Protein AF-A0A2H3NKW2-F1 (afdb_monomer)

Radius of gyration: 39.48 Å; Cα contacts (8 Å, |Δi|>4): 435; chains: 1; bounding box: 111×113×98 Å

Nearest PDB structures (foldseek):
  1f98-assembly1_A  TM=9.293E-01  e=1.559E-09  Halorhodospira halophila
  8dzx-assembly1_A  TM=9.157E-01  e=1.195E-09  Halorhodospira halophila
  8dzu-assembly1_A  TM=9.121E-01  e=1.260E-09  Halorhodospira halophila
  7spv-assembly1_A  TM=9.148E-01  e=1.734E-09  Halorhodospira halophila
  1vb6-assembly1_B  TM=7.601E-01  e=1.835E-03  Escherichia coli K-12

Sequence (773 aa):
MAEPSASSASNPSYEDLAEAWNTICQLLGADGPDEAIARIQTLTDQMEALDNREDLPDELITLSEFEQVLTRLHQKIADLRARNNTLEARLDALTQGSEDDTSAHALLDALDAPTYQDALDHIQTLQGKAEARDASQEAIQSTGHDDIASLIDAAKALQRENDRLRSQVQSTAPDTEVLQSASAIRMVLGISNIEEAEEFVERLDALSTSVRRALDHLGMDVPSALSVERADNVASYLDVLASQIERLAEAPLPDDEVFEAADTLNAIEATLGISSAEDAREMEAMVRSLTEDLEALAHEREVLREEGLTAEKAVSMIHSMEDQLDDLYVNQDVNASDNGTLPPGLKNTLGVESIKEAQRVVERTKEMDTQIATLYEEQEQLNELGIDSIDEAIRMIRDMNEQLVELYEDVEARSAAQALPSANQDTFQQLESLYARQEKLQSELGISDPEAIIQMVEDMNAQLETLYEDRDASLASNPDAVVEPDAFNNPDLSNAERLEKLIESMARQLDVLYGEKEALSKEGFDSADEAADRIAHLRDEIRALRAQKASDAEDPTDADVDPDLVREWRALKNDLGVTSPDDVRALIESARMPNTEPAEAETSHAEENGAETADPAEIADITSSSDSDTDAASTRIQPGPQWNAGPALADADLRASLPTMDAEDRDALDLAVIQLDTEGHVLTLNDAAYALPMFDRLRSKEDAKHAAFFFDLAPSTATDAFYGRFHAGLDQEQLDARFPHLFTASGHPPFVALVHLFYDDTTETAWVLLRTA

Organism: NCBI:txid1469170

Solvent-accessible surface area (backbone atoms only — not comparable to full-atom values): 45788 Å² total; per-residue (Å²): 134,88,81,86,81,85,81,78,84,73,70,77,44,75,65,51,53,50,47,51,47,49,50,49,8,60,71,66,72,26,99,38,65,69,51,26,50,53,50,50,52,51,50,51,54,51,54,57,42,64,75,48,86,83,72,84,74,94,79,68,84,50,73,67,58,54,52,50,52,53,52,54,49,51,53,51,53,54,51,50,48,55,49,49,56,51,49,50,56,47,54,54,50,55,75,74,45,92,81,60,66,70,62,54,51,56,51,26,61,76,60,75,22,96,42,72,66,52,38,50,53,49,51,52,52,52,47,53,52,56,50,52,53,47,55,56,50,50,53,54,63,71,50,77,70,97,43,73,69,59,55,53,55,50,51,53,51,51,49,54,49,50,53,49,50,52,51,49,61,66,68,68,54,85,69,64,66,71,60,42,65,52,44,62,56,16,64,79,70,73,40,87,52,69,68,50,47,53,49,47,52,52,47,52,51,51,46,51,54,48,53,48,51,52,37,53,73,70,69,46,82,73,56,80,88,65,45,77,92,71,40,94,43,72,46,49,44,34,51,48,50,22,57,48,48,47,49,62,72,69,49,91,64,56,84,81,51,46,57,60,55,50,53,51,50,52,51,44,25,73,74,70,69,35,82,45,46,64,50,29,50,51,53,25,50,51,54,48,50,55,52,54,53,51,54,50,52,54,52,52,52,49,54,36,51,76,71,71,45,48,72,69,55,50,51,52,52,48,52,56,50,49,54,57,49,50,58,45,56,69,58,40,77,80,64,80,74,88,74,88,69,72,62,77,68,51,41,74,74,70,69,40,94,43,65,72,51,47,49,51,50,54,54,49,49,53,50,49,51,53,53,48,53,51,51,48,54,52,47,49,54,33,43,76,64,72,38,89,39,71,69,53,50,54,49,49,55,51,48,54,50,51,52,50,50,54,52,51,52,53,49,47,56,50,48,66,71,61,58,74,76,66,98,77,71,58,72,64,59,58,50,51,52,50,50,53,51,51,52,49,52,32,61,75,68,67,50,89,44,77,69,58,54,53,50,51,52,51,50,53,49,51,51,50,51,49,51,50,51,50,48,53,50,55,60,72,69,55,92,83,84,70,92,58,89,59,71,82,67,51,88,83,63,54,75,67,60,56,50,50,55,51,52,53,52,52,49,53,56,48,52,52,55,50,50,54,50,51,53,41,43,73,75,69,31,95,42,73,66,55,48,52,52,49,53,54,50,52,53,51,50,53,50,52,53,51,52,50,56,53,58,68,68,72,60,82,84,81,67,95,68,61,70,62,58,61,47,50,53,54,48,52,43,59,74,67,69,51,88,46,79,64,52,55,51,53,56,58,58,70,70,70,73,83,89,84,82,84,90,85,82,89,88,90,83,85,90,82,90,76,89,80,83,90,85,84,90,87,85,81,91,84,88,83,89,80,90,80,86,88,80,83,82,75,78,80,73,78,76,69,89,80,50,64,82,46,82,78,87,60,55,74,67,54,60,72,38,55,88,76,48,52,72,68,65,47,37,69,37,100,42,19,38,36,35,23,41,88,87,38,26,24,69,48,69,22,57,47,36,58,69,35,78,54,40,70,85,50,93,45,79,70,69,46,44,70,37,41,37,40,68,72,54,34,52,63,39,66,36,63,89,45,44,44,47,51,51,58,12,57,80,64,79,60,31,65,37,22,43,77,46,69,46,60,37,95,95,49,82,67,46,53,25,42,37,35,39,34,54,39,85,90,77,62,30,33,36,43,36,39,42,76,114

Structure (mmCIF, N/CA/C/O backbone):
data_AF-A0A2H3NKW2-F1
#
_entry.id   AF-A0A2H3NKW2-F1
#
loop_
_atom_site.group_PDB
_atom_site.id
_atom_site.type_symbol
_atom_site.label_atom_id
_atom_site.label_alt_id
_atom_site.label_comp_id
_atom_site.label_asym_id
_atom_site.label_entity_id
_atom_site.label_seq_id
_atom_site.pdbx_PDB_ins_code
_atom_site.Cartn_x
_atom_site.Cartn_y
_atom_site.Cartn_z
_atom_site.occupancy
_atom_site.B_iso_or_equiv
_atom_site.auth_seq_id
_atom_site.auth_comp_id
_atom_site.auth_asym_id
_atom_site.auth_atom_id
_atom_site.pdbx_PDB_model_num
ATOM 1 N N . MET A 1 1 ? -3.679 41.558 1.762 1.00 34.75 1 MET A N 1
ATOM 2 C CA . MET A 1 1 ? -3.609 40.996 0.399 1.00 34.75 1 MET A CA 1
ATOM 3 C C . MET A 1 1 ? -4.466 39.754 0.438 1.00 34.75 1 MET A C 1
ATOM 5 O O . MET A 1 1 ? -4.389 39.054 1.436 1.00 34.75 1 MET A O 1
ATOM 9 N N . ALA A 1 2 ? -5.401 39.648 -0.500 1.00 35.78 2 ALA A N 1
ATOM 10 C CA . ALA A 1 2 ? -6.511 38.705 -0.450 1.00 35.78 2 ALA A CA 1
ATOM 11 C C . ALA A 1 2 ? -6.029 37.264 -0.675 1.00 35.78 2 ALA A C 1
ATOM 13 O O . ALA A 1 2 ? -5.181 37.038 -1.535 1.00 35.78 2 ALA A O 1
ATOM 14 N N . GLU A 1 3 ? -6.561 36.346 0.127 1.00 30.23 3 GLU A N 1
ATOM 15 C CA . GLU A 1 3 ? -6.375 34.895 0.036 1.00 30.23 3 GLU A CA 1
ATOM 16 C C . GLU A 1 3 ? -7.297 34.316 -1.055 1.00 30.23 3 GLU A C 1
ATOM 18 O O . GLU A 1 3 ? -8.427 34.800 -1.185 1.00 30.23 3 GLU A O 1
ATOM 23 N N . PRO A 1 4 ? -6.866 33.303 -1.831 1.00 45.16 4 PRO A N 1
ATOM 24 C CA . PRO A 1 4 ? -7.755 32.555 -2.710 1.00 45.16 4 PRO A CA 1
ATOM 25 C C . PRO A 1 4 ? -8.466 31.442 -1.922 1.00 45.16 4 PRO A C 1
ATOM 27 O O . PRO A 1 4 ? -7.855 30.727 -1.131 1.00 45.16 4 PRO A O 1
ATOM 30 N N . SER A 1 5 ? -9.777 31.328 -2.121 1.00 35.03 5 SER A N 1
ATOM 31 C CA . SER A 1 5 ? -10.638 30.296 -1.538 1.00 35.03 5 SER A CA 1
ATOM 32 C C . SER A 1 5 ? -10.528 28.991 -2.331 1.00 35.03 5 SER A C 1
ATOM 34 O O . SER A 1 5 ? -10.613 29.017 -3.557 1.00 35.03 5 SER A O 1
ATOM 36 N N . ALA A 1 6 ? -10.357 27.868 -1.631 1.00 33.94 6 ALA A N 1
ATOM 37 C CA . ALA A 1 6 ? -10.383 26.527 -2.209 1.00 33.94 6 ALA A CA 1
ATOM 38 C C . ALA A 1 6 ? -11.819 26.128 -2.600 1.00 33.94 6 ALA A C 1
ATOM 40 O O . ALA A 1 6 ? -12.770 26.396 -1.863 1.00 33.94 6 ALA A O 1
ATOM 41 N N . SER A 1 7 ? -11.950 25.528 -3.782 1.00 35.25 7 SER A N 1
ATOM 42 C CA . SER A 1 7 ? -13.200 25.100 -4.408 1.00 35.25 7 SER A CA 1
ATOM 43 C C . SER A 1 7 ? -13.513 23.660 -3.997 1.00 35.25 7 SER A C 1
ATOM 45 O O . SER A 1 7 ? -12.784 22.748 -4.368 1.00 35.25 7 SER A O 1
ATOM 47 N N . SER A 1 8 ? -14.583 23.459 -3.228 1.00 35.81 8 SER A N 1
ATOM 48 C CA . SER A 1 8 ? -15.145 22.140 -2.924 1.00 35.81 8 SER A CA 1
ATOM 49 C C . SER A 1 8 ? -15.776 21.537 -4.182 1.00 35.81 8 SER A C 1
ATOM 51 O O . SER A 1 8 ? -16.700 22.130 -4.745 1.00 35.81 8 SER A O 1
ATOM 53 N N . ALA A 1 9 ? -15.329 20.353 -4.602 1.00 40.75 9 ALA A N 1
ATOM 54 C CA . ALA A 1 9 ? -16.115 19.503 -5.491 1.00 40.75 9 ALA A CA 1
ATOM 55 C C . ALA A 1 9 ? -17.378 19.084 -4.720 1.00 40.75 9 ALA A C 1
ATOM 57 O O . ALA A 1 9 ? -17.309 18.382 -3.715 1.00 40.75 9 ALA A O 1
ATOM 58 N N . SER A 1 10 ? -18.530 19.632 -5.107 1.00 36.78 10 SER A N 1
ATOM 59 C CA . SER A 1 10 ? -19.801 19.314 -4.459 1.00 36.78 10 SER A CA 1
ATOM 60 C C . SER A 1 10 ? -20.265 17.944 -4.934 1.00 36.78 10 SER A C 1
ATOM 62 O O . SER A 1 10 ? -20.540 17.776 -6.121 1.00 36.78 10 SER A O 1
ATOM 64 N N . ASN A 1 11 ? -20.395 16.994 -4.007 1.00 50.00 11 ASN A N 1
ATOM 65 C CA . ASN A 1 11 ? -21.194 15.794 -4.237 1.00 50.00 11 ASN A CA 1
ATOM 66 C C . ASN A 1 11 ? -22.587 16.201 -4.744 1.00 50.00 11 ASN A C 1
ATOM 68 O O . ASN A 1 11 ? -23.101 17.236 -4.293 1.00 50.00 11 ASN A O 1
ATOM 72 N N . PRO A 1 12 ? -23.192 15.417 -5.662 1.00 45.03 12 PRO A N 1
ATOM 73 C CA . PRO A 1 12 ? -24.528 15.698 -6.167 1.00 45.03 12 PRO A CA 1
ATOM 74 C C . PRO A 1 12 ? -25.435 15.863 -4.958 1.00 45.03 12 PRO A C 1
ATOM 76 O O . PRO A 1 12 ? -25.541 14.977 -4.104 1.00 45.03 12 PRO A O 1
ATOM 79 N N . SER A 1 13 ? -26.006 17.055 -4.827 1.00 68.25 13 SER A N 1
ATOM 80 C CA . SER A 1 13 ? -26.806 17.391 -3.670 1.00 68.25 13 SER A CA 1
ATOM 81 C C . SER A 1 13 ? -27.968 16.403 -3.571 1.00 68.25 13 SER A C 1
ATOM 83 O O . SER A 1 13 ? -28.364 15.756 -4.543 1.00 68.25 13 SER A O 1
ATOM 85 N N . TYR A 1 14 ? -28.575 16.296 -2.395 1.00 57.19 14 TYR A N 1
ATOM 86 C CA . TYR A 1 14 ? -29.791 15.500 -2.242 1.00 57.19 14 TYR A CA 1
ATOM 87 C C . TYR A 1 14 ? -30.891 15.910 -3.250 1.00 57.19 14 TYR A C 1
ATOM 89 O O . TYR A 1 14 ? -31.727 15.083 -3.606 1.00 57.19 14 TYR A O 1
ATOM 97 N N . GLU A 1 15 ? -30.869 17.152 -3.758 1.00 64.50 15 GLU A N 1
ATOM 98 C CA . GLU A 1 15 ? -31.734 17.585 -4.862 1.00 64.50 15 GLU A CA 1
ATOM 99 C C . GLU A 1 15 ? -31.349 16.946 -6.202 1.00 64.50 15 GLU A C 1
ATOM 101 O O . GLU A 1 15 ? -32.251 16.533 -6.920 1.00 64.50 15 GLU A O 1
ATOM 106 N N . ASP A 1 16 ? -30.062 16.759 -6.501 1.00 70.12 16 ASP A N 1
ATOM 107 C CA . ASP A 1 16 ? -29.585 16.122 -7.738 1.00 70.12 16 ASP A CA 1
ATOM 108 C C . ASP A 1 16 ? -29.901 14.617 -7.753 1.00 70.12 16 ASP A C 1
ATOM 110 O O . ASP A 1 16 ? -30.312 14.065 -8.775 1.00 70.12 16 ASP A O 1
ATOM 114 N N . LEU A 1 17 ? -29.802 13.944 -6.599 1.00 68.75 17 LEU A N 1
ATOM 115 C CA . LEU A 1 17 ? -30.235 12.548 -6.447 1.00 68.75 17 LEU A CA 1
ATOM 116 C C . LEU A 1 17 ? -31.761 12.411 -6.475 1.00 68.75 17 LEU A C 1
ATOM 118 O O . LEU A 1 17 ? -32.285 11.463 -7.061 1.00 68.75 17 LEU A O 1
ATOM 122 N N . ALA A 1 18 ? -32.495 13.359 -5.888 1.00 78.25 18 ALA A N 1
ATOM 123 C CA . ALA A 1 18 ? -33.950 13.397 -5.995 1.00 78.25 18 ALA A CA 1
ATOM 124 C C . ALA A 1 18 ? -34.408 13.705 -7.431 1.00 78.25 18 ALA A C 1
ATOM 126 O O . ALA A 1 18 ? -35.424 13.171 -7.879 1.00 78.25 18 ALA A O 1
ATOM 127 N N . GLU A 1 19 ? -33.663 14.521 -8.176 1.00 81.56 19 GLU A N 1
ATOM 128 C CA . GLU A 1 19 ? -33.907 14.815 -9.586 1.00 81.56 19 GLU A CA 1
ATOM 129 C C . GLU A 1 19 ? -33.579 13.600 -10.460 1.00 81.56 19 GLU A C 1
ATOM 131 O O . GLU A 1 19 ? -34.389 13.229 -11.312 1.00 81.56 19 GLU A O 1
ATOM 136 N N . ALA A 1 20 ? -32.487 12.884 -10.179 1.00 74.56 20 ALA A N 1
ATOM 137 C CA . ALA A 1 20 ? -32.177 11.604 -10.810 1.00 74.56 20 ALA A CA 1
ATOM 138 C C . ALA A 1 20 ? -33.269 10.555 -10.536 1.00 74.56 20 ALA A C 1
ATOM 140 O O . ALA A 1 20 ? -33.739 9.894 -11.469 1.00 74.56 20 ALA A O 1
ATOM 141 N N . TRP A 1 21 ? -33.758 10.449 -9.292 1.00 85.75 21 TRP A N 1
ATOM 142 C CA . TRP A 1 21 ? -34.824 9.500 -8.966 1.00 85.75 21 TRP A CA 1
ATOM 143 C C . TRP A 1 21 ? -36.154 9.873 -9.610 1.00 85.75 21 TRP A C 1
ATOM 145 O O . TRP A 1 21 ? -36.832 9.007 -10.165 1.00 85.75 21 TRP A O 1
ATOM 155 N N . ASN A 1 22 ? -36.510 11.158 -9.605 1.00 85.00 22 ASN A N 1
ATOM 156 C CA . ASN A 1 22 ? -37.684 11.652 -10.319 1.00 85.00 22 ASN A CA 1
ATOM 157 C C . ASN A 1 22 ? -37.569 11.392 -11.819 1.00 85.00 22 ASN A C 1
ATOM 159 O O . ASN A 1 22 ? -38.555 11.003 -12.439 1.00 85.00 22 ASN A O 1
ATOM 163 N N . THR A 1 23 ? -36.373 11.531 -12.393 1.00 84.00 23 THR A N 1
ATOM 164 C CA . THR A 1 23 ? -36.124 11.231 -13.805 1.00 84.00 23 THR A CA 1
ATOM 165 C C . THR A 1 23 ? -36.398 9.762 -14.098 1.00 84.00 23 THR A C 1
ATOM 167 O O . THR A 1 23 ? -37.083 9.466 -15.074 1.00 84.00 23 THR A O 1
ATOM 170 N N . ILE A 1 24 ? -35.948 8.838 -13.242 1.00 77.44 24 ILE A N 1
ATOM 171 C CA . ILE A 1 24 ? -36.192 7.399 -13.421 1.00 77.44 24 ILE A CA 1
ATOM 172 C C . ILE A 1 24 ? -37.666 7.034 -13.167 1.00 77.44 24 ILE A C 1
ATOM 174 O O . ILE A 1 24 ? -38.241 6.278 -13.951 1.00 77.44 24 ILE A O 1
ATOM 178 N N . CYS A 1 25 ? -38.322 7.622 -12.161 1.00 86.44 25 CYS A N 1
ATOM 179 C CA . CYS A 1 25 ? -39.761 7.440 -11.931 1.00 86.44 25 CYS A CA 1
ATOM 180 C C . CYS A 1 25 ? -40.574 7.914 -13.143 1.00 86.44 25 CYS A C 1
ATOM 182 O O . CYS A 1 25 ? -41.446 7.203 -13.641 1.00 86.44 25 CYS A O 1
ATOM 184 N N . GLN A 1 26 ? -40.220 9.071 -13.705 1.00 87.50 26 GLN A N 1
ATOM 185 C CA . GLN A 1 26 ? -40.856 9.618 -14.899 1.00 87.50 26 GLN A CA 1
ATOM 186 C C . GLN A 1 26 ? -40.566 8.764 -16.148 1.00 87.50 26 GLN A C 1
ATOM 188 O O . GLN A 1 26 ? -41.453 8.584 -16.989 1.00 87.50 26 GLN A O 1
ATOM 193 N N . LEU A 1 27 ? -39.362 8.184 -16.246 1.00 77.44 27 LEU A N 1
ATOM 194 C CA . LEU A 1 27 ? -38.954 7.256 -17.309 1.00 77.44 27 LEU A CA 1
ATOM 195 C C . LEU A 1 27 ? -39.756 5.958 -17.289 1.00 77.44 27 LEU A C 1
ATOM 197 O O . LEU A 1 27 ? -40.114 5.454 -18.354 1.00 77.44 27 LEU A O 1
ATOM 201 N N . LEU A 1 28 ? -40.075 5.462 -16.097 1.00 80.44 28 LEU A N 1
ATOM 202 C CA . LEU A 1 28 ? -40.842 4.237 -15.892 1.00 80.44 28 LEU A CA 1
ATOM 203 C C . LEU A 1 28 ? -42.349 4.489 -15.781 1.00 80.44 28 LEU A C 1
ATOM 205 O O . LEU A 1 28 ? -43.110 3.531 -15.693 1.00 80.44 28 LEU A O 1
ATOM 209 N N . GLY A 1 29 ? -42.790 5.755 -15.805 1.00 88.50 29 GLY A N 1
ATOM 210 C CA . GLY A 1 29 ? -44.188 6.152 -15.604 1.00 88.50 29 GLY A CA 1
ATOM 211 C C . GLY A 1 29 ? -44.724 5.791 -14.217 1.00 88.50 29 GLY A C 1
ATOM 212 O O . GLY A 1 29 ? -45.910 5.491 -14.094 1.00 88.50 29 GLY A O 1
ATOM 213 N N . ALA A 1 30 ? -43.837 5.710 -13.231 1.00 90.00 30 ALA A N 1
ATOM 214 C CA . ALA A 1 30 ? -44.131 5.378 -11.850 1.00 90.00 30 ALA A CA 1
ATOM 215 C C . ALA A 1 30 ? -44.369 6.664 -11.048 1.00 90.00 30 ALA A C 1
ATOM 217 O O . ALA A 1 30 ? -43.656 7.653 -11.234 1.00 90.00 30 ALA A O 1
ATOM 218 N N . ASP A 1 31 ? -45.341 6.645 -10.138 1.00 88.31 31 ASP A N 1
ATOM 219 C CA . ASP A 1 31 ? -45.688 7.801 -9.302 1.00 88.31 31 ASP A CA 1
ATOM 220 C C . ASP A 1 31 ? -44.695 8.003 -8.136 1.00 88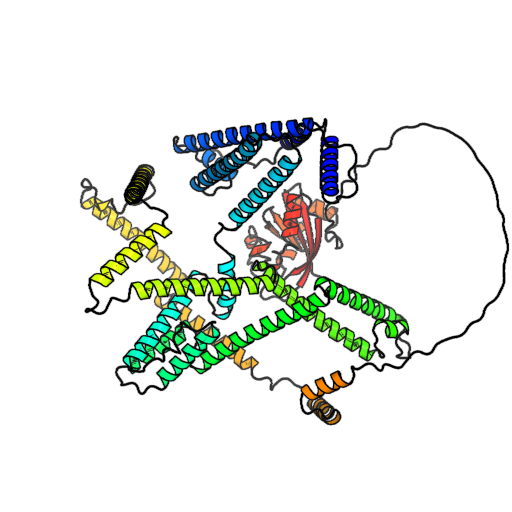.31 31 ASP A C 1
ATOM 222 O O . ASP A 1 31 ? -44.786 8.981 -7.390 1.00 88.31 31 ASP A O 1
ATOM 226 N N . GLY A 1 32 ? -43.720 7.099 -7.983 1.00 88.88 32 GLY A N 1
ATOM 227 C CA . GLY A 1 32 ? -42.656 7.184 -6.989 1.00 88.88 32 GLY A CA 1
ATOM 228 C C . GLY A 1 32 ? -41.603 6.073 -7.115 1.00 88.88 32 GLY A C 1
ATOM 229 O O . GLY A 1 32 ? -41.770 5.140 -7.907 1.00 88.88 32 GLY A O 1
ATOM 230 N N . PRO A 1 33 ? -40.518 6.157 -6.325 1.00 81.88 33 PRO A N 1
ATOM 231 C CA . PRO A 1 33 ? -39.359 5.270 -6.441 1.00 81.88 33 PRO A CA 1
ATOM 232 C C . PRO A 1 33 ? -39.693 3.803 -6.152 1.00 81.88 33 PRO A C 1
ATOM 234 O O . PRO A 1 33 ? -39.173 2.921 -6.826 1.00 81.88 33 PRO A O 1
ATOM 237 N N . ASP A 1 34 ? -40.623 3.524 -5.237 1.00 81.94 34 ASP A N 1
ATOM 238 C CA . ASP A 1 34 ? -41.028 2.146 -4.924 1.00 81.94 34 ASP A CA 1
ATOM 239 C C . ASP A 1 34 ? -41.762 1.475 -6.097 1.00 81.94 34 ASP A C 1
ATOM 241 O O . ASP A 1 34 ? -41.542 0.301 -6.394 1.00 81.94 34 ASP A O 1
ATOM 245 N N . GLU A 1 35 ? -42.602 2.225 -6.817 1.00 85.00 35 GLU A N 1
ATOM 246 C CA . GLU A 1 35 ? -43.283 1.722 -8.014 1.00 85.00 35 GLU A CA 1
ATOM 247 C C . GLU A 1 35 ? -42.311 1.597 -9.198 1.00 85.00 35 GLU A C 1
ATOM 249 O O . GLU A 1 35 ? -42.413 0.657 -9.988 1.00 85.00 35 GLU A O 1
ATOM 254 N N . ALA A 1 36 ? -41.326 2.496 -9.293 1.00 86.75 36 ALA A N 1
ATOM 255 C CA . ALA A 1 36 ? -40.247 2.398 -10.269 1.00 86.75 36 ALA A CA 1
ATOM 256 C C . ALA A 1 36 ? -39.424 1.117 -10.053 1.00 86.75 36 ALA A C 1
ATOM 258 O O . ALA A 1 36 ? -39.196 0.369 -11.002 1.00 86.75 36 ALA A O 1
ATOM 259 N N . ILE A 1 37 ? -39.054 0.814 -8.805 1.00 82.06 37 ILE A N 1
ATOM 260 C CA . ILE A 1 37 ? -38.320 -0.404 -8.439 1.00 82.06 37 ILE A CA 1
ATOM 261 C C . ILE A 1 37 ? -39.160 -1.655 -8.719 1.00 82.06 37 ILE A C 1
ATOM 263 O O . ILE A 1 37 ? -38.653 -2.595 -9.327 1.00 82.06 37 ILE A O 1
ATOM 267 N N . ALA A 1 38 ? -40.448 -1.655 -8.363 1.00 81.81 38 ALA A N 1
ATOM 268 C CA . ALA A 1 38 ? -41.338 -2.782 -8.642 1.00 81.81 38 ALA A CA 1
ATOM 269 C C . ALA A 1 38 ? -41.475 -3.058 -10.152 1.00 81.81 38 ALA A C 1
ATOM 271 O O . ALA A 1 38 ? -41.468 -4.215 -10.579 1.00 81.81 38 ALA A O 1
ATOM 272 N N . ARG A 1 39 ? -41.544 -2.010 -10.985 1.00 83.56 39 ARG A N 1
ATOM 273 C CA . ARG A 1 39 ? -41.574 -2.154 -12.450 1.00 83.56 39 ARG A CA 1
ATOM 274 C C . ARG A 1 39 ? -40.246 -2.640 -13.022 1.00 83.56 39 ARG A C 1
ATOM 276 O O . ARG A 1 39 ? -40.272 -3.455 -13.938 1.00 83.56 39 ARG A O 1
ATOM 283 N N . ILE A 1 40 ? -39.111 -2.193 -12.479 1.00 81.88 40 ILE A N 1
ATOM 284 C CA . ILE A 1 40 ? -37.786 -2.706 -12.866 1.00 81.88 40 ILE A CA 1
ATOM 285 C C . ILE A 1 40 ? -37.682 -4.195 -12.530 1.00 81.88 40 ILE A C 1
ATOM 287 O O . ILE A 1 40 ? -37.313 -4.974 -13.396 1.00 81.88 40 ILE A O 1
ATOM 291 N N . GLN A 1 41 ? -38.066 -4.605 -11.318 1.00 75.75 41 GLN A N 1
ATOM 292 C CA . GLN A 1 41 ? -38.047 -6.014 -10.909 1.00 75.75 41 GLN A CA 1
ATOM 293 C C . GLN A 1 41 ? -38.955 -6.871 -11.792 1.00 75.75 41 GLN A C 1
ATOM 295 O O . GLN A 1 41 ? -38.533 -7.918 -12.262 1.00 75.75 41 GLN A O 1
ATOM 300 N N . THR A 1 42 ? -40.151 -6.378 -12.121 1.00 80.62 42 THR A N 1
ATOM 301 C CA . THR A 1 42 ? -41.064 -7.084 -13.033 1.00 80.62 42 THR A CA 1
ATOM 302 C C . THR A 1 42 ? -40.469 -7.227 -14.438 1.00 80.62 42 THR A C 1
ATOM 304 O O . THR A 1 42 ? -40.601 -8.280 -15.052 1.00 80.62 42 THR A O 1
ATOM 307 N N . LEU A 1 43 ? -39.791 -6.195 -14.955 1.00 77.12 43 LEU A N 1
ATOM 308 C CA . LEU A 1 43 ? -39.087 -6.257 -16.241 1.00 77.12 43 LEU A CA 1
ATOM 309 C C . LEU A 1 43 ? -37.918 -7.250 -16.209 1.00 77.12 43 LEU A C 1
ATOM 311 O O . LEU A 1 43 ? -37.741 -7.995 -17.170 1.00 77.12 43 LEU A O 1
ATOM 315 N N . THR A 1 44 ? -37.154 -7.288 -15.116 1.00 73.88 44 THR A N 1
ATOM 316 C CA . THR A 1 44 ? -36.054 -8.243 -14.924 1.00 73.88 44 THR A CA 1
ATOM 317 C C . THR A 1 44 ? -36.577 -9.677 -14.863 1.00 73.88 44 THR A C 1
ATOM 319 O O . THR A 1 44 ? -36.099 -10.520 -15.617 1.00 73.88 44 THR A O 1
ATOM 322 N N . ASP A 1 45 ? -37.620 -9.931 -14.071 1.00 71.00 45 ASP A N 1
ATOM 323 C CA . ASP A 1 45 ? -38.256 -11.248 -13.958 1.00 71.00 45 ASP A CA 1
ATOM 324 C C . ASP A 1 45 ? -38.854 -11.696 -15.304 1.00 71.00 45 ASP A C 1
ATOM 326 O O . ASP A 1 45 ? -38.796 -12.869 -15.666 1.00 71.00 45 ASP A O 1
ATOM 330 N N . GLN A 1 46 ? -39.405 -10.764 -16.090 1.00 66.31 46 GLN A N 1
ATOM 331 C CA . GLN A 1 46 ? -39.909 -11.046 -17.437 1.00 66.31 46 GLN A CA 1
ATOM 332 C C . GLN A 1 46 ? -38.787 -11.328 -18.442 1.00 66.31 46 GLN A C 1
ATOM 334 O O . GLN A 1 46 ? -38.964 -12.179 -19.314 1.00 66.31 46 GLN A O 1
ATOM 339 N N . MET A 1 47 ? -37.639 -10.655 -18.335 1.00 68.25 47 MET A N 1
ATOM 340 C CA . MET A 1 47 ? -36.460 -10.962 -19.151 1.00 68.25 47 MET A CA 1
ATOM 341 C C . MET A 1 47 ? -35.876 -12.336 -18.798 1.00 68.25 47 MET A C 1
ATOM 343 O O . MET A 1 47 ? -35.569 -13.109 -19.700 1.00 68.25 47 MET A O 1
ATOM 347 N N . GLU A 1 48 ? -35.814 -12.681 -17.513 1.00 68.31 48 GLU A N 1
ATOM 348 C CA . GLU A 1 48 ? -35.340 -13.985 -17.035 1.00 68.31 48 GLU A CA 1
ATOM 349 C C . GLU A 1 48 ? -36.321 -15.124 -17.387 1.00 68.31 48 GLU A C 1
ATOM 351 O O . GLU A 1 48 ? -35.918 -16.238 -17.736 1.00 68.31 48 GLU A O 1
ATOM 356 N N . ALA A 1 49 ? -37.627 -14.840 -17.394 1.00 65.25 49 ALA A N 1
ATOM 357 C CA . ALA A 1 49 ? -38.655 -15.763 -17.876 1.00 65.25 49 ALA A CA 1
ATOM 358 C C . ALA A 1 49 ? -38.643 -15.934 -19.407 1.00 65.25 49 ALA A C 1
ATOM 360 O O . ALA A 1 49 ? -38.989 -17.004 -19.907 1.00 65.25 49 ALA A O 1
ATOM 361 N N . LEU A 1 50 ? -38.225 -14.919 -20.174 1.00 64.00 50 LEU A N 1
ATOM 362 C CA . LEU A 1 50 ? -38.073 -15.025 -21.631 1.00 64.00 50 LEU A CA 1
ATOM 363 C C . LEU A 1 50 ? -36.916 -15.950 -22.040 1.00 64.00 50 LEU A C 1
ATOM 365 O O . LEU A 1 50 ? -37.003 -16.580 -23.100 1.00 64.00 50 LEU A O 1
ATOM 369 N N . ASP A 1 51 ? -35.894 -16.091 -21.195 1.00 65.25 51 ASP A N 1
ATOM 370 C CA . ASP A 1 51 ? -34.825 -17.080 -21.378 1.00 65.25 51 ASP A CA 1
ATOM 371 C C . ASP A 1 51 ? -35.281 -18.512 -21.025 1.00 65.25 51 ASP A C 1
ATOM 373 O O . ASP A 1 51 ? -34.823 -19.484 -21.633 1.00 65.25 51 ASP A O 1
ATOM 377 N N . ASN A 1 52 ? -36.274 -18.662 -20.140 1.00 59.81 52 ASN A N 1
ATOM 378 C CA . ASN A 1 52 ? -36.838 -19.948 -19.714 1.00 59.81 52 ASN A CA 1
ATOM 379 C C . ASN A 1 52 ? -38.185 -20.247 -20.403 1.00 59.81 52 ASN A C 1
ATOM 381 O O . ASN A 1 52 ? -39.274 -20.100 -19.854 1.00 59.81 52 ASN A O 1
ATOM 385 N N . ARG A 1 53 ? -38.095 -20.701 -21.655 1.00 53.25 53 ARG A N 1
ATOM 386 C CA . ARG A 1 53 ? -39.160 -20.720 -22.678 1.00 53.25 53 ARG A CA 1
ATOM 387 C C . ARG A 1 53 ? -40.379 -21.655 -22.479 1.00 53.25 53 ARG A C 1
ATOM 389 O O . ARG A 1 53 ? -41.005 -21.996 -23.483 1.00 53.25 53 ARG A O 1
ATOM 396 N N . GLU A 1 54 ? -40.749 -22.079 -21.270 1.00 51.91 54 GLU A N 1
ATOM 397 C CA . GLU A 1 54 ? -41.889 -23.009 -21.086 1.00 51.91 54 GLU A CA 1
ATOM 398 C C . GLU A 1 54 ? -43.132 -22.460 -20.372 1.00 51.91 54 GLU A C 1
ATOM 400 O O . GLU A 1 54 ? -44.196 -23.030 -20.588 1.00 51.91 54 GLU A O 1
ATOM 405 N N . ASP A 1 55 ? -43.087 -21.317 -19.678 1.00 51.16 55 ASP A N 1
ATOM 406 C CA . ASP A 1 55 ? -44.282 -20.754 -19.022 1.00 51.16 55 ASP A CA 1
ATOM 407 C C . ASP A 1 55 ? -44.309 -19.215 -19.092 1.00 51.16 55 ASP A C 1
ATOM 409 O O . ASP A 1 55 ? -43.869 -18.517 -18.181 1.00 51.16 55 ASP A O 1
ATOM 413 N N . LEU A 1 56 ? -44.846 -18.660 -20.185 1.00 56.06 56 LEU A N 1
ATOM 414 C CA . LEU A 1 56 ? -45.082 -17.216 -20.314 1.00 56.06 56 LEU A CA 1
ATOM 415 C C . LEU A 1 56 ? -46.482 -16.850 -19.780 1.00 56.06 56 LEU A C 1
ATOM 417 O O . LEU A 1 56 ? -47.473 -17.386 -20.286 1.00 56.06 56 LEU A O 1
ATOM 421 N N . PRO A 1 57 ? -46.603 -15.940 -18.794 1.00 49.34 57 PRO A N 1
ATOM 422 C CA . PRO A 1 57 ? -47.896 -15.440 -18.337 1.00 49.34 57 PRO A CA 1
ATOM 423 C C . PRO A 1 57 ? -48.561 -14.527 -19.386 1.00 49.34 57 PRO A C 1
ATOM 425 O O . PRO A 1 57 ? -47.902 -13.747 -20.068 1.00 49.34 57 PRO A O 1
ATOM 428 N N . ASP A 1 58 ? -49.894 -14.605 -19.475 1.00 48.50 58 ASP A N 1
ATOM 429 C CA . ASP A 1 58 ? -50.773 -13.959 -20.475 1.00 48.50 58 ASP A CA 1
ATOM 430 C C . ASP A 1 58 ? -50.822 -12.409 -20.435 1.00 48.50 58 ASP A C 1
ATOM 432 O O . ASP A 1 58 ? -51.603 -11.793 -21.163 1.00 48.50 58 ASP A O 1
ATOM 436 N N . GLU A 1 59 ? -50.007 -11.747 -19.612 1.00 51.22 59 GLU A N 1
ATOM 437 C CA . GLU A 1 59 ? -50.003 -10.285 -19.459 1.00 51.22 59 GLU A CA 1
ATOM 438 C C . GLU A 1 59 ? -48.736 -9.685 -20.090 1.00 51.22 59 GLU A C 1
ATOM 440 O O . GLU A 1 59 ? -47.816 -9.222 -19.419 1.00 51.22 59 GLU A O 1
ATOM 445 N N . LEU A 1 60 ? -48.667 -9.756 -21.423 1.00 54.97 60 LEU A N 1
ATOM 446 C CA . LEU A 1 60 ? -47.607 -9.128 -22.215 1.00 54.97 60 LEU A CA 1
ATOM 447 C C . LEU A 1 60 ? -47.794 -7.605 -22.252 1.00 54.97 60 LEU A C 1
ATOM 449 O O . LEU A 1 60 ? -48.896 -7.114 -22.513 1.00 54.97 60 LEU A O 1
ATOM 453 N N . ILE A 1 61 ? -46.687 -6.879 -22.061 1.00 57.84 61 ILE A N 1
ATOM 454 C CA . ILE A 1 61 ? -46.574 -5.429 -22.266 1.00 57.84 61 ILE A CA 1
ATOM 455 C C . ILE A 1 61 ? -47.187 -5.075 -23.623 1.00 57.84 61 ILE A C 1
ATOM 457 O O . ILE A 1 61 ? -46.881 -5.682 -24.655 1.00 57.84 61 ILE A O 1
ATOM 461 N N . THR A 1 62 ? -48.096 -4.108 -23.626 1.00 76.62 62 THR A N 1
ATOM 462 C CA . THR A 1 62 ? -48.829 -3.752 -24.839 1.00 76.62 62 THR A CA 1
ATOM 463 C C . THR A 1 62 ? -47.897 -3.057 -25.835 1.00 76.62 62 THR A C 1
ATOM 465 O O . THR A 1 62 ? -47.017 -2.290 -25.453 1.00 76.62 62 THR A O 1
ATOM 468 N N . LEU A 1 63 ? -48.115 -3.260 -27.141 1.00 59.34 63 LEU A N 1
ATOM 469 C CA . LEU A 1 63 ? -47.345 -2.601 -28.215 1.00 59.34 63 LEU A CA 1
ATOM 470 C C . LEU A 1 63 ? -47.278 -1.064 -28.035 1.00 59.34 63 LEU A C 1
ATOM 472 O O . LEU A 1 63 ? -46.285 -0.430 -28.367 1.00 59.34 63 LEU A O 1
ATOM 476 N N . SER A 1 64 ? -48.319 -0.488 -27.427 1.00 57.88 64 SER A N 1
ATOM 477 C CA . SER A 1 64 ? -48.424 0.921 -27.028 1.00 57.88 64 SER A CA 1
ATOM 478 C C . SER A 1 64 ? -47.360 1.356 -26.009 1.00 57.88 64 SER A C 1
ATOM 480 O O . SER A 1 64 ? -46.821 2.457 -26.106 1.00 57.88 64 SER A O 1
ATOM 482 N N . GLU A 1 65 ? -47.064 0.524 -25.010 1.00 71.56 65 GLU A N 1
ATOM 483 C CA . GLU A 1 65 ? -46.047 0.818 -23.991 1.00 71.56 65 GLU A CA 1
ATOM 484 C C . GLU A 1 65 ? -44.642 0.722 -24.590 1.00 71.56 65 GLU A C 1
ATOM 486 O O . GLU A 1 65 ? -43.796 1.577 -24.327 1.00 71.56 65 GLU A O 1
ATOM 491 N N . PHE A 1 66 ? -44.422 -0.236 -25.493 1.00 70.88 66 PHE A N 1
ATOM 492 C CA . PHE A 1 66 ? -43.177 -0.339 -26.252 1.00 70.88 66 PHE A CA 1
ATOM 493 C C . PHE A 1 66 ? -42.951 0.872 -27.178 1.00 70.88 66 PHE A C 1
ATOM 495 O O . PHE A 1 66 ? -41.865 1.454 -27.191 1.00 70.88 66 PHE A O 1
ATOM 502 N N . GLU A 1 67 ? -43.986 1.329 -27.893 1.00 71.69 67 GLU A N 1
ATOM 503 C CA . GLU A 1 67 ? -43.923 2.547 -28.717 1.00 71.69 67 GLU A CA 1
ATOM 504 C C . GLU A 1 67 ? -43.639 3.811 -27.883 1.00 71.69 67 GLU A C 1
ATOM 506 O O . GLU A 1 67 ? -42.906 4.703 -28.328 1.00 71.69 67 GLU A O 1
ATOM 511 N N . GLN A 1 68 ? -44.156 3.892 -26.651 1.00 72.94 68 GLN A N 1
ATOM 512 C CA . GLN A 1 68 ? -43.830 4.987 -25.731 1.00 72.94 68 GLN A CA 1
ATOM 513 C C . GLN A 1 68 ? -42.370 4.952 -25.275 1.00 72.94 68 GLN A C 1
ATOM 515 O O . GLN A 1 68 ? -41.728 6.006 -25.241 1.00 72.94 68 GLN A O 1
ATOM 520 N N . VAL A 1 69 ? -41.825 3.770 -24.973 1.00 69.56 69 VAL A N 1
ATOM 521 C CA . VAL A 1 69 ? -40.408 3.612 -24.610 1.00 69.56 69 VAL A CA 1
ATOM 522 C C . VAL A 1 69 ? -39.505 4.028 -25.773 1.00 69.56 69 VAL A C 1
ATOM 524 O O . VAL A 1 69 ? -38.574 4.808 -25.568 1.00 69.56 69 VAL A O 1
ATOM 527 N N . LEU A 1 70 ? -39.819 3.612 -27.004 1.00 70.38 70 LEU A N 1
ATOM 528 C CA . LEU A 1 70 ? -39.066 4.019 -28.196 1.00 70.38 70 LEU A CA 1
ATOM 529 C C . LEU A 1 70 ? -39.134 5.530 -28.451 1.00 70.38 70 LEU A C 1
ATOM 531 O O . LEU A 1 70 ? -38.114 6.157 -28.736 1.00 70.38 70 LEU A O 1
ATOM 535 N N . THR A 1 71 ? -40.309 6.143 -28.291 1.00 75.88 71 THR A N 1
ATOM 536 C CA . THR A 1 71 ? -40.475 7.598 -28.453 1.00 75.88 71 THR A CA 1
ATOM 537 C C . THR A 1 71 ? -39.668 8.373 -27.409 1.00 75.88 71 THR A C 1
ATOM 539 O O . THR A 1 71 ? -39.020 9.370 -27.728 1.00 75.88 71 THR A O 1
ATOM 542 N N . ARG A 1 72 ? -39.661 7.901 -26.158 1.00 73.06 72 ARG A N 1
ATOM 543 C CA . ARG A 1 72 ? -38.896 8.517 -25.068 1.00 73.06 72 ARG A CA 1
ATOM 544 C C . ARG A 1 72 ? -37.385 8.341 -25.263 1.00 73.06 72 ARG A C 1
ATOM 546 O O . ARG A 1 72 ? -36.624 9.255 -24.954 1.00 73.06 72 ARG A O 1
ATOM 553 N N . LEU A 1 73 ? -36.954 7.217 -25.834 1.00 71.69 73 LEU A N 1
ATOM 554 C CA . LEU A 1 73 ? -35.556 6.974 -26.190 1.00 71.69 73 LEU A CA 1
ATOM 555 C C . LEU A 1 73 ? -35.084 7.897 -27.327 1.00 71.69 73 LEU A C 1
ATOM 557 O O . LEU A 1 73 ? -33.998 8.463 -27.219 1.00 71.69 73 LEU A O 1
ATOM 561 N N . HIS A 1 74 ? -35.915 8.144 -28.349 1.00 72.50 74 HIS A N 1
ATOM 562 C CA . HIS A 1 74 ? -35.610 9.133 -29.395 1.00 72.50 74 HIS A CA 1
ATOM 563 C C . HIS A 1 74 ? -35.433 10.545 -28.836 1.00 72.50 74 HIS A C 1
ATOM 565 O O . HIS A 1 74 ? -34.497 11.245 -29.216 1.00 72.50 74 HIS A O 1
ATOM 571 N N . GLN A 1 75 ? -36.308 10.957 -27.915 1.00 80.31 75 GLN A N 1
ATOM 572 C CA . GLN A 1 75 ? -36.187 12.268 -27.283 1.00 80.31 75 GLN A CA 1
ATOM 573 C C . GLN A 1 75 ? -34.853 12.394 -26.535 1.00 80.31 75 GLN A C 1
ATOM 575 O O . GLN A 1 75 ? -34.163 13.397 -26.679 1.00 80.31 75 GLN A O 1
ATOM 580 N N . LYS A 1 76 ? -34.433 11.341 -25.820 1.00 72.62 76 LYS A N 1
ATOM 581 C CA . LYS A 1 76 ? -33.162 11.333 -25.085 1.00 72.62 76 LYS A CA 1
ATOM 582 C C . LYS A 1 76 ? -31.940 11.409 -26.006 1.00 72.62 76 LYS A C 1
ATOM 584 O O . LYS A 1 76 ? -30.987 12.107 -25.676 1.00 72.62 76 LYS A O 1
ATOM 589 N N . ILE A 1 77 ? -31.953 10.728 -27.155 1.00 74.56 77 ILE A N 1
ATOM 590 C CA . ILE A 1 77 ? -30.852 10.825 -28.130 1.00 74.56 77 ILE A CA 1
ATOM 591 C C . ILE A 1 77 ? -30.783 12.238 -28.730 1.00 74.56 77 ILE A C 1
ATOM 593 O O . ILE A 1 77 ? -29.695 12.804 -28.848 1.00 74.56 77 ILE A O 1
ATOM 597 N N . ALA A 1 78 ? -31.931 12.846 -29.044 1.00 77.88 78 ALA A N 1
ATOM 598 C CA . ALA A 1 78 ? -31.985 14.227 -29.518 1.00 77.88 78 ALA A CA 1
ATOM 599 C C . ALA A 1 78 ? -31.453 15.225 -28.470 1.00 77.88 78 ALA A C 1
ATOM 601 O O . ALA A 1 78 ? -30.687 16.128 -28.814 1.00 77.88 78 ALA A O 1
ATOM 602 N N . ASP A 1 79 ? -31.795 15.028 -27.194 1.00 77.38 79 ASP A N 1
ATOM 603 C CA . ASP A 1 79 ? -31.314 15.863 -26.090 1.00 77.38 79 ASP A CA 1
ATOM 604 C C . ASP A 1 79 ? -29.795 15.700 -25.871 1.00 77.38 79 ASP A C 1
ATOM 606 O O . ASP A 1 79 ? -29.092 16.691 -25.653 1.00 77.38 79 ASP A O 1
ATOM 610 N N . LEU A 1 80 ? -29.257 14.478 -26.002 1.00 74.31 80 LEU A N 1
ATOM 611 C CA . LEU A 1 80 ? -27.811 14.222 -25.934 1.00 74.31 80 LEU A CA 1
ATOM 612 C C . LEU A 1 80 ? -27.048 14.921 -27.065 1.00 74.31 80 LEU A C 1
ATOM 614 O O . LEU A 1 80 ? -26.010 15.526 -26.810 1.00 74.31 80 LEU A O 1
ATOM 618 N N . ARG A 1 81 ? -27.580 14.931 -28.292 1.00 74.00 81 ARG A N 1
ATOM 619 C CA . ARG A 1 81 ? -26.979 15.697 -29.398 1.00 74.00 81 ARG A CA 1
ATOM 620 C C . ARG A 1 81 ? -26.994 17.193 -29.150 1.00 74.00 81 ARG A C 1
ATOM 622 O O . ARG A 1 81 ? -25.992 17.860 -29.376 1.00 74.00 81 ARG A O 1
ATOM 629 N N . ALA A 1 82 ? -28.114 17.729 -28.671 1.00 81.12 82 ALA A N 1
ATOM 630 C CA . ALA A 1 82 ? -28.200 19.146 -28.343 1.00 81.12 82 ALA A CA 1
ATOM 631 C C . ALA A 1 82 ? -27.162 19.533 -27.275 1.00 81.12 82 ALA A C 1
ATOM 633 O O . ALA A 1 82 ? -26.538 20.592 -27.377 1.00 81.12 82 ALA A O 1
ATOM 634 N N . ARG A 1 83 ? -26.932 18.655 -26.288 1.00 82.12 83 ARG A N 1
ATOM 635 C CA . ARG A 1 83 ? -25.894 18.839 -25.270 1.00 82.12 83 ARG A CA 1
ATOM 636 C C . ARG A 1 83 ? -24.484 18.760 -25.859 1.00 82.12 83 ARG A C 1
ATOM 638 O O . ARG A 1 83 ? -23.698 19.658 -25.577 1.00 82.12 83 ARG A O 1
ATOM 645 N N . ASN A 1 84 ? -24.188 17.770 -26.701 1.00 78.38 84 ASN A N 1
ATOM 646 C CA . ASN A 1 84 ? -22.871 17.629 -27.334 1.00 78.38 84 ASN A CA 1
ATOM 647 C C . ASN A 1 84 ? -22.546 18.824 -28.240 1.00 78.38 84 ASN A C 1
ATOM 649 O O . ASN A 1 84 ? -21.500 19.435 -28.061 1.00 78.38 84 ASN A O 1
ATOM 653 N N . ASN A 1 85 ? -23.486 19.270 -29.077 1.00 80.06 85 ASN A N 1
ATOM 654 C CA . ASN A 1 85 ? -23.309 20.471 -29.906 1.00 80.06 85 ASN A CA 1
ATOM 655 C C . ASN A 1 85 ? -23.098 21.740 -29.056 1.00 80.06 85 ASN A C 1
ATOM 657 O O . ASN A 1 85 ? -22.445 22.689 -29.479 1.00 80.06 85 ASN A O 1
ATOM 661 N N . THR A 1 86 ? -23.673 21.785 -27.848 1.00 80.56 86 THR A N 1
ATOM 662 C CA . THR A 1 86 ? -23.466 22.899 -26.908 1.00 80.56 86 THR A CA 1
ATOM 663 C C . THR A 1 86 ? -22.085 22.838 -26.249 1.00 80.56 86 THR A C 1
ATOM 665 O O . THR A 1 86 ? -21.505 23.887 -25.974 1.00 80.56 86 THR A O 1
ATOM 668 N N . LEU A 1 87 ? -21.562 21.637 -25.983 1.00 80.12 87 LEU A N 1
ATOM 669 C CA . LEU A 1 87 ? -20.205 21.436 -25.467 1.00 80.12 87 LEU A CA 1
ATOM 670 C C . LEU A 1 87 ? -19.158 21.780 -26.529 1.00 80.12 87 LEU A C 1
ATOM 672 O O . LEU A 1 87 ? -18.234 22.526 -26.227 1.00 80.12 87 LEU A O 1
ATOM 676 N N . GLU A 1 88 ? -19.363 21.343 -27.769 1.00 82.62 88 GLU A N 1
ATOM 677 C CA . GLU A 1 88 ? -18.518 21.687 -28.917 1.00 82.62 88 GLU A CA 1
ATOM 678 C C . GLU A 1 88 ? -18.494 23.207 -29.147 1.00 82.62 88 GLU A C 1
ATOM 680 O O . GLU A 1 88 ? -17.434 23.823 -29.122 1.00 82.62 88 GLU A O 1
ATOM 685 N N . ALA A 1 89 ? -19.660 23.865 -29.193 1.00 81.31 89 ALA A N 1
ATOM 686 C CA . ALA A 1 89 ? -19.726 25.324 -29.314 1.00 81.31 89 ALA A CA 1
ATOM 687 C C . ALA A 1 89 ? -19.078 26.074 -28.129 1.00 81.31 89 ALA A C 1
ATOM 689 O O . ALA A 1 89 ? -18.637 27.215 -28.283 1.00 81.31 89 ALA A O 1
ATOM 690 N N . ARG A 1 90 ? -19.035 25.469 -26.931 1.00 80.19 90 ARG A N 1
ATOM 691 C CA . ARG A 1 90 ? -18.321 26.020 -25.766 1.00 80.19 90 ARG A CA 1
ATOM 692 C C . ARG A 1 90 ? -16.810 25.847 -25.889 1.00 80.19 90 ARG A C 1
ATOM 694 O O . ARG A 1 90 ? -16.090 26.781 -25.549 1.00 80.19 90 ARG A O 1
ATOM 701 N N . LEU A 1 91 ? -16.348 24.701 -26.380 1.00 78.94 91 LEU A N 1
ATOM 702 C CA . LEU A 1 91 ? -14.938 24.442 -26.667 1.00 78.94 91 LEU A CA 1
ATOM 703 C C . LEU A 1 91 ? -14.422 25.358 -27.786 1.00 78.94 91 LEU A C 1
ATOM 705 O O . LEU A 1 91 ? -13.332 25.906 -27.647 1.00 78.94 91 LEU A O 1
ATOM 709 N N . ASP A 1 92 ? -15.213 25.608 -28.831 1.00 80.88 92 ASP A N 1
ATOM 710 C CA . ASP A 1 92 ? -14.887 26.566 -29.899 1.00 80.88 92 ASP A CA 1
ATOM 711 C C . ASP A 1 92 ? -14.863 28.019 -29.400 1.00 80.88 92 ASP A C 1
ATOM 713 O O . ASP A 1 92 ? -14.047 28.839 -29.823 1.00 80.88 92 ASP A O 1
ATOM 717 N N . ALA A 1 93 ? -15.762 28.375 -28.480 1.00 80.81 93 ALA A N 1
ATOM 718 C CA . ALA A 1 93 ? -15.762 29.707 -27.881 1.00 80.81 93 ALA A CA 1
ATOM 719 C C . ALA A 1 93 ? -14.547 29.932 -26.962 1.00 80.81 93 ALA A C 1
ATOM 721 O O . ALA A 1 93 ? -14.042 31.054 -26.898 1.00 80.81 93 ALA A O 1
ATOM 722 N N . LEU A 1 94 ? -14.075 28.884 -26.274 1.00 77.88 94 LEU A N 1
ATOM 723 C CA . LEU A 1 94 ? -12.883 28.932 -25.419 1.00 77.88 94 LEU A CA 1
ATOM 724 C C . LEU A 1 94 ? -11.589 29.065 -26.224 1.00 77.88 94 LEU A C 1
ATOM 726 O O . LEU A 1 94 ? -10.694 29.793 -25.808 1.00 77.88 94 LEU A O 1
ATOM 730 N N . THR A 1 95 ? -11.498 28.437 -27.396 1.00 76.38 95 THR A N 1
ATOM 731 C CA . THR A 1 95 ? -10.328 28.589 -28.278 1.00 76.38 95 THR A CA 1
ATOM 732 C C . THR A 1 95 ? -10.274 29.956 -28.953 1.00 76.38 95 THR A C 1
ATOM 734 O O . THR A 1 95 ? -9.191 30.478 -29.207 1.00 76.38 95 THR A O 1
ATOM 737 N N . GLN A 1 96 ? -11.427 30.580 -29.209 1.00 79.81 96 GLN A N 1
ATOM 738 C CA . GLN A 1 96 ? -11.507 31.896 -29.855 1.00 79.81 96 GLN A CA 1
ATOM 739 C C . GLN A 1 96 ? -11.390 33.091 -28.889 1.00 79.81 96 GLN A C 1
ATOM 741 O O . GLN A 1 96 ? -11.241 34.228 -29.350 1.00 79.81 96 GLN A O 1
ATOM 746 N N . GLY A 1 97 ? -11.460 32.880 -27.571 1.00 70.69 97 GLY A N 1
ATOM 747 C CA . GLY A 1 97 ? -11.453 33.947 -26.567 1.00 70.69 97 GLY A CA 1
ATOM 748 C C . GLY A 1 97 ? -10.470 33.685 -25.430 1.00 70.69 97 GLY A C 1
ATOM 749 O O . GLY A 1 97 ? -10.801 32.984 -24.481 1.00 70.69 97 GLY A O 1
ATOM 750 N N . SER A 1 98 ? -9.287 34.304 -25.485 1.00 63.41 98 SER A N 1
ATOM 751 C CA . SER A 1 98 ? -8.324 34.269 -24.380 1.00 63.41 98 SER A CA 1
ATOM 752 C C . SER A 1 98 ? -8.849 35.038 -23.162 1.00 63.41 98 SER A C 1
ATOM 754 O O . SER A 1 98 ? -9.158 36.224 -23.302 1.00 63.41 98 SER A O 1
ATOM 756 N N . GLU A 1 99 ? -8.911 34.377 -22.001 1.00 50.59 99 GLU A N 1
ATOM 757 C CA . GLU A 1 99 ? -8.426 34.853 -20.681 1.00 50.59 99 GLU A CA 1
ATOM 758 C C . GLU A 1 99 ? -8.974 34.029 -19.490 1.00 50.59 99 GLU A C 1
ATOM 760 O O . GLU A 1 99 ? -8.474 34.198 -18.382 1.00 50.59 99 GLU A O 1
ATOM 765 N N . ASP A 1 100 ? -9.937 33.114 -19.675 1.00 64.38 100 ASP A N 1
ATOM 766 C CA . ASP A 1 100 ? -10.490 32.300 -18.571 1.00 64.38 100 ASP A CA 1
ATOM 767 C C . ASP A 1 100 ? -9.992 30.837 -18.600 1.00 64.38 100 ASP A C 1
ATOM 769 O O . ASP A 1 100 ? -10.744 29.895 -18.870 1.00 64.38 100 ASP A O 1
ATOM 773 N N . ASP A 1 101 ? -8.712 30.639 -18.261 1.00 70.19 101 ASP A N 1
ATOM 774 C CA . ASP A 1 101 ? -8.063 29.317 -18.121 1.00 70.19 101 ASP A CA 1
ATOM 775 C C . ASP A 1 101 ? -8.800 28.391 -17.131 1.00 70.19 101 ASP A C 1
ATOM 777 O O . ASP A 1 101 ? -8.798 27.168 -17.264 1.00 70.19 101 ASP A O 1
ATOM 781 N N . THR A 1 102 ? -9.508 28.965 -16.156 1.00 74.81 102 THR A N 1
ATOM 782 C CA . THR A 1 102 ? -10.327 28.224 -15.183 1.00 74.81 102 THR A CA 1
ATOM 783 C C . THR A 1 102 ? -11.524 27.522 -15.820 1.00 74.81 102 THR A C 1
ATOM 785 O O . THR A 1 102 ? -11.896 26.435 -15.382 1.00 74.81 102 THR A O 1
ATOM 788 N N . SER A 1 103 ? -12.116 28.103 -16.868 1.00 74.81 103 SER A N 1
ATOM 789 C CA . SER A 1 103 ? -13.241 27.482 -17.579 1.00 74.81 103 SER A CA 1
ATOM 790 C C . SER A 1 103 ? -12.777 26.371 -18.518 1.00 74.81 103 SER A C 1
ATOM 792 O O . SER A 1 103 ? -13.504 25.396 -18.700 1.00 74.81 103 SER A O 1
ATOM 794 N N . ALA A 1 104 ? -11.570 26.494 -19.078 1.00 77.88 104 ALA A N 1
ATOM 795 C CA . ALA A 1 104 ? -10.958 25.447 -19.886 1.00 77.88 104 ALA A CA 1
ATOM 796 C C . ALA A 1 104 ? -10.598 24.227 -19.024 1.00 77.88 104 ALA A C 1
ATOM 798 O O . ALA A 1 104 ? -11.006 23.117 -19.353 1.00 77.88 104 ALA A O 1
ATOM 799 N N . HIS A 1 105 ? -9.947 24.428 -17.873 1.00 79.31 105 HIS A N 1
ATOM 800 C CA . HIS A 1 105 ? -9.607 23.326 -16.968 1.00 79.31 105 HIS A CA 1
ATOM 801 C C . HIS A 1 105 ? -10.837 22.609 -16.400 1.00 79.31 105 HIS A C 1
ATOM 803 O O . HIS A 1 105 ? -10.857 21.386 -16.395 1.00 79.31 105 HIS A O 1
ATOM 809 N N . ALA A 1 106 ? -11.893 23.331 -16.009 1.00 78.50 106 ALA A N 1
ATOM 810 C CA . ALA A 1 106 ? -13.126 22.700 -15.528 1.00 78.50 106 ALA A CA 1
ATOM 811 C C . ALA A 1 106 ? -13.847 21.873 -16.611 1.00 78.50 106 ALA A C 1
ATOM 813 O O . ALA A 1 106 ? -14.561 20.927 -16.291 1.00 78.50 106 ALA A O 1
ATOM 814 N N . LEU A 1 107 ? -13.692 22.232 -17.891 1.00 78.19 107 LEU A N 1
ATOM 815 C CA . LEU A 1 107 ? -14.251 21.465 -19.008 1.00 78.19 107 LEU A CA 1
ATOM 816 C C . LEU A 1 107 ? -13.415 20.233 -19.351 1.00 78.19 107 LEU A C 1
ATOM 818 O O . LEU A 1 107 ? -14.001 19.206 -19.675 1.00 78.19 107 LEU A O 1
ATOM 822 N N . LEU A 1 108 ? -12.087 20.330 -19.264 1.00 83.44 108 LEU A N 1
ATOM 823 C CA . LEU A 1 108 ? -11.183 19.190 -19.436 1.00 83.44 108 LEU A CA 1
ATOM 824 C C . LEU A 1 108 ? -11.371 18.155 -18.325 1.00 83.44 108 LEU A C 1
ATOM 826 O O . LEU A 1 108 ? -11.505 16.973 -18.615 1.00 83.44 108 LEU A O 1
ATOM 830 N N . ASP A 1 109 ? -11.502 18.619 -17.083 1.00 83.88 109 ASP A N 1
ATOM 831 C CA . ASP A 1 109 ? -11.770 17.781 -15.910 1.00 83.88 109 ASP A CA 1
ATOM 832 C C . ASP A 1 109 ? -13.152 17.107 -16.003 1.00 83.88 109 ASP A C 1
ATOM 834 O O . ASP A 1 109 ? -13.296 15.906 -15.803 1.00 83.88 109 ASP A O 1
ATOM 838 N N . ALA A 1 110 ? -14.183 17.844 -16.438 1.00 80.00 110 ALA A N 1
ATOM 839 C CA . ALA A 1 110 ? -15.520 17.279 -16.644 1.00 80.00 110 ALA A CA 1
ATOM 840 C C . ALA A 1 110 ? -15.612 16.274 -17.809 1.00 80.00 110 ALA A C 1
ATOM 842 O O . ALA A 1 110 ? -16.584 15.517 -17.879 1.00 80.00 110 ALA A O 1
ATOM 843 N N . LEU A 1 111 ? -14.662 16.309 -18.746 1.00 81.38 111 LEU A N 1
ATOM 844 C CA . LEU A 1 111 ? -14.568 15.381 -19.875 1.00 81.38 111 LEU A CA 1
ATOM 845 C C . LEU A 1 111 ? -13.517 14.286 -19.649 1.00 81.38 111 LEU A C 1
ATOM 847 O O . LEU A 1 111 ? -13.353 13.453 -20.536 1.00 81.38 111 LEU A O 1
ATOM 851 N N . ASP A 1 112 ? -12.848 14.290 -18.489 1.00 85.94 112 ASP A N 1
ATOM 852 C CA . ASP A 1 112 ? -11.734 13.399 -18.142 1.00 85.94 112 ASP A CA 1
ATOM 853 C C . ASP A 1 112 ? -10.673 13.324 -19.255 1.00 85.94 112 ASP A C 1
ATOM 855 O O . ASP A 1 112 ? -10.212 12.262 -19.672 1.00 85.94 112 ASP A O 1
ATOM 859 N N . ALA A 1 113 ? -10.348 14.488 -19.818 1.00 86.44 113 ALA A N 1
ATOM 860 C CA . ALA A 1 113 ? -9.460 14.614 -20.961 1.00 86.44 113 ALA A CA 1
ATOM 861 C C . ALA A 1 113 ? -8.208 15.411 -20.561 1.00 86.44 113 ALA A C 1
ATOM 863 O O . ALA A 1 113 ? -8.329 16.577 -20.173 1.00 86.44 113 ALA A O 1
ATOM 864 N N . PRO A 1 114 ? -6.996 14.833 -20.670 1.00 74.94 114 PRO A N 1
ATOM 865 C CA . PRO A 1 114 ? -5.773 15.499 -20.227 1.00 74.94 114 PRO A CA 1
ATOM 866 C C . PRO A 1 114 ? -5.387 16.671 -21.138 1.00 74.94 114 PRO A C 1
ATOM 868 O O . PRO A 1 114 ? -4.678 17.584 -20.709 1.00 74.94 114 PRO A O 1
ATOM 871 N N . THR A 1 115 ? -5.874 16.685 -22.381 1.00 88.00 115 THR A N 1
ATOM 872 C CA . THR A 1 115 ? -5.685 17.796 -23.312 1.00 88.00 115 THR A CA 1
ATOM 873 C C . THR A 1 115 ? -6.985 18.195 -24.010 1.00 88.00 115 THR A C 1
ATOM 875 O O . THR A 1 115 ? -7.949 17.437 -24.097 1.00 88.00 115 THR A O 1
ATOM 878 N N . TYR A 1 116 ? -7.007 19.415 -24.548 1.00 78.12 116 TYR A N 1
ATOM 879 C CA . TYR A 1 116 ? -8.116 19.914 -25.367 1.00 78.12 116 TYR A CA 1
ATOM 880 C C . TYR A 1 116 ? -8.347 19.074 -26.627 1.00 78.12 116 TYR A C 1
ATOM 882 O O . TYR A 1 116 ? -9.494 18.888 -27.032 1.00 78.12 116 TYR A O 1
ATOM 890 N N . GLN A 1 117 ? -7.276 18.537 -27.215 1.00 78.19 117 GLN A N 1
ATOM 891 C CA . GLN A 1 117 ? -7.390 17.658 -28.371 1.00 78.19 117 GLN A CA 1
ATOM 892 C C . GLN A 1 117 ? -8.056 16.334 -27.983 1.00 78.19 117 GLN A C 1
ATOM 894 O O . GLN A 1 117 ? -8.990 15.915 -28.658 1.00 78.19 117 GLN A O 1
ATOM 899 N N . ASP A 1 118 ? -7.682 15.758 -26.837 1.00 77.69 118 ASP A N 1
ATOM 900 C CA . ASP A 1 118 ? -8.323 14.541 -26.322 1.00 77.69 118 ASP A CA 1
ATOM 901 C C . ASP A 1 118 ? -9.807 14.780 -26.002 1.00 77.69 118 ASP A C 1
ATOM 903 O O . ASP A 1 118 ? -10.652 13.923 -26.256 1.00 77.69 118 ASP A O 1
ATOM 907 N N . ALA A 1 119 ? -10.157 15.974 -25.506 1.00 82.00 119 ALA A N 1
ATOM 908 C CA . ALA A 1 119 ? -11.543 16.358 -25.247 1.00 82.00 119 ALA A CA 1
ATOM 909 C C . ALA A 1 119 ? -12.368 16.469 -26.543 1.00 82.00 119 ALA A C 1
ATOM 911 O O . ALA A 1 119 ? -13.521 16.028 -26.584 1.00 82.00 119 ALA A O 1
ATOM 912 N N . LEU A 1 120 ? -11.787 17.035 -27.607 1.00 80.19 120 LEU A N 1
ATOM 913 C CA . LEU A 1 120 ? -12.414 17.100 -28.929 1.00 80.19 120 LEU A CA 1
ATOM 914 C C . LEU A 1 120 ? -12.577 15.711 -29.547 1.00 80.19 120 LEU A C 1
ATOM 916 O O . LEU A 1 120 ? -13.674 15.378 -30.000 1.00 80.19 120 LEU A O 1
ATOM 920 N N . ASP A 1 121 ? -11.535 14.884 -29.507 1.00 81.50 121 ASP A N 1
ATOM 921 C CA . ASP A 1 121 ? -11.563 13.521 -30.038 1.00 81.50 121 ASP A CA 1
ATOM 922 C C . ASP A 1 121 ? -12.593 12.663 -29.277 1.00 81.50 121 ASP A C 1
ATOM 924 O O . ASP A 1 121 ? -13.357 11.896 -29.880 1.00 81.50 121 ASP A O 1
ATOM 928 N N . HIS A 1 122 ? -12.714 12.855 -27.958 1.00 80.81 122 HIS A N 1
ATOM 929 C CA . HIS A 1 122 ? -13.738 12.209 -27.137 1.00 80.81 122 HIS A CA 1
ATOM 930 C C . HIS A 1 122 ? -15.160 12.637 -27.539 1.00 80.81 122 HIS A C 1
ATOM 932 O O . HIS A 1 122 ? -16.042 11.790 -27.723 1.00 80.81 122 HIS A O 1
ATOM 938 N N . ILE A 1 123 ? -15.400 13.937 -27.739 1.00 78.88 123 ILE A N 1
ATOM 939 C CA . ILE A 1 123 ? -16.709 14.459 -28.165 1.00 78.88 123 ILE A CA 1
ATOM 940 C C . ILE A 1 123 ? -17.072 13.977 -29.573 1.00 78.88 123 ILE A C 1
ATOM 942 O O . ILE A 1 123 ? -18.202 13.522 -29.781 1.00 78.88 123 ILE A O 1
ATOM 946 N N . GLN A 1 124 ? -16.130 13.998 -30.518 1.00 81.25 124 GLN A N 1
ATOM 947 C CA . GLN A 1 124 ? -16.338 13.490 -31.877 1.00 81.25 124 GLN A CA 1
ATOM 948 C C . GLN A 1 124 ? -16.648 11.989 -31.870 1.00 81.25 124 GLN A C 1
ATOM 950 O O . GLN A 1 124 ? -17.560 11.533 -32.565 1.00 81.25 124 GLN A O 1
ATOM 955 N N . THR A 1 125 ? -15.978 11.224 -31.005 1.00 81.19 125 THR A N 1
ATOM 956 C CA . THR A 1 125 ? -16.264 9.797 -30.806 1.00 81.19 125 THR A CA 1
ATOM 957 C C . THR A 1 125 ? -17.677 9.574 -30.258 1.00 81.19 125 THR A C 1
ATOM 959 O O . THR A 1 125 ? -18.405 8.695 -30.732 1.00 81.19 125 THR A O 1
ATOM 962 N N . LEU A 1 126 ? -18.114 10.371 -29.277 1.00 77.44 126 LEU A N 1
ATOM 963 C CA . LEU A 1 126 ? -19.477 10.301 -28.739 1.00 77.44 126 LEU A CA 1
ATOM 964 C C . LEU A 1 126 ? -20.534 10.689 -29.781 1.00 77.44 126 LEU A C 1
ATOM 966 O O . LEU A 1 126 ? -21.602 10.072 -29.835 1.00 77.44 126 LEU A O 1
ATOM 970 N N . GLN A 1 127 ? -20.243 11.674 -30.628 1.00 80.69 127 GLN A N 1
ATOM 971 C CA . GLN A 1 127 ? -21.132 12.096 -31.705 1.00 80.69 127 GLN A CA 1
ATOM 972 C C . GLN A 1 127 ? -21.249 11.030 -32.799 1.00 80.69 127 GLN A C 1
ATOM 974 O O . GLN A 1 127 ? -22.368 10.665 -33.162 1.00 80.69 127 GLN A O 1
ATOM 979 N N . GLY A 1 128 ? -20.132 10.436 -33.229 1.00 82.12 128 GLY A N 1
ATOM 980 C CA . GLY A 1 128 ? -20.131 9.314 -34.169 1.00 82.12 128 GLY A CA 1
ATOM 981 C C . GLY A 1 128 ? -20.933 8.115 -33.650 1.00 82.12 128 GLY A C 1
ATOM 982 O O . GLY A 1 128 ? -21.726 7.525 -34.384 1.00 82.12 128 GLY A O 1
ATOM 983 N N . LYS A 1 129 ? -20.832 7.804 -32.349 1.00 77.81 129 LYS A N 1
ATOM 984 C CA . LYS A 1 129 ? -21.654 6.762 -31.701 1.00 77.81 129 LYS A CA 1
ATOM 985 C C . LYS A 1 129 ? -23.149 7.104 -31.713 1.00 77.81 129 LYS A C 1
ATOM 987 O O . LYS A 1 129 ? -23.978 6.226 -31.961 1.00 77.81 129 LYS A O 1
ATOM 992 N N . ALA A 1 130 ? -23.511 8.363 -31.462 1.00 74.44 130 ALA A N 1
ATOM 993 C CA . ALA A 1 130 ? -24.901 8.817 -31.510 1.00 74.44 130 ALA A CA 1
ATOM 994 C C . ALA A 1 130 ? -25.477 8.805 -32.939 1.00 74.44 130 ALA A C 1
ATOM 996 O O . ALA A 1 130 ? -26.663 8.538 -33.127 1.00 74.44 130 ALA A O 1
ATOM 997 N N . GLU A 1 131 ? -24.666 9.089 -33.956 1.00 81.12 131 GLU A N 1
ATOM 998 C CA . GLU A 1 131 ? -25.057 9.018 -35.370 1.00 81.12 131 GLU A CA 1
ATOM 999 C C . GLU A 1 131 ? -25.210 7.574 -35.855 1.00 81.12 131 GLU A C 1
ATOM 1001 O O . GLU A 1 131 ? -26.225 7.245 -36.469 1.00 81.12 131 GLU A O 1
ATOM 1006 N N . ALA A 1 132 ? -24.280 6.683 -35.499 1.00 73.75 132 ALA A N 1
ATOM 1007 C CA . ALA A 1 132 ? -24.375 5.259 -35.822 1.00 73.75 132 ALA A CA 1
ATOM 1008 C C . ALA A 1 132 ? -25.628 4.609 -35.211 1.00 73.75 132 ALA A C 1
ATOM 1010 O O . ALA A 1 132 ? -26.323 3.831 -35.870 1.00 73.75 132 ALA A O 1
ATOM 1011 N N . ARG A 1 133 ? -25.965 4.969 -33.964 1.00 76.50 133 ARG A N 1
ATOM 1012 C CA . ARG A 1 133 ? -27.165 4.462 -33.286 1.00 76.50 133 ARG A CA 1
ATOM 1013 C C . ARG A 1 133 ? -28.450 4.880 -34.002 1.00 76.50 133 ARG A C 1
ATOM 1015 O O . ARG A 1 133 ? -29.341 4.053 -34.177 1.00 76.50 133 ARG A O 1
ATOM 1022 N N . ASP A 1 134 ? -28.522 6.124 -34.460 1.00 76.69 134 ASP A N 1
ATOM 1023 C CA . ASP A 1 134 ? -29.679 6.616 -35.206 1.00 76.69 134 ASP A CA 1
ATOM 1024 C C . ASP A 1 134 ? -29.762 6.048 -36.615 1.00 76.69 134 ASP A C 1
ATOM 1026 O O . ASP A 1 134 ? -30.856 5.713 -37.051 1.00 76.69 134 ASP A O 1
ATOM 1030 N N . ALA A 1 135 ? -28.636 5.876 -37.309 1.00 74.75 135 ALA A N 1
ATOM 1031 C CA . ALA A 1 135 ? -28.622 5.237 -38.622 1.00 74.75 135 ALA A CA 1
ATOM 1032 C C . ALA A 1 135 ? -29.144 3.793 -38.540 1.00 74.75 135 ALA A C 1
ATOM 1034 O O . ALA A 1 135 ? -29.960 3.371 -39.363 1.00 74.75 135 ALA A O 1
ATOM 1035 N N . SER A 1 136 ? -28.741 3.055 -37.500 1.00 69.62 136 SER A N 1
ATOM 1036 C CA . SER A 1 136 ? -29.250 1.707 -37.232 1.00 69.62 136 SER A CA 1
ATOM 1037 C C . SER A 1 136 ? -30.747 1.725 -36.878 1.00 69.62 136 SER A C 1
ATOM 1039 O O . SER A 1 136 ? -31.526 0.896 -37.350 1.00 69.62 136 SER A O 1
ATOM 1041 N N . GLN A 1 137 ? -31.209 2.731 -36.133 1.00 70.75 137 GLN A N 1
ATOM 1042 C CA . GLN A 1 137 ? -32.617 2.872 -35.750 1.00 70.75 137 GLN A CA 1
ATOM 1043 C C . GLN A 1 137 ? -33.527 3.355 -36.899 1.00 70.75 137 GLN A C 1
ATOM 1045 O O . GLN A 1 137 ? -34.667 2.901 -37.020 1.00 70.75 137 GLN A O 1
ATOM 1050 N N . GLU A 1 138 ? -33.038 4.215 -37.790 1.00 77.69 138 GLU A N 1
ATOM 1051 C CA . GLU A 1 138 ? -33.726 4.637 -39.016 1.00 77.69 138 GLU A CA 1
ATOM 1052 C C . GLU A 1 138 ? -33.786 3.487 -40.037 1.00 77.69 138 GLU A C 1
ATOM 1054 O O . GLU A 1 138 ? -34.799 3.307 -40.725 1.00 77.69 138 GLU A O 1
ATOM 1059 N N . ALA A 1 139 ? -32.768 2.619 -40.072 1.00 71.56 139 ALA A N 1
ATOM 1060 C CA . ALA A 1 139 ? -32.827 1.359 -40.813 1.00 71.56 139 ALA A CA 1
ATOM 1061 C C . ALA A 1 139 ? -33.950 0.437 -40.290 1.00 71.56 139 ALA A C 1
ATOM 1063 O O . ALA A 1 139 ? -34.650 -0.195 -41.084 1.00 71.56 139 ALA A O 1
ATOM 1064 N N . ILE A 1 140 ? -34.211 0.426 -38.978 1.00 69.31 140 ILE A N 1
ATOM 1065 C CA . ILE A 1 140 ? -35.321 -0.336 -38.372 1.00 69.31 140 ILE A CA 1
ATOM 1066 C C . ILE A 1 140 ? -36.689 0.297 -38.668 1.00 69.31 140 ILE A C 1
ATOM 1068 O O . ILE A 1 140 ? -37.662 -0.412 -38.894 1.00 69.31 140 ILE A O 1
ATOM 1072 N N . GLN A 1 141 ? -36.797 1.626 -38.715 1.00 72.75 141 GLN A N 1
ATOM 1073 C CA . GLN A 1 141 ? -38.072 2.289 -39.036 1.00 72.75 141 GLN A CA 1
ATOM 1074 C C . GLN A 1 141 ? -38.419 2.236 -40.528 1.00 72.75 141 GLN A C 1
ATOM 1076 O O . GLN A 1 141 ? -39.592 2.157 -40.898 1.00 72.75 141 GLN A O 1
ATOM 1081 N N . SER A 1 142 ? -37.409 2.295 -41.399 1.00 70.19 142 SER A N 1
ATOM 1082 C CA . SER A 1 142 ? -37.589 2.217 -42.855 1.00 70.19 142 SER A CA 1
ATOM 1083 C C . SER A 1 142 ? -37.895 0.798 -43.332 1.00 70.19 142 SER A C 1
ATOM 1085 O O . SER A 1 142 ? -38.579 0.610 -44.345 1.00 70.19 142 SER A O 1
ATOM 1087 N N . THR A 1 143 ? -37.465 -0.208 -42.573 1.00 68.00 143 THR A N 1
ATOM 1088 C CA . THR A 1 143 ? -37.928 -1.580 -42.720 1.00 68.00 143 THR A CA 1
ATOM 1089 C C . THR A 1 143 ? -39.318 -1.689 -42.090 1.00 68.00 143 THR A C 1
ATOM 1091 O O . THR A 1 143 ? -39.492 -2.114 -40.961 1.00 68.00 143 THR A O 1
ATOM 1094 N N . GLY A 1 144 ? -40.352 -1.238 -42.810 1.00 59.50 144 GLY A N 1
ATOM 1095 C CA . GLY A 1 144 ? -41.740 -1.313 -42.339 1.00 59.50 144 GLY A CA 1
ATOM 1096 C C . GLY A 1 144 ? -42.087 -2.736 -41.885 1.00 59.50 144 GLY A C 1
ATOM 1097 O O . GLY A 1 144 ? -42.152 -3.655 -42.706 1.00 59.50 144 GLY A O 1
ATOM 1098 N N . HIS A 1 145 ? -42.234 -2.937 -40.577 1.00 58.12 145 HIS A N 1
ATOM 1099 C CA . HIS A 1 145 ? -42.401 -4.253 -39.967 1.00 58.12 145 HIS A CA 1
ATOM 1100 C C . HIS A 1 145 ? -43.785 -4.368 -39.334 1.00 58.12 145 HIS A C 1
ATOM 1102 O O . HIS A 1 145 ? -44.004 -3.974 -38.195 1.00 58.12 145 HIS A O 1
ATOM 1108 N N . ASP A 1 146 ? -44.707 -4.967 -40.090 1.00 57.19 146 ASP A N 1
ATOM 1109 C CA . ASP A 1 146 ? -46.015 -5.423 -39.602 1.00 57.19 146 ASP A CA 1
ATOM 1110 C C . ASP A 1 146 ? -45.909 -6.721 -38.758 1.00 57.19 146 ASP A C 1
ATOM 1112 O O . ASP A 1 146 ? -46.930 -7.280 -38.357 1.00 57.19 146 ASP A O 1
ATOM 1116 N N . ASP A 1 147 ? -44.695 -7.237 -38.504 1.00 60.97 147 ASP A N 1
ATOM 1117 C CA . ASP A 1 147 ? -44.461 -8.533 -37.853 1.00 60.97 147 ASP A CA 1
ATOM 1118 C C . ASP A 1 147 ? -43.421 -8.451 -36.718 1.00 60.97 147 ASP A C 1
ATOM 1120 O O . ASP A 1 147 ? -42.267 -8.057 -36.914 1.00 60.97 147 ASP A O 1
ATOM 1124 N N . ILE A 1 148 ? -43.842 -8.882 -35.525 1.00 59.56 148 ILE A N 1
ATOM 1125 C CA . ILE A 1 148 ? -43.072 -8.900 -34.270 1.00 59.56 148 ILE A CA 1
ATOM 1126 C C . ILE A 1 148 ? -41.828 -9.795 -34.391 1.00 59.56 148 ILE A C 1
ATOM 1128 O O . ILE A 1 148 ? -40.800 -9.501 -33.783 1.00 59.56 148 ILE A O 1
ATOM 1132 N N . ALA A 1 149 ? -41.874 -10.849 -35.212 1.00 61.03 149 ALA A N 1
ATOM 1133 C CA . ALA A 1 149 ? -40.717 -11.719 -35.431 1.00 61.03 149 ALA A CA 1
ATOM 1134 C C . ALA A 1 149 ? -39.540 -10.971 -36.087 1.00 61.03 149 ALA A C 1
ATOM 1136 O O . ALA A 1 149 ? -38.391 -11.158 -35.694 1.00 61.03 149 ALA A O 1
ATOM 1137 N N . SER A 1 150 ? -39.836 -10.058 -37.018 1.00 59.12 150 SER A N 1
ATOM 1138 C CA . SER A 1 150 ? -38.823 -9.244 -37.701 1.00 59.12 150 SER A CA 1
ATOM 1139 C C . SER A 1 150 ? -38.183 -8.217 -36.760 1.00 59.12 150 SER A C 1
ATOM 1141 O O . SER A 1 150 ? -36.986 -7.953 -36.846 1.00 59.12 150 SER A O 1
ATOM 1143 N N . LEU A 1 151 ? -38.956 -7.684 -35.805 1.00 59.62 151 LEU A N 1
ATOM 1144 C CA . LEU A 1 151 ? -38.448 -6.776 -34.769 1.00 59.62 151 LEU A CA 1
ATOM 1145 C C . LEU A 1 151 ? -37.486 -7.478 -33.800 1.00 59.62 151 LEU A C 1
ATOM 1147 O O . LEU A 1 151 ? -36.482 -6.889 -33.405 1.00 59.62 151 LEU A O 1
ATOM 1151 N N . ILE A 1 152 ? -37.748 -8.741 -33.452 1.00 69.50 152 ILE A N 1
ATOM 1152 C CA . ILE A 1 152 ? -36.856 -9.539 -32.596 1.00 69.50 152 ILE A CA 1
ATOM 1153 C C . ILE A 1 152 ? -35.534 -9.839 -33.315 1.00 69.50 152 ILE A C 1
ATOM 1155 O O . ILE A 1 152 ? -34.466 -9.759 -32.706 1.00 69.50 152 ILE A O 1
ATOM 1159 N N . ASP A 1 153 ? -35.578 -10.148 -34.611 1.00 68.88 153 ASP A N 1
ATOM 1160 C CA . ASP A 1 153 ? -34.364 -10.400 -35.393 1.00 68.88 153 ASP A CA 1
ATOM 1161 C C . ASP A 1 153 ? -33.542 -9.119 -35.614 1.00 68.88 153 ASP A C 1
ATOM 1163 O O . ASP A 1 153 ? -32.310 -9.162 -35.530 1.00 68.88 153 ASP A O 1
ATOM 1167 N N . ALA A 1 154 ? -34.204 -7.970 -35.795 1.00 62.34 154 ALA A N 1
ATOM 1168 C CA . ALA A 1 154 ? -33.557 -6.659 -35.848 1.00 62.34 154 ALA A CA 1
ATOM 1169 C C . ALA A 1 154 ? -32.908 -6.273 -34.505 1.00 62.34 154 ALA A C 1
ATOM 1171 O O . ALA A 1 154 ? -31.762 -5.824 -34.482 1.00 62.34 154 ALA A O 1
ATOM 1172 N N . ALA A 1 155 ? -33.581 -6.524 -33.377 1.00 62.69 155 ALA A N 1
ATOM 1173 C CA . ALA A 1 155 ? -33.019 -6.296 -32.044 1.00 62.69 155 ALA A CA 1
ATOM 1174 C C . ALA A 1 155 ? -31.775 -7.166 -31.786 1.00 62.69 155 ALA A C 1
ATOM 1176 O O . ALA A 1 155 ? -30.773 -6.685 -31.261 1.00 62.69 155 ALA A O 1
ATOM 1177 N N . LYS A 1 156 ? -31.790 -8.428 -32.233 1.00 71.06 156 LYS A N 1
ATOM 1178 C CA . LYS A 1 156 ? -30.618 -9.315 -32.155 1.00 71.06 156 LYS A CA 1
ATOM 1179 C C . LYS A 1 156 ? -29.477 -8.869 -33.066 1.00 71.06 156 LYS A C 1
ATOM 1181 O O . LYS A 1 156 ? -28.318 -9.060 -32.714 1.00 71.06 156 LYS A O 1
ATOM 1186 N N . ALA A 1 157 ? -29.771 -8.307 -34.239 1.00 68.44 157 ALA A N 1
ATOM 1187 C CA . ALA A 1 157 ? -28.744 -7.735 -35.109 1.00 68.44 157 ALA A CA 1
ATOM 1188 C C . ALA A 1 157 ? -28.069 -6.521 -34.449 1.00 68.44 157 ALA A C 1
ATOM 1190 O O . ALA A 1 157 ? -26.843 -6.455 -34.423 1.00 68.44 157 ALA A O 1
ATOM 1191 N N . LEU A 1 158 ? -28.860 -5.648 -33.820 1.00 62.72 158 LEU A N 1
ATOM 1192 C CA . LEU A 1 158 ? -28.378 -4.511 -33.034 1.00 62.72 158 LEU A CA 1
ATOM 1193 C C . LEU A 1 158 ? -27.516 -4.924 -31.837 1.00 62.72 158 LEU A C 1
ATOM 1195 O O . LEU A 1 158 ? -26.524 -4.264 -31.537 1.00 62.72 158 LEU A O 1
ATOM 1199 N N . GLN A 1 159 ? -27.884 -6.006 -31.149 1.00 68.81 159 GLN A N 1
ATOM 1200 C CA . GLN A 1 159 ? -27.096 -6.533 -30.037 1.00 68.81 159 GLN A CA 1
ATOM 1201 C C . GLN A 1 159 ? -25.737 -7.049 -30.522 1.00 68.81 159 GLN A C 1
ATOM 1203 O O . GLN A 1 159 ? -24.716 -6.648 -29.980 1.00 68.81 159 GLN A O 1
ATOM 1208 N N . ARG A 1 160 ? -25.706 -7.813 -31.623 1.00 70.31 160 ARG A N 1
ATOM 1209 C CA . ARG A 1 160 ? -24.446 -8.272 -32.236 1.00 70.31 160 ARG A CA 1
ATOM 1210 C C . ARG A 1 160 ? -23.570 -7.121 -32.728 1.00 70.31 160 ARG A C 1
ATOM 1212 O O . ARG A 1 160 ? -22.351 -7.224 -32.671 1.00 70.31 160 ARG A O 1
ATOM 1219 N N . GLU A 1 161 ? -24.167 -6.044 -33.231 1.00 64.75 161 GLU A N 1
ATOM 1220 C CA . GLU A 1 161 ? -23.426 -4.848 -33.642 1.00 64.75 161 GLU A CA 1
ATOM 1221 C C . GLU A 1 161 ? -22.877 -4.080 -32.431 1.00 64.75 161 GLU A C 1
ATOM 1223 O O . GLU A 1 161 ? -21.736 -3.631 -32.470 1.00 64.75 161 GLU A O 1
ATOM 1228 N N . ASN A 1 162 ? -23.623 -4.009 -31.322 1.00 56.59 162 ASN A N 1
ATOM 1229 C CA . ASN A 1 162 ? -23.114 -3.481 -30.052 1.00 56.59 162 ASN A CA 1
ATOM 1230 C C . ASN A 1 162 ? -21.957 -4.318 -29.500 1.00 56.59 162 ASN A C 1
ATOM 1232 O O . ASN A 1 162 ? -20.953 -3.755 -29.075 1.00 56.59 162 ASN A O 1
ATOM 1236 N N . ASP A 1 163 ? -22.081 -5.643 -29.540 1.00 64.56 163 ASP A N 1
ATOM 1237 C CA . ASP A 1 163 ? -21.035 -6.558 -29.088 1.00 64.56 163 ASP A CA 1
ATOM 1238 C C . ASP A 1 163 ? -19.793 -6.432 -29.979 1.00 64.56 163 ASP A C 1
ATOM 1240 O O . ASP A 1 163 ? -18.682 -6.328 -29.476 1.00 64.56 163 ASP A O 1
ATOM 1244 N N . ARG A 1 164 ? -19.974 -6.302 -31.299 1.00 69.69 164 ARG A N 1
ATOM 1245 C CA . ARG A 1 164 ? -18.887 -6.023 -32.247 1.00 69.69 164 ARG A CA 1
ATOM 1246 C C . ARG A 1 164 ? -18.211 -4.675 -31.982 1.00 69.69 164 ARG A C 1
ATOM 1248 O O . ARG A 1 164 ? -16.989 -4.598 -32.058 1.00 69.69 164 ARG A O 1
ATOM 1255 N N . LEU A 1 165 ? -18.974 -3.618 -31.694 1.00 57.16 165 LEU A N 1
ATOM 1256 C CA . LEU A 1 165 ? -18.420 -2.302 -31.358 1.00 57.16 165 LEU A CA 1
ATOM 1257 C C . LEU A 1 165 ? -17.696 -2.327 -30.005 1.00 57.16 165 LEU A C 1
ATOM 1259 O O . LEU A 1 165 ? -16.661 -1.684 -29.870 1.00 57.16 165 LEU A O 1
ATOM 1263 N N . ARG A 1 166 ? -18.185 -3.101 -29.027 1.00 55.69 166 ARG A N 1
ATOM 1264 C CA . ARG A 1 166 ? -17.472 -3.368 -27.769 1.00 55.69 166 ARG A CA 1
ATOM 1265 C C . ARG A 1 166 ? -16.157 -4.101 -28.017 1.00 55.69 166 ARG A C 1
ATOM 1267 O O . ARG A 1 166 ? -15.136 -3.653 -27.514 1.00 55.69 166 ARG A O 1
ATOM 1274 N N . SER A 1 167 ? -16.158 -5.134 -28.858 1.00 55.69 167 SER A N 1
ATOM 1275 C CA . SER A 1 167 ? -14.934 -5.839 -29.252 1.00 55.69 167 SER A CA 1
ATOM 1276 C C . SER A 1 167 ? -13.958 -4.946 -30.023 1.00 55.69 167 SER A C 1
ATOM 1278 O O . SER A 1 167 ? -12.759 -5.066 -29.821 1.00 55.69 167 SER A O 1
ATOM 1280 N N . GLN A 1 168 ? -14.438 -4.016 -30.859 1.00 47.81 168 GLN A N 1
ATOM 1281 C CA . GLN A 1 168 ? -13.571 -3.039 -31.532 1.00 47.81 168 GLN A CA 1
ATOM 1282 C C . GLN A 1 168 ? -12.974 -2.005 -30.571 1.00 47.81 168 GLN A C 1
ATOM 1284 O O . GLN A 1 168 ? -11.837 -1.604 -30.766 1.00 47.81 168 GLN A O 1
ATOM 1289 N N . VAL A 1 169 ? -13.704 -1.592 -29.528 1.00 44.16 169 VAL A N 1
ATOM 1290 C CA . VAL A 1 169 ? -13.166 -0.716 -28.467 1.00 44.16 169 VAL A CA 1
ATOM 1291 C C . VAL A 1 169 ? -12.105 -1.443 -27.635 1.00 44.16 169 VAL A C 1
ATOM 1293 O O . VAL A 1 169 ? -11.152 -0.814 -27.190 1.00 44.16 169 VAL A O 1
ATOM 1296 N N . GLN A 1 170 ? -12.237 -2.761 -27.474 1.00 43.62 170 GLN A N 1
ATOM 1297 C CA . GLN A 1 170 ? -11.230 -3.607 -26.831 1.00 43.62 170 GLN A CA 1
ATOM 1298 C C . GLN A 1 170 ? -10.003 -3.862 -27.724 1.00 43.62 170 GLN A C 1
ATOM 1300 O O . GLN A 1 170 ? -8.914 -4.016 -27.198 1.00 43.62 170 GLN A O 1
ATOM 1305 N N . SER A 1 171 ? -10.151 -3.832 -29.055 1.00 38.25 171 SER A N 1
ATOM 1306 C CA . SER A 1 171 ? -9.066 -4.110 -30.010 1.00 38.25 171 SER A CA 1
ATOM 1307 C C . SER A 1 171 ? -8.322 -2.871 -30.537 1.00 38.25 171 SER A C 1
ATOM 1309 O O . SER A 1 171 ? -7.564 -2.994 -31.497 1.00 38.25 171 SER A O 1
ATOM 1311 N N . THR A 1 172 ? -8.598 -1.662 -30.030 1.00 32.62 172 THR A N 1
ATOM 1312 C CA . THR A 1 172 ? -7.903 -0.421 -30.453 1.00 32.62 172 THR A CA 1
ATOM 1313 C C . THR A 1 172 ? -7.180 0.309 -29.317 1.00 32.62 172 THR A C 1
ATOM 1315 O O . THR A 1 172 ? -6.670 1.405 -29.537 1.00 32.62 172 THR A O 1
ATOM 1318 N N . ALA A 1 173 ? -7.111 -0.272 -28.117 1.00 40.75 173 ALA A N 1
ATOM 1319 C CA . ALA A 1 173 ? -6.065 0.081 -27.157 1.00 40.75 173 ALA A CA 1
ATOM 1320 C C . ALA A 1 173 ? -4.745 -0.577 -27.617 1.00 40.75 173 ALA A C 1
ATOM 1322 O O . ALA A 1 173 ? -4.809 -1.658 -28.201 1.00 40.75 173 ALA A O 1
ATOM 1323 N N . PRO A 1 174 ? -3.565 0.044 -27.435 1.00 35.62 174 PRO A N 1
ATOM 1324 C CA . PRO A 1 174 ? -2.305 -0.613 -27.779 1.00 35.62 174 PRO A CA 1
ATOM 1325 C C . PRO A 1 174 ? -2.179 -1.908 -26.963 1.00 35.62 174 PRO A C 1
ATOM 1327 O O . PRO A 1 174 ? -2.293 -1.853 -25.740 1.00 35.62 174 PRO A O 1
ATOM 1330 N N . ASP A 1 175 ? -1.983 -3.048 -27.637 1.00 44.31 175 ASP A N 1
ATOM 1331 C CA . ASP A 1 175 ? -1.961 -4.387 -27.029 1.00 44.31 175 ASP A CA 1
ATOM 1332 C C . ASP A 1 175 ? -0.900 -4.490 -25.925 1.00 44.31 175 ASP A C 1
ATOM 1334 O O . ASP A 1 175 ? 0.282 -4.737 -26.170 1.00 44.31 175 ASP A O 1
ATOM 1338 N N . THR A 1 176 ? -1.343 -4.340 -24.678 1.00 41.19 176 THR A N 1
ATOM 1339 C CA . THR A 1 176 ? -0.572 -4.596 -23.454 1.00 41.19 176 THR A CA 1
ATOM 1340 C C . THR A 1 176 ? -0.180 -6.070 -23.302 1.00 41.19 176 THR A C 1
ATOM 1342 O O . THR A 1 176 ? 0.789 -6.379 -22.613 1.00 41.19 176 THR A O 1
ATOM 1345 N N . GLU A 1 177 ? -0.858 -6.963 -24.022 1.00 44.06 177 GLU A N 1
ATOM 1346 C CA . GLU A 1 177 ? -0.701 -8.422 -23.979 1.00 44.06 177 GLU A CA 1
ATOM 1347 C C . GLU A 1 177 ? 0.570 -8.907 -24.716 1.00 44.06 177 GLU A C 1
ATOM 1349 O O . GLU A 1 177 ? 1.278 -9.800 -24.240 1.00 44.06 177 GLU A O 1
ATOM 1354 N N . VAL A 1 178 ? 0.969 -8.232 -25.806 1.00 42.16 178 VAL A N 1
ATOM 1355 C CA . VAL A 1 178 ? 2.265 -8.458 -26.490 1.00 42.16 178 VAL A CA 1
ATOM 1356 C C . VAL A 1 178 ? 3.441 -7.978 -25.620 1.00 42.16 178 VAL A C 1
ATOM 1358 O O . VAL A 1 178 ? 4.540 -8.537 -25.662 1.00 42.16 178 VAL A O 1
ATOM 1361 N N . LEU A 1 179 ? 3.210 -6.981 -24.760 1.00 39.28 179 LEU A N 1
ATOM 1362 C CA . LEU A 1 179 ? 4.233 -6.380 -23.895 1.00 39.28 179 LEU A CA 1
ATOM 1363 C C . LEU A 1 179 ? 4.530 -7.221 -22.639 1.00 39.28 179 LEU A C 1
ATOM 1365 O O . LEU A 1 179 ? 5.590 -7.049 -22.029 1.00 39.28 179 LEU A O 1
ATOM 1369 N N . GLN A 1 180 ? 3.639 -8.149 -22.270 1.00 44.44 180 GLN A N 1
ATOM 1370 C CA . GLN A 1 180 ? 3.711 -8.939 -21.033 1.00 44.44 180 GLN A CA 1
ATOM 1371 C C . GLN A 1 180 ? 4.288 -10.347 -21.237 1.00 44.44 180 GLN A C 1
ATOM 1373 O O . GLN A 1 180 ? 5.096 -10.789 -20.421 1.00 44.44 180 GLN A O 1
ATOM 1378 N N . SER A 1 181 ? 4.042 -10.995 -22.377 1.00 43.56 181 SER A N 1
ATOM 1379 C CA . SER A 1 181 ? 4.823 -12.179 -22.790 1.00 43.56 181 SER A CA 1
ATOM 1380 C C . SER A 1 181 ? 6.306 -11.837 -22.997 1.00 43.56 181 SER A C 1
ATOM 1382 O O . SER A 1 181 ? 7.203 -12.616 -22.663 1.00 43.56 181 SER A O 1
ATOM 1384 N N . ALA A 1 182 ? 6.582 -10.605 -23.438 1.00 41.69 182 ALA A N 1
ATOM 1385 C CA . ALA A 1 182 ? 7.926 -10.041 -23.447 1.00 41.69 182 ALA A CA 1
ATOM 1386 C C . ALA A 1 182 ? 8.510 -9.846 -22.028 1.00 41.69 182 ALA A C 1
ATOM 1388 O O . ALA A 1 182 ? 9.728 -9.836 -21.899 1.00 41.69 182 ALA A O 1
ATOM 1389 N N . SER A 1 183 ? 7.690 -9.751 -20.966 1.00 41.25 183 SER A N 1
ATOM 1390 C CA . SER A 1 183 ? 8.099 -9.549 -19.557 1.00 41.25 183 SER A CA 1
ATOM 1391 C C . SER A 1 183 ? 8.671 -10.813 -18.883 1.00 41.25 183 SER A C 1
ATOM 1393 O O . SER A 1 183 ? 9.671 -10.750 -18.166 1.00 41.25 183 SER A O 1
ATOM 1395 N N . ALA A 1 184 ? 8.105 -11.993 -19.155 1.00 44.59 184 ALA A N 1
ATOM 1396 C CA . ALA A 1 184 ? 8.620 -13.257 -18.611 1.00 44.59 184 ALA A CA 1
ATOM 1397 C C . ALA A 1 184 ? 9.962 -13.656 -19.259 1.00 44.59 184 ALA A C 1
ATOM 1399 O O . ALA A 1 184 ? 10.911 -14.051 -18.578 1.00 44.59 184 ALA A O 1
ATOM 1400 N N . ILE A 1 185 ? 10.077 -13.456 -20.576 1.00 45.84 185 ILE A N 1
ATOM 1401 C CA . ILE A 1 185 ? 11.331 -13.624 -21.325 1.00 45.84 185 ILE A CA 1
ATOM 1402 C C . ILE A 1 185 ? 12.356 -12.547 -20.908 1.00 45.84 185 ILE A C 1
ATOM 1404 O O . ILE A 1 185 ? 13.540 -12.847 -20.749 1.00 45.84 185 ILE A O 1
ATOM 1408 N N . ARG A 1 186 ? 11.902 -11.318 -20.618 1.00 52.81 186 ARG A N 1
ATOM 1409 C CA . ARG A 1 186 ? 12.696 -10.235 -20.008 1.00 52.81 186 ARG A CA 1
ATOM 1410 C C . ARG A 1 186 ? 13.342 -10.621 -18.687 1.00 52.81 186 ARG A C 1
ATOM 1412 O O . ARG A 1 186 ? 14.514 -10.323 -18.490 1.00 52.81 186 ARG A O 1
ATOM 1419 N N . MET A 1 187 ? 12.600 -11.267 -17.787 1.00 45.81 187 MET A N 1
ATOM 1420 C CA . MET A 1 187 ? 13.086 -11.585 -16.442 1.00 45.81 187 MET A CA 1
ATOM 1421 C C . MET A 1 187 ? 14.222 -12.617 -16.470 1.00 45.81 187 MET A C 1
ATOM 1423 O O . MET A 1 187 ? 15.189 -12.484 -15.722 1.00 45.81 187 MET A O 1
ATOM 1427 N N . VAL A 1 188 ? 14.150 -13.595 -17.379 1.00 49.59 188 VAL A N 1
ATOM 1428 C CA . VAL A 1 188 ? 15.213 -14.594 -17.596 1.00 49.59 188 VAL A CA 1
ATOM 1429 C C . VAL A 1 188 ? 16.423 -13.987 -18.319 1.00 49.59 188 VAL A C 1
ATOM 1431 O O . VAL A 1 188 ? 17.559 -14.343 -18.016 1.00 49.59 188 VAL A O 1
ATOM 1434 N N . LEU A 1 189 ? 16.200 -13.035 -19.234 1.00 56.09 189 LEU A N 1
ATOM 1435 C CA . LEU A 1 189 ? 17.259 -12.373 -20.009 1.00 56.09 189 LEU A CA 1
ATOM 1436 C C . LEU A 1 189 ? 17.818 -11.091 -19.357 1.00 56.09 189 LEU A C 1
ATOM 1438 O O . LEU A 1 189 ? 18.760 -10.500 -19.880 1.00 56.09 189 LEU A O 1
ATOM 1442 N N . GLY A 1 190 ? 17.273 -10.658 -18.215 1.00 62.19 190 GLY A N 1
ATOM 1443 C CA . GLY A 1 190 ? 17.688 -9.441 -17.507 1.00 62.19 190 GLY A CA 1
ATOM 1444 C C . GLY A 1 190 ? 17.333 -8.127 -18.216 1.00 62.19 190 GLY A C 1
ATOM 1445 O O . GLY A 1 190 ? 18.002 -7.120 -17.998 1.00 62.19 190 GLY A O 1
ATOM 1446 N N . ILE A 1 191 ? 16.312 -8.139 -19.067 1.00 70.50 191 ILE A N 1
ATOM 1447 C CA . ILE A 1 191 ? 15.828 -6.998 -19.852 1.00 70.50 191 ILE A CA 1
ATOM 1448 C C . ILE A 1 191 ? 14.651 -6.372 -19.073 1.00 70.50 191 ILE A C 1
ATOM 1450 O O . ILE A 1 191 ? 13.842 -7.097 -18.503 1.00 70.50 191 ILE A O 1
ATOM 1454 N N . SER A 1 192 ? 14.537 -5.045 -19.002 1.00 60.12 192 SER A N 1
ATOM 1455 C CA . SER A 1 192 ? 13.648 -4.333 -18.055 1.00 60.12 192 SER A CA 1
ATOM 1456 C C . SER A 1 192 ? 12.442 -3.667 -18.733 1.00 60.12 192 SER A C 1
ATOM 1458 O O . SER A 1 192 ? 11.353 -3.609 -18.162 1.00 60.12 192 SER A O 1
ATOM 1460 N N . ASN A 1 193 ? 12.614 -3.168 -19.963 1.00 68.88 193 ASN A N 1
ATOM 1461 C CA . ASN A 1 193 ? 11.590 -2.441 -20.736 1.00 68.88 193 ASN A CA 1
ATOM 1462 C C . ASN A 1 193 ? 11.561 -2.859 -22.232 1.00 68.88 193 ASN A C 1
ATOM 1464 O O . ASN A 1 193 ? 12.349 -3.700 -22.672 1.00 68.88 193 ASN A O 1
ATOM 1468 N N . ILE A 1 194 ? 10.535 -2.408 -22.969 1.00 53.25 194 ILE A N 1
ATOM 1469 C CA . ILE A 1 194 ? 10.225 -2.853 -24.352 1.00 53.25 194 ILE A CA 1
ATOM 1470 C C . ILE A 1 194 ? 11.314 -2.412 -25.309 1.00 53.25 194 ILE A C 1
ATOM 1472 O O . ILE A 1 194 ? 11.766 -3.212 -26.118 1.00 53.25 194 ILE A O 1
ATOM 1476 N N . GLU A 1 195 ? 11.807 -1.199 -25.106 1.00 63.72 195 GLU A N 1
ATOM 1477 C CA . GLU A 1 195 ? 12.930 -0.633 -25.841 1.00 63.72 195 GLU A CA 1
ATOM 1478 C C . GLU A 1 195 ? 14.197 -1.486 -25.652 1.00 63.72 195 GLU A C 1
ATOM 1480 O O . GLU A 1 195 ? 14.873 -1.783 -26.627 1.00 63.72 195 GLU A O 1
ATOM 1485 N N . GLU A 1 196 ? 14.479 -1.991 -24.444 1.00 64.44 196 GLU A N 1
ATOM 1486 C CA . GLU A 1 196 ? 15.594 -2.922 -24.196 1.00 64.44 196 GLU A CA 1
ATOM 1487 C C . GLU A 1 196 ? 15.372 -4.309 -24.832 1.00 64.44 196 GLU A C 1
ATOM 1489 O O . GLU A 1 196 ? 16.342 -4.988 -25.163 1.00 64.44 196 GLU A O 1
ATOM 1494 N N . ALA A 1 197 ? 14.122 -4.756 -25.005 1.00 59.59 197 ALA A N 1
ATOM 1495 C CA . ALA A 1 197 ? 13.805 -6.037 -25.644 1.00 59.59 197 ALA A CA 1
ATOM 1496 C C . ALA A 1 197 ? 13.942 -5.956 -27.171 1.00 59.59 197 ALA A C 1
ATOM 1498 O O . ALA A 1 197 ? 14.529 -6.847 -27.785 1.00 59.59 197 ALA A O 1
ATOM 1499 N N . GLU A 1 198 ? 13.458 -4.870 -27.773 1.00 65.94 198 GLU A N 1
ATOM 1500 C CA . GLU A 1 198 ? 13.693 -4.551 -29.182 1.00 65.94 198 GLU A CA 1
ATOM 1501 C C . GLU A 1 198 ? 15.187 -4.348 -29.437 1.00 65.94 198 GLU A C 1
ATOM 1503 O O . GLU A 1 198 ? 15.740 -4.953 -30.352 1.00 65.94 198 GLU A O 1
ATOM 1508 N N . GLU A 1 199 ? 15.879 -3.616 -28.559 1.00 70.00 199 GLU A N 1
ATOM 1509 C CA . GLU A 1 199 ? 17.329 -3.455 -28.628 1.00 70.00 199 GLU A CA 1
ATOM 1510 C C . GLU A 1 199 ? 18.055 -4.803 -28.483 1.00 70.00 199 GLU A C 1
ATOM 1512 O O . GLU A 1 199 ? 19.056 -5.042 -29.155 1.00 70.00 199 GLU A O 1
ATOM 1517 N N . PHE A 1 200 ? 17.563 -5.723 -27.651 1.00 71.81 200 PHE A N 1
ATOM 1518 C CA . PHE A 1 200 ? 18.132 -7.063 -27.512 1.00 71.81 200 PHE A CA 1
ATOM 1519 C C . PHE A 1 200 ? 17.948 -7.914 -28.773 1.00 71.81 200 PHE A C 1
ATOM 1521 O O . PHE A 1 200 ? 18.900 -8.571 -29.199 1.00 71.81 200 PHE A O 1
ATOM 1528 N N . VAL A 1 201 ? 16.768 -7.879 -29.401 1.00 72.38 201 VAL A N 1
ATOM 1529 C CA . VAL A 1 201 ? 16.498 -8.576 -30.669 1.00 72.38 201 VAL A CA 1
ATOM 1530 C C . VAL A 1 201 ? 17.318 -7.967 -31.809 1.00 72.38 201 VAL A C 1
ATOM 1532 O O . VAL A 1 201 ? 17.961 -8.706 -32.555 1.00 72.38 201 VAL A O 1
ATOM 1535 N N . GLU A 1 202 ? 17.387 -6.637 -31.905 1.00 72.25 202 GLU A N 1
ATOM 1536 C CA . GLU A 1 202 ? 18.242 -5.940 -32.872 1.00 72.25 202 GLU A CA 1
ATOM 1537 C C . GLU A 1 202 ? 19.725 -6.262 -32.649 1.00 72.25 202 GLU A C 1
ATOM 1539 O O . GLU A 1 202 ? 20.464 -6.496 -33.609 1.00 72.25 202 GLU A O 1
ATOM 1544 N N . ARG A 1 203 ? 20.178 -6.345 -31.390 1.00 75.31 203 ARG A N 1
ATOM 1545 C CA . ARG A 1 203 ? 21.542 -6.774 -31.056 1.00 75.31 203 ARG A CA 1
ATOM 1546 C C . ARG A 1 203 ? 21.776 -8.232 -31.438 1.00 75.31 203 ARG A C 1
ATOM 1548 O O . ARG A 1 203 ? 22.829 -8.519 -31.997 1.00 75.31 203 ARG A O 1
ATOM 1555 N N . LEU A 1 204 ? 20.827 -9.137 -31.198 1.00 73.94 204 LEU A N 1
ATOM 1556 C CA . LEU A 1 204 ? 20.898 -10.550 -31.598 1.00 73.94 204 LEU A CA 1
ATOM 1557 C C . LEU A 1 204 ? 20.972 -10.729 -33.119 1.00 73.94 204 LEU A C 1
ATOM 1559 O O . LEU A 1 204 ? 21.741 -11.567 -33.600 1.00 73.94 204 LEU A O 1
ATOM 1563 N N . ASP A 1 205 ? 20.220 -9.932 -33.878 1.00 74.88 205 ASP A N 1
ATOM 1564 C CA . ASP A 1 205 ? 20.255 -9.947 -35.342 1.00 74.88 205 ASP A CA 1
ATOM 1565 C C . ASP A 1 205 ? 21.557 -9.336 -35.885 1.00 74.88 205 ASP A C 1
ATOM 1567 O O . ASP A 1 205 ? 22.223 -9.911 -36.757 1.00 74.88 205 ASP A O 1
ATOM 1571 N N . ALA A 1 206 ? 22.010 -8.223 -35.299 1.00 75.69 206 ALA A N 1
ATOM 1572 C CA . ALA A 1 206 ? 23.305 -7.625 -35.610 1.00 75.69 206 ALA A CA 1
ATOM 1573 C C . ALA A 1 206 ? 24.461 -8.593 -35.309 1.00 75.69 206 ALA A C 1
ATOM 1575 O O . ALA A 1 206 ? 25.410 -8.685 -36.095 1.00 75.69 206 ALA A O 1
ATOM 1576 N N . LEU A 1 207 ? 24.359 -9.349 -34.213 1.00 77.69 207 LEU A N 1
ATOM 1577 C CA . LEU A 1 207 ? 25.312 -10.369 -33.787 1.00 77.69 207 LEU A CA 1
ATOM 1578 C C . LEU A 1 207 ? 25.352 -11.540 -34.768 1.00 77.69 207 LEU A C 1
ATOM 1580 O O . LEU A 1 207 ? 26.421 -11.871 -35.275 1.00 77.69 207 LEU A O 1
ATOM 1584 N N . SER A 1 208 ? 24.194 -12.107 -35.109 1.00 76.31 208 SER A N 1
ATOM 1585 C CA . SER A 1 208 ? 24.051 -13.169 -36.113 1.00 76.31 208 SER A CA 1
ATOM 1586 C C . SER A 1 208 ? 24.605 -12.742 -37.473 1.00 76.31 208 SER A C 1
ATOM 1588 O O . SER A 1 208 ? 25.386 -13.462 -38.101 1.00 76.31 208 SER A O 1
ATOM 1590 N N . THR A 1 209 ? 24.296 -11.518 -37.904 1.00 80.94 209 THR A N 1
ATOM 1591 C CA . THR A 1 209 ? 24.817 -10.949 -39.151 1.00 80.94 209 THR A CA 1
ATOM 1592 C C . THR A 1 209 ? 26.333 -10.737 -39.089 1.00 80.94 209 THR A C 1
ATOM 1594 O O . THR A 1 209 ? 27.030 -10.950 -40.085 1.00 80.94 209 THR A O 1
ATOM 1597 N N . SER A 1 210 ? 26.868 -10.335 -37.934 1.00 79.50 210 SER A N 1
ATOM 1598 C CA . SER A 1 210 ? 28.309 -10.173 -37.720 1.00 79.50 210 SER A CA 1
ATOM 1599 C C . SER A 1 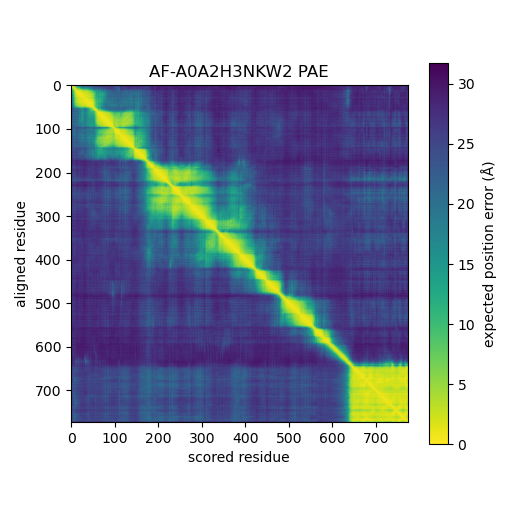210 ? 29.044 -11.515 -37.763 1.00 79.50 210 SER A C 1
ATOM 1601 O O . SER A 1 210 ? 30.033 -11.648 -38.483 1.00 79.50 210 SER A O 1
ATOM 1603 N N . VAL A 1 211 ? 28.509 -12.540 -37.090 1.00 78.25 211 VAL A N 1
ATOM 1604 C CA . VAL A 1 211 ? 29.046 -13.909 -37.100 1.00 78.25 211 VAL A CA 1
ATOM 1605 C C . VAL A 1 211 ? 29.007 -14.496 -38.511 1.00 78.25 211 VAL A C 1
ATOM 1607 O O . VAL A 1 211 ? 30.005 -15.051 -38.967 1.00 78.25 211 VAL A O 1
ATOM 1610 N N . ARG A 1 212 ? 27.913 -14.307 -39.263 1.00 80.25 212 ARG A N 1
ATOM 1611 C CA . ARG A 1 212 ? 27.846 -14.720 -40.677 1.00 80.25 212 ARG A CA 1
ATOM 1612 C C . ARG A 1 212 ? 28.885 -14.015 -41.539 1.00 80.25 212 ARG A C 1
ATOM 1614 O O . ARG A 1 212 ? 29.566 -14.683 -42.306 1.00 80.25 212 ARG A O 1
ATOM 1621 N N . ARG A 1 213 ? 29.058 -12.696 -41.389 1.00 81.31 213 ARG A N 1
ATOM 1622 C CA . ARG A 1 213 ? 30.097 -11.949 -42.120 1.00 81.31 213 ARG A CA 1
ATOM 1623 C C . ARG A 1 213 ? 31.502 -12.454 -41.796 1.00 81.31 213 ARG A C 1
ATOM 1625 O O . ARG A 1 213 ? 32.310 -12.585 -42.711 1.00 81.31 213 ARG A O 1
ATOM 1632 N N . ALA A 1 214 ? 31.783 -12.766 -40.532 1.00 79.25 214 ALA A N 1
ATOM 1633 C CA . ALA A 1 214 ? 33.063 -13.339 -40.126 1.00 79.25 214 ALA A CA 1
ATOM 1634 C C . ALA A 1 214 ? 33.281 -14.730 -40.751 1.00 79.25 214 ALA A C 1
ATOM 1636 O O . ALA A 1 214 ? 34.335 -14.993 -41.326 1.00 79.25 214 ALA A O 1
ATOM 1637 N N . LEU A 1 215 ? 32.267 -15.602 -40.722 1.00 81.69 215 LEU A N 1
ATOM 1638 C CA . LEU A 1 215 ? 32.327 -16.931 -41.342 1.00 81.69 215 LEU A CA 1
ATOM 1639 C C . LEU A 1 215 ? 32.487 -16.863 -42.875 1.00 81.69 215 LEU A C 1
ATOM 1641 O O . LEU A 1 215 ? 33.286 -17.617 -43.438 1.00 81.69 215 LEU A O 1
ATOM 1645 N N . ASP A 1 216 ? 31.807 -15.923 -43.537 1.00 84.00 216 ASP A N 1
ATOM 1646 C CA . ASP A 1 216 ? 31.934 -15.671 -44.978 1.00 84.00 216 ASP A CA 1
ATOM 1647 C C . ASP A 1 216 ? 33.335 -15.160 -45.346 1.00 84.00 216 ASP A C 1
ATOM 1649 O O . ASP A 1 216 ? 33.914 -15.593 -46.348 1.00 84.00 216 ASP A O 1
ATOM 1653 N N . HIS A 1 217 ? 33.922 -14.278 -44.527 1.00 81.06 217 HIS A N 1
ATOM 1654 C CA . HIS A 1 217 ? 35.298 -13.807 -44.715 1.00 81.06 217 HIS A CA 1
ATOM 1655 C C . HIS A 1 217 ? 36.323 -14.940 -44.608 1.00 81.06 217 HIS A C 1
ATOM 1657 O O . HIS A 1 217 ? 37.285 -14.968 -45.378 1.00 81.06 217 HIS A O 1
ATOM 1663 N N . LEU A 1 218 ? 36.052 -15.927 -43.754 1.00 79.94 218 LEU A N 1
ATOM 1664 C CA . LEU A 1 218 ? 36.871 -17.130 -43.602 1.00 79.94 218 LEU A CA 1
ATOM 1665 C C . LEU A 1 218 ? 36.695 -18.144 -44.737 1.00 79.94 218 LEU A C 1
ATOM 1667 O O . LEU A 1 218 ? 37.365 -19.180 -44.755 1.00 79.94 218 LEU A O 1
ATOM 1671 N N . GLY A 1 219 ? 35.798 -17.872 -45.691 1.00 86.62 219 GLY A N 1
ATOM 1672 C CA . GLY A 1 219 ? 35.462 -18.796 -46.770 1.00 86.62 219 GLY A CA 1
ATOM 1673 C C . GLY A 1 219 ? 34.841 -20.096 -46.260 1.00 86.62 219 GLY A C 1
ATOM 1674 O O . GLY A 1 219 ? 34.941 -21.128 -46.930 1.00 86.62 219 GLY A O 1
ATOM 1675 N N . MET A 1 220 ? 34.246 -20.070 -45.064 1.00 84.06 220 MET A N 1
ATOM 1676 C CA . MET A 1 220 ? 33.493 -21.193 -44.534 1.00 84.06 220 MET A CA 1
ATOM 1677 C C . MET A 1 220 ? 32.065 -21.096 -45.053 1.00 84.06 220 MET A C 1
ATOM 1679 O O . MET A 1 220 ? 31.300 -20.250 -44.607 1.00 84.06 220 MET A O 1
ATOM 1683 N N . ASP A 1 221 ? 31.703 -21.983 -45.984 1.00 78.44 221 ASP A N 1
ATOM 1684 C CA . ASP A 1 221 ? 30.319 -22.113 -46.445 1.00 78.44 221 ASP A CA 1
ATOM 1685 C C . ASP A 1 221 ? 29.425 -22.427 -45.237 1.00 78.44 221 ASP A C 1
ATOM 1687 O O . ASP A 1 221 ? 29.424 -23.552 -44.720 1.00 78.44 221 ASP A O 1
ATOM 1691 N N . VAL A 1 222 ? 28.665 -21.430 -44.777 1.00 74.00 222 VAL A N 1
ATOM 1692 C CA . VAL A 1 222 ? 27.617 -21.629 -43.779 1.00 74.00 222 VAL A CA 1
ATOM 1693 C C . VAL A 1 222 ? 26.550 -22.499 -44.449 1.00 74.00 222 VAL A C 1
ATOM 1695 O O . VAL A 1 222 ? 25.951 -22.080 -45.442 1.00 74.00 222 VAL A O 1
ATOM 1698 N N . PRO A 1 223 ? 26.321 -23.742 -43.983 1.00 66.19 223 PRO A N 1
ATOM 1699 C CA . PRO A 1 223 ? 25.316 -24.606 -44.577 1.00 66.19 223 PRO A CA 1
ATOM 1700 C C . PRO A 1 223 ? 23.972 -23.885 -44.559 1.00 66.19 223 PRO A C 1
ATOM 1702 O O . PRO A 1 223 ? 23.532 -23.455 -43.499 1.00 66.19 223 PRO A O 1
ATOM 1705 N N . SER A 1 224 ? 23.278 -23.823 -45.695 1.00 61.59 224 SER A N 1
ATOM 1706 C CA . SER A 1 224 ? 21.938 -23.216 -45.792 1.00 61.59 224 SER A CA 1
ATOM 1707 C C . SER A 1 224 ? 20.904 -23.885 -44.871 1.00 61.59 224 SER A C 1
ATOM 1709 O O . SER A 1 224 ? 19.809 -23.380 -44.697 1.00 61.59 224 SER A O 1
ATOM 1711 N N . ALA A 1 225 ? 21.239 -25.043 -44.291 1.00 49.31 225 ALA A N 1
ATOM 1712 C CA . ALA A 1 225 ? 20.447 -25.730 -43.274 1.00 49.31 225 ALA A CA 1
ATOM 1713 C C . ALA A 1 225 ? 20.611 -25.155 -41.850 1.00 49.31 225 ALA A C 1
ATOM 1715 O O . ALA A 1 225 ? 19.868 -25.562 -40.969 1.00 49.31 225 ALA A O 1
ATOM 1716 N N . LEU A 1 226 ? 21.575 -24.253 -41.631 1.00 51.31 226 LEU A N 1
ATOM 1717 C CA . LEU A 1 226 ? 21.820 -23.516 -40.384 1.00 51.31 226 LEU A CA 1
ATOM 1718 C C . LEU A 1 226 ? 21.442 -22.030 -40.532 1.00 51.31 226 LEU A C 1
ATOM 1720 O O . LEU A 1 226 ? 21.931 -21.190 -39.775 1.00 51.31 226 LEU A O 1
ATOM 1724 N N . SER A 1 227 ? 20.629 -21.676 -41.537 1.00 55.50 227 SER A N 1
ATOM 1725 C CA . SER A 1 227 ? 20.056 -20.335 -41.581 1.00 55.50 227 SER A CA 1
ATOM 1726 C C . SER A 1 227 ? 19.024 -20.204 -40.460 1.00 55.50 227 SER A C 1
ATOM 1728 O O . SER A 1 227 ? 18.259 -21.120 -40.167 1.00 55.50 227 SER A O 1
ATOM 1730 N N . VAL A 1 228 ? 19.031 -19.034 -39.826 1.00 54.06 228 VAL A N 1
ATOM 1731 C CA . VAL A 1 228 ? 18.062 -18.604 -38.801 1.00 54.06 228 VAL A CA 1
ATOM 1732 C C . VAL A 1 228 ? 16.612 -18.753 -39.286 1.00 54.06 228 VAL A C 1
ATOM 1734 O O . VAL A 1 228 ? 15.715 -18.939 -38.479 1.00 54.06 228 VAL A O 1
ATOM 1737 N N . GLU A 1 229 ? 16.409 -18.781 -40.605 1.00 45.66 229 GLU A N 1
ATOM 1738 C CA . GLU A 1 229 ? 15.135 -18.913 -41.325 1.00 45.66 229 GLU A CA 1
ATOM 1739 C C . GLU A 1 229 ? 14.371 -20.227 -41.046 1.00 45.66 229 GLU A C 1
ATOM 1741 O O . GLU A 1 229 ? 13.301 -20.434 -41.610 1.00 45.66 229 GLU A O 1
ATOM 1746 N N . ARG A 1 230 ? 14.914 -21.149 -40.235 1.00 45.56 230 ARG A N 1
ATOM 1747 C CA . ARG A 1 230 ? 14.311 -22.467 -39.958 1.00 45.56 230 ARG A CA 1
ATOM 1748 C C . ARG A 1 230 ? 14.237 -22.858 -38.482 1.00 45.56 230 ARG A C 1
ATOM 1750 O O . ARG A 1 230 ? 13.921 -24.007 -38.178 1.00 45.56 230 ARG A O 1
ATOM 1757 N N . ALA A 1 231 ? 14.604 -21.957 -37.578 1.00 52.03 231 ALA A N 1
ATOM 1758 C CA . ALA A 1 231 ? 14.510 -22.199 -36.147 1.00 52.03 231 ALA A CA 1
ATOM 1759 C C . ALA A 1 231 ? 13.077 -21.895 -35.686 1.00 52.03 231 ALA A C 1
ATOM 1761 O O . ALA A 1 231 ? 12.746 -20.743 -35.440 1.00 52.03 231 ALA A O 1
ATOM 1762 N N . ASP A 1 232 ? 12.236 -22.925 -35.556 1.00 56.56 232 ASP A N 1
ATOM 1763 C CA . ASP A 1 232 ? 10.820 -22.782 -35.161 1.00 56.56 232 ASP A CA 1
ATOM 1764 C C . ASP A 1 232 ? 10.634 -22.276 -33.705 1.00 56.56 232 ASP A C 1
ATOM 1766 O O . ASP A 1 232 ? 9.510 -22.047 -33.261 1.00 56.56 232 ASP A O 1
ATOM 1770 N N . ASN A 1 233 ? 11.724 -22.139 -32.933 1.00 70.94 233 ASN A N 1
ATOM 1771 C CA . ASN A 1 233 ? 11.738 -21.605 -31.570 1.00 70.94 233 ASN A CA 1
ATOM 1772 C C . ASN A 1 233 ? 13.131 -21.086 -31.143 1.00 70.94 233 ASN A C 1
ATOM 1774 O O . ASN A 1 233 ? 14.158 -21.410 -31.747 1.00 70.94 233 ASN A O 1
ATOM 1778 N N . VAL A 1 234 ? 13.167 -20.318 -30.045 1.00 68.31 234 VAL A N 1
ATOM 1779 C CA . VAL A 1 234 ? 14.384 -19.720 -29.451 1.00 68.31 234 VAL A CA 1
ATOM 1780 C C . VAL A 1 234 ? 15.457 -20.768 -29.124 1.00 68.31 234 VAL A C 1
ATOM 1782 O O . VAL A 1 234 ? 16.642 -20.519 -29.336 1.00 68.31 234 VAL A O 1
ATOM 1785 N N . ALA A 1 235 ? 15.067 -21.968 -28.683 1.00 68.94 235 ALA A N 1
ATOM 1786 C CA . ALA A 1 235 ? 16.011 -23.057 -28.415 1.00 68.94 235 ALA A CA 1
ATOM 1787 C C . ALA A 1 235 ? 16.762 -23.494 -29.688 1.00 68.94 235 ALA A C 1
ATOM 1789 O O . ALA A 1 235 ? 17.976 -23.679 -29.668 1.00 68.94 235 ALA A O 1
ATOM 1790 N N . SER A 1 236 ? 16.067 -23.577 -30.823 1.00 75.69 236 SER A N 1
ATOM 1791 C CA . SER A 1 236 ? 16.684 -23.905 -32.114 1.00 75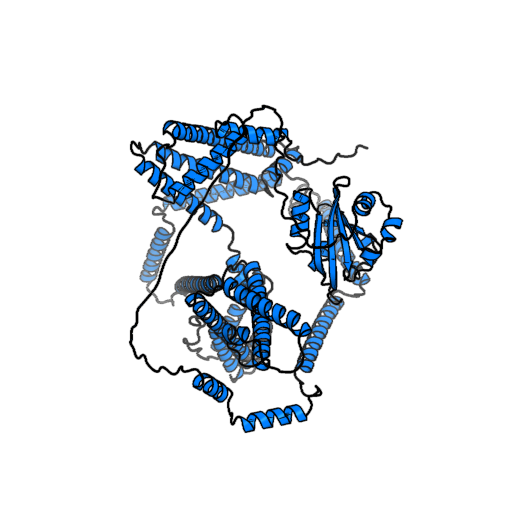.69 236 SER A CA 1
ATOM 1792 C C . SER A 1 236 ? 17.632 -22.798 -32.595 1.00 75.69 236 SER A C 1
ATOM 1794 O O . SER A 1 236 ? 18.630 -23.079 -33.255 1.00 75.69 236 SER A O 1
ATOM 1796 N N . TYR A 1 237 ? 17.357 -21.539 -32.243 1.00 72.81 237 TYR A N 1
ATOM 1797 C CA . TYR A 1 237 ? 18.237 -20.410 -32.550 1.00 72.81 237 TYR A CA 1
ATOM 1798 C C . TYR A 1 237 ? 19.528 -20.442 -31.718 1.00 72.81 237 TYR A C 1
ATOM 1800 O O . TYR A 1 237 ? 20.619 -20.239 -32.258 1.00 72.81 237 TYR A O 1
ATOM 1808 N N . LEU A 1 238 ? 19.418 -20.748 -30.421 1.00 76.94 238 LEU A N 1
ATOM 1809 C CA . LEU A 1 238 ? 20.568 -20.903 -29.526 1.00 76.94 238 LEU A CA 1
ATOM 1810 C C . LEU A 1 238 ? 21.470 -22.074 -29.941 1.00 76.94 238 LEU A C 1
ATOM 1812 O O . LEU A 1 238 ? 22.689 -21.913 -29.930 1.00 76.94 238 LEU A O 1
ATOM 1816 N N . ASP A 1 239 ? 20.906 -23.191 -30.412 1.00 79.56 239 ASP A N 1
ATOM 1817 C CA . ASP A 1 239 ? 21.681 -24.327 -30.943 1.00 79.56 239 ASP A CA 1
ATOM 1818 C C . ASP A 1 239 ? 22.471 -23.948 -32.215 1.00 79.56 239 ASP A C 1
ATOM 1820 O O . ASP A 1 239 ? 23.659 -24.267 -32.377 1.00 79.56 239 ASP A O 1
ATOM 1824 N N . VAL A 1 240 ? 21.845 -23.176 -33.115 1.00 79.88 240 VAL A N 1
ATOM 1825 C CA . VAL A 1 240 ? 22.509 -22.655 -34.322 1.00 79.88 240 VAL A CA 1
ATOM 1826 C C . VAL A 1 240 ? 23.637 -21.685 -33.955 1.00 79.88 240 VAL A C 1
ATOM 1828 O O . VAL A 1 240 ? 24.725 -21.782 -34.532 1.00 79.88 240 VAL A O 1
ATOM 1831 N N . LEU A 1 241 ? 23.423 -20.788 -32.988 1.00 78.06 241 LEU A N 1
ATOM 1832 C CA . LEU A 1 241 ? 24.455 -19.875 -32.485 1.00 78.06 241 LEU A CA 1
ATOM 1833 C C . LEU A 1 241 ? 25.606 -20.626 -31.806 1.00 78.06 241 LEU A C 1
ATOM 1835 O O . LEU A 1 241 ? 26.766 -20.367 -32.126 1.00 78.06 241 LEU A O 1
ATOM 1839 N N . ALA A 1 242 ? 25.308 -21.593 -30.934 1.00 80.06 242 ALA A N 1
ATOM 1840 C CA . ALA A 1 242 ? 26.304 -22.428 -30.264 1.00 80.06 242 ALA A CA 1
ATOM 1841 C C . ALA A 1 242 ? 27.197 -23.146 -31.286 1.00 80.06 242 ALA A C 1
ATOM 1843 O O . ALA A 1 242 ? 28.427 -23.115 -31.196 1.00 80.06 242 ALA A O 1
ATOM 1844 N N . SER A 1 243 ? 26.574 -23.716 -32.320 1.00 82.75 243 SER A N 1
ATOM 1845 C CA . SER A 1 243 ? 27.260 -24.379 -33.430 1.00 82.75 243 SER A CA 1
ATOM 1846 C C . SER A 1 243 ? 28.138 -23.426 -34.252 1.00 82.75 243 SER A C 1
ATOM 1848 O O . SER A 1 243 ? 29.169 -23.839 -34.790 1.00 82.75 243 SER A O 1
ATOM 1850 N N . GLN A 1 244 ? 27.752 -22.154 -34.387 1.00 82.25 244 GLN A N 1
ATOM 1851 C CA . GLN A 1 244 ? 28.546 -21.143 -35.093 1.00 82.25 244 GLN A CA 1
ATOM 1852 C C . GLN A 1 244 ? 29.723 -20.639 -34.249 1.00 82.25 244 GLN A C 1
ATOM 1854 O O . GLN A 1 244 ? 30.823 -20.504 -34.784 1.00 82.25 244 GLN A O 1
ATOM 1859 N N . ILE A 1 245 ? 29.524 -20.436 -32.943 1.00 81.31 245 ILE A N 1
ATOM 1860 C CA . ILE A 1 245 ? 30.574 -20.050 -31.988 1.00 81.31 245 ILE A CA 1
ATOM 1861 C C . ILE A 1 245 ? 31.658 -21.128 -31.920 1.00 81.31 245 ILE A C 1
ATOM 1863 O O . ILE A 1 245 ? 32.844 -20.818 -32.017 1.00 81.31 245 ILE A O 1
ATOM 1867 N N . GLU A 1 246 ? 31.266 -22.401 -31.826 1.00 85.81 246 GLU A N 1
ATOM 1868 C CA . GLU A 1 246 ? 32.203 -23.531 -31.789 1.00 85.81 246 GLU A CA 1
ATOM 1869 C C . GLU A 1 246 ? 33.046 -23.604 -33.074 1.00 85.81 246 GLU A C 1
ATOM 1871 O O . GLU A 1 246 ? 34.265 -23.763 -33.020 1.00 85.81 246 GLU A O 1
ATOM 1876 N N . ARG A 1 247 ? 32.428 -23.377 -34.242 1.00 83.62 247 ARG A N 1
ATOM 1877 C CA . ARG A 1 247 ? 33.150 -23.317 -35.525 1.00 83.62 247 ARG A CA 1
ATOM 1878 C C . ARG A 1 247 ? 34.096 -22.128 -35.625 1.00 83.62 247 ARG A C 1
ATOM 1880 O O . ARG A 1 247 ? 35.181 -22.278 -36.182 1.00 83.62 247 ARG A O 1
ATOM 1887 N N . LEU A 1 248 ? 33.692 -20.965 -35.119 1.00 83.19 248 LEU A N 1
ATOM 1888 C CA . LEU A 1 248 ? 34.536 -19.773 -35.101 1.00 83.19 248 LEU A CA 1
ATOM 1889 C C . LEU A 1 248 ? 35.757 -19.985 -34.189 1.00 83.19 248 LEU A C 1
ATOM 1891 O O . LEU A 1 248 ? 36.866 -19.606 -34.553 1.00 83.19 248 LEU A O 1
ATOM 1895 N N . ALA A 1 249 ? 35.564 -20.649 -33.045 1.00 83.94 249 ALA A N 1
ATOM 1896 C CA . ALA A 1 249 ? 36.624 -20.964 -32.090 1.00 83.94 249 ALA A CA 1
ATOM 1897 C C . ALA A 1 249 ? 37.616 -22.026 -32.607 1.00 83.94 249 ALA A C 1
ATOM 1899 O O . ALA A 1 249 ? 38.803 -21.975 -32.280 1.00 83.94 249 ALA A O 1
ATOM 1900 N N . GLU A 1 250 ? 37.159 -22.985 -33.421 1.00 84.94 250 GLU A N 1
ATOM 1901 C CA . GLU A 1 250 ? 38.010 -24.036 -34.001 1.00 84.94 250 GLU A CA 1
ATOM 1902 C C . GLU A 1 250 ? 38.709 -23.630 -35.313 1.00 84.94 250 GLU A C 1
ATOM 1904 O O . GLU A 1 250 ? 39.636 -24.318 -35.762 1.00 84.94 250 GLU A O 1
ATOM 1909 N N . ALA A 1 251 ? 38.296 -22.529 -35.945 1.00 84.62 251 ALA A N 1
ATOM 1910 C CA . ALA A 1 251 ? 38.846 -22.100 -37.224 1.00 84.62 251 ALA A CA 1
ATOM 1911 C C . ALA A 1 251 ? 40.317 -21.643 -37.090 1.00 84.62 251 ALA A C 1
ATOM 1913 O O . ALA A 1 251 ? 40.636 -20.785 -36.264 1.00 84.62 251 ALA A O 1
ATOM 1914 N N . PRO A 1 252 ? 41.250 -22.166 -37.915 1.00 81.94 252 PRO A N 1
ATOM 1915 C CA . PRO A 1 252 ? 42.632 -21.699 -37.936 1.00 81.94 252 PRO A CA 1
ATOM 1916 C C . PRO A 1 252 ? 42.710 -20.327 -38.620 1.00 81.94 252 PRO A C 1
ATOM 1918 O O . PRO A 1 252 ? 42.926 -20.228 -39.828 1.00 81.94 252 PRO A O 1
ATOM 1921 N N . LEU A 1 253 ? 42.516 -19.281 -37.822 1.00 83.94 253 LEU A N 1
ATOM 1922 C CA . LEU A 1 253 ? 42.483 -17.885 -38.246 1.00 83.94 253 LEU A CA 1
ATOM 1923 C C . LEU A 1 253 ? 43.898 -17.335 -38.531 1.00 83.94 253 LEU A C 1
ATOM 1925 O O . LEU A 1 253 ? 44.809 -17.554 -37.725 1.00 83.94 253 LEU A O 1
ATOM 1929 N N . PRO A 1 254 ? 44.126 -16.627 -39.655 1.00 81.94 254 PRO A N 1
ATOM 1930 C CA . PRO A 1 254 ? 45.340 -15.835 -39.856 1.00 81.94 254 PRO A CA 1
ATOM 1931 C C . PRO A 1 254 ? 45.389 -14.660 -38.863 1.00 81.94 254 PRO A C 1
ATOM 1933 O O . PRO A 1 254 ? 44.348 -14.114 -38.511 1.00 81.94 254 PRO A O 1
ATOM 1936 N N . ASP A 1 255 ? 46.593 -14.249 -38.437 1.00 82.25 255 ASP A N 1
ATOM 1937 C CA . ASP A 1 255 ? 46.819 -13.267 -37.350 1.00 82.25 255 ASP A CA 1
ATOM 1938 C C . ASP A 1 255 ? 46.014 -11.953 -37.490 1.00 82.25 255 ASP A C 1
ATOM 1940 O O . ASP A 1 255 ? 45.687 -11.323 -36.485 1.00 82.25 255 ASP A O 1
ATOM 1944 N N . ASP A 1 256 ? 45.676 -11.552 -38.718 1.00 78.50 256 ASP A N 1
ATOM 1945 C CA . ASP A 1 256 ? 44.938 -10.319 -39.012 1.00 78.50 256 ASP A CA 1
ATOM 1946 C C . ASP A 1 256 ? 43.412 -10.459 -38.784 1.00 78.50 256 ASP A C 1
ATOM 1948 O O . ASP A 1 256 ? 42.747 -9.472 -38.487 1.00 78.50 256 ASP A O 1
ATOM 1952 N N . GLU A 1 257 ? 42.862 -11.677 -38.860 1.00 78.94 257 GLU A N 1
ATOM 1953 C CA . GLU A 1 257 ? 41.425 -11.985 -38.693 1.00 78.94 257 GLU A CA 1
ATOM 1954 C C . GLU A 1 257 ? 41.085 -12.447 -37.263 1.00 78.94 257 GLU A C 1
ATOM 1956 O O . GLU A 1 257 ? 39.924 -12.439 -36.855 1.00 78.94 257 GLU A O 1
ATOM 1961 N N . VAL A 1 258 ? 42.104 -12.787 -36.461 1.00 80.06 258 VAL A N 1
ATOM 1962 C CA . VAL A 1 258 ? 41.953 -13.142 -35.037 1.00 80.06 258 VAL A CA 1
ATOM 1963 C C . VAL A 1 258 ? 41.324 -11.997 -34.238 1.00 80.06 258 VAL A C 1
ATOM 1965 O O . VAL A 1 258 ? 40.555 -12.250 -33.315 1.00 80.06 258 VAL A O 1
ATOM 1968 N N . PHE A 1 259 ? 41.622 -10.743 -34.594 1.00 79.12 259 PHE A N 1
ATOM 1969 C CA . PHE A 1 259 ? 41.062 -9.576 -33.910 1.00 79.12 259 PHE A CA 1
ATOM 1970 C C . PHE A 1 259 ? 39.571 -9.383 -34.202 1.00 79.12 259 PHE A C 1
ATOM 1972 O O . PHE A 1 259 ? 38.814 -9.140 -33.270 1.00 79.12 259 PHE A O 1
ATOM 1979 N N . GLU A 1 260 ? 39.128 -9.563 -35.450 1.00 79.56 260 GLU A N 1
ATOM 1980 C CA . GLU A 1 260 ? 37.703 -9.448 -35.793 1.00 79.56 260 GLU A CA 1
ATOM 1981 C C . GLU A 1 260 ? 36.884 -10.582 -35.162 1.00 79.56 260 GLU A C 1
ATOM 1983 O O . GLU A 1 260 ? 35.828 -10.331 -34.584 1.00 79.56 260 GLU A O 1
ATOM 1988 N N . ALA A 1 261 ? 37.398 -11.817 -35.181 1.00 79.19 261 ALA A N 1
ATOM 1989 C CA . ALA A 1 261 ? 36.755 -12.943 -34.506 1.00 79.19 261 ALA A CA 1
ATOM 1990 C C . ALA A 1 261 ? 36.667 -12.724 -32.982 1.00 79.19 261 ALA A C 1
ATOM 1992 O O . ALA A 1 261 ? 35.621 -12.977 -32.381 1.00 79.19 261 ALA A O 1
ATOM 1993 N N . ALA A 1 262 ? 37.725 -12.195 -32.359 1.00 82.25 262 ALA A N 1
ATOM 1994 C CA . ALA A 1 262 ? 37.722 -11.858 -30.937 1.00 82.25 262 ALA A CA 1
ATOM 1995 C C . ALA A 1 262 ? 36.718 -10.743 -30.604 1.00 82.25 262 ALA A C 1
ATOM 1997 O O . ALA A 1 262 ? 35.998 -10.860 -29.618 1.00 82.25 262 ALA A O 1
ATOM 1998 N N . ASP A 1 263 ? 36.611 -9.703 -31.435 1.00 83.94 263 ASP A N 1
ATOM 1999 C CA . ASP A 1 263 ? 35.625 -8.632 -31.248 1.00 83.94 263 ASP A CA 1
ATOM 2000 C C . ASP A 1 263 ? 34.189 -9.158 -31.377 1.00 83.94 263 ASP A C 1
ATOM 2002 O O . ASP A 1 263 ? 33.322 -8.771 -30.592 1.00 83.94 263 ASP A O 1
ATOM 2006 N N . THR A 1 264 ? 33.935 -10.095 -32.301 1.00 81.62 264 THR A N 1
ATOM 2007 C CA . THR A 1 264 ? 32.619 -10.747 -32.388 1.00 81.62 264 THR A CA 1
ATOM 2008 C C . THR A 1 264 ? 32.311 -11.606 -31.165 1.00 81.62 264 THR A C 1
ATOM 2010 O O . THR A 1 264 ? 31.217 -11.486 -30.627 1.00 81.62 264 THR A O 1
ATOM 2013 N N . LEU A 1 265 ? 33.261 -12.405 -30.665 1.00 82.75 265 LEU A N 1
ATOM 2014 C CA . LEU A 1 265 ? 33.065 -13.217 -29.457 1.00 82.75 265 LEU A CA 1
ATOM 2015 C C . LEU A 1 265 ? 32.841 -12.348 -28.211 1.00 82.75 265 LEU A C 1
ATOM 2017 O O . LEU A 1 265 ? 31.933 -12.626 -27.436 1.00 82.75 265 LEU A O 1
ATOM 2021 N N . ASN A 1 266 ? 33.585 -11.247 -28.071 1.00 82.81 266 ASN A N 1
ATOM 2022 C CA . ASN A 1 266 ? 33.382 -10.283 -26.988 1.00 82.81 266 ASN A CA 1
ATOM 2023 C C . ASN A 1 266 ? 32.001 -9.610 -27.070 1.00 82.81 266 ASN A C 1
ATOM 2025 O O . ASN A 1 266 ? 31.389 -9.331 -26.042 1.00 82.81 266 ASN A O 1
ATOM 2029 N N . ALA A 1 267 ? 31.487 -9.350 -28.279 1.00 78.81 267 ALA A N 1
ATOM 2030 C CA . ALA A 1 267 ? 30.137 -8.820 -28.466 1.00 78.81 267 ALA A CA 1
ATOM 2031 C C . ALA A 1 267 ? 29.049 -9.849 -28.103 1.00 78.81 267 ALA A C 1
ATOM 2033 O O . ALA A 1 267 ? 28.020 -9.465 -27.542 1.00 78.81 267 ALA A O 1
ATOM 2034 N N . ILE A 1 268 ? 29.281 -11.143 -28.377 1.00 79.31 268 ILE A N 1
ATOM 2035 C CA . ILE A 1 268 ? 28.389 -12.243 -27.966 1.00 79.31 268 ILE A CA 1
ATOM 2036 C C . ILE A 1 268 ? 28.354 -12.330 -26.437 1.00 79.31 268 ILE A C 1
ATOM 2038 O O . ILE A 1 268 ? 27.272 -12.309 -25.850 1.00 79.31 268 ILE A O 1
ATOM 2042 N N . GLU A 1 269 ? 29.523 -12.336 -25.795 1.00 86.00 269 GLU A N 1
ATOM 2043 C CA . GLU A 1 269 ? 29.659 -12.380 -24.337 1.00 86.00 269 GLU A CA 1
ATOM 2044 C C . GLU A 1 269 ? 28.996 -11.165 -23.671 1.00 86.00 269 GLU A C 1
ATOM 2046 O O . GLU A 1 269 ? 28.242 -11.315 -22.713 1.00 86.00 269 GLU A O 1
ATOM 2051 N N . ALA A 1 270 ? 29.205 -9.960 -24.209 1.00 80.31 270 ALA A N 1
ATOM 2052 C CA . ALA A 1 270 ? 28.622 -8.736 -23.664 1.00 80.31 270 ALA A CA 1
ATOM 2053 C C . ALA A 1 270 ? 27.091 -8.666 -23.801 1.00 80.31 270 ALA A C 1
ATOM 2055 O O . ALA A 1 270 ? 26.441 -8.033 -22.971 1.00 80.31 270 ALA A O 1
ATOM 2056 N N . THR A 1 271 ? 26.524 -9.277 -24.845 1.00 78.12 271 THR A N 1
ATOM 2057 C CA . THR A 1 271 ? 25.084 -9.188 -25.142 1.00 78.12 271 THR A CA 1
ATOM 2058 C C . THR A 1 271 ? 24.290 -10.310 -24.485 1.00 78.12 271 THR A C 1
ATOM 2060 O O . THR A 1 271 ? 23.224 -10.059 -23.936 1.00 78.12 271 THR A O 1
ATOM 2063 N N . LEU A 1 272 ? 24.796 -11.544 -24.546 1.00 79.00 272 LEU A N 1
ATOM 2064 C CA . LEU A 1 272 ? 24.068 -12.737 -24.105 1.00 79.00 272 LEU A CA 1
ATOM 2065 C C . LEU A 1 272 ? 24.602 -13.313 -22.790 1.00 79.00 272 LEU A C 1
ATOM 2067 O O . LEU A 1 272 ? 24.008 -14.240 -22.250 1.00 79.00 272 LEU A O 1
ATOM 2071 N N . GLY A 1 273 ? 25.738 -12.820 -22.285 1.00 85.56 273 GLY A N 1
ATOM 2072 C CA . GLY A 1 273 ? 26.441 -13.449 -21.162 1.00 85.56 273 GLY A CA 1
ATOM 2073 C C . GLY A 1 273 ? 27.020 -14.827 -21.504 1.00 85.56 273 GLY A C 1
ATOM 2074 O O . GLY A 1 273 ? 27.467 -15.537 -20.611 1.00 85.56 273 GLY A O 1
ATOM 2075 N N . ILE A 1 274 ? 27.004 -15.206 -22.785 1.00 85.25 274 ILE A N 1
ATOM 2076 C CA . ILE A 1 274 ? 27.478 -16.489 -23.299 1.00 85.25 274 ILE A CA 1
ATOM 2077 C C . ILE A 1 274 ? 28.939 -16.305 -23.703 1.00 85.25 274 ILE A C 1
ATOM 2079 O O . ILE A 1 274 ? 29.240 -15.718 -24.742 1.00 85.25 274 ILE A O 1
ATOM 2083 N N . SER A 1 275 ? 29.849 -16.800 -22.871 1.00 83.38 275 SER A N 1
ATOM 2084 C CA . SER A 1 275 ? 31.295 -16.742 -23.114 1.00 83.38 275 SER A CA 1
ATOM 2085 C C . SER A 1 275 ? 31.805 -17.953 -23.902 1.00 83.38 275 SER A C 1
ATOM 2087 O O . SER A 1 275 ? 32.912 -17.940 -24.449 1.00 83.38 275 SER A O 1
ATOM 2089 N N . SER A 1 276 ? 30.998 -19.015 -23.980 1.00 85.56 276 SER A N 1
ATOM 2090 C CA . SER A 1 276 ? 31.386 -20.280 -24.590 1.00 85.56 276 SER A CA 1
ATOM 2091 C C . SER A 1 276 ? 30.224 -20.980 -25.305 1.00 85.56 276 SER A C 1
ATOM 2093 O O . SER A 1 276 ? 29.049 -20.723 -25.050 1.00 85.56 276 SER A O 1
ATOM 2095 N N . ALA A 1 277 ? 30.548 -21.917 -26.202 1.00 78.75 277 ALA A N 1
ATOM 2096 C CA . ALA A 1 277 ? 29.544 -22.796 -26.806 1.00 78.75 277 ALA A CA 1
ATOM 2097 C C . ALA A 1 277 ? 28.877 -23.731 -25.773 1.00 78.75 277 ALA A C 1
ATOM 2099 O O . ALA A 1 277 ? 27.801 -24.261 -26.036 1.00 78.75 277 ALA A O 1
ATOM 2100 N N . GLU A 1 278 ? 29.507 -23.949 -24.614 1.00 81.50 278 GLU A N 1
ATOM 2101 C CA . GLU A 1 278 ? 28.930 -24.707 -23.500 1.00 81.50 278 GLU A CA 1
ATOM 2102 C C . GLU A 1 278 ? 27.826 -23.891 -22.813 1.00 81.50 278 GLU A C 1
ATOM 2104 O O . GLU A 1 278 ? 26.721 -24.405 -22.664 1.00 81.50 278 GLU A O 1
ATOM 2109 N N . ASP A 1 279 ? 28.063 -22.600 -22.556 1.00 79.25 279 ASP A N 1
ATOM 2110 C CA . ASP A 1 279 ? 27.080 -21.674 -21.969 1.00 79.25 279 ASP A CA 1
ATOM 2111 C C . ASP A 1 279 ? 25.824 -21.563 -22.858 1.00 79.25 279 ASP A C 1
ATOM 2113 O O . ASP A 1 279 ? 24.693 -21.538 -22.375 1.00 79.25 279 ASP A O 1
ATOM 2117 N N . ALA A 1 280 ? 26.006 -21.551 -24.185 1.00 78.12 280 ALA A N 1
ATOM 2118 C CA . ALA A 1 280 ? 24.895 -21.513 -25.138 1.00 78.12 280 ALA A CA 1
ATOM 2119 C C . ALA A 1 280 ? 24.040 -22.793 -25.095 1.00 78.12 280 ALA A C 1
ATOM 2121 O O . ALA A 1 280 ? 22.812 -22.717 -25.149 1.00 78.12 280 ALA A O 1
ATOM 2122 N N . ARG A 1 281 ? 24.678 -23.965 -24.959 1.00 79.88 281 ARG A N 1
ATOM 2123 C CA . ARG A 1 281 ? 23.988 -25.260 -24.809 1.00 79.88 281 ARG A CA 1
ATOM 2124 C C . ARG A 1 281 ? 23.299 -25.388 -23.452 1.00 79.88 281 ARG A C 1
ATOM 2126 O O . ARG A 1 281 ? 22.251 -26.021 -23.363 1.00 79.88 281 ARG A O 1
ATOM 2133 N N . GLU A 1 282 ? 23.870 -24.805 -22.401 1.00 80.69 282 GLU A N 1
ATOM 2134 C CA . GLU A 1 282 ? 23.247 -24.750 -21.077 1.00 80.69 282 GLU A CA 1
ATOM 2135 C C . GLU A 1 282 ? 21.973 -23.896 -21.105 1.00 80.69 282 GLU A C 1
ATOM 2137 O O . GLU A 1 282 ? 20.921 -24.340 -20.641 1.00 80.69 282 GLU A O 1
ATOM 2142 N N . MET A 1 283 ? 22.029 -22.722 -21.740 1.00 76.19 283 MET A N 1
ATOM 2143 C CA . MET A 1 283 ? 20.858 -21.863 -21.929 1.00 76.19 283 MET A CA 1
ATOM 2144 C C . MET A 1 283 ? 19.778 -22.550 -22.778 1.00 76.19 283 MET A C 1
ATOM 2146 O O . MET A 1 283 ? 18.600 -22.525 -22.428 1.00 76.19 283 MET A O 1
ATOM 2150 N N . GLU A 1 284 ? 20.166 -23.231 -23.858 1.00 84.25 284 GLU A N 1
ATOM 2151 C CA . GLU A 1 284 ? 19.250 -24.039 -24.668 1.00 84.25 284 GLU A CA 1
ATOM 2152 C C . GLU A 1 284 ? 18.586 -25.160 -23.847 1.00 84.25 284 GLU A C 1
ATOM 2154 O O . GLU A 1 284 ? 17.373 -25.364 -23.940 1.00 84.25 284 GLU A O 1
ATOM 2159 N N . ALA A 1 285 ? 19.360 -25.882 -23.031 1.00 80.31 285 ALA A N 1
ATOM 2160 C CA . ALA A 1 285 ? 18.848 -26.946 -22.172 1.00 80.31 285 ALA A CA 1
ATOM 2161 C C . ALA A 1 285 ? 17.855 -26.412 -21.130 1.00 80.31 285 ALA A C 1
ATOM 2163 O O . ALA A 1 285 ? 16.826 -27.046 -20.895 1.00 80.31 285 ALA A O 1
ATOM 2164 N N . MET A 1 286 ? 18.120 -25.232 -20.562 1.00 76.25 286 MET A N 1
ATOM 2165 C CA . MET A 1 286 ? 17.209 -24.558 -19.637 1.00 76.25 286 MET A CA 1
ATOM 2166 C C . MET A 1 286 ? 15.889 -24.177 -20.319 1.00 76.25 286 MET A C 1
ATOM 2168 O O . MET A 1 286 ? 14.819 -24.507 -19.809 1.00 76.25 286 MET A O 1
ATOM 2172 N N . VAL A 1 287 ? 15.949 -23.548 -21.498 1.00 76.25 287 VAL A N 1
ATOM 2173 C CA . VAL A 1 287 ? 14.751 -23.157 -22.266 1.00 76.25 287 VAL A CA 1
ATOM 2174 C C . VAL A 1 287 ? 13.932 -24.386 -22.677 1.00 76.25 287 VAL A C 1
ATOM 2176 O O . VAL A 1 287 ? 12.702 -24.374 -22.590 1.00 76.25 287 VAL A O 1
ATOM 2179 N N . ARG A 1 288 ? 14.596 -25.475 -23.082 1.00 81.56 288 ARG A N 1
ATOM 2180 C CA . ARG A 1 288 ? 13.932 -26.742 -23.416 1.00 81.56 288 ARG A CA 1
ATOM 2181 C C . ARG A 1 288 ? 13.252 -27.369 -22.196 1.00 81.56 288 ARG A C 1
ATOM 2183 O O . ARG A 1 288 ? 12.097 -27.759 -22.314 1.00 81.56 288 ARG A O 1
ATOM 2190 N N . SER A 1 289 ? 13.922 -27.405 -21.041 1.00 80.44 289 SER A N 1
ATOM 2191 C CA . SER A 1 289 ? 13.344 -27.913 -19.786 1.00 80.44 289 SER A CA 1
ATOM 2192 C C . SER A 1 289 ? 12.092 -27.137 -19.388 1.00 80.44 289 SER A C 1
ATOM 2194 O O . SER A 1 289 ? 11.062 -27.745 -19.135 1.00 80.44 289 SER A O 1
ATOM 2196 N N . LEU A 1 290 ? 12.147 -25.801 -19.413 1.00 68.25 290 LEU A N 1
ATOM 2197 C CA . LEU A 1 290 ? 10.990 -24.958 -19.091 1.00 68.25 290 LEU A CA 1
ATOM 2198 C C . LEU A 1 290 ? 9.809 -25.214 -20.034 1.00 68.25 290 LEU A C 1
ATOM 2200 O O . LEU A 1 290 ? 8.661 -25.232 -19.601 1.00 68.25 290 LEU A O 1
ATOM 2204 N N . THR A 1 291 ? 10.086 -25.441 -21.319 1.00 75.81 291 THR A N 1
ATOM 2205 C CA . THR A 1 291 ? 9.041 -25.757 -22.303 1.00 75.81 291 THR A CA 1
ATOM 2206 C C . THR A 1 291 ? 8.398 -27.117 -22.011 1.00 75.81 291 THR A C 1
ATOM 2208 O O . THR A 1 291 ? 7.175 -27.230 -22.020 1.00 75.81 291 THR A O 1
ATOM 2211 N N . GLU A 1 292 ? 9.206 -28.139 -21.708 1.00 81.06 292 GLU A N 1
ATOM 2212 C CA . GLU A 1 292 ? 8.719 -29.478 -21.350 1.00 81.06 292 GLU A CA 1
ATOM 2213 C C . GLU A 1 292 ? 7.909 -29.468 -20.038 1.00 81.06 292 GLU A C 1
ATOM 2215 O O . GLU A 1 292 ? 6.861 -30.113 -19.964 1.00 81.06 292 GLU A O 1
ATOM 2220 N N . ASP A 1 293 ? 8.342 -28.701 -19.033 1.00 69.94 293 ASP A N 1
ATOM 2221 C CA . ASP A 1 293 ? 7.644 -28.563 -17.749 1.00 69.94 293 ASP A CA 1
ATOM 2222 C C . ASP A 1 293 ? 6.274 -27.877 -17.915 1.00 69.94 293 ASP A C 1
ATOM 2224 O O . ASP A 1 293 ? 5.273 -28.331 -17.353 1.00 69.94 293 ASP A O 1
ATOM 2228 N N . LEU A 1 294 ? 6.191 -26.835 -18.751 1.00 66.94 294 LEU A N 1
ATOM 2229 C CA . LEU A 1 294 ? 4.926 -26.162 -19.069 1.00 66.94 294 LEU A CA 1
ATOM 2230 C C . LEU A 1 294 ? 3.953 -27.076 -19.827 1.00 66.94 294 LEU A C 1
ATOM 2232 O O . LEU A 1 294 ? 2.760 -27.102 -19.515 1.00 66.94 294 LEU A O 1
ATOM 2236 N N . GLU A 1 295 ? 4.440 -27.863 -20.791 1.00 76.62 295 GLU A N 1
ATOM 2237 C CA . GLU A 1 295 ? 3.615 -28.849 -21.501 1.00 76.62 295 GLU A CA 1
ATOM 2238 C C . GLU A 1 295 ? 3.107 -29.958 -20.564 1.00 76.62 295 GLU A C 1
ATOM 2240 O O . GLU A 1 295 ? 1.949 -30.379 -20.665 1.00 76.62 295 GLU A O 1
ATOM 2245 N N . ALA A 1 296 ? 3.941 -30.414 -19.623 1.00 79.00 296 ALA A N 1
ATOM 2246 C CA . ALA A 1 296 ? 3.558 -31.411 -18.627 1.00 79.00 296 ALA A CA 1
ATOM 2247 C C . ALA A 1 296 ? 2.467 -30.888 -17.676 1.00 79.00 296 ALA A C 1
ATOM 2249 O O . ALA A 1 296 ? 1.474 -31.586 -17.450 1.00 79.00 296 ALA A O 1
ATOM 2250 N N . LEU A 1 297 ? 2.603 -29.654 -17.180 1.00 70.19 297 LEU A N 1
ATOM 2251 C CA . LEU A 1 297 ? 1.595 -29.005 -16.334 1.00 70.19 297 LEU A CA 1
ATOM 2252 C C . LEU A 1 297 ? 0.272 -28.783 -17.078 1.00 70.19 297 LEU A C 1
ATOM 2254 O O . LEU A 1 297 ? -0.803 -29.022 -16.521 1.00 70.19 297 LEU A O 1
ATOM 2258 N N . ALA A 1 298 ? 0.331 -28.385 -18.352 1.00 68.81 298 ALA A N 1
ATOM 2259 C CA . ALA A 1 298 ? -0.858 -28.256 -19.189 1.00 68.81 298 ALA A CA 1
ATOM 2260 C C . ALA A 1 298 ? -1.581 -29.606 -19.354 1.00 68.81 298 ALA A C 1
ATOM 2262 O O . ALA A 1 298 ? -2.806 -29.682 -19.227 1.00 68.81 298 ALA A O 1
ATOM 2263 N N . HIS A 1 299 ? -0.833 -30.696 -19.562 1.00 77.94 299 HIS A N 1
ATOM 2264 C CA . HIS A 1 299 ? -1.406 -32.038 -19.651 1.00 77.94 299 HIS A CA 1
ATOM 2265 C C . HIS A 1 299 ? -2.031 -32.504 -18.326 1.00 77.94 299 HIS A C 1
ATOM 2267 O O . HIS A 1 299 ? -3.115 -33.088 -18.329 1.00 77.94 299 HIS A O 1
ATOM 2273 N N . GLU A 1 300 ? -1.390 -32.227 -17.188 1.00 74.94 300 GLU A N 1
ATOM 2274 C CA . GLU A 1 300 ? -1.916 -32.587 -15.866 1.00 74.94 300 GLU A CA 1
ATOM 2275 C C . GLU A 1 300 ? -3.221 -31.844 -15.540 1.00 74.94 300 GLU A C 1
ATOM 2277 O O . GLU A 1 300 ? -4.179 -32.456 -15.056 1.00 74.94 300 GLU A O 1
ATOM 2282 N N . ARG A 1 301 ? -3.320 -30.552 -15.888 1.00 72.56 301 ARG A N 1
ATOM 2283 C CA . ARG A 1 301 ? -4.572 -29.789 -15.746 1.00 72.56 301 ARG A CA 1
ATOM 2284 C C . ARG A 1 301 ? -5.690 -30.339 -16.626 1.00 72.56 301 ARG A C 1
ATOM 2286 O O . ARG A 1 301 ? -6.831 -30.398 -16.167 1.00 72.56 301 ARG A O 1
ATOM 2293 N N . GLU A 1 302 ? -5.381 -30.783 -17.842 1.00 76.12 302 GLU A N 1
ATOM 2294 C CA . GLU A 1 302 ? -6.376 -31.398 -18.727 1.00 76.12 302 GLU A CA 1
ATOM 2295 C C . GLU A 1 302 ? -6.919 -32.713 -18.144 1.00 76.12 302 GLU A C 1
ATOM 2297 O O . GLU A 1 302 ? -8.131 -32.926 -18.142 1.00 76.12 302 GLU A O 1
ATOM 2302 N N . VAL A 1 303 ? -6.062 -33.548 -17.541 1.00 83.56 303 VAL A N 1
ATOM 2303 C CA . VAL A 1 303 ? -6.492 -34.776 -16.843 1.00 83.56 303 VAL A CA 1
ATOM 2304 C C . VAL A 1 303 ? -7.397 -34.457 -15.646 1.00 83.56 303 VAL A C 1
ATOM 2306 O O . VAL A 1 303 ? -8.432 -35.099 -15.459 1.00 83.56 303 VAL A O 1
ATOM 2309 N N . LEU A 1 304 ? -7.057 -33.442 -14.843 1.00 73.44 304 LEU A N 1
ATOM 2310 C CA . LEU A 1 304 ? -7.896 -33.005 -13.716 1.00 73.44 304 LEU A CA 1
ATOM 2311 C C . LEU A 1 304 ? -9.256 -32.456 -14.184 1.00 73.44 304 LEU A C 1
ATOM 2313 O O . LEU A 1 304 ? -10.286 -32.700 -13.544 1.00 73.44 304 LEU A O 1
ATOM 2317 N N . ARG A 1 305 ? -9.276 -31.771 -15.334 1.00 74.50 305 ARG A N 1
ATOM 2318 C CA . ARG A 1 305 ? -10.490 -31.249 -15.970 1.00 74.50 305 ARG A CA 1
ATOM 2319 C C . ARG A 1 305 ? -11.388 -32.369 -16.502 1.00 74.50 305 ARG A C 1
ATOM 2321 O O . ARG A 1 305 ? -12.600 -32.306 -16.286 1.00 74.50 305 ARG A O 1
ATOM 2328 N N . GLU A 1 306 ? -10.822 -33.398 -17.138 1.00 85.94 306 GLU A N 1
ATOM 2329 C CA . GLU A 1 306 ? -11.564 -34.579 -17.614 1.00 85.94 306 GLU A CA 1
ATOM 2330 C C . GLU A 1 306 ? -12.250 -35.341 -16.466 1.00 85.94 306 GLU A C 1
ATOM 2332 O O . GLU A 1 306 ? -13.379 -35.812 -16.620 1.00 85.94 306 GLU A O 1
ATOM 2337 N N . GLU A 1 307 ? -11.626 -35.386 -15.287 1.00 89.75 307 GLU A N 1
ATOM 2338 C CA . GLU A 1 307 ? -12.187 -36.001 -14.074 1.00 89.75 307 GLU A CA 1
ATOM 2339 C C . GLU A 1 307 ? -13.208 -35.098 -13.342 1.00 89.75 307 GLU A C 1
ATOM 2341 O O . GLU A 1 307 ? -13.779 -35.475 -12.312 1.00 89.75 307 GLU A O 1
ATOM 2346 N N . GLY A 1 308 ? -13.483 -33.893 -13.856 1.00 86.88 308 GLY A N 1
ATOM 2347 C CA . GLY A 1 308 ? -14.429 -32.950 -13.251 1.00 86.88 308 GLY A CA 1
ATOM 2348 C C . GLY A 1 308 ? -13.996 -32.457 -11.863 1.00 86.88 308 GLY A C 1
ATOM 2349 O O . GLY A 1 308 ? -14.848 -32.112 -11.025 1.00 86.88 308 GLY A O 1
ATOM 2350 N N . LEU 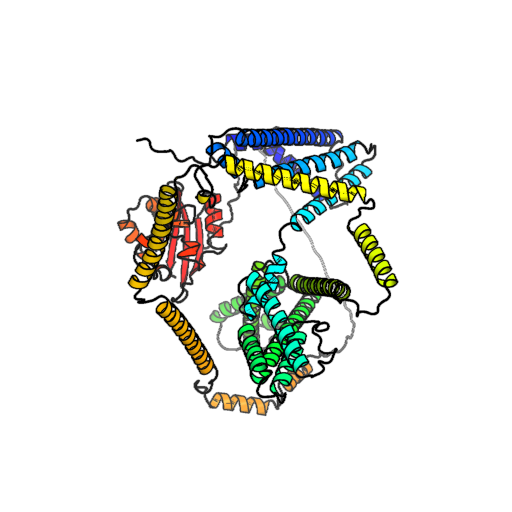A 1 309 ? -12.685 -32.463 -11.601 1.00 81.75 309 LEU A N 1
ATOM 2351 C CA . LEU A 1 309 ? -12.057 -31.827 -10.451 1.00 81.75 309 LEU A CA 1
ATOM 2352 C C . LEU A 1 309 ? -11.552 -30.449 -10.875 1.00 81.75 309 LEU A C 1
ATOM 2354 O O . LEU A 1 309 ? -10.465 -30.296 -11.422 1.00 81.75 309 LEU A O 1
ATOM 2358 N N . THR A 1 310 ? -12.357 -29.424 -10.606 1.00 80.44 310 THR A N 1
ATOM 2359 C CA . THR A 1 310 ? -11.874 -28.042 -10.649 1.00 80.44 310 THR A CA 1
ATOM 2360 C C . THR A 1 310 ? -10.933 -27.793 -9.466 1.00 80.44 310 THR A C 1
ATOM 2362 O O . THR A 1 310 ? -11.062 -28.450 -8.428 1.00 80.44 310 THR A O 1
ATOM 2365 N N . ALA A 1 311 ? -10.006 -26.838 -9.597 1.00 72.56 311 ALA A N 1
ATOM 2366 C CA . ALA A 1 311 ? -9.074 -26.470 -8.524 1.00 72.56 311 ALA A CA 1
ATOM 2367 C C . ALA A 1 311 ? -9.818 -26.152 -7.210 1.00 72.56 311 ALA A C 1
ATOM 2369 O O . ALA A 1 311 ? -9.508 -26.713 -6.165 1.00 72.56 311 ALA A O 1
ATOM 2370 N N . GLU A 1 312 ? -10.908 -25.386 -7.291 1.00 70.88 312 GLU A N 1
ATOM 2371 C CA . GLU A 1 312 ? -11.785 -25.055 -6.157 1.00 70.88 312 GLU A CA 1
ATOM 2372 C C . GLU A 1 312 ? -12.376 -26.296 -5.468 1.00 70.88 312 GLU A C 1
ATOM 2374 O O . GLU A 1 312 ? -12.479 -26.363 -4.242 1.00 70.88 312 GLU A O 1
ATOM 2379 N N . LYS A 1 313 ? -12.754 -27.315 -6.247 1.00 79.06 313 LYS A N 1
ATOM 2380 C CA . LYS A 1 313 ? -13.324 -28.561 -5.727 1.00 79.06 313 LYS A CA 1
ATOM 2381 C C . LYS A 1 313 ? -12.259 -29.442 -5.078 1.00 79.06 313 LYS A C 1
ATOM 2383 O O . LYS A 1 313 ? -12.554 -30.094 -4.077 1.00 79.06 313 LYS A O 1
ATOM 2388 N N . ALA A 1 314 ? -11.038 -29.447 -5.616 1.00 75.31 314 ALA A N 1
ATOM 2389 C CA . ALA A 1 314 ? -9.896 -30.116 -5.000 1.00 75.31 314 ALA A CA 1
ATOM 2390 C C . ALA A 1 314 ? -9.532 -29.456 -3.659 1.00 75.31 314 ALA A C 1
ATOM 2392 O O . ALA A 1 314 ? -9.441 -30.150 -2.649 1.00 75.31 314 ALA A O 1
ATOM 2393 N N . VAL A 1 315 ? -9.456 -28.122 -3.621 1.00 73.88 315 VAL A N 1
ATOM 2394 C CA . VAL A 1 315 ? -9.211 -27.338 -2.398 1.00 73.88 315 VAL A CA 1
ATOM 2395 C C . VAL A 1 315 ? -10.304 -27.573 -1.356 1.00 73.88 315 VAL A C 1
ATOM 2397 O O . VAL A 1 315 ? -10.000 -27.834 -0.195 1.00 73.88 315 VAL A O 1
ATOM 2400 N N . SER A 1 316 ? -11.579 -27.555 -1.758 1.00 75.19 316 SER A N 1
ATOM 2401 C CA . SER A 1 316 ? -12.704 -27.832 -0.856 1.00 75.19 316 SER A CA 1
ATOM 2402 C C . SER A 1 316 ? -12.659 -29.252 -0.280 1.00 75.19 316 SER A C 1
ATOM 2404 O O . SER A 1 316 ? -12.955 -29.453 0.899 1.00 75.19 316 SER A O 1
ATOM 2406 N N . MET A 1 317 ? -12.263 -30.241 -1.087 1.00 74.81 317 MET A N 1
ATOM 2407 C CA . MET A 1 317 ? -12.093 -31.616 -0.624 1.00 74.81 317 MET A CA 1
ATOM 2408 C C . MET A 1 317 ? -10.936 -31.734 0.374 1.00 74.81 317 MET A C 1
ATOM 2410 O O . MET A 1 317 ? -11.080 -32.449 1.365 1.00 74.81 317 MET A O 1
ATOM 2414 N N . ILE A 1 318 ? -9.833 -31.014 0.153 1.00 77.81 318 ILE A N 1
ATOM 2415 C CA . ILE A 1 318 ? -8.689 -30.996 1.068 1.00 77.81 318 ILE A CA 1
ATOM 2416 C C . ILE A 1 318 ? -9.057 -30.338 2.402 1.00 77.81 318 ILE A C 1
ATOM 2418 O O . ILE A 1 318 ? -8.893 -30.984 3.434 1.00 77.81 318 ILE A O 1
ATOM 2422 N N . HIS A 1 319 ? -9.671 -29.152 2.392 1.00 74.56 319 HIS A N 1
ATOM 2423 C CA . HIS A 1 319 ? -10.137 -28.485 3.616 1.00 74.56 319 HIS A CA 1
ATOM 2424 C C . HIS A 1 319 ? -11.141 -29.355 4.383 1.00 74.56 319 HIS A C 1
ATOM 2426 O O . HIS A 1 319 ? -11.046 -29.507 5.596 1.00 74.56 319 HIS A O 1
ATOM 2432 N N . SER A 1 320 ? -12.060 -30.027 3.677 1.00 80.06 320 SER A N 1
ATOM 2433 C CA . SER A 1 320 ? -12.980 -30.971 4.319 1.00 80.06 320 SER A CA 1
ATOM 2434 C C . SER A 1 320 ? -12.265 -32.178 4.934 1.00 80.06 320 SER A C 1
ATOM 2436 O O . SER A 1 320 ? -12.782 -32.745 5.898 1.00 80.06 320 SER A O 1
ATOM 2438 N N . MET A 1 321 ? -11.152 -32.637 4.359 1.00 77.31 321 MET A N 1
ATOM 2439 C CA . MET A 1 321 ? -10.346 -33.712 4.937 1.00 77.31 321 MET A CA 1
ATOM 2440 C C . MET A 1 321 ? -9.538 -33.209 6.138 1.00 77.31 321 MET A C 1
ATOM 2442 O O . MET A 1 321 ? -9.434 -33.940 7.121 1.00 77.31 321 MET A O 1
ATOM 2446 N N . GLU A 1 322 ? -9.017 -31.983 6.085 1.00 80.44 322 GLU A N 1
ATOM 2447 C CA . GLU A 1 322 ? -8.296 -31.335 7.183 1.00 80.44 322 GLU A CA 1
ATOM 2448 C C . GLU A 1 322 ? -9.211 -31.093 8.389 1.00 80.44 322 GLU A C 1
ATOM 2450 O O . GLU A 1 322 ? -8.893 -31.572 9.475 1.00 80.44 322 GLU A O 1
ATOM 2455 N N . ASP A 1 323 ? -10.401 -30.517 8.193 1.00 78.69 323 ASP A N 1
ATOM 2456 C CA . ASP A 1 323 ? -11.407 -30.319 9.248 1.00 78.69 323 ASP A CA 1
ATOM 2457 C C . ASP A 1 323 ? -11.780 -31.642 9.933 1.00 78.69 323 ASP A C 1
ATOM 2459 O O . ASP A 1 323 ? -11.866 -31.737 11.159 1.00 78.69 323 ASP A O 1
ATOM 2463 N N . GLN A 1 324 ? -11.967 -32.707 9.142 1.00 78.38 324 GLN A N 1
ATOM 2464 C CA . GLN A 1 324 ? -12.259 -34.040 9.674 1.00 78.38 324 GLN A CA 1
ATOM 2465 C C . GLN A 1 324 ? -11.093 -34.608 10.488 1.00 78.38 324 GLN A C 1
ATOM 2467 O O . GLN A 1 324 ? -11.324 -35.355 11.440 1.00 78.38 324 GLN A O 1
ATOM 2472 N N . LEU A 1 325 ? -9.852 -34.300 10.115 1.00 76.88 325 LEU A N 1
ATOM 2473 C CA . LEU A 1 325 ? -8.658 -34.736 10.832 1.00 76.88 325 LEU A CA 1
ATOM 2474 C C . LEU A 1 325 ? -8.452 -33.920 12.114 1.00 76.88 325 LEU A C 1
ATOM 2476 O O . LEU A 1 325 ? -8.183 -34.514 13.160 1.00 76.88 325 LEU A O 1
ATOM 2480 N N . ASP A 1 326 ? -8.653 -32.608 12.074 1.00 79.31 326 ASP A N 1
ATOM 2481 C CA . ASP A 1 326 ? -8.542 -31.722 13.233 1.00 79.31 326 ASP A CA 1
ATOM 2482 C C . ASP A 1 326 ? -9.610 -32.024 14.287 1.00 79.31 326 ASP A C 1
ATOM 2484 O O . ASP A 1 326 ? -9.280 -32.202 15.465 1.00 79.31 326 ASP A O 1
ATOM 2488 N N . ASP A 1 327 ? -10.866 -32.228 13.873 1.00 77.31 327 ASP A N 1
ATOM 2489 C CA . ASP A 1 327 ? -11.935 -32.691 14.762 1.00 77.31 327 ASP A CA 1
ATOM 2490 C C . ASP A 1 327 ? -11.553 -34.000 15.459 1.00 77.31 327 ASP A C 1
ATOM 2492 O O . ASP A 1 327 ? -11.891 -34.230 16.625 1.00 77.31 327 ASP A O 1
ATOM 2496 N N . LEU A 1 328 ? -10.825 -34.881 14.774 1.00 72.19 328 LEU A N 1
ATOM 2497 C CA . LEU A 1 328 ? -10.367 -36.124 15.372 1.00 72.19 328 LEU A CA 1
ATOM 2498 C C . LEU A 1 328 ? -9.237 -35.904 16.361 1.00 72.19 328 LEU A C 1
ATOM 2500 O O . LEU A 1 328 ? -9.327 -36.460 17.453 1.00 72.19 328 LEU A O 1
ATOM 2504 N N . TYR A 1 329 ? -8.224 -35.101 16.037 1.00 74.75 329 TYR A N 1
ATOM 2505 C CA . TYR A 1 329 ? -7.100 -34.838 16.938 1.00 74.75 329 TYR A CA 1
ATOM 2506 C C . TYR A 1 329 ? -7.534 -34.092 18.205 1.00 74.75 329 TYR A C 1
ATOM 2508 O O . TYR A 1 329 ? -7.173 -34.510 19.310 1.00 74.75 329 TYR A O 1
ATOM 2516 N N . VAL A 1 330 ? -8.392 -33.076 18.076 1.00 76.31 330 VAL A N 1
ATOM 2517 C CA . VAL A 1 330 ? -8.939 -32.315 19.212 1.00 76.31 330 VAL A CA 1
ATOM 2518 C C . VAL A 1 330 ? -9.789 -33.211 20.123 1.00 76.31 330 VAL A C 1
ATOM 2520 O O . VAL A 1 330 ? -9.728 -33.099 21.350 1.00 76.31 330 VAL A O 1
ATOM 2523 N N . ASN A 1 331 ? -10.534 -34.165 19.554 1.00 67.25 331 ASN A N 1
ATOM 2524 C CA . ASN A 1 331 ? -11.333 -35.113 20.336 1.00 67.25 331 ASN A CA 1
ATOM 2525 C C . ASN A 1 331 ? -10.533 -36.330 20.854 1.00 67.25 331 ASN A C 1
ATOM 2527 O O . ASN A 1 331 ? -10.987 -37.006 21.789 1.00 67.25 331 ASN A O 1
ATOM 2531 N N . GLN A 1 332 ? -9.349 -36.628 20.302 1.00 60.53 332 GLN A N 1
ATOM 2532 C CA . GLN A 1 332 ? -8.517 -37.765 20.723 1.00 60.53 332 GLN A CA 1
ATOM 2533 C C . GLN A 1 332 ? -7.721 -37.484 22.001 1.00 60.53 332 GLN A C 1
ATOM 2535 O O . GLN A 1 332 ? -7.528 -38.408 22.799 1.00 60.53 332 GLN A O 1
ATOM 2540 N N . ASP A 1 333 ? -7.344 -36.226 22.252 1.00 56.69 333 ASP A N 1
ATOM 2541 C CA . ASP A 1 333 ? -6.622 -35.822 23.470 1.00 56.69 333 ASP A CA 1
ATOM 2542 C C . ASP A 1 333 ? -7.438 -36.057 24.757 1.00 56.69 333 ASP A C 1
ATOM 2544 O O . ASP A 1 333 ? -6.889 -36.196 25.851 1.00 56.69 333 ASP A O 1
ATOM 2548 N N . VAL A 1 334 ? -8.761 -36.213 24.638 1.00 54.72 334 VAL A N 1
ATOM 2549 C CA . VAL A 1 334 ? -9.652 -36.480 25.777 1.00 54.72 334 VAL A CA 1
ATOM 2550 C C . VAL A 1 334 ? -9.756 -37.980 26.110 1.00 54.72 334 VAL A C 1
ATOM 2552 O O . VAL A 1 334 ? -10.160 -38.331 27.218 1.00 54.72 334 VAL A O 1
ATOM 2555 N N . ASN A 1 335 ? -9.363 -38.890 25.206 1.00 54.62 335 ASN A N 1
ATOM 2556 C CA . ASN A 1 335 ? -9.578 -40.340 25.372 1.00 54.62 335 ASN A CA 1
ATOM 2557 C C . ASN A 1 335 ? -8.357 -41.228 25.063 1.00 54.62 335 ASN A C 1
ATOM 2559 O O . ASN A 1 335 ? -8.503 -42.450 24.964 1.00 54.62 335 ASN A O 1
ATOM 2563 N N . ALA A 1 336 ? -7.151 -40.664 24.952 1.00 52.56 336 ALA A N 1
ATOM 2564 C CA . ALA A 1 336 ? -5.910 -41.410 24.736 1.00 52.56 336 ALA A CA 1
ATOM 2565 C C . ALA A 1 336 ? -5.469 -42.212 25.983 1.00 52.56 336 ALA A C 1
ATOM 2567 O O . ALA A 1 336 ? -4.444 -41.951 26.608 1.00 52.56 336 ALA A O 1
ATOM 2568 N N . SER A 1 337 ? -6.238 -43.241 26.339 1.00 49.50 337 SER A N 1
ATOM 2569 C CA . SER A 1 337 ? -5.779 -44.344 27.176 1.00 49.50 337 SER A CA 1
ATOM 2570 C C . SER A 1 337 ? -5.957 -45.660 26.408 1.00 49.50 337 SER A C 1
ATOM 2572 O O . SER A 1 337 ? -6.991 -46.319 26.446 1.00 49.50 337 SER A O 1
ATOM 2574 N N . ASP A 1 338 ? -4.877 -46.017 25.706 1.00 53.94 338 ASP A N 1
ATOM 2575 C CA . ASP A 1 338 ? -4.239 -47.337 25.827 1.00 53.94 338 ASP A CA 1
ATOM 2576 C C . ASP A 1 338 ? -4.539 -48.466 24.817 1.00 53.94 338 ASP A C 1
ATOM 2578 O O . ASP A 1 338 ? -4.249 -49.609 25.141 1.00 53.94 338 ASP A O 1
ATOM 2582 N N . ASN A 1 339 ? -5.033 -48.231 23.586 1.00 61.06 339 ASN A N 1
ATOM 2583 C CA . ASN A 1 339 ? -5.145 -49.358 22.622 1.00 61.06 339 ASN A CA 1
ATOM 2584 C C . ASN A 1 339 ? -4.756 -49.149 21.147 1.00 61.06 339 ASN A C 1
ATOM 2586 O O . ASN A 1 339 ? -4.766 -50.127 20.406 1.00 61.06 339 ASN A O 1
ATOM 2590 N N . GLY A 1 340 ? -4.368 -47.957 20.681 1.00 65.50 340 GLY A N 1
ATOM 2591 C CA . GLY A 1 340 ? -3.797 -47.778 19.327 1.00 65.50 340 GLY A CA 1
ATOM 2592 C C . GLY A 1 340 ? -4.688 -48.178 18.131 1.00 65.50 340 GLY A C 1
ATOM 2593 O O . GLY A 1 340 ? -4.259 -48.068 16.985 1.00 65.50 340 GLY A O 1
ATOM 2594 N N . THR A 1 341 ? -5.918 -48.633 18.364 1.00 66.81 341 THR A N 1
ATOM 2595 C CA . THR A 1 341 ? -6.914 -48.939 17.334 1.00 66.81 341 THR A CA 1
ATOM 2596 C C . THR A 1 341 ? -7.693 -47.684 16.969 1.00 66.81 341 THR A C 1
ATOM 2598 O O . THR A 1 341 ? -8.305 -47.064 17.839 1.00 66.81 341 THR A O 1
ATOM 2601 N N . LEU A 1 342 ? -7.686 -47.340 15.677 1.00 70.06 342 LEU A N 1
ATOM 2602 C CA . LEU A 1 342 ? -8.520 -46.280 15.112 1.00 70.06 342 LEU A CA 1
ATOM 2603 C C . LEU A 1 342 ? -10.009 -46.545 15.390 1.00 70.06 342 LEU A C 1
ATOM 2605 O O . LEU A 1 342 ? -10.441 -47.704 15.358 1.00 70.06 342 LEU A O 1
ATOM 2609 N N . PRO A 1 343 ? -10.815 -45.493 15.613 1.00 75.25 343 PRO A N 1
ATOM 2610 C CA . PRO A 1 343 ? -12.263 -45.619 15.639 1.00 75.25 343 PRO A CA 1
ATOM 2611 C C . PRO A 1 343 ? -12.755 -46.284 14.340 1.00 75.25 343 PRO A C 1
ATOM 2613 O O . PRO A 1 343 ? -12.311 -45.900 13.256 1.00 75.25 343 PRO A O 1
ATOM 2616 N N . PRO A 1 344 ? -13.688 -47.251 14.401 1.00 74.75 344 PRO A N 1
ATOM 2617 C CA . PRO A 1 344 ? -14.136 -48.006 13.226 1.00 74.75 344 PRO A CA 1
ATOM 2618 C C . PRO A 1 344 ? -14.775 -47.136 12.131 1.00 74.75 344 PRO A C 1
ATOM 2620 O O . PRO A 1 344 ? -14.834 -47.566 10.984 1.00 74.75 344 PRO A O 1
ATOM 2623 N N . GLY A 1 345 ? -15.218 -45.917 12.462 1.00 74.50 345 GLY A N 1
ATOM 2624 C CA . GLY A 1 345 ? -15.707 -44.945 11.481 1.00 74.50 345 GLY A CA 1
ATOM 2625 C C . GLY A 1 345 ? -14.627 -44.497 10.492 1.00 74.50 345 GLY A C 1
ATOM 2626 O O . GLY A 1 345 ? -14.884 -44.494 9.296 1.00 74.50 345 GLY A O 1
ATOM 2627 N N . LEU A 1 346 ? -13.404 -44.230 10.970 1.00 67.00 346 LEU A N 1
ATOM 2628 C CA . LEU A 1 346 ? -12.298 -43.725 10.143 1.00 67.00 346 LEU A CA 1
ATOM 2629 C C . LEU A 1 346 ? -11.789 -44.722 9.118 1.00 67.00 346 LEU A C 1
ATOM 2631 O O . LEU A 1 346 ? -11.419 -44.339 8.012 1.00 67.00 346 LEU A O 1
ATOM 2635 N N . LYS A 1 347 ? -11.762 -46.004 9.489 1.00 78.44 347 LYS A N 1
ATOM 2636 C CA . LYS A 1 347 ? -11.290 -47.052 8.585 1.00 78.44 347 LYS A CA 1
ATOM 2637 C C . LYS A 1 347 ? -12.148 -47.112 7.316 1.00 78.44 347 LYS A C 1
ATOM 2639 O O . LYS A 1 347 ? -11.629 -47.389 6.242 1.00 78.44 347 LYS A O 1
ATOM 2644 N N . ASN A 1 348 ? -13.446 -46.832 7.440 1.00 76.25 348 ASN A N 1
ATOM 2645 C CA . ASN A 1 348 ? -14.373 -46.872 6.315 1.00 76.25 348 ASN A CA 1
ATOM 2646 C C . ASN A 1 348 ? -14.348 -45.593 5.469 1.00 76.25 348 ASN A C 1
ATOM 2648 O O . ASN A 1 348 ? -14.566 -45.690 4.267 1.00 76.25 348 ASN A O 1
ATOM 2652 N N . THR A 1 349 ? -14.101 -44.420 6.062 1.00 76.31 349 THR A N 1
ATOM 2653 C CA . THR A 1 349 ? -14.069 -43.148 5.319 1.00 76.31 349 THR A CA 1
ATOM 2654 C C . THR A 1 349 ? -12.730 -42.873 4.649 1.00 76.31 349 THR A C 1
ATOM 2656 O O . THR A 1 349 ? -12.716 -42.472 3.493 1.00 76.31 349 THR A O 1
ATOM 2659 N N . LEU A 1 350 ? -11.611 -43.105 5.338 1.00 75.56 350 LEU A N 1
ATOM 2660 C CA . LEU A 1 350 ? -10.277 -42.754 4.831 1.00 75.56 350 LEU A CA 1
ATOM 2661 C C . LEU A 1 350 ? -9.510 -43.953 4.253 1.00 75.56 350 LEU A C 1
ATOM 2663 O O . LEU A 1 350 ? -8.421 -43.783 3.716 1.00 75.56 350 LEU A O 1
ATOM 2667 N N . GLY A 1 351 ? -10.039 -45.175 4.382 1.00 83.94 351 GLY A N 1
ATOM 2668 C CA . GLY A 1 351 ? -9.403 -46.393 3.864 1.00 83.94 351 GLY A CA 1
ATOM 2669 C C . GLY A 1 351 ? -8.078 -46.773 4.540 1.00 83.94 351 GLY A C 1
ATOM 2670 O O . GLY A 1 351 ? -7.453 -47.748 4.136 1.00 83.94 351 GLY A O 1
ATOM 2671 N N . VAL A 1 352 ? -7.655 -46.040 5.572 1.00 86.19 352 VAL A N 1
ATOM 2672 C CA . VAL A 1 352 ? -6.399 -46.263 6.297 1.00 86.19 352 VAL A CA 1
ATOM 2673 C C . VAL A 1 352 ? -6.583 -47.258 7.439 1.00 86.19 352 VAL A C 1
ATOM 2675 O O . VAL A 1 352 ? -7.516 -47.166 8.243 1.00 86.19 352 VAL A O 1
ATOM 2678 N N . GLU A 1 353 ? -5.682 -48.235 7.531 1.00 81.62 353 GLU A N 1
ATOM 2679 C CA . GLU A 1 353 ? -5.781 -49.320 8.511 1.00 81.62 353 GLU A CA 1
ATOM 2680 C C . GLU A 1 353 ? -5.092 -48.995 9.841 1.00 81.62 353 GLU A C 1
ATOM 2682 O O . GLU A 1 353 ? -5.335 -49.669 10.848 1.00 81.62 353 GLU A O 1
ATOM 2687 N N . SER A 1 354 ? -4.228 -47.974 9.868 1.00 83.25 354 SER A N 1
ATOM 2688 C CA . SER A 1 354 ? -3.418 -47.632 11.040 1.00 83.25 354 SER A CA 1
ATOM 2689 C C . SER A 1 354 ? -3.229 -46.128 11.238 1.00 83.25 354 SER A C 1
ATOM 2691 O O . SER A 1 354 ? -3.247 -45.351 10.287 1.00 83.25 354 SER A O 1
ATOM 2693 N N . ILE A 1 355 ? -2.990 -45.712 12.489 1.00 78.81 355 ILE A N 1
ATOM 2694 C CA . ILE A 1 355 ? -2.758 -44.299 12.848 1.00 78.81 355 ILE A CA 1
ATOM 2695 C C . ILE A 1 355 ? -1.531 -43.746 12.110 1.00 78.81 355 ILE A C 1
ATOM 2697 O O . ILE A 1 355 ? -1.535 -42.602 11.678 1.00 78.81 355 ILE A O 1
ATOM 2701 N N . LYS A 1 356 ? -0.501 -44.576 11.900 1.00 77.56 356 LYS A N 1
ATOM 2702 C CA . LYS A 1 356 ? 0.686 -44.195 11.119 1.00 77.56 356 LYS A CA 1
ATOM 2703 C C . LYS A 1 356 ? 0.362 -43.927 9.652 1.00 77.56 356 LYS A C 1
ATOM 2705 O O . LYS A 1 356 ? 1.013 -43.105 9.026 1.00 77.56 356 LYS A O 1
ATOM 2710 N N . GLU A 1 357 ? -0.602 -44.647 9.095 1.00 80.25 357 GLU A N 1
ATOM 2711 C CA . GLU A 1 357 ? -1.040 -44.447 7.717 1.00 80.25 357 GLU A CA 1
ATOM 2712 C C . GLU A 1 357 ? -1.889 -43.179 7.599 1.00 80.25 357 GLU A C 1
ATOM 2714 O O . GLU A 1 357 ? -1.651 -42.387 6.697 1.00 80.25 357 GLU A O 1
ATOM 2719 N N . ALA A 1 358 ? -2.762 -42.917 8.579 1.00 77.12 358 ALA A N 1
ATOM 2720 C CA . ALA A 1 358 ? -3.473 -41.643 8.691 1.00 77.12 358 ALA A CA 1
ATOM 2721 C C . ALA A 1 358 ? -2.505 -40.450 8.809 1.00 77.12 358 ALA A C 1
ATOM 2723 O O . ALA A 1 358 ? -2.680 -39.458 8.115 1.00 77.12 358 ALA A O 1
ATOM 2724 N N . GLN A 1 359 ? -1.436 -40.568 9.607 1.00 76.94 359 GLN A N 1
ATOM 2725 C CA . GLN A 1 359 ? -0.397 -39.534 9.715 1.00 76.94 359 GLN A CA 1
ATOM 2726 C C . GLN A 1 359 ? 0.324 -39.273 8.388 1.00 76.94 359 GLN A C 1
ATOM 2728 O O . GLN A 1 359 ? 0.572 -38.121 8.059 1.00 76.94 359 GLN A O 1
ATOM 2733 N N . ARG A 1 360 ? 0.615 -40.313 7.595 1.00 80.50 360 ARG A N 1
ATOM 2734 C CA . ARG A 1 360 ? 1.194 -40.124 6.253 1.00 80.50 360 ARG A CA 1
ATOM 2735 C C . ARG A 1 360 ? 0.225 -39.457 5.285 1.00 80.50 360 ARG A C 1
ATOM 2737 O O . ARG A 1 360 ? 0.673 -38.713 4.424 1.00 80.50 360 ARG A O 1
ATOM 2744 N N . VAL A 1 361 ? -1.074 -39.743 5.399 1.00 79.25 361 VAL A N 1
ATOM 2745 C CA . VAL A 1 361 ? -2.095 -39.056 4.598 1.00 79.25 361 VAL A CA 1
ATOM 2746 C C . VAL A 1 361 ? -2.128 -37.579 4.976 1.00 79.25 361 VAL A C 1
ATOM 2748 O O . VAL A 1 361 ? -2.024 -36.761 4.080 1.00 79.25 361 VAL A O 1
ATOM 2751 N N . VAL A 1 362 ? -2.144 -37.242 6.271 1.00 78.50 362 VAL A N 1
ATOM 2752 C CA . VAL A 1 362 ? -2.076 -35.847 6.753 1.00 78.50 362 VAL A CA 1
ATOM 2753 C C . VAL A 1 362 ? -0.828 -35.134 6.228 1.00 78.50 362 VAL A C 1
ATOM 2755 O O . VAL A 1 362 ? -0.916 -34.017 5.734 1.00 78.50 362 VAL A O 1
ATOM 2758 N N . GLU A 1 363 ? 0.340 -35.770 6.325 1.00 78.19 363 GLU A N 1
ATOM 2759 C CA . GLU A 1 363 ? 1.608 -35.179 5.884 1.00 78.19 363 GLU A CA 1
ATOM 2760 C C . GLU A 1 363 ? 1.628 -34.949 4.366 1.00 78.19 363 GLU A C 1
ATOM 2762 O O . GLU A 1 363 ? 2.038 -33.885 3.913 1.00 78.19 363 GLU A O 1
ATOM 2767 N N . ARG A 1 364 ? 1.075 -35.888 3.586 1.00 81.38 364 ARG A N 1
ATOM 2768 C CA . ARG A 1 364 ? 0.909 -35.732 2.136 1.00 81.38 364 ARG A CA 1
ATOM 2769 C C . ARG A 1 364 ? -0.126 -34.667 1.771 1.00 81.38 364 ARG A C 1
ATOM 2771 O O . ARG A 1 364 ? 0.084 -33.947 0.804 1.00 81.38 364 ARG A O 1
ATOM 2778 N N . THR A 1 365 ? -1.223 -34.556 2.518 1.00 80.00 365 THR A N 1
ATOM 2779 C CA . THR A 1 365 ? -2.225 -33.503 2.311 1.00 80.00 365 THR A CA 1
ATOM 2780 C C . THR A 1 365 ? -1.609 -32.127 2.555 1.00 80.00 365 THR A C 1
ATOM 2782 O O . THR A 1 365 ? -1.773 -31.257 1.715 1.00 80.00 365 THR A O 1
ATOM 2785 N N . LYS A 1 366 ? -0.798 -31.962 3.610 1.00 75.75 366 LYS A N 1
ATOM 2786 C CA . LYS A 1 366 ? -0.060 -30.712 3.865 1.00 75.75 366 LYS A CA 1
ATOM 2787 C C . LYS A 1 366 ? 0.935 -30.366 2.761 1.00 75.75 366 LYS A C 1
ATOM 2789 O O . LYS A 1 366 ? 1.078 -29.202 2.400 1.00 75.75 366 LYS A O 1
ATOM 2794 N N . GLU A 1 367 ? 1.628 -31.364 2.218 1.00 79.12 367 GLU A N 1
ATOM 2795 C CA . GLU A 1 367 ? 2.514 -31.166 1.067 1.00 79.12 367 GLU A CA 1
ATOM 2796 C C . GLU A 1 367 ? 1.721 -30.710 -0.169 1.00 79.12 367 GLU A C 1
ATOM 2798 O O . GLU A 1 367 ? 2.112 -29.743 -0.818 1.00 79.12 367 GLU A O 1
ATOM 2803 N N . MET A 1 368 ? 0.566 -31.334 -0.438 1.00 74.38 368 MET A N 1
ATOM 2804 C CA . MET A 1 368 ? -0.338 -30.921 -1.516 1.00 74.38 368 MET A CA 1
ATOM 2805 C C . MET A 1 368 ? -0.921 -29.520 -1.289 1.00 74.38 368 MET A C 1
ATOM 2807 O O . MET A 1 368 ? -0.999 -28.762 -2.245 1.00 74.38 368 MET A O 1
ATOM 2811 N N . ASP A 1 369 ? -1.259 -29.130 -0.057 1.00 75.81 369 ASP A N 1
ATOM 2812 C CA . ASP A 1 369 ? -1.693 -27.758 0.255 1.00 75.81 369 ASP A CA 1
ATOM 2813 C C . ASP A 1 369 ? -0.589 -26.739 -0.001 1.00 75.81 369 ASP A C 1
ATOM 2815 O O . ASP A 1 369 ? -0.846 -25.666 -0.538 1.00 75.81 369 ASP A O 1
ATOM 2819 N N . THR A 1 370 ? 0.659 -27.084 0.323 1.00 75.56 370 THR A N 1
ATOM 2820 C CA . THR A 1 370 ? 1.805 -26.206 0.052 1.00 75.56 370 THR A CA 1
ATOM 2821 C C . THR A 1 370 ? 2.031 -26.052 -1.458 1.00 75.56 370 THR A C 1
ATOM 2823 O O . THR A 1 370 ? 2.304 -24.950 -1.934 1.00 75.56 370 THR A O 1
ATOM 2826 N N . GLN A 1 371 ? 1.873 -27.138 -2.224 1.00 75.44 371 GLN A N 1
ATOM 2827 C CA . GLN A 1 371 ? 1.939 -27.126 -3.693 1.00 75.44 371 GLN A CA 1
ATOM 2828 C C . GLN A 1 371 ? 0.781 -26.342 -4.321 1.00 75.44 371 GLN A C 1
ATOM 2830 O O . GLN A 1 371 ? 0.971 -25.606 -5.279 1.00 75.44 371 GLN A O 1
ATOM 2835 N N . ILE A 1 372 ? -0.426 -26.462 -3.775 1.00 75.75 372 ILE A N 1
ATOM 2836 C CA . ILE A 1 372 ? -1.583 -25.712 -4.261 1.00 75.75 372 ILE A CA 1
ATOM 2837 C C . ILE A 1 372 ? -1.436 -24.224 -3.931 1.00 75.75 372 ILE A C 1
ATOM 2839 O O . ILE A 1 372 ? -1.703 -23.397 -4.791 1.00 75.75 372 ILE A O 1
ATOM 2843 N N . ALA A 1 373 ? -0.969 -23.868 -2.731 1.00 72.62 373 ALA A N 1
ATOM 2844 C CA . ALA A 1 373 ? -0.720 -22.477 -2.355 1.00 72.62 373 ALA A CA 1
ATOM 2845 C C . ALA A 1 373 ? 0.327 -21.814 -3.261 1.00 72.62 373 ALA A C 1
ATOM 2847 O O . ALA A 1 373 ? 0.119 -20.688 -3.698 1.00 72.62 373 ALA A O 1
ATOM 2848 N N . THR A 1 374 ? 1.403 -22.532 -3.598 1.00 76.62 374 THR A N 1
ATOM 2849 C CA . THR A 1 374 ? 2.401 -22.051 -4.570 1.00 76.62 374 THR A CA 1
ATOM 2850 C C . THR A 1 374 ? 1.808 -21.904 -5.969 1.00 76.62 374 THR A C 1
ATOM 2852 O O . THR A 1 374 ? 2.012 -20.871 -6.592 1.00 76.62 374 THR A O 1
ATOM 2855 N N . LEU A 1 375 ? 0.982 -22.849 -6.433 1.00 74.88 375 LEU A N 1
ATOM 2856 C CA . LEU A 1 375 ? 0.269 -22.710 -7.710 1.00 74.88 375 LEU A CA 1
ATOM 2857 C C . LEU A 1 375 ? -0.737 -21.548 -7.724 1.00 74.88 375 LEU A C 1
ATOM 2859 O O . LEU A 1 375 ? -0.942 -20.950 -8.775 1.00 74.88 375 LEU A O 1
ATOM 2863 N N . TYR A 1 376 ? -1.375 -21.220 -6.597 1.00 75.19 376 TYR A N 1
ATOM 2864 C CA . TYR A 1 376 ? -2.246 -20.045 -6.495 1.00 75.19 376 TYR A CA 1
ATOM 2865 C C . TYR A 1 376 ? -1.452 -18.743 -6.484 1.00 75.19 376 TYR A C 1
ATOM 2867 O O . TYR A 1 376 ? -1.889 -17.798 -7.122 1.00 75.19 376 TYR A O 1
ATOM 2875 N N . GLU A 1 377 ? -0.298 -18.699 -5.818 1.00 74.44 377 GLU A N 1
ATOM 2876 C CA . GLU A 1 377 ? 0.610 -17.546 -5.857 1.00 74.44 377 GLU A CA 1
ATOM 2877 C C . GLU A 1 377 ? 1.149 -17.327 -7.281 1.00 74.44 377 GLU A C 1
ATOM 2879 O O . GLU A 1 377 ? 1.152 -16.206 -7.779 1.00 74.44 377 GLU A O 1
ATOM 2884 N N . GLU A 1 378 ? 1.508 -18.402 -7.989 1.00 73.69 378 GLU A N 1
ATOM 2885 C CA . GLU A 1 378 ? 1.883 -18.350 -9.408 1.00 73.69 378 GLU A CA 1
ATOM 2886 C C . GLU A 1 378 ? 0.699 -17.959 -10.308 1.00 73.69 378 GLU A C 1
ATOM 2888 O O . GLU A 1 378 ? 0.867 -17.188 -11.250 1.00 73.69 378 GLU A O 1
ATOM 2893 N N . GLN A 1 379 ? -0.517 -18.440 -10.026 1.00 73.94 379 GLN A N 1
ATOM 2894 C CA . GLN A 1 379 ? -1.717 -18.036 -10.764 1.00 73.94 379 GLN A CA 1
ATOM 2895 C C . GLN A 1 379 ? -2.088 -16.572 -10.495 1.00 73.94 379 GLN A C 1
ATOM 2897 O O . GLN A 1 379 ? -2.534 -15.889 -11.409 1.00 73.94 379 GLN A O 1
ATOM 2902 N N . GLU A 1 380 ? -1.915 -16.079 -9.272 1.00 74.00 380 GLU A N 1
ATOM 2903 C CA . GLU A 1 380 ? -2.122 -14.677 -8.908 1.00 74.00 380 GLU A CA 1
ATOM 2904 C C . GLU A 1 380 ? -1.100 -13.792 -9.624 1.00 74.00 380 GLU A C 1
ATOM 2906 O O . GLU A 1 380 ? -1.494 -12.806 -10.235 1.00 74.00 380 GLU A O 1
ATOM 2911 N N . GLN A 1 381 ? 0.165 -14.218 -9.700 1.00 72.69 381 GLN A N 1
ATOM 2912 C CA . GLN A 1 381 ? 1.183 -13.564 -10.529 1.00 72.69 381 GLN A CA 1
ATOM 2913 C C . GLN A 1 381 ? 0.817 -13.571 -12.023 1.00 72.69 381 GLN A C 1
ATOM 2915 O O . GLN A 1 381 ? 1.038 -12.580 -12.712 1.00 72.69 381 GLN A O 1
ATOM 2920 N N . LEU A 1 382 ? 0.233 -14.656 -12.548 1.00 69.75 382 LEU A N 1
ATOM 2921 C CA . LEU A 1 382 ? -0.249 -14.709 -13.937 1.00 69.75 382 LEU A CA 1
ATOM 2922 C C . LEU A 1 382 ? -1.480 -13.814 -14.163 1.00 69.75 382 LEU A C 1
ATOM 2924 O O . LEU A 1 382 ? -1.549 -13.129 -15.181 1.00 69.75 382 LEU A O 1
ATOM 2928 N N . ASN A 1 383 ? -2.404 -13.743 -13.203 1.00 70.88 383 ASN A N 1
ATOM 2929 C CA . ASN A 1 383 ? -3.562 -12.849 -13.252 1.00 70.88 383 ASN A CA 1
ATOM 2930 C C . ASN A 1 383 ? -3.149 -11.370 -13.138 1.00 70.88 383 ASN A C 1
ATOM 2932 O O . ASN A 1 383 ? -3.712 -10.525 -13.829 1.00 70.88 383 ASN A O 1
ATOM 2936 N N . GLU A 1 384 ? -2.144 -11.039 -12.319 1.00 73.19 384 GLU A N 1
ATOM 2937 C CA . GLU A 1 384 ? -1.533 -9.699 -12.266 1.00 73.19 384 GLU A CA 1
ATOM 2938 C C . GLU A 1 384 ? -0.912 -9.303 -13.614 1.00 73.19 384 GLU A C 1
ATOM 2940 O O . GLU A 1 384 ? -0.854 -8.123 -13.966 1.00 73.19 384 GLU A O 1
ATOM 2945 N N . LEU A 1 385 ? -0.491 -10.297 -14.399 1.00 60.94 385 LEU A N 1
ATOM 2946 C CA . LEU A 1 385 ? -0.006 -10.137 -15.766 1.00 60.94 385 LEU A CA 1
ATOM 2947 C C . LEU A 1 385 ? -1.129 -10.168 -16.817 1.00 60.94 385 LEU A C 1
ATOM 2949 O O . LEU A 1 385 ? -0.820 -10.192 -18.002 1.00 60.94 385 LEU A O 1
ATOM 2953 N N . GLY A 1 386 ? -2.405 -10.149 -16.411 1.00 76.38 386 GLY A N 1
ATOM 2954 C CA . GLY A 1 386 ? -3.561 -10.161 -17.317 1.00 76.38 386 GLY A CA 1
ATOM 2955 C C . GLY A 1 386 ? -3.779 -11.492 -18.042 1.00 76.38 386 GLY A C 1
ATOM 2956 O O . GLY A 1 386 ? -4.441 -11.523 -19.074 1.00 76.38 386 GLY A O 1
ATOM 2957 N N . ILE A 1 387 ? -3.185 -12.580 -17.545 1.00 80.06 387 ILE A N 1
ATOM 2958 C CA . ILE A 1 387 ? -3.311 -13.920 -18.117 1.00 80.06 387 ILE A CA 1
ATOM 2959 C C . ILE A 1 387 ? -4.280 -14.710 -17.241 1.00 80.06 387 ILE A C 1
ATOM 2961 O O . ILE A 1 387 ? -3.887 -15.341 -16.259 1.00 80.06 387 ILE A O 1
ATOM 2965 N N . ASP A 1 388 ? -5.551 -14.715 -17.633 1.00 77.31 388 ASP A N 1
ATOM 2966 C CA . ASP A 1 388 ? -6.631 -15.295 -16.832 1.00 77.31 388 ASP A CA 1
ATOM 2967 C C . ASP A 1 388 ? -6.572 -16.840 -16.806 1.00 77.31 388 ASP A C 1
ATOM 2969 O O . ASP A 1 388 ? -7.214 -17.504 -15.979 1.00 77.31 388 ASP A O 1
ATOM 2973 N N . SER A 1 389 ? -5.806 -17.460 -17.720 1.00 79.81 389 SER A N 1
ATOM 2974 C CA . SER A 1 389 ? -5.602 -18.914 -17.768 1.00 79.81 389 SER A CA 1
ATOM 2975 C C . SER A 1 389 ? -4.313 -19.367 -18.478 1.00 79.81 389 SER A C 1
ATOM 2977 O O . SER A 1 389 ? -3.794 -18.715 -19.379 1.00 79.81 389 SER A O 1
ATOM 2979 N N . ILE A 1 390 ? -3.821 -20.567 -18.140 1.00 72.94 390 ILE A N 1
ATOM 2980 C CA . ILE A 1 390 ? -2.673 -21.189 -18.836 1.00 72.94 390 ILE A CA 1
ATOM 2981 C C . ILE A 1 390 ? -2.994 -21.473 -20.316 1.00 72.94 390 ILE A C 1
ATOM 2983 O O . ILE A 1 390 ? -2.124 -21.333 -21.171 1.00 72.94 390 ILE A O 1
ATOM 2987 N N . ASP A 1 391 ? -4.239 -21.831 -20.643 1.00 73.31 391 ASP A N 1
ATOM 2988 C CA . ASP A 1 391 ? -4.660 -22.051 -22.034 1.00 73.31 391 ASP A CA 1
ATOM 2989 C C . ASP A 1 391 ? -4.586 -20.760 -22.864 1.00 73.31 391 ASP A C 1
ATOM 2991 O O . ASP A 1 391 ? -4.237 -20.789 -24.046 1.00 73.31 391 ASP A O 1
ATOM 2995 N N . GLU A 1 392 ? -4.871 -19.620 -22.237 1.00 77.81 392 GLU A N 1
ATOM 2996 C CA . GLU A 1 392 ? -4.710 -18.296 -22.828 1.00 77.81 392 GLU A CA 1
ATOM 2997 C C . GLU A 1 392 ? -3.238 -17.935 -23.029 1.00 77.81 392 GLU A C 1
ATOM 2999 O O . GLU A 1 392 ? -2.881 -17.491 -24.120 1.00 77.81 392 GLU A O 1
ATOM 3004 N N . ALA A 1 393 ? -2.368 -18.252 -22.063 1.00 70.62 393 ALA A N 1
ATOM 3005 C CA . ALA A 1 393 ? -0.918 -18.116 -22.223 1.00 70.62 393 ALA A CA 1
ATOM 3006 C C . ALA A 1 393 ? -0.398 -18.929 -23.424 1.00 70.62 393 ALA A C 1
ATOM 3008 O O . ALA A 1 393 ? 0.339 -18.422 -24.269 1.00 70.62 393 ALA A O 1
ATOM 3009 N N . ILE A 1 394 ? -0.834 -20.187 -23.558 1.00 73.88 394 ILE A N 1
ATOM 3010 C CA . ILE A 1 394 ? -0.458 -21.060 -24.681 1.00 73.88 394 ILE A CA 1
ATOM 3011 C C . ILE A 1 394 ? -1.006 -20.515 -26.008 1.00 73.88 394 ILE A C 1
ATOM 3013 O O . ILE A 1 394 ? -0.319 -20.568 -27.034 1.00 73.88 394 ILE A O 1
ATOM 3017 N N . ARG A 1 395 ? -2.236 -19.983 -26.014 1.00 81.88 395 ARG A N 1
ATOM 3018 C CA . ARG A 1 395 ? -2.829 -19.354 -27.201 1.00 81.88 395 ARG A CA 1
ATOM 3019 C C . ARG A 1 395 ? -2.030 -18.125 -27.631 1.00 81.88 395 ARG A C 1
ATOM 3021 O O . ARG A 1 395 ? -1.759 -17.994 -28.819 1.00 81.88 395 ARG A O 1
ATOM 3028 N N . MET A 1 396 ? -1.622 -17.287 -26.683 1.00 68.25 396 MET A N 1
ATOM 3029 C CA . MET A 1 396 ? -0.830 -16.079 -26.917 1.00 68.25 396 MET A CA 1
ATOM 3030 C C . MET A 1 396 ? 0.555 -16.412 -27.482 1.00 68.25 396 MET A C 1
ATOM 3032 O O . MET A 1 396 ? 0.961 -15.834 -28.485 1.00 68.25 396 MET A O 1
ATOM 3036 N N . ILE A 1 397 ? 1.236 -17.422 -26.927 1.00 70.62 397 ILE A N 1
ATOM 3037 C CA . ILE A 1 397 ? 2.519 -17.913 -27.458 1.00 70.62 397 ILE A CA 1
ATOM 3038 C C . ILE A 1 397 ? 2.361 -18.415 -28.900 1.00 70.62 397 ILE A C 1
ATOM 3040 O O . ILE A 1 397 ? 3.217 -18.156 -29.746 1.00 70.62 397 ILE A O 1
ATOM 3044 N N . ARG A 1 398 ? 1.267 -19.126 -29.206 1.00 77.19 398 ARG A N 1
ATOM 3045 C CA . ARG A 1 398 ? 1.004 -19.611 -30.568 1.00 77.19 398 ARG A CA 1
ATOM 3046 C C . ARG A 1 398 ? 0.705 -18.461 -31.537 1.00 77.19 398 ARG A C 1
ATOM 3048 O O . ARG A 1 398 ? 1.223 -18.502 -32.648 1.00 77.19 398 ARG A O 1
ATOM 3055 N N . ASP A 1 399 ? -0.068 -17.461 -31.118 1.00 77.69 399 ASP A N 1
ATOM 3056 C CA . ASP A 1 399 ? -0.404 -16.288 -31.937 1.00 77.69 399 ASP A CA 1
ATOM 3057 C C . ASP A 1 399 ? 0.832 -15.418 -32.209 1.00 77.69 399 ASP A C 1
ATOM 3059 O O . ASP A 1 399 ? 1.117 -15.095 -33.358 1.00 77.69 399 ASP A O 1
ATOM 3063 N N . MET A 1 400 ? 1.658 -15.157 -31.188 1.00 71.81 400 MET A N 1
ATOM 3064 C CA . MET A 1 400 ? 2.948 -14.477 -31.355 1.00 71.81 400 MET A CA 1
ATOM 3065 C C . MET A 1 400 ? 3.875 -15.223 -32.321 1.00 71.81 400 MET A C 1
ATOM 3067 O O . MET A 1 400 ? 4.578 -14.595 -33.110 1.00 71.81 400 MET A O 1
ATOM 3071 N N . ASN A 1 401 ? 3.882 -16.559 -32.286 1.00 72.12 401 ASN A N 1
ATOM 3072 C CA . ASN A 1 401 ? 4.684 -17.350 -33.217 1.00 72.12 401 ASN A CA 1
ATOM 3073 C C . ASN A 1 401 ? 4.153 -17.245 -34.659 1.00 72.12 401 ASN A C 1
ATOM 3075 O O . ASN A 1 401 ? 4.936 -17.140 -35.597 1.00 72.12 401 ASN A O 1
ATOM 3079 N N . GLU A 1 402 ? 2.831 -17.226 -34.847 1.00 82.31 402 GLU A N 1
ATOM 3080 C CA . GLU A 1 402 ? 2.203 -17.063 -36.165 1.00 82.31 402 GLU A CA 1
ATOM 3081 C C . GLU A 1 402 ? 2.446 -15.656 -36.741 1.00 82.31 402 GLU A C 1
ATOM 3083 O O . GLU A 1 402 ? 2.837 -15.532 -37.902 1.00 82.31 402 GLU A O 1
ATOM 3088 N N . GLN A 1 403 ? 2.350 -14.610 -35.911 1.00 77.19 403 GLN A N 1
ATOM 3089 C CA . GLN A 1 403 ? 2.687 -13.233 -36.292 1.00 77.19 403 GLN A CA 1
ATOM 3090 C C . GLN A 1 403 ? 4.170 -13.075 -36.648 1.00 77.19 403 GLN A C 1
ATOM 3092 O O . GLN A 1 403 ? 4.500 -12.408 -37.627 1.00 77.19 40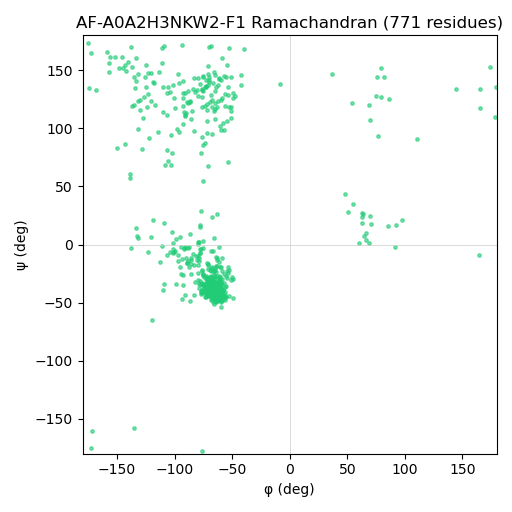3 GLN A O 1
ATOM 3097 N N . LEU A 1 404 ? 5.078 -13.709 -35.895 1.00 72.50 404 LEU A N 1
ATOM 3098 C CA . LEU A 1 404 ? 6.504 -13.712 -36.226 1.00 72.50 404 LEU A CA 1
ATOM 3099 C C . LEU A 1 404 ? 6.750 -14.379 -37.580 1.00 72.50 404 LEU A C 1
ATOM 3101 O O . LEU A 1 404 ? 7.471 -13.817 -38.403 1.00 72.50 404 LEU A O 1
ATOM 3105 N N . VAL A 1 405 ? 6.125 -15.531 -37.842 1.00 85.00 405 VAL A N 1
ATOM 3106 C CA . VAL A 1 405 ? 6.212 -16.210 -39.144 1.00 85.00 405 VAL A CA 1
ATOM 3107 C C . VAL A 1 405 ? 5.726 -15.297 -40.275 1.00 85.00 405 VAL A C 1
ATOM 3109 O O . VAL A 1 405 ? 6.438 -15.151 -41.268 1.00 85.00 405 VAL A O 1
ATOM 3112 N N . GLU A 1 406 ? 4.581 -14.626 -40.120 1.00 81.94 406 GLU A N 1
ATOM 3113 C CA . GLU A 1 406 ? 4.052 -13.698 -41.132 1.00 81.94 406 GLU A CA 1
ATOM 3114 C C . GLU A 1 406 ? 5.000 -12.510 -41.380 1.00 81.94 406 GLU A C 1
ATOM 3116 O O . GLU A 1 406 ? 5.267 -12.139 -42.525 1.00 81.94 406 GLU A O 1
ATOM 3121 N N . LEU A 1 407 ? 5.591 -11.951 -40.320 1.00 73.00 407 LEU A N 1
ATOM 3122 C CA . LEU A 1 407 ? 6.545 -10.843 -40.414 1.00 73.00 407 LEU A CA 1
ATOM 3123 C C . LEU A 1 407 ? 7.845 -11.277 -41.115 1.00 73.00 407 LEU A C 1
ATOM 3125 O O . LEU A 1 407 ? 8.396 -10.523 -41.923 1.00 73.00 407 LEU A O 1
ATOM 3129 N N . TYR A 1 408 ? 8.303 -12.509 -40.879 1.00 67.94 408 TYR A N 1
ATOM 3130 C CA . TYR A 1 408 ? 9.442 -13.090 -41.591 1.00 67.94 408 TYR A CA 1
ATOM 3131 C C . TYR A 1 408 ? 9.146 -13.332 -43.072 1.00 67.94 408 TYR A C 1
ATOM 3133 O O . TYR A 1 408 ? 9.987 -12.992 -43.907 1.00 67.94 408 TYR A O 1
ATOM 3141 N N . GLU A 1 409 ? 7.963 -13.841 -43.421 1.00 77.69 409 GLU A N 1
ATOM 3142 C CA . GLU A 1 409 ? 7.544 -13.984 -44.821 1.00 77.69 409 GLU A CA 1
ATOM 3143 C C . GLU A 1 409 ? 7.470 -12.617 -45.530 1.00 77.69 409 GLU A C 1
ATOM 3145 O O . GLU A 1 409 ? 7.877 -12.482 -46.690 1.00 77.69 409 GLU A O 1
ATOM 3150 N N . ASP A 1 410 ? 7.026 -11.566 -44.834 1.00 70.94 410 ASP A N 1
ATOM 3151 C CA . ASP A 1 410 ? 6.932 -10.214 -45.395 1.00 70.94 410 ASP A CA 1
ATOM 3152 C C . ASP A 1 410 ? 8.321 -9.566 -45.588 1.00 70.94 410 ASP A C 1
ATOM 3154 O O . ASP A 1 410 ? 8.598 -8.918 -46.608 1.00 70.94 410 ASP A O 1
ATOM 3158 N N . VAL A 1 411 ? 9.252 -9.796 -44.656 1.00 65.00 411 VAL A N 1
ATOM 3159 C CA . VAL A 1 411 ? 10.665 -9.399 -44.787 1.00 65.00 411 VAL A CA 1
ATOM 3160 C C . VAL A 1 411 ? 11.366 -10.196 -45.892 1.00 65.00 411 VAL A C 1
ATOM 3162 O O . VAL A 1 411 ? 12.148 -9.625 -46.663 1.00 65.00 411 VAL A O 1
ATOM 3165 N N . GLU A 1 412 ? 11.057 -11.483 -46.048 1.00 68.31 412 GLU A N 1
ATOM 3166 C CA . GLU A 1 412 ? 11.533 -12.309 -47.161 1.00 68.31 412 GLU A CA 1
ATOM 3167 C C . GLU A 1 412 ? 11.036 -11.745 -48.498 1.00 68.31 412 GLU A C 1
ATOM 3169 O O . GLU A 1 412 ? 11.828 -11.504 -49.413 1.00 68.31 412 GLU A O 1
ATOM 3174 N N . ALA A 1 413 ? 9.747 -11.417 -48.602 1.00 71.06 413 ALA A N 1
ATOM 3175 C CA . ALA A 1 413 ? 9.179 -10.813 -49.802 1.00 71.06 413 ALA A CA 1
ATOM 3176 C C . ALA A 1 413 ? 9.841 -9.462 -50.141 1.00 71.06 413 ALA A C 1
ATOM 3178 O O . ALA A 1 413 ? 10.095 -9.162 -51.315 1.00 71.06 413 ALA A O 1
ATOM 3179 N N . ARG A 1 414 ? 10.178 -8.650 -49.129 1.00 71.62 414 ARG A N 1
ATOM 3180 C CA . ARG A 1 414 ? 10.882 -7.365 -49.304 1.00 71.62 414 ARG A CA 1
ATOM 3181 C C . ARG A 1 414 ? 12.346 -7.542 -49.697 1.00 71.62 414 ARG A C 1
ATOM 3183 O O . ARG A 1 414 ? 12.815 -6.833 -50.590 1.00 71.62 414 ARG A O 1
ATOM 3190 N N . SER A 1 415 ? 13.056 -8.484 -49.087 1.00 66.88 415 SER A N 1
ATOM 3191 C CA . SER A 1 415 ? 14.468 -8.756 -49.380 1.00 66.88 415 SER A CA 1
ATOM 3192 C C . SER A 1 415 ? 14.647 -9.409 -50.754 1.00 66.88 415 SER A C 1
ATOM 3194 O O . SER A 1 415 ? 15.508 -8.981 -51.527 1.00 66.88 415 SER A O 1
ATOM 3196 N N . ALA A 1 416 ? 13.758 -10.328 -51.141 1.00 69.00 416 ALA A N 1
ATOM 3197 C CA . ALA A 1 416 ? 13.693 -10.884 -52.490 1.00 69.00 416 ALA A CA 1
ATOM 3198 C C . ALA A 1 416 ? 13.392 -9.805 -53.547 1.00 69.00 416 ALA A C 1
ATOM 3200 O O . ALA A 1 416 ? 13.923 -9.855 -54.658 1.00 69.00 416 ALA A O 1
ATOM 3201 N N . ALA A 1 417 ? 12.592 -8.789 -53.202 1.00 67.00 417 ALA A N 1
ATOM 3202 C CA . ALA A 1 417 ? 12.333 -7.639 -54.068 1.00 67.00 417 ALA A CA 1
ATOM 3203 C C . ALA A 1 417 ? 13.492 -6.616 -54.116 1.00 67.00 417 ALA A C 1
ATOM 3205 O O . ALA A 1 417 ? 13.586 -5.857 -55.085 1.00 67.00 417 ALA A O 1
ATOM 3206 N N . GLN A 1 418 ? 14.361 -6.570 -53.097 1.00 64.69 418 GLN A N 1
ATOM 3207 C CA . GLN A 1 418 ? 15.517 -5.662 -53.006 1.00 64.69 418 GLN A CA 1
ATOM 3208 C C . GLN A 1 418 ? 16.837 -6.267 -53.492 1.00 64.69 418 GLN A C 1
ATOM 3210 O O . GLN A 1 418 ? 17.756 -5.509 -53.817 1.00 64.69 418 GLN A O 1
ATOM 3215 N N . ALA A 1 419 ? 16.946 -7.594 -53.580 1.00 63.72 419 ALA A N 1
ATOM 3216 C CA . ALA A 1 419 ? 18.091 -8.268 -54.171 1.00 63.72 419 ALA A CA 1
ATOM 3217 C C . ALA A 1 419 ? 18.239 -7.833 -55.640 1.00 63.72 419 ALA A C 1
ATOM 3219 O O . ALA A 1 419 ? 17.542 -8.306 -56.540 1.00 63.72 419 ALA A O 1
ATOM 3220 N N . LEU A 1 420 ? 19.138 -6.870 -55.868 1.00 53.47 420 LEU A N 1
ATOM 3221 C CA . LEU A 1 420 ? 19.421 -6.284 -57.172 1.00 53.47 420 LEU A CA 1
ATOM 3222 C C . LEU A 1 420 ? 19.646 -7.395 -58.207 1.00 53.47 420 LEU A C 1
ATOM 3224 O O . LEU A 1 420 ? 20.520 -8.248 -58.011 1.00 53.47 420 LEU A O 1
ATOM 3228 N N . PRO A 1 421 ? 18.917 -7.380 -59.336 1.00 47.38 421 PRO A N 1
ATOM 3229 C CA . PRO A 1 421 ? 19.116 -8.369 -60.371 1.00 47.38 421 PRO A CA 1
ATOM 3230 C C . PRO A 1 421 ? 20.537 -8.203 -60.900 1.00 47.38 421 PRO A C 1
ATOM 3232 O O . PRO A 1 421 ? 20.917 -7.144 -61.408 1.00 47.38 421 PRO A O 1
ATOM 3235 N N . SER A 1 422 ? 21.339 -9.258 -60.748 1.00 53.09 422 SER A N 1
ATOM 3236 C CA . SER A 1 422 ? 22.650 -9.366 -61.386 1.00 53.09 422 SER A CA 1
ATOM 3237 C C . SER A 1 422 ? 22.557 -8.879 -62.840 1.00 53.09 422 SER A C 1
ATOM 3239 O O . SER A 1 422 ? 21.576 -9.160 -63.530 1.00 53.09 422 SER A O 1
ATOM 3241 N N . ALA A 1 423 ? 23.551 -8.101 -63.278 1.00 52.94 423 ALA A N 1
ATOM 3242 C CA . ALA A 1 423 ? 23.511 -7.145 -64.395 1.00 52.94 423 ALA A CA 1
ATOM 3243 C C . ALA A 1 423 ? 23.249 -7.697 -65.825 1.00 52.94 423 ALA A C 1
ATOM 3245 O O . ALA A 1 423 ? 23.664 -7.078 -66.801 1.00 52.94 423 ALA A O 1
ATOM 3246 N N . ASN A 1 424 ? 22.571 -8.836 -65.978 1.00 55.31 424 ASN A N 1
ATOM 3247 C CA . ASN A 1 424 ? 22.222 -9.470 -67.250 1.00 55.31 424 ASN A CA 1
ATOM 3248 C C . ASN A 1 424 ? 20.751 -9.926 -67.363 1.00 55.31 424 ASN A C 1
ATOM 3250 O O . ASN A 1 424 ? 20.424 -10.598 -68.340 1.00 55.31 424 ASN A O 1
ATOM 3254 N N . GLN A 1 425 ? 19.863 -9.614 -66.413 1.00 54.16 425 GLN A N 1
ATOM 3255 C CA . GLN A 1 425 ? 18.439 -9.933 -66.589 1.00 54.16 425 GLN A CA 1
ATOM 3256 C C . GLN A 1 425 ? 17.758 -8.962 -67.563 1.00 54.16 425 GLN A C 1
ATOM 3258 O O . GLN A 1 425 ? 17.954 -7.748 -67.502 1.00 54.16 425 GLN A O 1
ATOM 3263 N N . ASP A 1 426 ? 16.993 -9.540 -68.491 1.00 68.62 426 ASP A N 1
ATOM 3264 C CA . ASP A 1 426 ? 16.315 -8.860 -69.591 1.00 68.62 426 ASP A CA 1
ATOM 3265 C C . ASP A 1 426 ? 15.452 -7.707 -69.065 1.00 68.62 426 ASP A C 1
ATOM 3267 O O . ASP A 1 426 ? 14.593 -7.890 -68.201 1.00 68.62 426 ASP A O 1
ATOM 3271 N N . THR A 1 427 ? 15.622 -6.518 -69.646 1.00 70.62 427 THR A N 1
ATOM 3272 C CA . THR A 1 427 ? 14.836 -5.309 -69.331 1.00 70.62 427 THR A CA 1
ATOM 3273 C C . THR A 1 427 ? 13.324 -5.530 -69.442 1.00 70.62 427 THR A C 1
ATOM 3275 O O . THR A 1 427 ? 12.538 -4.788 -68.859 1.00 70.62 427 THR A O 1
ATOM 3278 N N . PHE A 1 428 ? 12.910 -6.574 -70.162 1.00 72.44 428 PHE A N 1
ATOM 3279 C CA . PHE A 1 428 ? 11.526 -7.005 -70.279 1.00 72.44 428 PHE A CA 1
ATOM 3280 C C . PHE A 1 428 ? 10.977 -7.632 -68.986 1.00 72.44 428 PHE A C 1
ATOM 3282 O O . PHE A 1 428 ? 9.859 -7.312 -68.599 1.00 72.44 428 PHE A O 1
ATOM 3289 N N . GLN A 1 429 ? 11.769 -8.444 -68.273 1.00 71.44 429 GLN A N 1
ATOM 3290 C CA . GLN A 1 429 ? 11.365 -9.026 -66.984 1.00 71.44 429 GLN A CA 1
ATOM 3291 C C . GLN A 1 429 ? 11.307 -7.972 -65.874 1.00 71.44 429 GLN A C 1
ATOM 3293 O O . GLN A 1 429 ? 10.447 -8.054 -65.005 1.00 71.44 429 GLN A O 1
ATOM 3298 N N . GLN A 1 430 ? 12.162 -6.943 -65.935 1.00 72.81 430 GLN A N 1
ATOM 3299 C CA . GLN A 1 430 ? 12.064 -5.785 -65.035 1.00 72.81 430 GLN A CA 1
ATOM 3300 C C . GLN A 1 430 ? 10.801 -4.951 -65.281 1.00 72.81 430 GLN A C 1
ATOM 3302 O O . GLN A 1 430 ? 10.212 -4.429 -64.340 1.00 72.81 430 GLN A O 1
ATOM 3307 N N . LEU A 1 431 ? 10.372 -4.814 -66.537 1.00 78.06 431 LEU A N 1
ATOM 3308 C CA . LEU A 1 431 ? 9.118 -4.132 -66.859 1.00 78.06 431 LEU A CA 1
ATOM 3309 C C . LEU A 1 431 ? 7.907 -4.955 -66.413 1.00 78.06 431 LEU A C 1
ATOM 3311 O O . LEU A 1 431 ? 6.974 -4.396 -65.849 1.00 78.06 431 LEU A O 1
ATOM 3315 N N . GLU A 1 432 ? 7.934 -6.2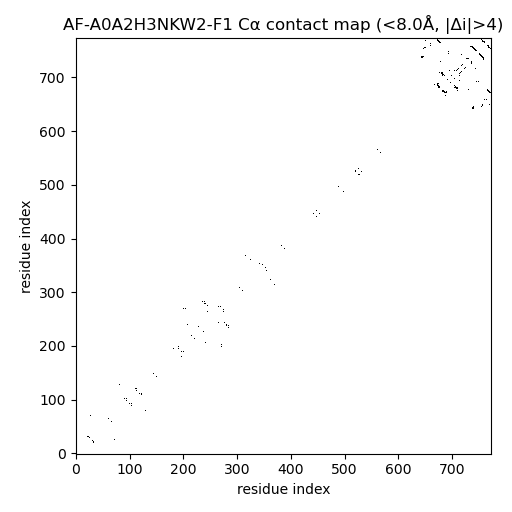72 -66.611 1.00 83.94 432 GLU A N 1
ATOM 3316 C CA . GLU A 1 432 ? 6.861 -7.172 -66.179 1.00 83.94 432 GLU A CA 1
ATOM 3317 C C . GLU A 1 432 ? 6.725 -7.219 -64.648 1.00 83.94 432 GLU A C 1
ATOM 3319 O O . GLU A 1 432 ? 5.610 -7.125 -64.137 1.00 83.94 432 GLU A O 1
ATOM 3324 N N . SER A 1 433 ? 7.838 -7.251 -63.901 1.00 76.81 433 SER A N 1
ATOM 3325 C CA . SER A 1 433 ? 7.800 -7.193 -62.433 1.00 76.81 433 SER A CA 1
ATOM 3326 C C . SER A 1 433 ? 7.345 -5.831 -61.903 1.00 76.81 433 SER A C 1
ATOM 3328 O O . SER A 1 433 ? 6.641 -5.775 -60.895 1.00 76.81 433 SER A O 1
ATOM 3330 N N . LEU A 1 434 ? 7.668 -4.733 -62.597 1.00 81.12 434 LEU A N 1
ATOM 3331 C CA . LEU A 1 434 ? 7.140 -3.411 -62.256 1.00 81.12 434 LEU A CA 1
ATOM 3332 C C . LEU A 1 434 ? 5.632 -3.308 -62.494 1.00 81.12 434 LEU A C 1
ATOM 3334 O O . LEU A 1 434 ? 4.936 -2.750 -61.648 1.00 81.12 434 LEU A O 1
ATOM 3338 N N . TYR A 1 435 ? 5.113 -3.872 -63.587 1.00 77.56 435 TYR A N 1
ATOM 3339 C CA . TYR A 1 435 ? 3.668 -3.889 -63.830 1.00 77.56 435 TYR A CA 1
ATOM 3340 C C . TYR A 1 435 ? 2.922 -4.778 -62.829 1.00 77.56 435 TYR A C 1
ATOM 3342 O O . TYR A 1 435 ? 1.893 -4.353 -62.312 1.00 77.56 435 TYR A O 1
ATOM 3350 N N . ALA A 1 436 ? 3.468 -5.944 -62.471 1.00 78.50 436 ALA A N 1
ATOM 3351 C CA . ALA A 1 436 ? 2.887 -6.800 -61.434 1.00 78.50 436 ALA A CA 1
ATOM 3352 C C . ALA A 1 436 ? 2.895 -6.123 -60.050 1.00 78.50 436 ALA A C 1
ATOM 3354 O O . ALA A 1 436 ? 1.924 -6.214 -59.301 1.00 78.50 436 ALA A O 1
ATOM 3355 N N . ARG A 1 437 ? 3.964 -5.384 -59.719 1.00 78.50 437 ARG A N 1
ATOM 3356 C CA . ARG A 1 437 ? 4.037 -4.595 -58.480 1.00 78.50 437 ARG A CA 1
ATOM 3357 C C . ARG A 1 437 ? 3.036 -3.441 -58.476 1.00 78.50 437 ARG A C 1
ATOM 3359 O O . ARG A 1 437 ? 2.438 -3.167 -57.441 1.00 78.50 437 ARG A O 1
ATOM 3366 N N . GLN A 1 438 ? 2.844 -2.779 -59.615 1.00 78.38 438 GLN A N 1
ATOM 3367 C CA . GLN A 1 438 ? 1.854 -1.713 -59.755 1.00 78.38 438 GLN A CA 1
ATOM 3368 C C . GLN A 1 438 ? 0.425 -2.250 -59.588 1.00 78.38 438 GLN A C 1
ATOM 3370 O O . GLN A 1 438 ? -0.372 -1.628 -58.895 1.00 78.38 438 GLN A O 1
ATOM 3375 N N . GLU A 1 439 ? 0.115 -3.410 -60.167 1.00 79.38 439 GLU A N 1
ATOM 3376 C CA . GLU A 1 439 ? -1.194 -4.062 -60.039 1.00 79.38 439 GLU A CA 1
ATOM 3377 C C . GLU A 1 439 ? -1.458 -4.541 -58.600 1.00 79.38 439 GLU A C 1
ATOM 3379 O O . GLU A 1 439 ? -2.555 -4.341 -58.078 1.00 79.38 439 GLU A O 1
ATOM 3384 N N . LYS A 1 440 ? -0.437 -5.078 -57.912 1.00 79.12 440 LYS A N 1
ATOM 3385 C CA . LYS A 1 440 ? -0.531 -5.457 -56.492 1.00 79.12 440 LYS A CA 1
ATOM 3386 C C . LYS A 1 440 ? -0.796 -4.242 -55.593 1.00 79.12 440 LYS A C 1
ATOM 3388 O O . LYS A 1 440 ? -1.726 -4.279 -54.798 1.00 79.12 440 LYS A O 1
ATOM 3393 N N . LEU A 1 441 ? -0.071 -3.138 -55.795 1.00 72.94 441 LEU A N 1
ATOM 3394 C CA . LEU A 1 441 ? -0.305 -1.886 -55.060 1.00 72.94 441 LEU A CA 1
ATOM 3395 C C . LEU A 1 441 ? -1.696 -1.296 -55.328 1.00 72.94 441 LEU A C 1
ATOM 3397 O O . LEU A 1 441 ? -2.328 -0.780 -54.414 1.00 72.94 441 LEU A O 1
ATOM 3401 N N . GLN A 1 442 ? -2.199 -1.391 -56.561 1.00 77.31 442 GLN A N 1
ATOM 3402 C CA . GLN A 1 442 ? -3.561 -0.957 -56.894 1.00 77.31 442 GLN A CA 1
ATOM 3403 C C . GLN A 1 442 ? -4.631 -1.830 -56.225 1.00 77.31 442 GLN A C 1
ATOM 3405 O O . GLN A 1 442 ? -5.673 -1.315 -55.822 1.00 77.31 442 GLN A O 1
ATOM 3410 N N . SER A 1 443 ? -4.370 -3.132 -56.079 1.00 80.06 443 SER A N 1
ATOM 3411 C CA . SER A 1 443 ? -5.254 -4.060 -55.370 1.00 80.06 443 SER A CA 1
ATOM 3412 C C . SER A 1 443 ? -5.255 -3.821 -53.860 1.00 80.06 443 SER A C 1
ATOM 3414 O O . SER A 1 443 ? -6.320 -3.826 -53.254 1.00 80.06 443 SER A O 1
ATOM 3416 N N . GLU A 1 444 ? -4.084 -3.622 -53.254 1.00 78.88 444 GLU A N 1
ATOM 3417 C CA . GLU A 1 444 ? -3.941 -3.444 -51.801 1.00 78.88 444 GLU A CA 1
ATOM 3418 C C . GLU A 1 444 ? -4.457 -2.087 -51.334 1.00 78.88 444 GLU A C 1
ATOM 3420 O O . GLU A 1 444 ? -5.125 -1.998 -50.310 1.00 78.88 444 GLU A O 1
ATOM 3425 N N . LEU A 1 445 ? -4.225 -1.032 -52.118 1.00 71.25 445 LEU A N 1
ATOM 3426 C CA . LEU A 1 445 ? -4.747 0.294 -51.796 1.00 71.25 445 LEU A CA 1
ATOM 3427 C C . LEU A 1 445 ? -6.232 0.439 -52.159 1.00 71.25 445 LEU A C 1
ATOM 3429 O O . LEU A 1 445 ? -6.850 1.427 -51.785 1.00 71.25 445 LEU A O 1
ATOM 3433 N N . GLY A 1 446 ? -6.819 -0.505 -52.907 1.00 81.31 446 GLY A N 1
ATOM 3434 C CA . GLY A 1 446 ? -8.211 -0.437 -53.368 1.00 81.31 446 GLY A CA 1
ATOM 3435 C C . GLY A 1 446 ? -8.501 0.717 -54.340 1.00 81.31 446 GLY A C 1
ATOM 3436 O O . GLY A 1 446 ? -9.655 0.952 -54.706 1.00 81.31 446 GLY A O 1
ATOM 3437 N N . ILE A 1 447 ? -7.473 1.442 -54.787 1.00 70.56 447 ILE A N 1
ATOM 3438 C CA . ILE A 1 447 ? -7.604 2.633 -55.625 1.00 70.56 447 ILE A CA 1
ATOM 3439 C C . ILE A 1 447 ? -7.389 2.222 -57.083 1.00 70.56 447 ILE A C 1
ATOM 3441 O O . ILE A 1 447 ? -6.267 2.062 -57.562 1.00 70.56 447 ILE A O 1
ATOM 3445 N N . SER A 1 448 ? -8.495 2.042 -57.806 1.00 71.88 448 SER A N 1
ATOM 3446 C CA . SER A 1 448 ? -8.478 1.635 -59.221 1.00 71.88 448 SER A CA 1
ATOM 3447 C C . SER A 1 448 ? -8.149 2.777 -60.194 1.00 71.88 448 SER A C 1
ATOM 3449 O O . SER A 1 448 ? -8.003 2.526 -61.390 1.00 71.88 448 SER A O 1
ATOM 3451 N N . ASP A 1 449 ? -8.063 4.021 -59.712 1.00 77.62 449 ASP A N 1
ATOM 3452 C CA . ASP A 1 449 ? -7.931 5.213 -60.551 1.00 77.62 449 ASP A CA 1
ATOM 3453 C C . ASP A 1 449 ? -6.687 6.041 -60.172 1.00 77.62 449 ASP A C 1
ATOM 3455 O O . ASP A 1 449 ? -6.603 6.534 -59.045 1.00 77.62 449 ASP A O 1
ATOM 3459 N N . PRO A 1 450 ? -5.707 6.225 -61.078 1.00 72.44 450 PRO A N 1
ATOM 3460 C CA . PRO A 1 450 ? -4.548 7.079 -60.820 1.00 72.44 450 PRO A CA 1
ATOM 3461 C C . PRO A 1 450 ? -4.917 8.539 -60.506 1.00 72.44 450 PRO A C 1
ATOM 3463 O O . PRO A 1 450 ? -4.133 9.218 -59.845 1.00 72.44 450 PRO A O 1
ATOM 3466 N N . GLU A 1 451 ? -6.091 9.025 -60.918 1.00 71.38 451 GLU A N 1
ATOM 3467 C CA . GLU A 1 451 ? -6.564 10.374 -60.567 1.00 71.38 451 GLU A CA 1
ATOM 3468 C C . GLU A 1 451 ? -6.971 10.478 -59.087 1.00 71.38 451 GLU A C 1
ATOM 3470 O O . GLU A 1 451 ? -6.760 11.519 -58.468 1.00 71.38 451 GLU A O 1
ATOM 3475 N N . ALA A 1 452 ? -7.420 9.381 -58.469 1.00 74.06 452 ALA A N 1
ATOM 3476 C CA . ALA A 1 452 ? -7.700 9.336 -57.033 1.00 74.06 452 ALA A CA 1
ATOM 3477 C C . ALA A 1 452 ? -6.417 9.360 -56.180 1.00 74.06 452 ALA A C 1
ATOM 3479 O O . ALA A 1 452 ? -6.429 9.894 -55.075 1.00 74.06 452 ALA A O 1
ATOM 3480 N N . ILE A 1 453 ? -5.290 8.861 -56.703 1.00 71.81 453 ILE A N 1
ATOM 3481 C CA . ILE A 1 453 ? -3.982 8.988 -56.035 1.00 71.81 453 ILE A CA 1
ATOM 3482 C C . ILE A 1 453 ? -3.507 10.444 -56.065 1.00 71.81 453 ILE A C 1
ATOM 3484 O O . ILE A 1 453 ? -2.987 10.938 -55.068 1.00 71.81 453 ILE A O 1
ATOM 3488 N N . ILE A 1 454 ? -3.706 11.146 -57.185 1.00 78.25 454 ILE A N 1
ATOM 3489 C CA . ILE A 1 454 ? -3.378 12.576 -57.285 1.00 78.25 454 ILE A CA 1
ATOM 3490 C C . ILE A 1 454 ? -4.235 13.375 -56.299 1.00 78.25 454 ILE A C 1
ATOM 3492 O O . ILE A 1 454 ? -3.684 14.186 -55.564 1.00 78.25 454 ILE A O 1
ATOM 3496 N N . GLN A 1 455 ? -5.535 13.077 -56.210 1.00 79.94 455 GLN A N 1
ATOM 3497 C CA . GLN A 1 455 ? -6.431 13.717 -55.246 1.00 79.94 455 GLN A CA 1
ATOM 3498 C C . GLN A 1 455 ? -6.010 13.446 -53.794 1.00 79.94 455 GLN A C 1
ATOM 3500 O O . GLN A 1 455 ? -5.969 14.368 -52.995 1.00 79.94 455 GLN A O 1
ATOM 3505 N N . MET A 1 456 ? -5.624 12.211 -53.457 1.00 77.06 456 MET A N 1
ATOM 3506 C CA . MET A 1 456 ? -5.157 11.862 -52.109 1.00 77.06 456 MET A CA 1
ATOM 3507 C C . MET A 1 456 ? -3.849 12.579 -51.742 1.00 77.06 456 MET A C 1
ATOM 3509 O O . MET A 1 456 ? -3.677 13.009 -50.605 1.00 77.06 456 MET A O 1
ATOM 3513 N N . VAL A 1 457 ? -2.929 12.739 -52.699 1.00 82.50 457 VAL A N 1
ATOM 3514 C CA . VAL A 1 457 ? -1.683 13.492 -52.486 1.00 82.50 457 VAL A CA 1
ATOM 3515 C C . VAL A 1 457 ? -1.957 14.993 -52.380 1.00 82.50 457 VAL A C 1
ATOM 3517 O O . VAL A 1 457 ? -1.323 15.661 -51.569 1.00 82.50 457 VAL A O 1
ATOM 3520 N N . GLU A 1 458 ? -2.899 15.530 -53.155 1.00 86.50 458 GLU A N 1
ATOM 3521 C CA . GLU A 1 458 ? -3.341 16.923 -53.028 1.00 86.50 458 GLU A CA 1
ATOM 3522 C C . GLU A 1 458 ? -4.032 17.175 -51.679 1.00 86.50 458 GLU A C 1
ATOM 3524 O O . GLU A 1 458 ? -3.725 18.176 -51.034 1.00 86.50 458 GLU A O 1
ATOM 3529 N N . ASP A 1 459 ? -4.858 16.241 -51.199 1.00 84.31 459 ASP A N 1
ATOM 3530 C CA . ASP A 1 459 ? -5.521 16.317 -49.893 1.00 84.31 459 ASP A CA 1
ATOM 3531 C C . ASP A 1 459 ? -4.510 16.185 -48.738 1.00 84.31 459 ASP A C 1
ATOM 3533 O O . ASP A 1 459 ? -4.555 16.973 -47.796 1.00 84.31 459 ASP A O 1
ATOM 3537 N N . MET A 1 460 ? -3.532 15.271 -48.823 1.00 82.50 460 MET A N 1
ATOM 3538 C CA . MET A 1 460 ? -2.426 15.194 -47.852 1.00 82.50 460 MET A CA 1
ATOM 3539 C C . MET A 1 460 ? -1.567 16.460 -47.856 1.00 82.50 460 MET A C 1
ATOM 3541 O O . MET A 1 460 ? -1.115 16.909 -46.805 1.00 82.50 460 MET A O 1
ATOM 3545 N N . ASN A 1 461 ? -1.322 17.051 -49.027 1.00 86.25 461 ASN A N 1
ATOM 3546 C CA . ASN A 1 461 ? -0.552 18.284 -49.120 1.00 86.25 461 ASN A CA 1
ATOM 3547 C C . ASN A 1 461 ? -1.340 19.475 -48.548 1.00 86.25 461 ASN A C 1
ATOM 3549 O O . ASN A 1 461 ? -0.749 20.311 -47.874 1.00 86.25 461 ASN A O 1
ATOM 3553 N N . ALA A 1 462 ? -2.664 19.512 -48.732 1.00 87.00 462 ALA A N 1
ATOM 3554 C CA . ALA A 1 462 ? -3.542 20.487 -48.087 1.00 87.00 462 ALA A CA 1
ATOM 3555 C C . ALA A 1 462 ? -3.594 20.299 -46.559 1.00 87.00 462 ALA A C 1
ATOM 3557 O O . ALA A 1 462 ? -3.572 21.281 -45.820 1.00 87.00 462 ALA A O 1
ATOM 3558 N N . GLN A 1 463 ? -3.596 19.054 -46.068 1.00 84.19 463 GLN A N 1
ATOM 3559 C CA . GLN A 1 463 ? -3.504 18.749 -44.634 1.00 84.19 463 GLN A CA 1
ATOM 3560 C C . GLN A 1 463 ? -2.157 19.181 -44.043 1.00 84.19 463 GLN A C 1
ATOM 3562 O O . GLN A 1 463 ? -2.123 19.770 -42.966 1.00 84.19 463 GLN A O 1
ATOM 3567 N N . LEU A 1 464 ? -1.050 18.957 -44.755 1.00 84.69 464 LEU A N 1
ATOM 3568 C CA . LEU A 1 464 ? 0.267 19.439 -44.334 1.00 84.69 464 LEU A CA 1
ATOM 3569 C C . LEU A 1 464 ? 0.347 20.966 -44.343 1.00 84.69 464 LEU A C 1
ATOM 3571 O O . LEU A 1 464 ? 0.898 21.540 -43.411 1.00 84.69 464 LEU A O 1
ATOM 3575 N N . GLU A 1 465 ? -0.209 21.631 -45.356 1.00 87.69 465 GLU A N 1
ATOM 3576 C CA . GLU A 1 465 ? -0.270 23.096 -45.414 1.00 87.69 465 GLU A CA 1
ATOM 3577 C C . GLU A 1 465 ? -1.097 23.656 -44.246 1.00 87.69 465 GLU A C 1
ATOM 3579 O O . GLU A 1 465 ? -0.642 24.578 -43.577 1.00 87.69 465 GLU A O 1
ATOM 3584 N N . THR A 1 466 ? -2.215 23.007 -43.901 1.00 82.44 466 THR A N 1
ATOM 3585 C CA . THR A 1 466 ? -3.031 23.349 -42.720 1.00 82.44 466 THR A CA 1
ATOM 3586 C C . THR A 1 466 ? -2.249 23.151 -41.416 1.00 82.44 466 THR A C 1
ATOM 3588 O O . THR A 1 466 ? -2.260 24.026 -40.560 1.00 82.44 466 THR A O 1
ATOM 3591 N N . LEU A 1 467 ? -1.491 22.055 -41.277 1.00 78.19 467 LEU A N 1
ATOM 3592 C CA . LEU A 1 467 ? -0.638 21.817 -40.104 1.00 78.19 467 LEU A CA 1
ATOM 3593 C C . LEU A 1 467 ? 0.521 22.816 -39.996 1.00 78.19 467 LEU A C 1
ATOM 3595 O O . LEU A 1 467 ? 0.922 23.179 -38.890 1.00 78.19 467 LEU A O 1
ATOM 3599 N N . TYR A 1 468 ? 1.081 23.269 -41.120 1.00 75.69 468 TYR A N 1
ATOM 3600 C CA . TYR A 1 468 ? 2.099 24.317 -41.110 1.00 75.69 468 TYR A CA 1
ATOM 3601 C C . TYR A 1 468 ? 1.503 25.687 -40.779 1.00 75.69 468 TYR A C 1
ATOM 3603 O O . TYR A 1 468 ? 2.128 26.432 -40.029 1.00 75.69 468 TYR A O 1
ATOM 3611 N N . GLU A 1 469 ? 0.300 25.997 -41.259 1.00 81.44 469 GLU A N 1
ATOM 3612 C CA . GLU A 1 469 ? -0.423 27.217 -40.894 1.00 81.44 469 GLU A CA 1
ATOM 3613 C C . GLU A 1 469 ? -0.833 27.222 -39.414 1.00 81.44 469 GLU A C 1
ATOM 3615 O O . GLU A 1 469 ? -0.629 28.234 -38.746 1.00 81.44 469 GLU A O 1
ATOM 3620 N N . ASP A 1 470 ? -1.298 26.096 -38.864 1.00 68.44 470 ASP A N 1
ATOM 3621 C CA . ASP A 1 470 ? -1.606 25.947 -37.435 1.00 68.44 470 ASP A CA 1
ATOM 3622 C C . ASP A 1 470 ? -0.347 26.019 -36.573 1.00 68.44 470 ASP A C 1
ATOM 3624 O O . ASP A 1 470 ? -0.344 26.646 -35.512 1.00 68.44 470 ASP A O 1
ATOM 3628 N N . ARG A 1 471 ? 0.771 25.453 -37.039 1.00 69.38 471 ARG A N 1
ATOM 3629 C CA . ARG A 1 471 ? 2.054 25.588 -36.346 1.00 69.38 471 ARG A CA 1
ATOM 3630 C C . ARG A 1 471 ? 2.532 27.038 -36.360 1.00 69.38 471 ARG A C 1
ATOM 3632 O O . ARG A 1 471 ? 2.902 27.553 -35.311 1.00 69.38 471 ARG A O 1
ATOM 3639 N N . ASP A 1 472 ? 2.479 27.721 -37.495 1.00 70.75 472 ASP A N 1
ATOM 3640 C CA . ASP A 1 472 ? 2.881 29.126 -37.593 1.00 70.75 472 ASP A CA 1
ATOM 3641 C C . ASP A 1 472 ? 1.920 30.052 -36.814 1.00 70.75 472 ASP A C 1
ATOM 3643 O O . ASP A 1 472 ? 2.362 31.025 -36.199 1.00 70.75 472 ASP A O 1
ATOM 3647 N N . ALA A 1 473 ? 0.627 29.718 -36.737 1.00 66.69 473 ALA A N 1
ATOM 3648 C CA . ALA A 1 473 ? -0.361 30.417 -35.914 1.00 66.69 473 ALA A CA 1
ATOM 3649 C C . ALA A 1 473 ? -0.162 30.155 -34.410 1.00 66.69 473 ALA A C 1
ATOM 3651 O O . ALA A 1 473 ? -0.241 31.087 -33.607 1.00 66.69 473 ALA A O 1
ATOM 3652 N N . SER A 1 474 ? 0.171 28.923 -34.019 1.00 63.66 474 SER A N 1
ATOM 3653 C CA . SER A 1 474 ? 0.508 28.566 -32.633 1.00 63.66 474 SER A CA 1
ATOM 3654 C C . SER A 1 474 ? 1.799 29.252 -32.168 1.00 63.66 474 SER A C 1
ATOM 3656 O O . SER A 1 474 ? 1.867 29.753 -31.045 1.00 63.66 474 SER A O 1
ATOM 3658 N N . LEU A 1 475 ? 2.783 29.399 -33.063 1.00 53.25 475 LEU A N 1
ATOM 3659 C CA . LEU A 1 475 ? 4.028 30.127 -32.813 1.00 53.25 475 LEU A CA 1
ATOM 3660 C C . LEU A 1 475 ? 3.810 31.646 -32.744 1.00 53.25 475 LEU A C 1
ATOM 3662 O O . LEU A 1 475 ? 4.465 32.325 -31.957 1.00 53.25 475 LEU A O 1
ATOM 3666 N N . ALA A 1 476 ? 2.850 32.189 -33.498 1.00 59.00 476 ALA A N 1
ATOM 3667 C CA . ALA A 1 476 ? 2.449 33.592 -33.390 1.00 59.00 476 ALA A CA 1
ATOM 3668 C C . ALA A 1 476 ? 1.674 33.914 -32.092 1.00 59.00 476 ALA A C 1
ATOM 3670 O O . ALA A 1 476 ? 1.563 35.087 -31.728 1.00 59.00 476 ALA A O 1
ATOM 3671 N N . SER A 1 477 ? 1.153 32.897 -31.396 1.00 55.50 477 SER A N 1
ATOM 3672 C CA . SER A 1 477 ? 0.223 33.057 -30.267 1.00 55.50 477 SER A CA 1
ATOM 3673 C C . SER A 1 477 ? 0.864 32.905 -28.883 1.00 55.50 477 SER A C 1
ATOM 3675 O O . SER A 1 477 ? 0.209 33.210 -27.890 1.00 55.50 477 SER A O 1
ATOM 3677 N N . ASN A 1 478 ? 2.139 32.501 -28.786 1.00 49.28 478 ASN A N 1
ATOM 3678 C CA . ASN A 1 478 ? 2.816 32.305 -27.497 1.00 49.28 478 ASN A CA 1
ATOM 3679 C C . ASN A 1 478 ? 4.172 33.051 -27.412 1.00 49.28 478 ASN A C 1
ATOM 3681 O O . ASN A 1 478 ? 5.227 32.458 -27.641 1.00 49.28 478 ASN A O 1
ATOM 3685 N N . PRO A 1 479 ? 4.175 34.366 -27.103 1.00 49.53 479 PRO A N 1
ATOM 3686 C CA . PRO A 1 479 ? 5.361 35.220 -27.224 1.00 49.53 479 PRO A CA 1
ATOM 3687 C C . PRO A 1 479 ? 6.390 35.122 -26.076 1.00 49.53 479 PRO A C 1
ATOM 3689 O O . PRO A 1 479 ? 7.377 35.854 -26.126 1.00 49.53 479 PRO A O 1
ATOM 3692 N N . ASP A 1 480 ? 6.200 34.261 -25.063 1.00 48.22 480 ASP A N 1
ATOM 3693 C CA . ASP A 1 480 ? 6.995 34.313 -23.814 1.00 48.22 480 ASP A CA 1
ATOM 3694 C C . ASP A 1 480 ? 7.760 33.026 -23.423 1.00 48.22 480 ASP A C 1
ATOM 3696 O O . ASP A 1 480 ? 8.554 33.062 -22.482 1.00 48.22 480 ASP A O 1
ATOM 3700 N N . ALA A 1 481 ? 7.598 31.893 -24.122 1.00 46.88 481 ALA A N 1
ATOM 3701 C CA . ALA A 1 481 ? 8.095 30.597 -23.618 1.00 46.88 481 ALA A CA 1
ATOM 3702 C C . ALA A 1 481 ? 9.285 29.959 -24.365 1.00 46.88 481 ALA A C 1
ATOM 3704 O O . ALA A 1 481 ? 9.777 28.919 -23.931 1.00 46.88 481 ALA A O 1
ATOM 3705 N N . VAL A 1 482 ? 9.813 30.550 -25.443 1.00 47.78 482 VAL A N 1
ATOM 3706 C CA . VAL A 1 482 ? 10.942 29.951 -26.185 1.00 47.78 482 VAL A CA 1
ATOM 3707 C C . VAL A 1 482 ? 12.002 31.001 -26.510 1.00 47.78 482 VAL A C 1
ATOM 3709 O O . VAL A 1 482 ? 11.750 31.973 -27.218 1.00 47.78 482 VAL A O 1
ATOM 3712 N N . VAL A 1 483 ? 13.231 30.793 -26.023 1.00 53.12 483 VAL A N 1
ATOM 3713 C CA . VAL A 1 483 ? 14.410 31.493 -26.552 1.00 53.12 483 VAL A CA 1
ATOM 3714 C C . VAL A 1 483 ? 14.698 30.900 -27.932 1.00 53.12 483 VAL A C 1
ATOM 3716 O O . VAL A 1 483 ? 15.317 29.846 -28.052 1.00 53.12 483 VAL A O 1
ATOM 3719 N N . GLU A 1 484 ? 14.183 31.575 -28.959 1.00 47.34 484 GLU A N 1
ATOM 3720 C CA . GLU A 1 484 ? 14.341 31.249 -30.377 1.00 47.34 484 GLU A CA 1
ATOM 3721 C C . GLU A 1 484 ? 15.814 30.984 -30.765 1.00 47.34 484 GLU A C 1
ATOM 3723 O O . GLU A 1 484 ? 16.669 31.855 -30.553 1.00 47.34 484 GLU A O 1
ATOM 3728 N N . PRO A 1 485 ? 16.131 29.879 -31.468 1.00 51.03 485 PRO A N 1
ATOM 3729 C CA . PRO A 1 485 ? 17.362 29.788 -32.257 1.00 51.03 485 PRO A CA 1
ATOM 3730 C C . PRO A 1 485 ? 17.407 30.819 -33.412 1.00 51.03 485 PRO A C 1
ATOM 3732 O O . PRO A 1 485 ? 18.484 31.094 -33.944 1.00 51.03 485 PRO A O 1
ATOM 3735 N N . ASP A 1 486 ? 16.282 31.466 -33.743 1.00 52.22 486 ASP A N 1
ATOM 3736 C CA . ASP A 1 486 ? 16.166 32.505 -34.777 1.00 52.22 486 ASP A CA 1
ATOM 3737 C C . ASP A 1 486 ? 16.435 33.949 -34.309 1.00 52.22 486 ASP A C 1
ATOM 3739 O O . ASP A 1 486 ? 16.576 34.853 -35.142 1.00 52.22 486 ASP A O 1
ATOM 3743 N N . ALA A 1 487 ? 16.686 34.185 -33.014 1.00 50.88 487 ALA A N 1
ATOM 3744 C CA . ALA A 1 487 ? 17.097 35.505 -32.513 1.00 50.88 487 ALA A CA 1
ATOM 3745 C C . ALA A 1 487 ? 18.440 35.998 -33.113 1.00 50.88 487 ALA A C 1
ATOM 3747 O O . ALA A 1 487 ? 18.761 37.191 -33.062 1.00 50.88 487 ALA A O 1
ATOM 3748 N N . PHE A 1 488 ? 19.219 35.105 -33.739 1.00 51.22 488 PHE A N 1
ATOM 3749 C CA . PHE A 1 488 ? 20.439 35.440 -34.482 1.00 51.22 488 PHE A CA 1
ATOM 3750 C C . PHE A 1 488 ? 20.184 35.959 -35.907 1.00 51.22 488 PHE A C 1
ATOM 3752 O O . PHE A 1 488 ? 21.096 36.537 -36.507 1.00 51.22 488 PHE A O 1
ATOM 3759 N N . ASN A 1 489 ? 18.966 35.821 -36.439 1.00 57.00 489 ASN A N 1
ATOM 3760 C CA . ASN A 1 489 ? 18.623 36.199 -37.811 1.00 57.00 489 ASN A CA 1
ATOM 3761 C C . ASN A 1 489 ? 17.879 37.536 -37.936 1.00 57.00 489 ASN A C 1
ATOM 3763 O O . ASN A 1 489 ? 17.707 38.017 -39.053 1.00 57.00 489 ASN A O 1
ATOM 3767 N N . ASN A 1 490 ? 17.526 38.203 -36.832 1.00 58.22 490 ASN A N 1
ATOM 3768 C CA . ASN A 1 490 ? 16.822 39.488 -36.876 1.00 58.22 490 ASN A CA 1
ATOM 3769 C C . ASN A 1 490 ? 17.747 40.633 -37.364 1.00 58.22 490 ASN A C 1
ATOM 3771 O O . ASN A 1 490 ? 18.623 41.060 -36.599 1.00 58.22 490 ASN A O 1
ATOM 3775 N N . PRO A 1 491 ? 17.603 41.144 -38.607 1.00 63.97 491 PRO A N 1
ATOM 3776 C CA . PRO A 1 491 ? 18.561 42.057 -39.249 1.00 63.97 491 PRO A CA 1
ATOM 3777 C C . PRO A 1 491 ? 18.717 43.415 -38.546 1.00 63.97 491 PRO A C 1
ATOM 3779 O O . PRO A 1 491 ? 19.664 44.139 -38.851 1.00 63.97 491 PRO A O 1
ATOM 3782 N N . ASP A 1 492 ? 17.842 43.728 -37.589 1.00 66.75 492 ASP A N 1
ATOM 3783 C CA . ASP A 1 492 ? 17.825 45.003 -36.872 1.00 66.75 492 ASP A CA 1
ATOM 3784 C C . ASP A 1 492 ? 18.613 45.000 -35.547 1.00 66.75 492 ASP A C 1
ATOM 3786 O O . ASP A 1 492 ? 18.896 46.071 -35.007 1.00 66.75 492 ASP A O 1
ATOM 3790 N N . LEU A 1 493 ? 19.029 43.836 -35.028 1.00 63.12 493 LEU A N 1
ATOM 3791 C CA . LEU A 1 493 ? 19.872 43.765 -33.826 1.00 63.12 493 LEU A CA 1
ATOM 3792 C C . LEU A 1 493 ? 21.333 44.056 -34.163 1.00 63.12 493 LEU A C 1
ATOM 3794 O O . LEU A 1 493 ? 21.929 43.404 -35.028 1.00 63.12 493 LEU A O 1
ATOM 3798 N N . SER A 1 494 ? 21.944 44.994 -33.437 1.00 82.12 494 SER A N 1
ATOM 3799 C CA . SER A 1 494 ? 23.355 45.306 -33.627 1.00 82.12 494 SER A CA 1
ATOM 3800 C C . SER A 1 494 ? 24.225 44.100 -33.251 1.00 82.12 494 SER A C 1
ATOM 3802 O O . SER A 1 494 ? 23.929 43.354 -32.317 1.00 82.12 494 SER A O 1
ATOM 3804 N N . ASN A 1 495 ? 25.345 43.904 -33.955 1.00 77.94 495 ASN A N 1
ATOM 3805 C CA . ASN A 1 495 ? 26.267 42.793 -33.673 1.00 77.94 495 ASN A CA 1
ATOM 3806 C C . ASN A 1 495 ? 26.748 42.757 -32.207 1.00 77.94 495 ASN A C 1
ATOM 3808 O O . ASN A 1 495 ? 27.151 41.701 -31.731 1.00 77.94 495 ASN A O 1
ATOM 3812 N N . ALA A 1 496 ? 26.712 43.892 -31.499 1.00 78.94 496 ALA A N 1
ATOM 3813 C CA . ALA A 1 496 ? 27.063 43.977 -30.085 1.00 78.94 496 ALA A CA 1
ATOM 3814 C C . ALA A 1 496 ? 25.998 43.333 -29.181 1.00 78.94 496 ALA A C 1
ATOM 3816 O O . ALA A 1 496 ? 26.351 42.556 -28.301 1.00 78.94 496 ALA A O 1
ATOM 3817 N N . GLU A 1 497 ? 24.714 43.575 -29.446 1.00 77.25 497 GLU A N 1
ATOM 3818 C CA . GLU A 1 497 ? 23.600 43.011 -28.666 1.00 77.25 497 GLU A CA 1
ATOM 3819 C C . GLU A 1 497 ? 23.449 41.504 -28.902 1.00 77.25 497 GLU A C 1
ATOM 3821 O O . GLU A 1 497 ? 23.127 40.749 -27.987 1.00 77.25 497 GLU A O 1
ATOM 3826 N N . ARG A 1 498 ? 23.755 41.037 -30.120 1.00 76.38 498 ARG A N 1
ATOM 3827 C CA . ARG A 1 498 ? 23.806 39.597 -30.422 1.00 76.38 498 ARG A CA 1
ATOM 3828 C C . ARG A 1 498 ? 24.927 38.892 -29.655 1.00 76.38 498 ARG A C 1
ATOM 3830 O O . ARG A 1 498 ? 24.734 37.782 -29.167 1.00 76.38 498 ARG A O 1
ATOM 3837 N N . LEU A 1 499 ? 26.091 39.535 -29.544 1.00 80.12 499 LEU A N 1
ATOM 3838 C CA . LEU A 1 499 ? 27.220 39.003 -28.782 1.00 80.12 499 LEU A CA 1
ATOM 3839 C C . LEU A 1 499 ? 26.902 38.962 -27.280 1.00 80.12 499 LEU A C 1
ATOM 3841 O O . LEU A 1 499 ? 27.244 37.992 -26.614 1.00 80.12 499 LEU A O 1
ATOM 3845 N N . GLU A 1 500 ? 26.227 39.986 -26.759 1.00 86.94 500 GLU A N 1
ATOM 3846 C CA . GLU A 1 500 ? 25.845 40.078 -25.347 1.00 86.94 500 GLU A CA 1
ATOM 3847 C C . GLU A 1 500 ? 24.869 38.965 -24.944 1.00 86.94 500 GLU A C 1
ATOM 3849 O O . GLU A 1 500 ? 25.132 38.245 -23.982 1.00 86.94 500 GLU A O 1
ATOM 3854 N N . LYS A 1 501 ? 23.825 38.721 -25.747 1.00 75.94 501 LYS A N 1
ATOM 3855 C CA . LYS A 1 501 ? 22.874 37.621 -25.503 1.00 75.94 501 LYS A CA 1
ATOM 3856 C C . LYS A 1 501 ? 23.520 36.235 -25.593 1.00 75.94 501 LYS A C 1
ATOM 3858 O O . LYS A 1 501 ? 23.178 35.343 -24.819 1.00 75.94 501 LYS A O 1
ATOM 3863 N N . LEU A 1 502 ? 24.480 36.051 -26.502 1.00 80.25 502 LEU A N 1
ATOM 3864 C CA . LEU A 1 502 ? 25.228 34.795 -26.612 1.00 80.25 502 LEU A CA 1
ATOM 3865 C C . LEU A 1 502 ? 26.126 34.565 -25.388 1.00 80.25 502 LEU A C 1
ATOM 3867 O O . LEU A 1 502 ? 26.172 33.456 -24.859 1.00 80.25 502 LEU A O 1
ATOM 3871 N N . ILE A 1 503 ? 26.789 35.616 -24.898 1.00 84.25 503 ILE A N 1
ATOM 3872 C CA . ILE A 1 503 ? 27.595 35.554 -23.672 1.00 84.25 503 ILE A CA 1
ATOM 3873 C C . ILE A 1 503 ? 26.712 35.230 -22.457 1.00 84.25 503 ILE A C 1
ATOM 3875 O O . ILE A 1 503 ? 27.113 34.434 -21.613 1.00 84.25 503 ILE A O 1
ATOM 3879 N N . GLU A 1 504 ? 25.502 35.783 -22.383 1.00 81.81 504 GLU A N 1
ATOM 3880 C CA . GLU A 1 504 ? 24.568 35.552 -21.275 1.00 81.81 504 GLU A CA 1
ATOM 3881 C C . GLU A 1 504 ? 23.964 34.134 -21.278 1.00 81.81 504 GLU A C 1
ATOM 3883 O O . GLU A 1 504 ? 23.779 33.532 -20.219 1.00 81.81 504 GLU A O 1
ATOM 3888 N N . SER A 1 505 ? 23.718 33.558 -22.460 1.00 80.62 505 SER A N 1
ATOM 3889 C CA . SER A 1 505 ? 23.323 32.150 -22.603 1.00 80.62 505 SER A CA 1
ATOM 3890 C C . SER A 1 505 ? 24.452 31.200 -22.194 1.00 80.62 505 SER A C 1
ATOM 3892 O O . SER A 1 505 ? 24.224 30.250 -21.446 1.00 80.62 505 SER A O 1
ATOM 3894 N N . MET A 1 506 ? 25.683 31.467 -22.645 1.00 76.81 506 MET A N 1
ATOM 3895 C CA . MET A 1 506 ? 26.846 30.661 -22.263 1.00 76.81 506 MET A CA 1
ATOM 3896 C C . MET A 1 506 ? 27.148 30.766 -20.762 1.00 76.81 506 MET A C 1
ATOM 3898 O O . MET A 1 506 ? 27.545 29.777 -20.151 1.00 76.81 506 MET A O 1
ATOM 3902 N N . ALA A 1 507 ? 26.935 31.935 -20.151 1.00 83.19 507 ALA A N 1
ATOM 3903 C CA . ALA A 1 507 ? 27.099 32.120 -18.711 1.00 83.19 507 ALA A CA 1
ATOM 3904 C C . ALA A 1 507 ? 26.108 31.264 -17.905 1.00 83.19 507 ALA A C 1
ATOM 3906 O O . ALA A 1 507 ? 26.524 30.579 -16.975 1.00 83.19 507 ALA A O 1
ATOM 3907 N N . ARG A 1 508 ? 24.829 31.220 -18.307 1.00 77.06 508 ARG A N 1
ATOM 3908 C CA . ARG A 1 508 ? 23.817 30.373 -17.652 1.00 77.06 508 ARG A CA 1
ATOM 3909 C C . ARG A 1 508 ? 24.120 28.879 -17.767 1.00 77.06 508 ARG A C 1
ATOM 3911 O O . ARG A 1 508 ? 23.971 28.156 -16.790 1.00 77.06 508 ARG A O 1
ATOM 3918 N N . GLN A 1 509 ? 24.584 28.419 -18.929 1.00 77.38 509 GLN A N 1
ATOM 3919 C CA . GLN A 1 509 ? 24.990 27.019 -19.108 1.00 77.38 509 GLN A CA 1
ATOM 3920 C C . GLN A 1 509 ? 26.205 26.655 -18.245 1.00 77.38 509 GLN A C 1
ATOM 3922 O O . GLN A 1 509 ? 26.273 25.556 -17.701 1.00 77.38 509 GLN A O 1
ATOM 3927 N N . LEU A 1 510 ? 27.150 27.585 -18.078 1.00 81.69 510 LEU A N 1
ATOM 3928 C CA . LEU A 1 510 ? 28.284 27.381 -17.183 1.00 81.69 510 LEU A CA 1
ATOM 3929 C C . LEU A 1 510 ? 27.854 27.333 -15.712 1.00 81.69 510 LEU A C 1
ATOM 3931 O O . LEU A 1 510 ? 28.360 26.481 -14.991 1.00 81.69 510 LEU A O 1
ATOM 3935 N N . ASP A 1 511 ? 26.915 28.172 -15.271 1.00 83.31 511 ASP A N 1
ATOM 3936 C CA . ASP A 1 511 ? 26.421 28.146 -13.885 1.00 83.31 511 ASP A CA 1
ATOM 3937 C C . ASP A 1 511 ? 25.764 26.805 -13.521 1.00 83.31 511 ASP A C 1
ATOM 3939 O O . ASP A 1 511 ? 26.007 26.289 -12.430 1.00 83.31 511 ASP A O 1
ATOM 3943 N N . VAL A 1 512 ? 25.008 26.195 -14.442 1.00 77.94 512 VAL A N 1
ATOM 3944 C CA . VAL A 1 512 ? 24.428 24.853 -14.239 1.00 77.94 512 VAL A CA 1
ATOM 3945 C C . VAL A 1 512 ? 25.528 23.797 -14.091 1.00 77.94 512 VAL A C 1
ATOM 3947 O O . VAL A 1 512 ? 25.531 23.043 -13.120 1.00 77.94 512 VAL A O 1
ATOM 3950 N N . LEU A 1 513 ? 26.527 23.806 -14.981 1.00 78.00 513 LEU A N 1
ATOM 3951 C CA . LEU A 1 513 ? 27.648 22.858 -14.926 1.00 78.00 513 LEU A CA 1
ATOM 3952 C C . LEU A 1 513 ? 28.526 23.037 -13.675 1.00 78.00 513 LEU A C 1
ATOM 3954 O O . LEU A 1 513 ? 29.046 22.064 -13.126 1.00 78.00 513 LEU A O 1
ATOM 3958 N N . TYR A 1 514 ? 28.707 24.270 -13.197 1.00 79.50 514 TYR A N 1
ATOM 3959 C CA . TYR A 1 514 ? 29.415 24.518 -11.940 1.00 79.50 514 TYR A CA 1
ATOM 3960 C C . TYR A 1 514 ? 28.587 24.104 -10.719 1.00 79.50 514 TYR A C 1
ATOM 3962 O O . TYR A 1 514 ? 29.174 23.617 -9.753 1.00 79.50 514 TYR A O 1
ATOM 3970 N N . GLY A 1 515 ? 27.258 24.230 -10.774 1.00 83.38 515 GLY A N 1
ATOM 3971 C CA . GLY A 1 515 ? 26.349 23.730 -9.741 1.00 83.38 515 GLY A CA 1
ATOM 3972 C C . GLY A 1 515 ? 26.408 22.208 -9.597 1.00 83.38 515 GLY A C 1
ATOM 3973 O O . GLY A 1 515 ? 26.573 21.705 -8.486 1.00 83.38 515 GLY A O 1
ATOM 3974 N N . GLU A 1 516 ? 26.375 21.476 -10.712 1.00 77.56 516 GLU A N 1
ATOM 3975 C CA . GLU A 1 516 ? 26.528 20.013 -10.717 1.00 77.56 516 GLU A CA 1
ATOM 3976 C C . GLU A 1 516 ? 27.907 19.576 -10.212 1.00 77.56 516 GLU A C 1
ATOM 3978 O O . GLU A 1 516 ? 28.020 18.664 -9.392 1.00 77.56 516 GLU A O 1
ATOM 3983 N N . LYS A 1 517 ? 28.975 20.276 -10.615 1.00 84.56 517 LYS A N 1
ATOM 3984 C CA . LYS A 1 517 ? 30.322 20.015 -10.094 1.00 84.56 517 LYS A CA 1
ATOM 3985 C C . LYS A 1 517 ? 30.426 20.268 -8.585 1.00 84.56 517 LYS A C 1
ATOM 3987 O O . LYS A 1 517 ? 31.123 19.535 -7.885 1.00 84.56 517 LYS A O 1
ATOM 3992 N N . GLU A 1 518 ? 29.766 21.304 -8.072 1.00 87.19 518 GLU A N 1
ATOM 3993 C CA . GLU A 1 518 ? 29.740 21.590 -6.635 1.00 87.19 518 GLU A CA 1
ATOM 3994 C C . GLU A 1 518 ? 28.956 20.521 -5.860 1.00 87.19 518 GLU A C 1
ATOM 3996 O O . GLU A 1 518 ? 29.365 20.148 -4.759 1.00 87.19 518 GLU A O 1
ATOM 4001 N N . ALA A 1 519 ? 27.873 19.992 -6.436 1.00 82.12 519 ALA A N 1
ATOM 4002 C CA . ALA A 1 519 ? 27.124 18.878 -5.860 1.00 82.12 519 ALA A CA 1
ATOM 4003 C C . ALA A 1 519 ? 27.983 17.604 -5.775 1.00 82.12 519 ALA A C 1
ATOM 4005 O O . ALA A 1 519 ? 28.091 17.016 -4.700 1.00 82.12 519 ALA A O 1
ATOM 4006 N N . LEU A 1 520 ? 28.689 17.245 -6.853 1.00 80.75 520 LEU A N 1
ATOM 4007 C CA . LEU A 1 520 ? 29.609 16.099 -6.865 1.00 80.75 520 LEU A CA 1
ATOM 4008 C C . LEU A 1 520 ? 30.765 16.265 -5.867 1.00 80.75 520 LEU A C 1
ATOM 4010 O O . LEU A 1 520 ? 31.127 15.319 -5.170 1.00 80.75 520 LEU A O 1
ATOM 4014 N N . SER A 1 521 ? 31.294 17.482 -5.720 1.00 88.00 521 SER A N 1
ATOM 4015 C CA . SER A 1 521 ? 32.340 17.768 -4.733 1.00 88.00 521 SER A CA 1
ATOM 4016 C C . SER A 1 521 ? 31.836 17.683 -3.285 1.00 88.00 521 SER A C 1
ATOM 4018 O O . SER A 1 521 ? 32.588 17.256 -2.408 1.00 88.00 521 SER A O 1
ATOM 4020 N N . LYS A 1 522 ? 30.569 18.038 -3.012 1.00 88.62 522 LYS A N 1
ATOM 4021 C CA . LYS A 1 522 ? 29.947 17.863 -1.682 1.00 88.62 522 LYS A CA 1
ATOM 4022 C C . LYS A 1 522 ? 29.782 16.392 -1.306 1.00 88.62 522 LYS A C 1
ATOM 4024 O O . LYS A 1 522 ? 29.956 16.063 -0.136 1.00 88.62 522 LYS A O 1
ATOM 4029 N N . GLU A 1 523 ? 29.525 15.535 -2.289 1.00 85.81 523 GLU A N 1
ATOM 4030 C CA . GLU A 1 523 ? 29.481 14.074 -2.135 1.00 85.81 523 GLU A CA 1
ATOM 4031 C C . GLU A 1 523 ? 30.883 13.427 -2.098 1.00 85.81 523 GLU A C 1
ATOM 4033 O O . GLU A 1 523 ? 31.016 12.214 -1.954 1.00 85.81 523 GLU A O 1
ATOM 4038 N N . GLY A 1 524 ? 31.950 14.233 -2.162 1.00 90.81 524 GLY A N 1
ATOM 4039 C CA . GLY A 1 524 ? 33.330 13.774 -2.006 1.00 90.81 524 GLY A CA 1
ATOM 4040 C C . GLY A 1 524 ? 33.983 13.244 -3.281 1.00 90.81 524 GLY A C 1
ATOM 4041 O O . GLY A 1 524 ? 35.015 12.587 -3.180 1.00 90.81 524 GLY A O 1
ATOM 4042 N N . PHE A 1 525 ? 33.419 13.531 -4.457 1.00 91.00 525 PHE A N 1
ATOM 4043 C CA . PHE A 1 525 ? 34.036 13.214 -5.744 1.00 91.00 525 PHE A CA 1
ATOM 4044 C C . PHE A 1 525 ? 34.865 14.407 -6.233 1.00 91.00 525 PHE A C 1
ATOM 4046 O O . PHE A 1 525 ? 34.332 15.495 -6.475 1.00 91.00 525 PHE A O 1
ATOM 4053 N N . ASP A 1 526 ? 36.173 14.218 -6.412 1.00 85.19 526 ASP A N 1
ATOM 4054 C CA . ASP A 1 526 ? 37.066 15.267 -6.913 1.00 85.19 526 ASP A CA 1
ATOM 4055 C C . ASP A 1 526 ? 36.955 15.423 -8.448 1.00 85.19 526 ASP A C 1
ATOM 4057 O O . ASP A 1 526 ? 37.387 16.438 -9.013 1.00 85.19 526 ASP A O 1
ATOM 4061 N N . SER A 1 527 ? 36.339 14.454 -9.144 1.00 88.56 527 SER A N 1
ATOM 4062 C CA . SER A 1 527 ? 36.049 14.499 -10.585 1.00 88.56 527 SER A CA 1
ATOM 4063 C C . SER A 1 527 ? 34.878 13.594 -11.005 1.00 88.56 527 SER A C 1
ATOM 4065 O O . SER A 1 527 ? 34.511 12.664 -10.293 1.00 88.56 527 SER A O 1
ATOM 4067 N N . ALA A 1 528 ? 34.309 13.849 -12.190 1.00 73.75 528 ALA A N 1
ATOM 4068 C CA . ALA A 1 528 ? 33.281 12.987 -12.785 1.00 73.75 528 ALA A CA 1
ATOM 4069 C C . ALA A 1 528 ? 33.824 11.586 -13.135 1.00 73.75 528 ALA A C 1
ATOM 4071 O O . ALA A 1 528 ? 33.114 10.598 -12.969 1.00 73.75 528 ALA A O 1
ATOM 4072 N N . ASP A 1 529 ? 35.094 11.499 -13.541 1.00 82.94 529 ASP A N 1
ATOM 4073 C CA . ASP A 1 529 ? 35.765 10.224 -13.822 1.00 82.94 529 ASP A CA 1
ATOM 4074 C C . ASP A 1 529 ? 35.901 9.375 -12.543 1.00 82.94 529 ASP A C 1
ATOM 4076 O O . ASP A 1 529 ? 35.632 8.179 -12.558 1.00 82.94 529 ASP A O 1
ATOM 4080 N N . GLU A 1 530 ? 36.207 9.998 -11.400 1.00 87.25 530 GLU A N 1
ATOM 4081 C CA . GLU A 1 530 ? 36.269 9.310 -10.100 1.00 87.25 530 GLU A CA 1
ATOM 4082 C C . GLU A 1 530 ? 34.900 8.783 -9.642 1.00 87.25 530 GLU A C 1
ATOM 4084 O O . GLU A 1 530 ? 34.808 7.694 -9.071 1.00 87.25 530 GLU A O 1
ATOM 4089 N N . ALA A 1 531 ? 33.823 9.527 -9.914 1.00 79.69 531 ALA A N 1
ATOM 4090 C CA . ALA A 1 531 ? 32.466 9.061 -9.648 1.00 79.69 531 ALA A CA 1
ATOM 4091 C C . ALA A 1 531 ? 32.117 7.834 -10.509 1.00 79.69 531 ALA A C 1
ATOM 4093 O O . ALA A 1 531 ? 31.572 6.854 -9.995 1.00 79.69 531 ALA A O 1
ATOM 4094 N N . ALA A 1 532 ? 32.493 7.848 -11.790 1.00 82.06 532 ALA A N 1
ATOM 4095 C CA . ALA A 1 532 ? 32.301 6.716 -12.693 1.00 82.06 532 ALA A CA 1
ATOM 4096 C C . ALA A 1 532 ? 33.118 5.482 -12.261 1.00 82.06 532 ALA A C 1
ATOM 4098 O O . ALA A 1 532 ? 32.573 4.377 -12.187 1.00 82.06 532 ALA A O 1
ATOM 4099 N N . ASP A 1 533 ? 34.384 5.671 -11.879 1.00 89.25 533 ASP A N 1
ATOM 4100 C CA . ASP A 1 533 ? 35.254 4.601 -11.375 1.00 89.25 533 ASP A CA 1
ATOM 4101 C C . ASP A 1 533 ? 34.705 3.981 -10.081 1.00 89.25 533 ASP A C 1
ATOM 4103 O O . ASP A 1 533 ? 34.754 2.761 -9.886 1.00 89.25 533 ASP A O 1
ATOM 4107 N N . ARG A 1 534 ? 34.125 4.797 -9.188 1.00 90.81 534 ARG A N 1
ATOM 4108 C CA . ARG A 1 534 ? 33.515 4.306 -7.945 1.00 90.81 534 ARG A CA 1
ATOM 4109 C C . ARG A 1 534 ? 32.272 3.459 -8.210 1.00 90.81 534 ARG A C 1
ATOM 4111 O O . ARG A 1 534 ? 32.089 2.440 -7.541 1.00 90.81 534 ARG A O 1
ATOM 4118 N N . ILE A 1 535 ? 31.448 3.854 -9.178 1.00 84.69 535 ILE A N 1
ATOM 4119 C CA . ILE A 1 535 ? 30.269 3.090 -9.607 1.00 84.69 535 ILE A CA 1
ATOM 4120 C C . ILE A 1 535 ? 30.694 1.747 -10.212 1.00 84.69 535 ILE A C 1
ATOM 4122 O O . ILE A 1 535 ? 30.127 0.712 -9.858 1.00 84.69 535 ILE A O 1
ATOM 4126 N N . ALA A 1 536 ? 31.722 1.740 -11.066 1.00 87.19 536 ALA A N 1
ATOM 4127 C CA . ALA A 1 536 ? 32.271 0.510 -11.635 1.00 87.19 536 ALA A CA 1
ATOM 4128 C C . ALA A 1 536 ? 32.799 -0.436 -10.540 1.00 87.19 536 ALA A C 1
ATOM 4130 O O . ALA A 1 536 ? 32.456 -1.618 -10.521 1.00 87.19 536 ALA A O 1
ATOM 4131 N N . HIS A 1 537 ? 33.538 0.098 -9.564 1.00 92.56 537 HIS A N 1
ATOM 4132 C CA . HIS A 1 537 ? 34.069 -0.683 -8.448 1.00 92.56 537 HIS A CA 1
ATOM 4133 C C . HIS A 1 537 ? 32.977 -1.315 -7.569 1.00 92.56 537 HIS A C 1
ATOM 4135 O O . HIS A 1 537 ? 33.076 -2.491 -7.221 1.00 92.56 537 HIS A O 1
ATOM 4141 N N . LEU A 1 538 ? 31.919 -0.566 -7.231 1.00 88.44 538 LEU A N 1
ATOM 4142 C CA . LEU A 1 538 ? 30.791 -1.096 -6.452 1.00 88.44 538 LEU A CA 1
ATOM 4143 C C . LEU A 1 538 ? 30.045 -2.204 -7.208 1.00 88.44 538 LEU A C 1
ATOM 4145 O O . LEU A 1 538 ? 29.611 -3.185 -6.603 1.00 88.44 538 LEU A O 1
ATOM 4149 N N . ARG A 1 539 ? 29.922 -2.081 -8.535 1.00 89.69 539 ARG A N 1
ATOM 4150 C CA . ARG A 1 539 ? 29.311 -3.115 -9.380 1.00 89.69 539 ARG A CA 1
ATOM 4151 C C . ARG A 1 539 ? 30.121 -4.416 -9.352 1.00 89.69 539 ARG A C 1
ATOM 4153 O O . ARG A 1 539 ? 29.534 -5.492 -9.232 1.00 89.69 539 ARG A O 1
ATOM 4160 N N . ASP A 1 540 ? 31.448 -4.324 -9.398 1.00 92.19 540 ASP A N 1
ATOM 4161 C CA . ASP A 1 540 ? 32.330 -5.492 -9.297 1.00 92.19 540 ASP A CA 1
ATOM 4162 C C . ASP A 1 540 ? 32.301 -6.130 -7.899 1.00 92.19 540 ASP A C 1
ATOM 4164 O O . ASP A 1 540 ? 32.296 -7.357 -7.782 1.00 92.19 540 ASP A O 1
ATOM 4168 N N . GLU A 1 541 ? 32.210 -5.325 -6.837 1.00 93.94 541 GLU A N 1
ATOM 4169 C CA . GLU A 1 541 ? 32.082 -5.810 -5.456 1.00 93.94 541 GLU A CA 1
ATOM 4170 C C . GLU A 1 541 ? 30.779 -6.599 -5.246 1.00 93.94 541 GLU A C 1
ATOM 4172 O O . GLU A 1 541 ? 30.796 -7.698 -4.687 1.00 93.94 541 GLU A O 1
ATOM 4177 N N . ILE A 1 542 ? 29.654 -6.100 -5.771 1.00 87.00 542 ILE A N 1
ATOM 4178 C CA . ILE A 1 542 ? 28.368 -6.813 -5.736 1.00 87.00 542 ILE A CA 1
ATOM 4179 C C . ILE A 1 542 ? 28.459 -8.142 -6.498 1.00 87.00 542 ILE A C 1
ATOM 4181 O O . ILE A 1 542 ? 27.949 -9.160 -6.021 1.00 87.00 542 ILE A O 1
ATOM 4185 N N . ARG A 1 543 ? 29.129 -8.163 -7.659 1.00 90.44 543 ARG A N 1
ATOM 4186 C CA . ARG A 1 543 ? 29.333 -9.393 -8.441 1.00 90.44 543 ARG A CA 1
ATOM 4187 C C . ARG A 1 543 ? 30.165 -10.416 -7.659 1.00 90.44 543 ARG A C 1
ATOM 4189 O O . ARG A 1 543 ? 29.788 -11.584 -7.604 1.00 90.44 543 ARG A O 1
ATOM 4196 N N . ALA A 1 544 ? 31.241 -9.979 -7.004 1.00 90.56 544 ALA A N 1
ATOM 4197 C CA . ALA A 1 544 ? 32.088 -10.846 -6.187 1.00 90.56 544 ALA A CA 1
ATOM 4198 C C . ALA A 1 544 ? 31.338 -11.433 -4.978 1.00 90.56 544 ALA A C 1
ATOM 4200 O O . ALA A 1 544 ? 31.454 -12.627 -4.709 1.00 90.56 544 ALA A O 1
ATOM 4201 N N . LEU A 1 545 ? 30.521 -10.629 -4.288 1.00 88.62 545 LEU A N 1
ATOM 4202 C CA . LEU A 1 545 ? 29.706 -11.098 -3.160 1.00 88.62 545 LEU A CA 1
ATOM 4203 C C . LEU A 1 545 ? 28.648 -12.122 -3.587 1.00 88.62 545 LEU A C 1
ATOM 4205 O O . LEU A 1 545 ? 28.392 -13.084 -2.864 1.00 88.62 545 LEU A O 1
ATOM 4209 N N . ARG A 1 546 ? 28.049 -11.950 -4.771 1.00 83.75 546 ARG A N 1
ATOM 4210 C CA . ARG A 1 546 ? 27.108 -12.932 -5.329 1.00 83.75 546 ARG A CA 1
ATOM 4211 C C . ARG A 1 546 ? 27.803 -14.238 -5.709 1.00 83.75 546 ARG A C 1
ATOM 4213 O O . ARG A 1 546 ? 27.290 -15.296 -5.364 1.00 83.75 546 ARG A O 1
ATOM 4220 N N . ALA A 1 547 ? 28.980 -14.168 -6.332 1.00 84.88 547 ALA A N 1
ATOM 4221 C CA . ALA A 1 547 ? 29.779 -15.351 -6.658 1.00 84.88 547 ALA A CA 1
ATOM 4222 C C . ALA A 1 547 ? 30.226 -16.113 -5.399 1.00 84.88 547 ALA A C 1
ATOM 4224 O O . ALA A 1 547 ? 30.164 -17.337 -5.364 1.00 84.88 547 ALA A O 1
ATOM 4225 N N . GLN A 1 548 ? 30.604 -15.396 -4.336 1.00 87.38 548 GLN A N 1
ATOM 4226 C CA . GLN A 1 548 ? 30.935 -16.004 -3.048 1.00 87.38 548 GLN A CA 1
ATOM 4227 C C . GLN A 1 548 ? 29.721 -16.701 -2.418 1.00 87.38 548 GLN A C 1
ATOM 4229 O O . GLN A 1 548 ? 29.825 -17.829 -1.950 1.00 87.38 548 GLN A O 1
ATOM 4234 N N . LYS A 1 549 ? 28.547 -16.062 -2.450 1.00 84.56 549 LYS A N 1
ATOM 4235 C CA . LYS A 1 549 ? 27.316 -16.667 -1.927 1.00 84.56 549 LYS A CA 1
ATOM 4236 C C . LYS A 1 549 ? 26.898 -17.912 -2.722 1.00 84.56 549 LYS A C 1
ATOM 4238 O O . LYS A 1 549 ? 26.356 -18.839 -2.132 1.00 84.56 549 LYS A O 1
ATOM 4243 N N . ALA A 1 550 ? 27.160 -17.936 -4.029 1.00 77.00 550 ALA A N 1
ATOM 4244 C CA . ALA A 1 550 ? 26.955 -19.115 -4.863 1.00 77.00 550 ALA A CA 1
ATOM 4245 C C . ALA A 1 550 ? 27.944 -20.240 -4.507 1.00 77.00 550 ALA A C 1
ATOM 4247 O O . ALA A 1 550 ? 27.515 -21.374 -4.318 1.00 77.00 550 ALA A O 1
ATOM 4248 N N . SER A 1 551 ? 29.233 -19.933 -4.297 1.00 80.44 551 SER A N 1
ATOM 4249 C CA . SER A 1 551 ? 30.208 -20.954 -3.878 1.00 80.44 551 SER A CA 1
ATOM 4250 C C . SER A 1 551 ? 29.924 -21.515 -2.484 1.00 80.44 551 SER A C 1
ATOM 4252 O O . SER A 1 551 ? 30.137 -22.698 -2.243 1.00 80.44 551 SER A O 1
ATOM 4254 N N . ASP A 1 552 ? 29.412 -20.683 -1.575 1.00 76.62 552 ASP A N 1
ATOM 4255 C CA . ASP A 1 552 ? 29.027 -21.106 -0.224 1.00 76.62 552 ASP A CA 1
ATOM 4256 C C . ASP A 1 552 ? 27.763 -21.996 -0.228 1.00 76.62 552 ASP A C 1
ATOM 4258 O O . ASP A 1 552 ? 27.515 -22.710 0.742 1.00 76.62 552 ASP A O 1
ATOM 4262 N N . ALA A 1 553 ? 26.972 -21.987 -1.309 1.00 69.38 553 ALA A N 1
ATOM 4263 C CA . ALA A 1 553 ? 25.798 -22.847 -1.477 1.00 69.38 553 ALA A CA 1
ATOM 4264 C C . ALA A 1 553 ? 26.127 -24.222 -2.098 1.00 69.38 553 ALA A C 1
ATOM 4266 O O . ALA A 1 553 ? 25.347 -25.161 -1.939 1.00 69.38 553 ALA A O 1
ATOM 4267 N N . GLU A 1 554 ? 27.275 -24.367 -2.770 1.00 65.25 554 GLU A N 1
ATOM 4268 C CA . GLU A 1 554 ? 27.676 -25.594 -3.479 1.00 65.25 554 GLU A CA 1
ATOM 4269 C C . GLU A 1 554 ? 28.495 -26.594 -2.638 1.00 65.25 554 GLU A C 1
ATOM 4271 O O . GLU A 1 554 ? 28.790 -27.690 -3.121 1.00 65.25 554 GLU A O 1
ATOM 4276 N N . ASP A 1 555 ? 28.824 -26.286 -1.376 1.00 51.06 555 ASP A N 1
ATOM 4277 C CA . ASP A 1 555 ? 29.499 -27.225 -0.464 1.00 51.06 555 ASP A CA 1
ATOM 4278 C C . ASP A 1 555 ? 28.549 -27.771 0.627 1.00 51.06 555 ASP A C 1
ATOM 4280 O O . ASP A 1 555 ? 28.556 -27.305 1.769 1.00 51.06 555 ASP A O 1
ATOM 4284 N N . PRO A 1 556 ? 27.715 -28.791 0.332 1.00 50.47 5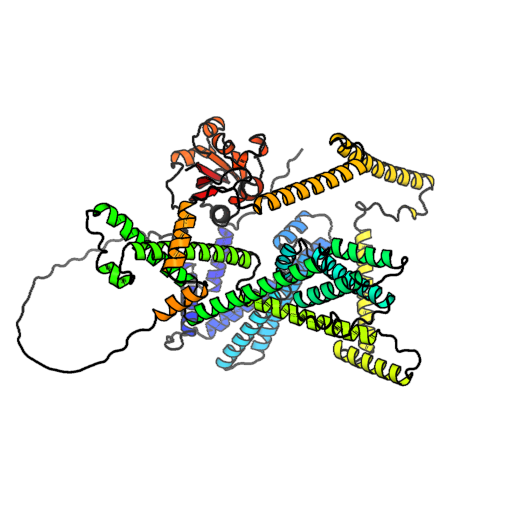56 PRO A N 1
ATOM 4285 C CA . PRO A 1 556 ? 26.815 -29.395 1.313 1.00 50.47 556 PRO A CA 1
ATOM 4286 C C . PRO A 1 556 ? 27.531 -30.359 2.280 1.00 50.47 556 PRO A C 1
ATOM 4288 O O . PRO A 1 556 ? 26.872 -31.188 2.912 1.00 50.47 556 PRO A O 1
ATOM 4291 N N . THR A 1 557 ? 28.865 -30.323 2.400 1.00 49.97 557 THR A N 1
ATOM 4292 C CA . THR A 1 557 ? 29.600 -31.329 3.189 1.00 49.97 557 THR A CA 1
ATOM 4293 C C . THR A 1 557 ? 29.761 -31.023 4.679 1.00 49.97 557 THR A C 1
ATOM 4295 O O . THR A 1 557 ? 30.241 -31.896 5.401 1.00 49.97 557 THR A O 1
ATOM 4298 N N . ASP A 1 558 ? 29.277 -29.876 5.172 1.00 45.59 558 ASP A N 1
ATOM 4299 C CA . ASP A 1 558 ? 29.474 -29.455 6.574 1.00 45.59 558 ASP A CA 1
ATOM 4300 C C . ASP A 1 558 ? 28.180 -29.279 7.402 1.00 45.59 558 ASP A C 1
ATOM 4302 O O . ASP A 1 558 ? 28.177 -28.644 8.458 1.00 45.59 558 ASP A O 1
ATOM 4306 N N . ALA A 1 559 ? 27.070 -29.896 6.981 1.00 49.94 559 ALA A N 1
ATOM 4307 C CA . ALA A 1 559 ? 25.930 -30.114 7.872 1.00 49.94 559 ALA A CA 1
ATOM 4308 C C . ALA A 1 559 ? 26.109 -31.446 8.625 1.00 49.94 559 ALA A C 1
ATOM 4310 O O . ALA A 1 559 ? 26.214 -32.500 7.998 1.00 49.94 559 ALA A O 1
ATOM 4311 N N . ASP A 1 560 ? 26.129 -31.392 9.962 1.00 50.53 560 ASP A N 1
ATOM 4312 C CA . ASP A 1 560 ? 26.147 -32.508 10.927 1.00 50.53 560 ASP A CA 1
ATOM 4313 C C . ASP A 1 560 ? 24.998 -33.525 10.691 1.00 50.53 560 ASP A C 1
ATOM 4315 O O . ASP A 1 560 ? 24.040 -33.626 11.461 1.00 50.53 560 ASP A O 1
ATOM 4319 N N . VAL A 1 561 ? 25.060 -34.309 9.612 1.00 58.12 561 VAL A N 1
ATOM 4320 C CA . VAL A 1 561 ? 24.135 -35.420 9.367 1.00 58.12 561 VAL A CA 1
ATOM 4321 C C . VAL A 1 561 ? 24.663 -36.646 10.099 1.00 58.12 561 VAL A C 1
ATOM 4323 O O . VAL A 1 561 ? 25.726 -37.184 9.777 1.00 58.12 561 VAL A O 1
ATOM 4326 N N . ASP A 1 562 ? 23.896 -37.091 11.094 1.00 60.66 562 ASP A N 1
ATOM 4327 C CA . ASP A 1 562 ? 24.209 -38.242 11.935 1.00 60.66 562 ASP A CA 1
ATOM 4328 C C . ASP A 1 562 ? 24.568 -39.477 11.068 1.00 60.66 562 ASP A C 1
ATOM 4330 O O . ASP A 1 562 ? 23.742 -39.959 10.279 1.00 60.66 562 ASP A O 1
ATOM 4334 N N . PRO A 1 563 ? 25.795 -40.025 11.179 1.00 63.94 563 PRO A N 1
ATOM 4335 C CA . PRO A 1 563 ? 26.244 -41.162 10.378 1.00 63.94 563 PRO A CA 1
ATOM 4336 C C . PRO A 1 563 ? 25.435 -42.444 10.624 1.00 63.94 563 PRO A C 1
ATOM 4338 O O . PRO A 1 563 ? 25.598 -43.408 9.862 1.00 63.94 563 PRO A O 1
ATOM 4341 N N . ASP A 1 564 ? 24.592 -42.487 11.659 1.00 63.50 564 ASP A N 1
ATOM 4342 C CA . ASP A 1 564 ? 23.668 -43.589 11.910 1.00 63.50 564 ASP A CA 1
ATOM 4343 C C . ASP A 1 564 ? 22.419 -43.520 11.010 1.00 63.50 564 ASP A C 1
ATOM 4345 O O . ASP A 1 564 ? 22.016 -44.560 10.487 1.00 63.50 564 ASP A O 1
ATOM 4349 N N . LEU A 1 565 ? 21.914 -42.327 10.666 1.00 62.97 565 LEU A N 1
ATOM 4350 C CA . LEU A 1 565 ? 20.814 -42.146 9.700 1.00 62.97 565 LEU A CA 1
ATOM 4351 C C . LEU A 1 565 ? 21.215 -42.605 8.295 1.00 62.97 565 LEU A C 1
ATOM 4353 O O . LEU A 1 565 ? 20.484 -43.332 7.624 1.00 62.97 565 LEU A O 1
ATOM 4357 N N . VAL A 1 566 ? 22.438 -42.278 7.874 1.00 66.00 566 VAL A N 1
ATOM 4358 C CA . VAL A 1 566 ? 22.990 -42.742 6.591 1.00 66.00 566 VAL A CA 1
ATOM 4359 C C . VAL A 1 566 ? 23.169 -44.269 6.582 1.00 66.00 566 VAL A C 1
ATOM 4361 O O . VAL A 1 566 ? 23.084 -44.912 5.530 1.00 66.00 566 VAL A O 1
ATOM 4364 N N . ARG A 1 567 ? 23.411 -44.881 7.749 1.00 68.44 567 ARG A N 1
ATOM 4365 C CA . ARG A 1 567 ? 23.531 -46.339 7.895 1.00 68.44 567 ARG A CA 1
ATOM 4366 C C . ARG A 1 567 ? 22.166 -47.025 7.868 1.00 68.44 567 ARG A C 1
ATOM 4368 O O . ARG A 1 567 ? 22.050 -48.055 7.205 1.00 68.44 567 ARG A O 1
ATOM 4375 N N . GLU A 1 568 ? 21.154 -46.447 8.511 1.00 68.06 568 GLU A N 1
ATOM 4376 C CA . GLU A 1 568 ? 19.767 -46.922 8.460 1.00 68.06 568 GLU A CA 1
ATOM 4377 C C . GLU A 1 568 ? 19.188 -46.817 7.053 1.00 68.06 568 GLU A C 1
ATOM 4379 O O . GLU A 1 568 ? 18.611 -47.783 6.562 1.00 68.06 568 GLU A O 1
ATOM 4384 N N . TRP A 1 569 ? 19.447 -45.720 6.341 1.00 67.75 569 TRP A N 1
ATOM 4385 C CA . TRP A 1 569 ? 18.990 -45.556 4.961 1.00 67.75 569 TRP A CA 1
ATOM 4386 C C . TRP A 1 569 ? 19.634 -46.580 4.014 1.00 67.75 569 TRP A C 1
ATOM 4388 O O . TRP A 1 569 ? 18.975 -47.162 3.151 1.00 67.75 569 TRP A O 1
ATOM 4398 N N . ARG A 1 570 ? 20.921 -46.896 4.222 1.00 70.94 570 ARG A N 1
ATOM 4399 C CA . ARG A 1 570 ? 21.609 -47.973 3.488 1.00 70.94 570 ARG A CA 1
ATOM 4400 C C . ARG A 1 570 ? 21.090 -49.368 3.847 1.00 70.94 570 ARG A C 1
ATOM 4402 O O . ARG A 1 570 ? 21.074 -50.238 2.977 1.00 70.94 570 ARG A O 1
ATOM 4409 N N . ALA A 1 571 ? 20.689 -49.594 5.097 1.00 72.81 571 ALA A N 1
ATOM 4410 C CA . ALA A 1 571 ? 20.082 -50.851 5.527 1.00 72.81 571 ALA A CA 1
ATOM 4411 C C . ALA A 1 571 ? 18.681 -51.020 4.924 1.00 72.81 571 ALA A C 1
ATOM 4413 O O . ALA A 1 571 ? 18.394 -52.071 4.362 1.00 72.81 571 ALA A O 1
ATOM 4414 N N . LEU A 1 572 ? 17.870 -49.959 4.929 1.00 72.38 572 LEU A N 1
ATOM 4415 C CA . LEU A 1 572 ? 16.533 -49.942 4.340 1.00 72.38 572 LEU A CA 1
ATOM 4416 C C . LEU A 1 572 ? 16.581 -50.177 2.823 1.00 72.38 572 LEU A C 1
ATOM 4418 O O . LEU A 1 572 ? 15.810 -50.973 2.293 1.00 72.38 572 LEU A O 1
ATOM 4422 N N . LYS A 1 573 ? 17.544 -49.553 2.128 1.00 75.81 573 LYS A N 1
ATOM 4423 C CA . LYS A 1 573 ? 17.773 -49.762 0.689 1.00 75.81 573 LYS A CA 1
ATOM 4424 C C . LYS A 1 573 ? 18.138 -51.215 0.359 1.00 75.81 573 LYS A C 1
ATOM 4426 O O . LYS A 1 573 ? 17.671 -51.753 -0.641 1.00 75.81 573 LYS A O 1
ATOM 4431 N N . ASN A 1 574 ? 18.943 -51.860 1.205 1.00 77.19 574 ASN A N 1
ATOM 4432 C CA . ASN A 1 574 ? 19.316 -53.264 1.022 1.00 77.19 574 ASN A CA 1
ATOM 4433 C C . ASN A 1 574 ? 18.174 -54.232 1.370 1.00 77.19 574 ASN A C 1
ATOM 4435 O O . ASN A 1 574 ? 18.004 -55.223 0.664 1.00 77.19 574 ASN A O 1
ATOM 4439 N N . ASP A 1 575 ? 17.387 -53.947 2.410 1.00 70.06 575 ASP A N 1
ATOM 4440 C CA . ASP A 1 575 ? 16.261 -54.797 2.828 1.00 70.06 575 ASP A CA 1
ATOM 4441 C C . ASP A 1 575 ? 15.093 -54.751 1.839 1.00 70.06 575 ASP A C 1
ATOM 4443 O O . ASP A 1 575 ? 14.409 -55.754 1.642 1.00 70.06 575 ASP A O 1
ATOM 4447 N N . LEU A 1 576 ? 14.889 -53.614 1.172 1.00 73.06 576 LEU A N 1
ATOM 4448 C CA . LEU A 1 576 ? 13.854 -53.476 0.149 1.00 73.06 576 LEU A CA 1
ATOM 4449 C C . LEU A 1 576 ? 14.293 -54.036 -1.217 1.00 73.06 576 LEU A C 1
ATOM 4451 O O . LEU A 1 576 ? 13.460 -54.191 -2.105 1.00 73.06 576 LEU A O 1
ATOM 4455 N N . GLY A 1 577 ? 15.577 -54.379 -1.395 1.00 70.62 577 GLY A N 1
ATOM 4456 C CA . GLY A 1 577 ? 16.102 -54.947 -2.644 1.00 70.62 577 GLY A CA 1
ATOM 4457 C C . GLY A 1 577 ? 15.996 -54.009 -3.853 1.00 70.62 577 GLY A C 1
ATOM 4458 O O . GLY A 1 577 ? 16.069 -54.471 -4.988 1.00 70.62 577 GLY A O 1
ATOM 4459 N N . VAL A 1 578 ? 15.814 -52.710 -3.610 1.00 76.19 578 VAL A N 1
ATOM 4460 C CA . VAL A 1 578 ? 15.516 -51.705 -4.633 1.00 76.19 578 VAL A CA 1
ATOM 4461 C C . VAL A 1 578 ? 16.823 -51.097 -5.132 1.00 76.19 578 VAL A C 1
ATOM 4463 O O . VAL A 1 578 ? 17.544 -50.421 -4.389 1.00 76.19 578 VAL A O 1
ATOM 4466 N N . THR A 1 579 ? 17.143 -51.335 -6.401 1.00 63.94 579 THR A N 1
ATOM 4467 C CA . THR A 1 579 ? 18.357 -50.803 -7.035 1.00 63.94 579 THR A CA 1
ATOM 4468 C C . THR A 1 579 ? 18.121 -49.492 -7.777 1.00 63.94 579 THR A C 1
ATOM 4470 O O . THR A 1 579 ? 19.054 -48.692 -7.863 1.00 63.94 579 THR A O 1
ATOM 4473 N N . SER A 1 580 ? 16.892 -49.240 -8.232 1.00 63.66 580 SER A N 1
ATOM 4474 C CA . SER A 1 580 ? 16.480 -48.028 -8.947 1.00 63.66 580 SER A CA 1
ATOM 4475 C C . SER A 1 580 ? 15.188 -47.437 -8.355 1.00 63.66 580 SER A C 1
ATOM 4477 O O . SER A 1 580 ? 14.323 -48.207 -7.940 1.00 63.66 580 SER A O 1
ATOM 4479 N N . PRO A 1 581 ? 14.999 -46.103 -8.343 1.00 52.66 581 PRO A N 1
ATOM 4480 C CA . PRO A 1 581 ? 13.705 -45.471 -8.051 1.00 52.66 581 PRO A CA 1
ATOM 4481 C C . PRO A 1 581 ? 12.527 -46.066 -8.850 1.00 52.66 581 PRO A C 1
ATOM 4483 O O . PRO A 1 581 ? 11.415 -46.154 -8.331 1.00 52.66 581 PRO A O 1
ATOM 4486 N N . ASP A 1 582 ? 12.782 -46.581 -10.056 1.00 60.03 582 ASP A N 1
ATOM 4487 C CA . ASP A 1 582 ? 11.774 -47.256 -10.887 1.00 60.03 582 ASP A CA 1
ATOM 4488 C C . ASP A 1 582 ? 11.295 -48.594 -10.300 1.00 60.03 582 ASP A C 1
ATOM 4490 O O . ASP A 1 582 ? 10.131 -48.965 -10.466 1.00 60.03 582 ASP A O 1
ATOM 4494 N N . ASP A 1 583 ? 12.149 -49.297 -9.547 1.00 65.88 583 ASP A N 1
ATOM 4495 C CA . ASP A 1 583 ? 11.785 -50.554 -8.883 1.00 65.88 583 ASP A CA 1
ATOM 4496 C C . ASP A 1 583 ? 10.754 -50.297 -7.764 1.00 65.88 583 ASP A C 1
ATOM 4498 O O . ASP A 1 583 ? 9.884 -51.133 -7.512 1.00 65.88 583 ASP A O 1
ATOM 4502 N N . VAL A 1 584 ? 10.806 -49.118 -7.120 1.00 56.44 584 VAL A N 1
ATOM 4503 C CA . VAL A 1 584 ? 9.805 -48.680 -6.127 1.00 56.44 584 VAL A CA 1
ATOM 4504 C C . VAL A 1 584 ? 8.469 -48.407 -6.811 1.00 56.44 584 VAL A C 1
ATOM 4506 O O . VAL A 1 584 ? 7.421 -48.819 -6.310 1.00 56.44 584 VAL A O 1
ATOM 4509 N N . ARG A 1 585 ? 8.506 -47.759 -7.981 1.00 60.22 585 ARG A N 1
ATOM 4510 C CA . ARG A 1 585 ? 7.315 -47.432 -8.774 1.00 60.22 585 ARG A CA 1
ATOM 4511 C C . ARG A 1 585 ? 6.602 -48.700 -9.249 1.00 60.22 585 ARG A C 1
ATOM 4513 O O . ARG A 1 585 ? 5.397 -48.832 -9.047 1.00 60.22 585 ARG A O 1
ATOM 4520 N N . ALA A 1 586 ? 7.359 -49.684 -9.738 1.00 67.44 586 ALA A N 1
ATOM 4521 C CA . ALA A 1 586 ? 6.835 -50.984 -10.158 1.00 67.44 586 ALA A CA 1
ATOM 4522 C C . ALA A 1 586 ? 6.228 -51.800 -8.996 1.00 67.44 586 ALA A C 1
ATOM 4524 O O . ALA A 1 586 ? 5.220 -52.492 -9.172 1.00 67.44 586 ALA A O 1
ATOM 4525 N N . LEU A 1 587 ? 6.802 -51.707 -7.790 1.00 65.12 587 LEU A N 1
ATOM 4526 C CA . LEU A 1 587 ? 6.261 -52.352 -6.586 1.00 65.12 587 LEU A CA 1
ATOM 4527 C C . LEU A 1 587 ? 4.906 -51.757 -6.182 1.00 65.12 587 LEU A C 1
ATOM 4529 O O . LEU A 1 587 ? 3.987 -52.507 -5.848 1.00 65.12 587 LEU A O 1
ATOM 4533 N N . ILE A 1 588 ? 4.765 -50.434 -6.279 1.00 65.12 588 ILE A N 1
ATOM 4534 C CA . ILE A 1 588 ? 3.521 -49.710 -5.981 1.00 65.12 588 ILE A CA 1
ATOM 4535 C C . ILE A 1 588 ? 2.434 -50.031 -7.017 1.00 65.12 588 ILE A C 1
ATOM 4537 O O . ILE A 1 588 ? 1.283 -50.267 -6.648 1.00 65.12 588 ILE A O 1
ATOM 4541 N N . GLU A 1 589 ? 2.790 -50.130 -8.297 1.00 58.75 589 GLU A N 1
ATOM 4542 C CA . GLU A 1 589 ? 1.852 -50.499 -9.366 1.00 58.75 589 GLU A CA 1
ATOM 4543 C C . GLU A 1 589 ? 1.360 -51.947 -9.249 1.00 58.75 589 GLU A C 1
ATOM 4545 O O . GLU A 1 589 ? 0.173 -52.227 -9.436 1.00 58.75 589 GLU A O 1
ATOM 4550 N N . SER A 1 590 ? 2.238 -52.874 -8.849 1.00 58.47 590 SER A N 1
ATOM 4551 C CA . SER A 1 590 ? 1.876 -54.286 -8.664 1.00 58.47 590 SER A CA 1
ATOM 4552 C C . SER A 1 590 ? 0.874 -54.526 -7.525 1.00 58.47 590 SER A C 1
ATOM 4554 O O . SER A 1 590 ? 0.145 -55.519 -7.541 1.00 58.47 590 SER A O 1
ATOM 4556 N N . ALA A 1 591 ? 0.793 -53.605 -6.559 1.00 59.75 591 ALA A N 1
ATOM 4557 C CA . ALA A 1 591 ? -0.114 -53.694 -5.419 1.00 59.75 591 ALA A CA 1
ATOM 4558 C C . ALA A 1 591 ? -1.539 -53.182 -5.719 1.00 59.75 591 ALA A C 1
ATOM 4560 O O . ALA A 1 591 ? -2.430 -53.367 -4.890 1.00 59.75 591 ALA A O 1
ATOM 4561 N N . ARG A 1 592 ? -1.784 -52.560 -6.886 1.00 49.62 592 ARG A N 1
ATOM 4562 C CA . ARG A 1 592 ? -3.013 -51.786 -7.162 1.00 49.62 592 ARG A CA 1
ATOM 4563 C C . ARG A 1 592 ? -4.076 -52.484 -8.032 1.00 49.62 592 ARG A C 1
ATOM 4565 O O . ARG A 1 592 ? -5.040 -51.839 -8.428 1.00 49.62 592 ARG A O 1
ATOM 4572 N N . MET A 1 593 ? -3.971 -53.787 -8.314 1.00 45.81 593 MET A N 1
ATOM 4573 C CA . MET A 1 593 ? -5.000 -54.512 -9.090 1.00 45.81 593 MET A CA 1
ATOM 4574 C C . MET A 1 593 ? -6.072 -55.173 -8.189 1.00 45.81 593 MET A C 1
ATOM 4576 O O . MET A 1 593 ? -5.717 -55.964 -7.313 1.00 45.81 593 MET A O 1
ATOM 4580 N N . PRO A 1 594 ? -7.382 -54.913 -8.396 1.00 47.22 594 PRO A N 1
ATOM 4581 C CA . PRO A 1 594 ? -8.455 -55.446 -7.554 1.00 47.22 594 PRO A CA 1
ATOM 4582 C C . PRO A 1 594 ? -8.863 -56.885 -7.927 1.00 47.22 594 PRO A C 1
ATOM 4584 O O . PRO A 1 594 ? -9.168 -57.194 -9.079 1.00 47.22 594 PRO A O 1
ATOM 4587 N N . ASN A 1 595 ? -8.944 -57.761 -6.919 1.00 38.22 595 ASN A N 1
ATOM 4588 C CA . ASN A 1 595 ? -9.518 -59.105 -7.039 1.00 38.22 595 ASN A CA 1
ATOM 4589 C C . ASN A 1 595 ? -11.030 -59.030 -7.294 1.00 38.22 595 ASN A C 1
ATOM 4591 O O . ASN A 1 595 ? -11.793 -58.561 -6.451 1.00 38.22 595 ASN A O 1
ATOM 4595 N N . THR A 1 596 ? -11.461 -59.544 -8.444 1.00 42.09 596 THR A N 1
ATOM 4596 C CA . THR A 1 596 ? -12.869 -59.754 -8.795 1.00 42.09 596 THR A CA 1
ATOM 4597 C C . THR A 1 596 ? -13.220 -61.226 -8.565 1.00 42.09 596 THR A C 1
ATOM 4599 O O . THR A 1 596 ? -12.671 -62.094 -9.237 1.00 42.09 596 THR A O 1
ATOM 4602 N N . GLU A 1 597 ? -14.145 -61.524 -7.651 1.00 33.06 597 GLU A N 1
ATOM 4603 C CA . GLU A 1 597 ? -14.779 -62.848 -7.530 1.00 33.06 597 GLU A CA 1
ATOM 4604 C C . GLU A 1 597 ? -16.283 -62.718 -7.203 1.00 33.06 597 GLU A C 1
ATOM 4606 O O . GLU A 1 597 ? -16.725 -61.649 -6.776 1.00 33.06 597 GLU A O 1
ATOM 4611 N N . PRO A 1 598 ? -17.099 -63.747 -7.513 1.00 43.94 598 PRO A N 1
ATOM 4612 C CA . PRO A 1 598 ? -18.347 -63.540 -8.235 1.00 43.94 598 PRO A CA 1
ATOM 4613 C C . PRO A 1 598 ? -19.620 -63.772 -7.410 1.00 43.94 598 PRO A C 1
ATOM 4615 O O . PRO A 1 598 ? -19.620 -64.318 -6.310 1.00 43.94 598 PRO A O 1
ATOM 4618 N N . ALA A 1 599 ? -20.726 -63.351 -8.021 1.00 43.88 599 ALA A N 1
ATOM 4619 C CA . ALA A 1 599 ? -22.097 -63.460 -7.552 1.00 43.88 599 ALA A CA 1
ATOM 4620 C C . ALA A 1 599 ? -22.619 -64.907 -7.471 1.00 43.88 599 ALA A C 1
ATOM 4622 O O . ALA A 1 599 ? -22.485 -65.668 -8.427 1.00 43.88 599 ALA A O 1
ATOM 4623 N N . GLU A 1 600 ? -23.356 -65.211 -6.399 1.00 31.78 600 GLU A N 1
ATOM 4624 C CA . GLU A 1 600 ? -24.390 -66.252 -6.377 1.00 31.78 600 GLU A CA 1
ATOM 4625 C C . GLU A 1 600 ? -25.650 -65.772 -5.643 1.00 31.78 600 GLU A C 1
ATOM 4627 O O . GLU A 1 600 ? -25.625 -64.867 -4.808 1.00 31.78 600 GLU A O 1
ATOM 4632 N N . ALA A 1 601 ? -26.767 -66.366 -6.049 1.00 35.81 601 ALA A N 1
ATOM 4633 C CA . ALA A 1 601 ? -28.128 -65.883 -5.920 1.00 35.81 601 ALA A CA 1
ATOM 4634 C C . ALA A 1 601 ? -28.971 -66.672 -4.892 1.00 35.81 601 ALA A C 1
ATOM 4636 O O . ALA A 1 601 ? -28.604 -67.764 -4.475 1.00 35.81 601 ALA A O 1
ATOM 4637 N N . GLU A 1 602 ? -30.162 -66.119 -4.618 1.00 32.00 602 GLU A N 1
ATOM 4638 C CA . GLU A 1 602 ? -31.410 -66.778 -4.176 1.00 32.00 602 GLU A CA 1
ATOM 4639 C C . GLU A 1 602 ? -31.501 -67.401 -2.760 1.00 32.00 602 GLU A C 1
ATOM 4641 O O . GLU A 1 602 ? -30.884 -68.412 -2.445 1.00 32.00 602 GLU A O 1
ATOM 4646 N N . THR A 1 603 ? -32.440 -66.919 -1.927 1.00 31.56 603 THR A N 1
ATOM 4647 C CA . THR A 1 603 ? -33.772 -67.554 -1.720 1.00 31.56 603 THR A CA 1
ATOM 4648 C C . THR A 1 603 ? -34.620 -66.902 -0.602 1.00 31.56 603 THR A C 1
ATOM 4650 O O . THR A 1 603 ? -34.132 -66.296 0.344 1.00 31.56 603 THR A O 1
ATOM 4653 N N . SER A 1 604 ? -35.932 -67.050 -0.792 1.00 35.62 604 SER A N 1
ATOM 4654 C CA . SER A 1 604 ? -37.161 -66.616 -0.099 1.00 35.62 604 SER A CA 1
ATOM 4655 C C . SER A 1 604 ? -37.384 -66.928 1.397 1.00 35.62 604 SER A C 1
ATOM 4657 O O . SER A 1 604 ? -36.989 -67.996 1.853 1.00 35.62 604 SER A O 1
ATOM 4659 N N . HIS A 1 605 ? -38.206 -66.095 2.069 1.00 33.12 605 HIS A N 1
ATOM 4660 C CA . HIS A 1 605 ? -39.468 -66.397 2.817 1.00 33.12 605 HIS A CA 1
ATOM 4661 C C . HIS A 1 605 ? -39.826 -65.177 3.714 1.00 33.12 605 HIS A C 1
ATOM 4663 O O . HIS A 1 605 ? -38.957 -64.700 4.428 1.00 33.12 605 HIS A O 1
ATOM 4669 N N . ALA A 1 606 ? -40.948 -64.453 3.574 1.00 34.41 606 ALA A N 1
ATOM 4670 C CA . ALA A 1 606 ? -42.383 -64.752 3.765 1.00 34.41 606 ALA A CA 1
ATOM 4671 C C . ALA A 1 606 ? -42.870 -64.724 5.240 1.00 34.41 606 ALA A C 1
ATOM 4673 O O . ALA A 1 606 ? -42.343 -65.471 6.056 1.00 34.41 606 ALA A O 1
ATOM 4674 N N . GLU A 1 607 ? -43.944 -63.936 5.469 1.00 33.41 607 GLU A N 1
ATOM 4675 C CA . GLU A 1 607 ? -44.901 -63.935 6.611 1.00 33.41 607 GLU A CA 1
ATOM 4676 C C . GLU A 1 607 ? -44.391 -63.323 7.946 1.00 33.41 607 GLU A C 1
ATOM 4678 O O . GLU A 1 607 ? -43.224 -63.446 8.279 1.00 33.41 607 GLU A O 1
ATOM 4683 N N . GLU A 1 608 ? -45.148 -62.613 8.797 1.00 29.89 608 GLU A N 1
ATOM 4684 C CA . GLU A 1 608 ? -46.588 -62.346 8.950 1.00 29.89 608 GLU A CA 1
ATOM 4685 C C . GLU A 1 608 ? -46.793 -61.278 10.063 1.00 29.89 608 GLU A C 1
ATOM 4687 O O . GLU A 1 608 ? -45.932 -61.131 10.929 1.00 29.89 608 GLU A O 1
ATOM 4692 N N . ASN A 1 609 ? -47.998 -60.688 10.120 1.00 34.03 609 ASN A N 1
ATOM 4693 C CA . ASN A 1 609 ? -48.644 -60.002 11.264 1.00 34.03 609 ASN A CA 1
ATOM 4694 C C . ASN A 1 609 ? -48.134 -58.591 11.640 1.00 34.03 609 ASN A C 1
ATOM 4696 O O . ASN A 1 609 ? -46.960 -58.382 11.896 1.00 34.03 609 ASN A O 1
ATOM 4700 N N . GLY A 1 610 ? -48.961 -57.553 11.776 1.00 31.22 610 GLY A N 1
ATOM 4701 C CA . GLY A 1 610 ? -50.421 -57.450 11.830 1.00 31.22 610 GLY A CA 1
ATOM 4702 C C . GLY A 1 610 ? -50.798 -56.323 12.810 1.00 31.22 610 GLY A C 1
ATOM 4703 O O . GLY A 1 610 ? -50.190 -56.280 13.869 1.00 31.22 610 GLY A O 1
ATOM 4704 N N . ALA A 1 611 ? -51.737 -55.449 12.400 1.00 33.25 611 ALA A N 1
ATOM 4705 C CA . ALA A 1 611 ? -52.738 -54.654 13.156 1.00 33.25 611 ALA A CA 1
ATOM 4706 C C . ALA A 1 611 ? -52.368 -54.066 14.555 1.00 33.25 611 ALA A C 1
ATOM 4708 O O . ALA A 1 611 ? -51.683 -54.673 15.355 1.00 33.25 611 ALA A O 1
ATOM 4709 N N . GLU A 1 612 ? -52.846 -52.904 15.004 1.00 30.36 612 GLU A N 1
ATOM 4710 C CA . GLU A 1 612 ? -54.248 -52.486 15.053 1.00 30.36 612 GLU A CA 1
ATOM 4711 C C . GLU A 1 612 ? -54.319 -51.068 15.684 1.00 30.36 612 GLU A C 1
ATOM 4713 O O . GLU A 1 612 ? -53.670 -50.815 16.695 1.00 30.36 612 GLU A O 1
ATOM 4718 N N . THR A 1 613 ? -55.125 -50.190 15.067 1.00 32.50 613 THR A N 1
ATOM 4719 C CA . THR A 1 613 ? -56.097 -49.216 15.646 1.00 32.50 613 THR A CA 1
ATOM 4720 C C . THR A 1 613 ? -55.677 -48.197 16.721 1.00 32.50 613 THR A C 1
ATOM 4722 O O . THR A 1 613 ? -55.180 -48.569 17.775 1.00 32.50 613 THR A O 1
ATOM 4725 N N . ALA A 1 614 ? -55.849 -46.889 16.460 1.00 33.81 614 ALA A N 1
ATOM 4726 C CA . ALA A 1 614 ? -57.065 -46.053 16.681 1.00 33.81 614 ALA A CA 1
ATOM 4727 C C . ALA A 1 614 ? -57.173 -45.577 18.156 1.00 33.81 614 ALA A C 1
ATOM 4729 O O . ALA A 1 614 ? -56.792 -46.310 19.055 1.00 33.81 614 ALA A O 1
ATOM 4730 N N . ASP A 1 615 ? -57.647 -44.397 18.560 1.00 34.25 615 ASP A N 1
ATOM 4731 C CA . ASP A 1 615 ? -58.478 -43.327 17.991 1.00 34.25 615 ASP A CA 1
ATOM 4732 C C . ASP A 1 615 ? -58.437 -42.135 19.025 1.00 34.25 615 ASP A C 1
ATOM 4734 O O . ASP A 1 615 ? -57.513 -42.128 19.843 1.00 34.25 615 ASP A O 1
ATOM 4738 N N . PRO A 1 616 ? -59.338 -41.122 19.084 1.00 58.31 616 PRO A N 1
ATOM 4739 C CA . PRO A 1 616 ? -58.970 -39.721 18.832 1.00 58.31 616 PRO A CA 1
ATOM 4740 C C . PRO A 1 616 ? -59.562 -38.707 19.864 1.00 58.31 616 PRO A C 1
ATOM 4742 O O . PRO A 1 616 ? -60.022 -39.092 20.938 1.00 58.31 616 PRO A O 1
ATOM 4745 N N . ALA A 1 617 ? -59.650 -37.430 19.441 1.00 35.25 617 ALA A N 1
ATOM 4746 C CA . ALA A 1 617 ? -60.578 -36.368 19.897 1.00 35.25 617 ALA A CA 1
ATOM 4747 C C . ALA A 1 617 ? -60.219 -35.664 21.234 1.00 35.25 617 ALA A C 1
ATOM 4749 O O . ALA A 1 617 ? -59.591 -36.251 22.102 1.00 35.25 617 ALA A O 1
ATOM 4750 N N . GLU A 1 618 ? -60.559 -34.404 21.531 1.00 32.97 618 GLU A N 1
ATOM 4751 C CA . GLU A 1 618 ? -61.352 -33.319 20.920 1.00 32.97 618 GLU A CA 1
ATOM 4752 C C . GLU A 1 618 ? -61.135 -32.047 21.791 1.00 32.97 618 GLU A C 1
ATOM 4754 O O . GLU A 1 618 ? -60.440 -32.130 22.803 1.00 32.97 618 GLU A O 1
ATOM 4759 N N . ILE A 1 619 ? -61.851 -30.948 21.476 1.00 34.41 619 ILE A N 1
ATOM 4760 C CA . ILE A 1 619 ? -62.109 -29.684 22.230 1.00 34.41 619 ILE A CA 1
ATOM 4761 C C . ILE A 1 619 ? -61.383 -28.479 21.582 1.00 34.41 619 ILE A C 1
ATOM 4763 O O . ILE A 1 619 ? -60.181 -28.314 21.750 1.00 34.41 619 ILE A O 1
ATOM 4767 N N . ALA A 1 620 ? -62.007 -27.741 20.648 1.00 35.75 620 ALA A N 1
ATOM 4768 C CA . ALA A 1 620 ? -63.056 -26.698 20.790 1.00 35.75 620 ALA A CA 1
ATOM 4769 C C . ALA A 1 620 ? -62.522 -25.400 21.447 1.00 35.75 620 ALA A C 1
ATOM 4771 O O . ALA A 1 620 ? -62.074 -25.422 22.585 1.00 35.75 620 ALA A O 1
ATOM 4772 N N . ASP A 1 621 ? -62.348 -24.321 20.675 1.00 32.97 621 ASP A N 1
ATOM 4773 C CA . ASP A 1 621 ? -63.319 -23.233 20.401 1.00 32.97 621 ASP A CA 1
ATOM 4774 C C . ASP A 1 621 ? -63.273 -22.121 21.471 1.00 32.97 621 ASP A C 1
ATOM 4776 O O . ASP A 1 621 ? -63.387 -22.421 22.654 1.00 32.97 621 ASP A O 1
ATOM 4780 N N . ILE A 1 622 ? -63.068 -20.864 21.041 1.00 32.41 622 ILE A N 1
ATOM 4781 C CA . ILE A 1 622 ? -63.581 -19.593 21.606 1.00 32.41 622 ILE A CA 1
ATOM 4782 C C . ILE A 1 622 ? -63.026 -18.401 20.790 1.00 32.41 622 ILE A C 1
ATOM 4784 O O . ILE A 1 622 ? -61.852 -18.043 20.827 1.00 32.41 622 ILE A O 1
ATOM 4788 N N . THR A 1 623 ? -63.956 -17.798 20.055 1.00 34.56 623 THR A N 1
ATOM 4789 C CA . THR A 1 623 ? -64.172 -16.379 19.717 1.00 34.56 623 THR A CA 1
ATOM 4790 C C . THR A 1 623 ? -63.326 -15.293 20.416 1.00 34.56 623 THR A C 1
ATOM 4792 O O . THR A 1 623 ? -63.286 -15.250 21.643 1.00 34.56 623 THR A O 1
ATOM 4795 N N . SER A 1 624 ? -62.868 -14.276 19.669 1.00 33.81 624 SER A N 1
ATOM 4796 C CA . SER A 1 624 ? -63.367 -12.879 19.750 1.00 33.81 624 SER A CA 1
ATOM 4797 C C . SER A 1 624 ? -62.429 -11.879 19.052 1.00 33.81 624 SER A C 1
ATOM 4799 O O . SER A 1 624 ? -61.226 -11.860 19.274 1.00 33.81 624 SER A O 1
ATOM 4801 N N . SER A 1 625 ? -63.052 -11.011 18.260 1.00 40.34 625 SER A N 1
ATOM 4802 C CA . SER A 1 625 ? -62.593 -9.746 17.674 1.00 40.34 625 SER A CA 1
ATOM 4803 C C . SER A 1 625 ? -61.790 -8.819 18.597 1.00 40.34 625 SER A C 1
ATOM 4805 O O . SER A 1 625 ? -62.191 -8.657 19.751 1.00 40.34 625 SER A O 1
ATOM 4807 N N . SER A 1 626 ? -60.812 -8.087 18.042 1.00 31.02 626 SER A N 1
ATOM 4808 C CA . SER A 1 626 ? -60.673 -6.632 18.240 1.00 31.02 626 SER A CA 1
ATOM 4809 C C . SER A 1 626 ? -59.658 -6.015 17.269 1.00 31.02 626 SER A C 1
ATOM 4811 O O . SER A 1 626 ? -58.548 -6.519 17.131 1.00 31.02 626 SER A O 1
ATOM 4813 N N . ASP A 1 627 ? -60.059 -4.905 16.649 1.00 38.25 627 ASP A N 1
ATOM 4814 C CA . ASP A 1 627 ? -59.206 -3.911 15.996 1.00 38.25 627 ASP A CA 1
ATOM 4815 C C . ASP A 1 627 ? -58.139 -3.358 16.958 1.00 38.25 627 ASP A C 1
ATOM 4817 O O . ASP A 1 627 ? -58.460 -3.110 18.126 1.00 38.25 627 ASP A O 1
ATOM 4821 N N . SER A 1 628 ? -56.933 -3.073 16.451 1.00 33.53 628 SER A N 1
ATOM 4822 C CA . SER A 1 628 ? -56.235 -1.797 16.685 1.00 33.53 628 SER A CA 1
ATOM 4823 C C . SER A 1 628 ? -54.941 -1.683 15.874 1.00 33.53 628 SER A C 1
ATOM 4825 O O . SER A 1 628 ? -54.127 -2.600 15.849 1.00 33.53 628 SER A O 1
ATOM 4827 N N . ASP A 1 629 ? -54.805 -0.504 15.279 1.00 36.03 629 ASP A N 1
ATOM 4828 C CA . ASP A 1 629 ? -53.686 0.123 14.586 1.00 36.03 629 ASP A CA 1
ATOM 4829 C C . ASP A 1 629 ? -52.267 -0.058 15.161 1.00 36.03 629 ASP A C 1
ATOM 4831 O O . ASP A 1 629 ? -52.058 -0.349 16.338 1.00 36.03 629 ASP A O 1
ATOM 4835 N N . THR A 1 630 ? -51.320 0.344 14.302 1.00 41.47 630 THR A N 1
ATOM 4836 C CA . THR A 1 630 ? -49.918 0.736 14.534 1.00 41.47 630 THR A CA 1
ATOM 4837 C C . THR A 1 630 ? -48.910 -0.380 14.776 1.00 41.47 630 THR A C 1
ATOM 4839 O O . THR A 1 630 ? -48.616 -0.710 15.916 1.00 41.47 630 THR A O 1
ATOM 4842 N N . ASP A 1 631 ? -48.262 -0.827 13.693 1.00 31.11 631 ASP A 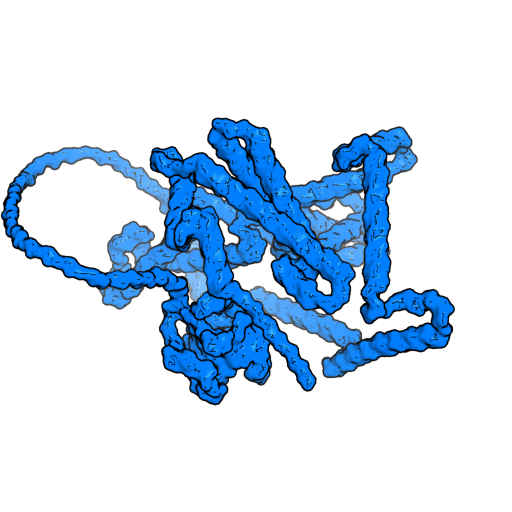N 1
ATOM 4843 C CA . ASP A 1 631 ? -46.882 -1.301 13.774 1.00 31.11 631 ASP A CA 1
ATOM 4844 C C . ASP A 1 631 ? -46.018 -0.642 12.696 1.00 31.11 631 ASP A C 1
ATOM 4846 O O . ASP A 1 631 ? -46.326 -0.639 11.503 1.00 31.11 631 ASP A O 1
ATOM 4850 N N . ALA A 1 632 ? -44.953 -0.015 13.184 1.00 34.03 632 ALA A N 1
ATOM 4851 C CA . ALA A 1 632 ? -43.915 0.634 12.419 1.00 34.03 632 ALA A CA 1
ATOM 4852 C C . ALA A 1 632 ? -43.164 -0.413 11.590 1.00 34.03 632 ALA A C 1
ATOM 4854 O O . ALA A 1 632 ? -42.572 -1.345 12.134 1.00 34.03 632 ALA A O 1
ATOM 4855 N N . ALA A 1 633 ? -43.154 -0.234 10.271 1.00 30.81 633 ALA A N 1
ATOM 4856 C CA . ALA A 1 633 ? -42.231 -0.937 9.400 1.00 30.81 633 ALA A CA 1
ATOM 4857 C C . ALA A 1 633 ? -40.814 -0.431 9.706 1.00 30.81 633 ALA A C 1
ATOM 4859 O O . ALA A 1 633 ? -40.388 0.612 9.214 1.00 30.81 633 ALA A O 1
ATOM 4860 N N . SER A 1 634 ? -40.095 -1.148 10.570 1.00 30.72 634 SER A N 1
ATOM 4861 C CA . SER A 1 634 ? -38.643 -1.046 10.655 1.00 30.72 634 SER A CA 1
ATOM 4862 C C . SER A 1 634 ? -38.065 -1.447 9.302 1.00 30.72 634 SER A C 1
ATOM 4864 O O . SER A 1 634 ? -37.993 -2.629 8.968 1.00 30.72 634 SER A O 1
ATOM 4866 N N . THR A 1 635 ? -37.677 -0.443 8.521 1.00 33.56 635 THR A N 1
ATOM 4867 C CA . THR A 1 635 ? -36.867 -0.577 7.316 1.00 33.56 635 THR A CA 1
ATOM 4868 C C . THR A 1 635 ? -35.592 -1.324 7.689 1.00 33.56 635 THR A C 1
ATOM 4870 O O . THR A 1 635 ? -34.727 -0.806 8.396 1.00 33.56 635 THR A O 1
ATOM 4873 N N . ARG A 1 636 ? -35.501 -2.587 7.276 1.00 31.31 636 ARG A N 1
ATOM 4874 C CA . ARG A 1 636 ? -34.309 -3.413 7.440 1.00 31.31 636 ARG A CA 1
ATOM 4875 C C . ARG A 1 636 ? -33.294 -2.946 6.394 1.00 31.31 636 ARG A C 1
ATOM 4877 O O . ARG A 1 636 ? -33.259 -3.480 5.293 1.00 31.31 636 ARG A O 1
ATOM 4884 N N . ILE A 1 637 ? -32.524 -1.912 6.734 1.00 32.28 637 ILE A N 1
ATOM 4885 C CA . ILE A 1 637 ? -31.295 -1.540 6.023 1.00 32.28 637 ILE A CA 1
ATOM 4886 C C . ILE A 1 637 ? -30.406 -2.789 6.043 1.00 32.28 637 ILE A C 1
ATOM 4888 O O . ILE A 1 637 ? -30.120 -3.311 7.123 1.00 32.28 637 ILE A O 1
ATOM 4892 N N . GLN A 1 638 ? -30.051 -3.323 4.872 1.00 31.95 638 GLN A N 1
ATOM 4893 C CA . GLN A 1 638 ? -29.030 -4.365 4.796 1.00 31.95 638 GLN A CA 1
ATOM 4894 C C . GLN A 1 638 ? -27.712 -3.731 5.261 1.00 31.95 638 GLN A C 1
ATOM 4896 O O . GLN A 1 638 ? -27.279 -2.760 4.643 1.00 31.95 638 GLN A O 1
ATOM 4901 N N . PRO A 1 639 ? -27.106 -4.195 6.368 1.00 41.69 639 PRO A N 1
ATOM 4902 C CA . PRO A 1 639 ? -25.789 -3.717 6.752 1.00 41.69 639 PRO A CA 1
ATOM 4903 C C . PRO A 1 639 ? -24.807 -4.134 5.655 1.00 41.69 639 PRO A C 1
ATOM 4905 O O . PRO A 1 639 ? -24.874 -5.274 5.189 1.00 41.69 639 PRO A O 1
ATOM 4908 N N . GLY A 1 640 ? -23.922 -3.222 5.247 1.00 48.94 640 GLY A N 1
ATOM 4909 C CA . GLY A 1 640 ? -22.804 -3.542 4.362 1.00 48.94 640 GLY A CA 1
ATOM 4910 C C . GLY A 1 640 ? -21.975 -4.725 4.889 1.00 48.94 640 GLY A C 1
ATOM 4911 O O . GLY A 1 640 ? -22.181 -5.178 6.025 1.00 48.94 640 GLY A O 1
ATOM 4912 N N . PRO A 1 641 ? -21.057 -5.269 4.074 1.00 51.81 641 PRO A N 1
ATOM 4913 C CA . PRO A 1 641 ? -20.246 -6.420 4.456 1.00 51.81 641 PRO A CA 1
ATOM 4914 C C . PRO A 1 641 ? -19.577 -6.172 5.816 1.00 51.81 641 PRO A C 1
ATOM 4916 O O . PRO A 1 641 ? -18.786 -5.253 5.997 1.00 51.81 641 PRO A O 1
ATOM 4919 N N . GLN A 1 642 ? -19.957 -6.969 6.819 1.00 58.66 642 GLN A N 1
ATOM 4920 C CA . GLN A 1 642 ? -19.502 -6.773 8.193 1.00 58.66 642 GLN A CA 1
ATOM 4921 C C . GLN A 1 642 ? -18.057 -7.264 8.329 1.00 58.66 642 GLN A C 1
ATOM 4923 O O . GLN A 1 642 ? -17.814 -8.431 8.623 1.00 58.66 642 GLN A O 1
ATOM 4928 N N . TRP A 1 643 ? -17.083 -6.372 8.153 1.00 73.00 643 TRP A N 1
ATOM 4929 C CA . TRP A 1 643 ? -15.642 -6.662 8.246 1.00 73.00 643 TRP A CA 1
ATOM 4930 C C . TRP A 1 643 ? -15.111 -6.792 9.690 1.00 73.00 643 TRP A C 1
ATOM 4932 O O . TRP A 1 643 ? -13.951 -6.500 9.982 1.00 73.00 643 TRP A O 1
ATOM 4942 N N . ASN A 1 644 ? -15.964 -7.221 10.622 1.00 73.88 644 ASN A N 1
ATOM 4943 C CA . ASN A 1 644 ? -15.698 -7.245 12.060 1.00 73.88 644 ASN A CA 1
ATOM 4944 C C . ASN A 1 644 ? -15.368 -8.662 12.552 1.00 73.88 644 ASN A C 1
ATOM 4946 O O . ASN A 1 644 ? -16.146 -9.260 13.294 1.00 73.88 644 ASN A O 1
ATOM 4950 N N . ALA A 1 645 ? -14.218 -9.208 12.151 1.00 67.94 645 ALA A N 1
ATOM 4951 C CA . ALA A 1 645 ? -13.789 -10.539 12.600 1.00 67.94 645 ALA A CA 1
ATOM 4952 C C . ALA A 1 645 ? -12.975 -10.515 13.916 1.00 67.94 645 ALA A C 1
ATOM 4954 O O . ALA A 1 645 ? -12.805 -11.553 14.552 1.00 67.94 645 ALA A O 1
ATOM 4955 N N . GLY A 1 646 ? -12.485 -9.345 14.355 1.00 80.38 646 GLY A N 1
ATOM 4956 C CA . GLY A 1 646 ? -11.605 -9.208 15.527 1.00 80.38 646 GLY A CA 1
ATOM 4957 C C . GLY A 1 646 ? -12.225 -8.514 16.756 1.00 80.38 646 GLY A C 1
ATOM 4958 O O . GLY A 1 646 ? -13.144 -7.698 16.621 1.00 80.38 646 GLY A O 1
ATOM 4959 N N . PRO A 1 647 ? -11.704 -8.777 17.976 1.00 85.81 647 PRO A N 1
ATOM 4960 C CA . PRO A 1 647 ? -12.053 -7.997 19.163 1.00 85.81 647 PRO A CA 1
ATOM 4961 C C . PRO A 1 647 ? -11.680 -6.521 18.957 1.00 85.81 647 PRO A C 1
ATOM 4963 O O . PRO A 1 647 ? -10.643 -6.217 18.371 1.00 85.81 647 PRO A O 1
ATOM 4966 N N . ALA A 1 648 ? -12.519 -5.604 19.446 1.00 88.25 648 ALA A N 1
ATOM 4967 C CA . ALA A 1 648 ? -12.253 -4.168 19.359 1.00 88.25 648 ALA A CA 1
ATOM 4968 C C . ALA A 1 648 ? -10.928 -3.823 20.058 1.00 88.25 648 ALA A C 1
ATOM 4970 O O . ALA A 1 648 ? -10.735 -4.182 21.223 1.00 88.25 648 ALA A O 1
ATOM 4971 N N . LEU A 1 649 ? -10.021 -3.151 19.343 1.00 93.25 649 LEU A N 1
ATOM 4972 C CA . LEU A 1 649 ? -8.764 -2.659 19.912 1.00 93.25 649 LEU A CA 1
ATOM 4973 C C . LEU A 1 649 ? -8.991 -1.418 20.772 1.00 93.25 649 LEU A C 1
ATOM 4975 O O . LEU A 1 649 ? -8.419 -1.313 21.854 1.00 93.25 649 LEU A O 1
ATOM 4979 N N . ALA A 1 650 ? -9.861 -0.527 20.300 1.00 94.06 650 ALA A N 1
ATOM 4980 C CA . ALA A 1 650 ? -10.357 0.622 21.038 1.00 94.06 650 ALA A CA 1
ATOM 4981 C C . ALA A 1 650 ? -11.832 0.423 21.394 1.00 94.06 650 ALA A C 1
ATOM 4983 O O . ALA A 1 650 ? -12.641 0.005 20.559 1.00 94.06 650 ALA A O 1
ATOM 4984 N 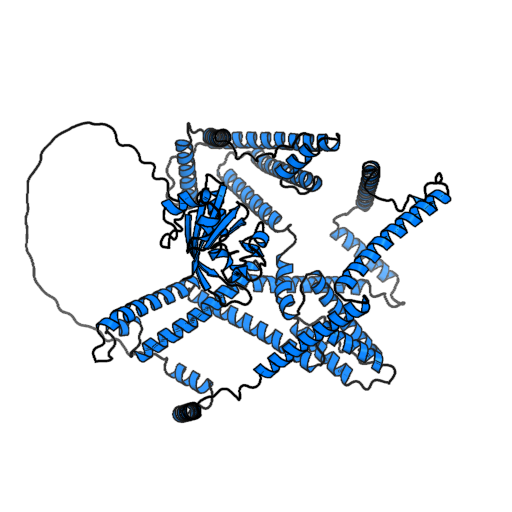N . ASP A 1 651 ? -12.192 0.738 22.635 1.00 94.81 651 ASP A N 1
ATOM 4985 C CA . ASP A 1 651 ? -13.591 0.860 23.022 1.00 94.81 651 ASP A CA 1
ATOM 4986 C C . ASP A 1 651 ? -14.227 2.113 22.389 1.00 94.81 651 ASP A C 1
ATOM 4988 O O . ASP A 1 651 ? -13.569 2.946 21.759 1.00 94.81 651 ASP A O 1
ATOM 4992 N N . ALA A 1 652 ? -15.553 2.227 22.490 1.00 94.56 652 ALA A N 1
ATOM 4993 C CA . ALA A 1 652 ? -16.276 3.355 21.904 1.00 94.56 652 ALA A CA 1
ATOM 4994 C C . ALA A 1 652 ? -15.836 4.709 22.498 1.00 94.56 652 ALA A C 1
ATOM 4996 O O . ALA A 1 652 ? -15.811 5.700 21.772 1.00 94.56 652 ALA A O 1
ATOM 4997 N N . ASP A 1 653 ? -15.445 4.730 23.775 1.00 96.56 653 ASP A N 1
ATOM 4998 C CA . ASP A 1 653 ? -15.009 5.937 24.482 1.00 96.56 653 ASP A CA 1
ATOM 4999 C C . ASP A 1 653 ? -13.618 6.401 24.016 1.00 96.56 653 ASP A C 1
ATOM 5001 O O . ASP A 1 653 ? -13.395 7.598 23.814 1.00 96.56 653 ASP A O 1
ATOM 5005 N N . LEU A 1 654 ? -12.683 5.472 23.777 1.00 96.12 654 LEU A N 1
ATOM 5006 C CA . LEU A 1 654 ? -11.376 5.800 23.212 1.00 96.12 654 LEU A CA 1
ATOM 5007 C C . LEU A 1 654 ? -11.521 6.305 21.774 1.00 96.12 654 LEU A C 1
ATOM 5009 O O . LEU A 1 654 ? -10.954 7.341 21.442 1.00 96.12 654 LEU A O 1
ATOM 5013 N N . ARG A 1 655 ? -12.344 5.652 20.940 1.00 95.62 655 ARG A N 1
ATOM 5014 C CA . ARG A 1 655 ? -12.590 6.118 19.561 1.00 95.62 655 ARG A CA 1
ATOM 5015 C C . ARG A 1 655 ? -13.168 7.528 19.517 1.00 95.62 655 ARG A C 1
ATOM 5017 O O . ARG A 1 655 ? -12.681 8.352 18.757 1.00 95.62 655 ARG A O 1
ATOM 5024 N N . ALA A 1 656 ? -14.146 7.819 20.374 1.00 95.94 656 ALA A N 1
ATOM 5025 C CA . ALA A 1 656 ? -14.747 9.147 20.452 1.00 95.94 656 ALA A CA 1
ATOM 5026 C C . ALA A 1 656 ? -13.794 10.219 21.014 1.00 95.94 656 ALA A C 1
ATOM 5028 O O . ALA A 1 656 ? -14.002 11.406 20.773 1.00 95.94 656 ALA A O 1
ATOM 5029 N N . SER A 1 657 ? -12.767 9.833 21.781 1.00 97.12 657 SER A N 1
ATOM 5030 C CA . SER A 1 657 ? -11.813 10.783 22.365 1.00 97.12 657 SER A CA 1
ATOM 5031 C C . SER A 1 657 ? -10.566 11.015 21.509 1.00 97.12 657 SER A C 1
ATOM 5033 O O . SER A 1 657 ? -10.026 12.120 21.577 1.00 97.12 657 SER A O 1
ATOM 5035 N N . LEU A 1 658 ? -10.153 10.056 20.668 1.00 96.88 658 LEU A N 1
ATOM 5036 C CA . LEU A 1 658 ? -8.954 10.131 19.815 1.00 96.88 658 LEU A CA 1
ATOM 5037 C C . LEU A 1 658 ? -8.824 11.432 18.994 1.00 96.88 658 LEU A C 1
ATOM 5039 O O . LEU A 1 658 ? -7.752 12.039 19.062 1.00 96.88 658 LEU A O 1
ATOM 5043 N N . PRO A 1 659 ? -9.871 11.937 18.306 1.00 96.25 659 PRO A N 1
ATOM 5044 C CA . PRO A 1 659 ? -9.776 13.182 17.535 1.00 96.25 659 PRO A CA 1
ATOM 5045 C C . PRO A 1 659 ? -9.540 14.430 18.395 1.00 96.25 659 PRO A C 1
ATOM 5047 O O . PRO A 1 659 ? -8.963 15.418 17.944 1.00 96.25 659 PRO A O 1
ATOM 5050 N N . THR A 1 660 ? -9.988 14.396 19.652 1.00 96.88 660 THR A N 1
ATOM 5051 C CA . THR A 1 660 ? -9.862 15.513 20.605 1.00 96.88 660 THR A CA 1
ATOM 5052 C C . THR A 1 660 ? -8.659 15.386 21.536 1.00 96.88 660 THR A C 1
ATOM 5054 O O . THR A 1 660 ? -8.360 16.321 22.282 1.00 96.88 660 THR A O 1
ATOM 5057 N N . MET A 1 661 ? -7.990 14.234 21.513 1.00 97.69 661 MET A N 1
ATOM 5058 C CA . MET A 1 661 ? -6.884 13.906 22.395 1.00 97.69 661 MET A CA 1
ATOM 5059 C C . MET A 1 661 ? -5.630 14.662 21.951 1.00 97.69 661 MET A C 1
ATOM 5061 O O . MET A 1 661 ? -5.280 14.697 20.765 1.00 97.69 661 MET A O 1
ATOM 5065 N N . ASP A 1 662 ? -4.940 15.296 22.898 1.00 97.69 662 ASP A N 1
ATOM 5066 C CA . ASP A 1 662 ? -3.695 15.977 22.569 1.00 97.69 662 ASP A CA 1
ATOM 5067 C C . ASP A 1 662 ? -2.588 14.968 22.203 1.00 97.69 662 ASP A C 1
ATOM 5069 O O . ASP A 1 662 ? -2.770 13.750 22.242 1.00 97.69 662 ASP A O 1
ATOM 5073 N N . ALA A 1 663 ? -1.457 15.466 21.709 1.00 96.50 663 ALA A N 1
ATOM 5074 C CA . ALA A 1 663 ? -0.374 14.589 21.271 1.00 96.50 663 ALA A CA 1
ATOM 5075 C C . ALA A 1 663 ? 0.253 13.802 22.438 1.00 96.50 663 ALA A C 1
ATOM 5077 O O . ALA A 1 663 ? 0.655 12.661 22.238 1.00 96.50 663 ALA A O 1
ATOM 5078 N N . GLU A 1 664 ? 0.306 14.383 23.642 1.00 97.31 664 GLU A N 1
ATOM 5079 C CA . GLU A 1 664 ? 0.942 13.768 24.814 1.00 97.31 664 GLU A CA 1
ATOM 5080 C C . GLU A 1 664 ? 0.082 12.617 25.355 1.00 97.31 664 GLU A C 1
ATOM 5082 O O . GLU A 1 664 ? 0.596 11.535 25.639 1.00 97.31 664 GLU A O 1
ATOM 5087 N N . ASP A 1 665 ? -1.238 12.805 25.398 1.00 97.88 665 ASP A N 1
ATOM 5088 C CA . ASP A 1 665 ? -2.195 11.763 25.766 1.00 97.88 665 ASP A CA 1
ATOM 5089 C C . ASP A 1 665 ? -2.226 10.623 24.727 1.00 97.88 665 ASP A C 1
ATOM 5091 O O . ASP A 1 665 ? -2.317 9.453 25.104 1.00 97.88 665 ASP A O 1
ATOM 5095 N N . ARG A 1 666 ? -2.082 10.929 23.426 1.00 97.69 666 ARG A N 1
ATOM 5096 C CA . ARG A 1 666 ? -1.977 9.905 22.363 1.00 97.69 666 ARG A CA 1
ATOM 5097 C C . ARG A 1 666 ? -0.677 9.109 22.437 1.00 97.69 666 ARG A C 1
ATOM 5099 O O . ARG A 1 666 ? -0.692 7.898 22.213 1.00 97.69 666 ARG A O 1
ATOM 5106 N N . ASP A 1 667 ? 0.432 9.769 22.761 1.00 98.00 667 ASP A N 1
ATOM 5107 C CA . ASP A 1 667 ? 1.734 9.129 22.984 1.00 98.00 667 ASP A CA 1
ATOM 5108 C C . ASP A 1 667 ? 1.728 8.215 24.222 1.00 98.00 667 ASP A C 1
ATOM 5110 O O . ASP A 1 667 ? 2.461 7.230 24.262 1.00 98.00 667 ASP A O 1
ATOM 5114 N N . ALA A 1 668 ? 0.860 8.476 25.205 1.00 97.69 668 ALA A N 1
ATOM 5115 C CA . ALA A 1 668 ? 0.707 7.640 26.397 1.00 97.69 668 ALA A CA 1
ATOM 5116 C C . ALA A 1 668 ? -0.107 6.347 26.175 1.00 97.69 668 ALA A C 1
ATOM 5118 O O . ALA A 1 668 ? -0.193 5.518 27.090 1.00 97.69 668 ALA A O 1
ATOM 5119 N N . LEU A 1 669 ? -0.722 6.160 25.001 1.00 97.62 669 LEU A N 1
ATOM 5120 C CA . LEU A 1 669 ? -1.481 4.951 24.678 1.00 97.62 669 LEU A CA 1
ATOM 5121 C C . LEU A 1 669 ? -0.543 3.763 24.418 1.00 97.62 669 LEU A C 1
ATOM 5123 O O . LEU A 1 669 ? 0.405 3.858 23.647 1.00 97.62 669 LEU A O 1
ATOM 5127 N N . ASP A 1 670 ? -0.874 2.600 24.986 1.00 97.00 670 ASP A N 1
ATOM 5128 C CA . ASP A 1 670 ? -0.178 1.315 24.749 1.00 97.00 670 ASP A CA 1
ATOM 5129 C C . ASP A 1 670 ? -0.574 0.657 23.406 1.00 97.00 670 ASP A C 1
ATOM 5131 O O . ASP A 1 670 ? -0.392 -0.535 23.175 1.00 97.00 670 ASP A O 1
ATOM 5135 N N . LEU A 1 671 ? -1.201 1.434 22.524 1.00 97.62 671 LEU A N 1
ATOM 5136 C CA . LEU A 1 671 ? -1.592 1.047 21.176 1.00 97.62 671 LEU A CA 1
ATOM 5137 C C . LEU A 1 671 ? -0.880 1.962 20.195 1.00 97.62 671 LEU A C 1
ATOM 5139 O O . LEU A 1 671 ? -0.800 3.169 20.417 1.00 97.62 671 LEU A O 1
ATOM 5143 N N . ALA A 1 672 ? -0.407 1.396 19.091 1.00 98.25 672 ALA A N 1
ATOM 5144 C CA . ALA A 1 672 ? 0.097 2.188 17.984 1.00 98.25 672 ALA A CA 1
ATOM 5145 C C . ALA A 1 672 ? -1.090 2.864 17.288 1.00 98.25 672 ALA A C 1
ATOM 5147 O O . ALA A 1 672 ? -2.019 2.191 16.843 1.00 98.25 672 ALA A O 1
ATOM 5148 N N . VAL A 1 673 ? -1.066 4.195 17.239 1.00 98.38 673 VAL A N 1
ATOM 5149 C CA . VAL A 1 673 ? -2.122 5.033 16.667 1.00 98.38 673 VAL A CA 1
ATOM 5150 C C . VAL A 1 673 ? -1.536 5.855 15.534 1.00 98.38 673 VAL A C 1
ATOM 5152 O O . VAL A 1 673 ? -0.584 6.611 15.738 1.00 98.38 673 VAL A O 1
ATOM 5155 N N . ILE A 1 674 ? -2.132 5.723 14.354 1.00 98.44 674 ILE A N 1
ATOM 5156 C CA . ILE A 1 674 ? -1.763 6.463 13.150 1.00 98.44 674 ILE A CA 1
ATOM 5157 C C . ILE A 1 674 ? -3.026 7.136 12.617 1.00 98.44 674 ILE A C 1
ATOM 5159 O O . ILE A 1 674 ? -4.051 6.482 12.434 1.00 98.44 674 ILE A O 1
ATOM 5163 N N . GLN A 1 675 ? -2.956 8.441 12.393 1.00 98.38 675 GLN A N 1
ATOM 5164 C CA . GLN A 1 675 ? -4.009 9.225 11.762 1.00 98.38 675 GLN A CA 1
ATOM 5165 C C . GLN A 1 675 ? -3.634 9.459 10.302 1.00 98.38 675 GLN A C 1
ATOM 5167 O O . GLN A 1 675 ? -2.550 9.981 10.026 1.00 98.38 675 GLN A O 1
ATOM 5172 N N . LEU A 1 676 ? -4.534 9.100 9.397 1.00 98.56 676 LEU A N 1
ATOM 5173 C CA . LEU A 1 676 ? -4.410 9.255 7.956 1.00 98.56 676 LEU A CA 1
ATOM 5174 C C . LEU A 1 676 ? -5.437 10.271 7.445 1.00 98.56 676 LEU A C 1
ATOM 5176 O O . LEU A 1 676 ? -6.530 10.393 8.006 1.00 98.56 676 LEU A O 1
ATOM 5180 N N . ASP A 1 677 ? -5.093 10.989 6.384 1.00 98.12 677 ASP A N 1
ATOM 5181 C CA . ASP A 1 677 ? -6.088 11.707 5.586 1.00 98.12 677 ASP A CA 1
ATOM 5182 C C . ASP A 1 677 ? -6.875 10.745 4.672 1.00 98.12 677 ASP A C 1
ATOM 5184 O O . ASP A 1 677 ? -6.689 9.526 4.713 1.00 98.12 677 ASP A O 1
ATOM 5188 N N . THR A 1 678 ? -7.781 11.292 3.862 1.00 97.44 678 THR A N 1
ATOM 5189 C CA . THR A 1 678 ? -8.603 10.528 2.910 1.00 97.44 678 THR A CA 1
ATOM 5190 C C . THR A 1 678 ? -7.797 9.906 1.768 1.00 97.44 678 THR A C 1
ATOM 5192 O O . THR A 1 678 ? -8.263 8.963 1.142 1.00 97.44 678 THR A O 1
ATOM 5195 N N . GLU A 1 679 ? -6.588 10.397 1.494 1.00 97.88 679 GLU A N 1
ATOM 5196 C CA . GLU A 1 679 ? -5.696 9.856 0.459 1.00 97.88 679 GLU A CA 1
ATOM 5197 C C . GLU A 1 679 ? -4.761 8.767 1.017 1.00 97.88 679 GLU A C 1
ATOM 5199 O O . GLU A 1 679 ? -4.131 8.022 0.264 1.00 97.88 679 GLU A O 1
ATOM 5204 N N . GLY A 1 680 ? -4.693 8.627 2.345 1.00 98.12 680 GLY A N 1
ATOM 5205 C CA . GLY A 1 680 ? -3.825 7.674 3.027 1.00 98.12 680 GLY A CA 1
ATOM 5206 C C . GLY A 1 680 ? -2.455 8.236 3.410 1.00 98.12 680 GLY A C 1
ATOM 5207 O O . GLY A 1 680 ? -1.547 7.455 3.712 1.00 98.12 680 GLY A O 1
ATOM 5208 N N . HIS A 1 681 ? -2.270 9.558 3.432 1.00 98.38 681 HIS A N 1
ATOM 5209 C CA . HIS A 1 681 ? -1.056 10.177 3.961 1.00 98.38 681 HIS A CA 1
ATOM 5210 C C . HIS A 1 681 ? -1.122 10.318 5.477 1.00 98.38 681 HIS A C 1
ATOM 5212 O O . HIS A 1 681 ? -2.162 10.624 6.062 1.00 98.38 681 HIS A O 1
ATOM 5218 N N . VAL A 1 682 ? 0.019 10.134 6.140 1.00 98.31 682 VAL A N 1
ATOM 5219 C CA . VAL A 1 682 ? 0.088 10.234 7.600 1.00 98.31 682 VAL A CA 1
ATOM 5220 C C . VAL A 1 682 ? -0.001 11.693 8.050 1.00 98.31 682 VAL A C 1
ATOM 5222 O O . VAL A 1 682 ? 0.875 12.507 7.765 1.00 98.31 682 VAL A O 1
ATOM 5225 N N . LEU A 1 683 ? -1.027 12.019 8.834 1.00 97.94 683 LEU A N 1
ATOM 5226 C CA . LEU A 1 683 ? -1.180 13.321 9.487 1.00 97.94 683 LEU A CA 1
ATOM 5227 C C . LEU A 1 683 ? -0.446 13.355 10.827 1.00 97.94 683 LEU A C 1
ATOM 5229 O O . LEU A 1 683 ? 0.306 14.287 11.130 1.00 97.94 683 LEU A O 1
ATOM 5233 N N . THR A 1 684 ? -0.668 12.331 11.653 1.00 97.56 684 THR A N 1
ATOM 5234 C CA . THR A 1 684 ? -0.026 12.191 12.961 1.00 97.56 684 THR A CA 1
ATOM 5235 C C . THR A 1 684 ? 0.187 10.723 13.318 1.00 97.56 684 THR A C 1
ATOM 5237 O O . THR A 1 684 ? -0.557 9.850 12.882 1.00 97.56 684 THR A O 1
ATOM 5240 N N . LEU A 1 685 ? 1.206 10.448 14.130 1.00 98.06 685 LEU A N 1
ATOM 5241 C CA . LEU A 1 685 ? 1.483 9.123 14.678 1.00 98.06 685 LEU A CA 1
ATOM 5242 C C . LEU A 1 685 ? 1.986 9.258 16.113 1.00 98.06 685 LEU A C 1
ATOM 5244 O O . LEU A 1 685 ? 2.622 10.263 16.449 1.00 98.06 685 LEU A O 1
ATOM 5248 N N . ASN A 1 686 ? 1.700 8.262 16.947 1.00 97.94 686 ASN A N 1
ATOM 5249 C CA . ASN A 1 686 ? 2.141 8.253 18.338 1.00 97.94 686 ASN A CA 1
ATOM 5250 C C . ASN A 1 686 ? 3.483 7.515 18.549 1.00 97.94 686 ASN A C 1
ATOM 5252 O O . ASN A 1 686 ? 4.012 6.882 17.637 1.00 97.94 686 ASN A O 1
ATOM 5256 N N . ASP A 1 687 ? 4.051 7.598 19.756 1.00 97.94 687 ASP A N 1
ATOM 5257 C CA . ASP A 1 687 ? 5.311 6.928 20.131 1.00 97.94 687 ASP A CA 1
ATOM 5258 C C . ASP A 1 687 ? 5.263 5.409 19.911 1.00 97.94 687 ASP A C 1
ATOM 5260 O O . ASP A 1 687 ? 6.229 4.826 19.414 1.00 97.94 687 ASP A O 1
ATOM 5264 N N . ALA A 1 688 ? 4.137 4.766 20.235 1.00 97.81 688 ALA A N 1
ATOM 5265 C CA . ALA A 1 688 ? 3.964 3.330 20.039 1.00 97.81 688 ALA A CA 1
ATOM 5266 C C . ALA A 1 688 ? 3.965 2.941 18.551 1.00 97.81 688 ALA A C 1
ATOM 5268 O O . ALA A 1 688 ? 4.559 1.927 18.190 1.00 97.81 688 ALA A O 1
ATOM 5269 N N . ALA A 1 689 ? 3.355 3.754 17.681 1.00 97.62 689 ALA A N 1
ATOM 5270 C CA . ALA A 1 689 ? 3.410 3.560 16.236 1.00 97.62 689 ALA A CA 1
ATOM 5271 C C . ALA A 1 689 ? 4.828 3.771 15.704 1.00 97.62 689 ALA A C 1
ATOM 5273 O O . ALA A 1 689 ? 5.314 2.928 14.962 1.00 97.62 689 ALA A O 1
ATOM 5274 N N . TYR A 1 690 ? 5.522 4.829 16.137 1.00 97.56 690 TYR A N 1
ATOM 5275 C CA . TYR A 1 690 ? 6.900 5.113 15.716 1.00 97.56 690 TYR A CA 1
ATOM 5276 C C . TYR A 1 690 ? 7.890 3.996 16.079 1.00 97.56 690 TYR A C 1
ATOM 5278 O O . TYR A 1 690 ? 8.880 3.799 15.385 1.00 97.56 690 TYR A O 1
ATOM 5286 N N . ALA A 1 691 ? 7.625 3.261 17.161 1.00 96.94 691 ALA A N 1
ATOM 5287 C CA . ALA A 1 691 ? 8.448 2.138 17.600 1.00 96.94 691 ALA A CA 1
ATOM 5288 C C . ALA A 1 691 ? 8.238 0.845 16.785 1.00 96.94 691 ALA A C 1
ATOM 5290 O O . ALA A 1 691 ? 8.908 -0.155 17.060 1.00 96.94 691 ALA A O 1
ATOM 5291 N N . LEU A 1 692 ? 7.301 0.819 15.826 1.00 96.88 692 LEU A N 1
ATOM 5292 C CA . LEU A 1 692 ? 7.085 -0.355 14.984 1.00 96.88 692 LEU A CA 1
ATOM 5293 C C . LEU A 1 692 ? 8.234 -0.523 13.971 1.00 96.88 692 LEU A C 1
ATOM 5295 O O . LEU A 1 692 ? 8.643 0.463 13.359 1.00 96.88 692 LEU A O 1
ATOM 5299 N N . PRO A 1 693 ? 8.676 -1.768 13.688 1.00 95.88 693 PRO A N 1
ATOM 5300 C CA . PRO A 1 693 ? 9.830 -2.034 12.816 1.00 95.88 693 PRO A CA 1
ATOM 5301 C C . PRO A 1 693 ? 9.731 -1.446 11.399 1.00 95.88 693 PRO A C 1
ATOM 5303 O O . PRO A 1 693 ? 10.735 -1.197 10.742 1.00 95.88 693 PRO A O 1
ATOM 5306 N N . MET A 1 694 ? 8.513 -1.225 10.905 1.00 94.06 694 MET A N 1
ATOM 5307 C CA . MET A 1 694 ? 8.263 -0.617 9.594 1.00 94.06 694 MET A CA 1
ATOM 5308 C C . MET A 1 694 ? 8.694 0.857 9.504 1.00 94.06 694 MET A C 1
ATOM 5310 O O . MET A 1 694 ? 8.984 1.337 8.411 1.00 94.06 694 MET A O 1
ATOM 5314 N N . PHE A 1 695 ? 8.802 1.563 10.634 1.00 95.06 695 PHE A N 1
ATOM 5315 C CA . PHE A 1 695 ? 9.192 2.975 10.681 1.00 95.06 695 PHE A CA 1
ATOM 5316 C C . PHE A 1 695 ? 10.671 3.202 11.024 1.00 95.06 695 PHE A C 1
ATOM 5318 O O . PHE A 1 695 ? 11.098 4.351 11.084 1.00 95.06 695 PHE A O 1
ATOM 5325 N N . ASP A 1 696 ? 11.487 2.149 11.158 1.00 92.94 696 ASP A N 1
ATOM 5326 C CA . ASP A 1 696 ? 12.914 2.253 11.519 1.00 92.94 696 ASP A CA 1
ATOM 5327 C C . ASP A 1 696 ? 13.749 3.084 10.520 1.00 92.94 696 ASP A C 1
ATOM 5329 O O . ASP A 1 696 ? 14.838 3.565 10.842 1.00 92.94 696 ASP A O 1
ATOM 5333 N N . ARG A 1 697 ? 13.245 3.279 9.293 1.00 92.06 697 ARG A N 1
ATOM 5334 C CA . ARG A 1 697 ? 13.872 4.132 8.268 1.00 92.06 697 ARG A CA 1
ATOM 5335 C C . ARG A 1 697 ? 13.678 5.628 8.518 1.00 92.06 697 ARG A C 1
ATOM 5337 O O . ARG A 1 697 ? 14.450 6.432 7.989 1.00 92.06 697 ARG A O 1
ATOM 5344 N N . LEU A 1 698 ? 12.664 6.008 9.290 1.00 94.44 698 LEU A N 1
ATOM 5345 C CA . LEU A 1 698 ? 12.372 7.401 9.594 1.00 94.44 698 LEU A CA 1
ATOM 5346 C C . LEU A 1 698 ? 13.335 7.914 10.664 1.00 94.44 698 LEU A C 1
ATOM 5348 O O . LEU A 1 698 ? 13.655 7.226 11.632 1.00 94.44 698 LEU A O 1
ATOM 5352 N N . ARG A 1 699 ? 13.830 9.144 10.490 1.00 95.44 699 ARG A N 1
ATOM 5353 C CA . ARG A 1 699 ? 14.739 9.760 11.471 1.00 95.44 699 ARG A CA 1
ATOM 5354 C C . ARG A 1 699 ? 13.968 10.455 12.590 1.00 95.44 699 ARG A C 1
ATOM 5356 O O . ARG A 1 699 ? 14.512 10.630 13.681 1.00 95.44 699 ARG A O 1
ATOM 5363 N N . SER A 1 700 ? 12.738 10.874 12.308 1.00 96.50 700 SER A N 1
ATOM 5364 C CA . SER A 1 700 ? 11.839 11.556 13.233 1.00 96.50 700 SER A CA 1
ATOM 5365 C C . SER A 1 700 ? 10.369 11.286 12.891 1.00 96.50 700 SER A C 1
ATOM 5367 O O . SER A 1 700 ? 10.049 10.908 11.764 1.00 96.50 700 SER A O 1
ATOM 5369 N N . LYS A 1 701 ? 9.459 11.525 13.849 1.00 95.88 701 LYS A N 1
ATOM 5370 C CA . LYS A 1 701 ? 8.003 11.463 13.610 1.00 95.88 701 LYS A CA 1
ATOM 5371 C C . LYS A 1 701 ? 7.560 12.473 12.549 1.00 95.88 701 LYS A C 1
ATOM 5373 O O . LYS A 1 701 ? 6.591 12.246 11.835 1.00 95.88 701 LYS A O 1
ATOM 5378 N N . GLU A 1 702 ? 8.254 13.604 12.467 1.00 96.06 702 GLU A N 1
ATOM 5379 C CA . GLU A 1 702 ? 8.010 14.657 11.488 1.00 96.06 702 GLU A CA 1
ATOM 5380 C C . GLU A 1 702 ? 8.269 14.194 10.057 1.00 96.06 702 GLU A C 1
ATOM 5382 O O . GLU A 1 702 ? 7.525 14.607 9.176 1.00 96.06 702 GLU A O 1
ATOM 5387 N N . ASP A 1 703 ? 9.247 13.312 9.833 1.00 96.56 703 ASP A N 1
ATOM 5388 C CA . ASP A 1 703 ? 9.534 12.767 8.498 1.00 96.56 703 ASP A CA 1
ATOM 5389 C C . ASP A 1 703 ? 8.424 11.830 8.004 1.00 96.56 703 ASP A C 1
ATOM 5391 O O . ASP A 1 703 ? 8.290 11.607 6.806 1.00 96.56 703 ASP A O 1
ATOM 5395 N N . ALA A 1 704 ? 7.624 11.281 8.922 1.00 96.38 704 ALA A N 1
ATOM 5396 C CA . ALA A 1 704 ? 6.461 10.479 8.569 1.00 96.38 704 ALA A CA 1
ATOM 5397 C C . ALA A 1 704 ? 5.295 11.335 8.071 1.00 96.38 704 ALA A C 1
ATOM 5399 O O . ALA A 1 704 ? 4.430 10.831 7.362 1.00 96.38 704 ALA A O 1
ATOM 5400 N N . LYS A 1 705 ? 5.220 12.605 8.494 1.00 96.50 705 LYS A N 1
ATOM 5401 C CA . LYS A 1 705 ? 4.084 13.464 8.158 1.00 96.50 705 LYS A CA 1
ATOM 5402 C C . LYS A 1 705 ? 4.060 13.688 6.654 1.00 96.50 705 LYS A C 1
ATOM 5404 O O . LYS A 1 705 ? 5.075 14.052 6.071 1.00 96.50 705 LYS A O 1
ATOM 5409 N N . HIS A 1 706 ? 2.884 13.522 6.063 1.00 96.56 706 HIS A N 1
ATOM 5410 C CA . HIS A 1 706 ? 2.631 13.612 4.625 1.00 96.56 706 HIS A CA 1
ATOM 5411 C C . HIS A 1 706 ? 3.239 12.489 3.772 1.00 96.56 706 HIS A C 1
ATOM 5413 O O . HIS A 1 706 ? 3.058 12.517 2.561 1.00 96.56 706 HIS A O 1
ATOM 5419 N N . ALA A 1 707 ? 3.919 11.497 4.355 1.00 97.75 707 ALA A N 1
ATOM 5420 C CA . ALA A 1 707 ? 4.320 10.310 3.602 1.00 97.75 707 ALA A CA 1
ATOM 5421 C C . ALA A 1 707 ? 3.106 9.395 3.379 1.00 97.75 707 ALA A C 1
ATOM 5423 O O . ALA A 1 707 ? 2.237 9.285 4.257 1.00 97.75 707 ALA A O 1
ATOM 5424 N N . ALA A 1 708 ? 3.044 8.735 2.220 1.00 97.94 708 ALA A N 1
ATOM 5425 C CA . ALA A 1 708 ? 1.951 7.827 1.902 1.00 97.94 708 ALA A CA 1
ATOM 5426 C C . ALA A 1 708 ? 2.090 6.561 2.756 1.00 97.94 708 ALA A C 1
ATOM 5428 O O . ALA A 1 708 ? 3.061 5.809 2.630 1.00 97.94 708 ALA A O 1
ATOM 5429 N N . PHE A 1 709 ? 1.125 6.305 3.644 1.00 98.12 709 PHE A N 1
ATOM 5430 C CA . PHE A 1 709 ? 1.205 5.175 4.569 1.00 98.12 709 PHE A CA 1
ATOM 5431 C C . PHE A 1 709 ? 1.310 3.854 3.808 1.00 98.12 709 PHE A C 1
ATOM 5433 O O . PHE A 1 709 ? 2.205 3.063 4.083 1.00 98.12 709 PHE A O 1
ATOM 5440 N N . PHE A 1 710 ? 0.445 3.655 2.815 1.00 98.00 710 PHE A N 1
ATOM 5441 C CA . PHE A 1 710 ? 0.317 2.386 2.102 1.00 98.00 710 PHE A CA 1
ATOM 5442 C C . PHE A 1 710 ? 1.469 2.087 1.149 1.00 98.00 710 PHE A C 1
ATOM 5444 O O . PHE A 1 710 ? 1.754 0.920 0.927 1.00 98.00 710 PHE A O 1
ATOM 5451 N N . PHE A 1 711 ? 2.142 3.106 0.612 1.00 96.88 711 PHE A N 1
ATOM 5452 C CA . PHE A 1 711 ? 3.143 2.923 -0.444 1.00 96.88 711 PHE A CA 1
ATOM 5453 C C . PHE A 1 711 ? 4.571 3.179 0.042 1.00 96.88 711 PHE A C 1
ATOM 5455 O O . PHE A 1 711 ? 5.474 2.412 -0.289 1.00 96.88 711 PHE A O 1
ATOM 5462 N N . ASP A 1 712 ? 4.777 4.192 0.888 1.00 96.50 712 ASP A N 1
ATOM 5463 C CA . ASP A 1 712 ? 6.118 4.579 1.334 1.00 96.50 712 ASP A CA 1
ATOM 5464 C C . ASP A 1 712 ? 6.500 3.908 2.655 1.00 96.50 712 ASP A C 1
ATOM 5466 O O . ASP A 1 712 ? 7.610 3.391 2.814 1.00 96.50 712 ASP A O 1
ATOM 5470 N N . LEU A 1 713 ? 5.586 3.934 3.629 1.00 96.25 713 LEU A N 1
ATOM 5471 C CA . LEU A 1 713 ? 5.876 3.500 4.999 1.00 96.25 713 LEU A CA 1
ATOM 5472 C C . LEU A 1 713 ? 5.536 2.024 5.234 1.00 96.25 713 LEU A C 1
ATOM 5474 O O . LEU A 1 713 ? 6.213 1.337 5.998 1.00 96.25 713 LEU A O 1
ATOM 5478 N N . ALA A 1 714 ? 4.479 1.542 4.585 1.00 97.25 714 ALA A N 1
ATOM 5479 C CA . ALA A 1 714 ? 3.874 0.240 4.815 1.00 97.25 714 ALA A CA 1
ATOM 5480 C C . ALA A 1 714 ? 3.464 -0.453 3.501 1.00 97.25 714 ALA A C 1
ATOM 5482 O O . ALA A 1 714 ? 2.300 -0.833 3.378 1.00 97.25 714 ALA A O 1
ATOM 5483 N N . PRO A 1 715 ? 4.378 -0.684 2.538 1.00 96.94 715 PRO A N 1
ATOM 5484 C CA . PRO A 1 715 ? 4.045 -1.282 1.235 1.00 96.94 715 PRO A CA 1
ATOM 5485 C C . PRO A 1 715 ? 3.307 -2.625 1.342 1.00 96.94 715 PRO A C 1
ATOM 5487 O O . PRO A 1 715 ? 2.464 -2.942 0.515 1.00 96.94 715 PRO A O 1
ATOM 5490 N N . SER A 1 716 ? 3.531 -3.389 2.415 1.00 96.44 716 SER A N 1
ATOM 5491 C CA . SER A 1 716 ? 2.799 -4.635 2.692 1.00 96.44 716 SER A CA 1
ATOM 5492 C C . SER A 1 716 ? 1.315 -4.453 3.038 1.00 96.44 716 SER A C 1
ATOM 5494 O O . SER A 1 716 ? 0.588 -5.432 3.194 1.00 96.44 716 SER A O 1
ATOM 5496 N N . THR A 1 717 ? 0.847 -3.212 3.170 1.00 97.81 717 THR A N 1
ATOM 5497 C CA . THR A 1 717 ? -0.568 -2.859 3.351 1.00 97.81 717 THR A CA 1
ATOM 5498 C C . THR A 1 717 ? -1.238 -2.393 2.058 1.00 97.81 717 THR A C 1
ATOM 5500 O O . THR A 1 717 ? -2.458 -2.251 2.052 1.00 97.81 717 THR A O 1
ATOM 5503 N N . ALA A 1 718 ? -0.496 -2.234 0.955 1.00 97.56 718 ALA A N 1
ATOM 5504 C CA . ALA A 1 718 ? -1.032 -1.951 -0.380 1.00 97.56 718 ALA A CA 1
ATOM 5505 C C . ALA A 1 718 ? -1.653 -3.208 -1.022 1.00 97.56 718 ALA A C 1
ATOM 5507 O O . ALA A 1 718 ? -1.274 -3.635 -2.103 1.00 97.56 718 ALA A O 1
ATOM 5508 N N . THR A 1 719 ? -2.586 -3.834 -0.310 1.00 97.00 719 THR A N 1
ATOM 5509 C CA . THR A 1 719 ? -3.345 -5.011 -0.753 1.00 97.00 719 THR A CA 1
ATOM 5510 C C . THR A 1 719 ? -4.833 -4.710 -0.652 1.00 97.00 719 THR A C 1
ATOM 5512 O O . THR A 1 719 ? -5.247 -3.925 0.208 1.00 97.00 719 THR A O 1
ATOM 5515 N N . ASP A 1 720 ? -5.668 -5.375 -1.446 1.00 96.00 720 ASP A N 1
ATOM 5516 C CA . ASP A 1 720 ? -7.128 -5.198 -1.387 1.00 96.00 720 ASP A CA 1
ATOM 5517 C C . ASP A 1 720 ? -7.703 -5.492 0.006 1.00 96.00 720 ASP A C 1
ATOM 5519 O O . ASP A 1 720 ? -8.636 -4.835 0.476 1.00 96.00 720 ASP A O 1
ATOM 5523 N N . ALA A 1 721 ? -7.089 -6.436 0.724 1.00 94.81 721 ALA A N 1
ATOM 5524 C CA . ALA A 1 721 ? -7.483 -6.807 2.077 1.00 94.81 721 ALA A CA 1
ATOM 5525 C C . ALA A 1 721 ? -7.311 -5.674 3.105 1.00 94.81 721 ALA A C 1
ATOM 5527 O O . ALA A 1 721 ? -7.998 -5.690 4.131 1.00 94.81 721 ALA A O 1
ATOM 5528 N N . PHE A 1 722 ? -6.429 -4.704 2.847 1.00 97.75 722 PHE A N 1
ATOM 5529 C CA . PHE A 1 722 ? -6.166 -3.578 3.741 1.00 97.75 722 PHE A CA 1
ATOM 5530 C C . PHE A 1 722 ? -6.482 -2.244 3.057 1.00 97.75 722 PHE A C 1
ATOM 5532 O O . PHE A 1 722 ? -7.406 -1.557 3.492 1.00 97.75 722 PHE A O 1
ATOM 5539 N N . TYR A 1 723 ? -5.747 -1.875 2.008 1.00 97.88 723 TYR A N 1
ATOM 5540 C CA . TYR A 1 723 ? -5.936 -0.625 1.270 1.00 97.88 723 TYR A CA 1
ATOM 5541 C C . TYR A 1 723 ? -7.289 -0.574 0.553 1.00 97.88 723 TYR A C 1
ATOM 5543 O O . TYR A 1 723 ? -7.999 0.424 0.657 1.00 97.88 723 TYR A O 1
ATOM 5551 N N . GLY A 1 724 ? -7.712 -1.678 -0.070 1.00 97.25 724 GLY A N 1
ATOM 5552 C CA . GLY A 1 724 ? -9.040 -1.765 -0.687 1.00 97.25 724 GLY A CA 1
ATOM 5553 C C . GLY A 1 724 ? -10.168 -1.558 0.330 1.00 97.25 724 GLY A C 1
ATOM 5554 O O . GLY A 1 724 ? -11.112 -0.814 0.079 1.00 97.25 724 GLY A O 1
ATOM 5555 N N . ARG A 1 725 ? -10.042 -2.135 1.535 1.00 96.50 725 ARG A N 1
ATOM 5556 C CA . ARG A 1 725 ? -11.003 -1.908 2.635 1.00 96.50 725 ARG A CA 1
ATOM 5557 C C . ARG A 1 725 ? -10.978 -0.484 3.171 1.00 96.50 725 ARG A C 1
ATOM 5559 O O . ARG A 1 725 ? -12.025 0.026 3.559 1.00 96.50 725 ARG A O 1
ATOM 5566 N N . PHE A 1 726 ? -9.796 0.122 3.236 1.00 98.06 726 PHE A N 1
ATOM 5567 C CA . PHE A 1 726 ? -9.632 1.511 3.639 1.00 98.06 726 PHE A CA 1
ATOM 5568 C C . PHE A 1 726 ? -10.415 2.433 2.699 1.00 98.06 726 PHE A C 1
ATOM 5570 O O . PHE A 1 726 ? -11.295 3.148 3.171 1.00 98.06 726 PHE A O 1
ATOM 5577 N N . HIS A 1 727 ? -10.187 2.327 1.388 1.00 97.56 727 HIS A N 1
ATOM 5578 C CA . HIS A 1 727 ? -10.901 3.123 0.384 1.00 97.56 727 HIS A CA 1
ATOM 5579 C C . HIS A 1 727 ? -12.392 2.826 0.334 1.00 97.56 727 HIS A C 1
ATOM 5581 O O . HIS A 1 727 ? -13.198 3.738 0.464 1.00 97.56 727 HIS A O 1
ATOM 5587 N N . ALA A 1 728 ? -12.780 1.550 0.285 1.00 96.38 728 ALA A N 1
ATOM 5588 C CA . ALA A 1 728 ? -14.194 1.184 0.270 1.00 96.38 728 ALA A CA 1
ATOM 5589 C C . ALA A 1 728 ? -14.946 1.676 1.522 1.00 96.38 728 ALA A C 1
ATOM 5591 O O . ALA A 1 728 ? -16.135 1.986 1.447 1.00 96.38 728 ALA A O 1
ATOM 5592 N N . GLY A 1 729 ? -14.276 1.741 2.679 1.00 95.94 729 GLY A N 1
ATOM 5593 C CA . GLY A 1 729 ? -14.851 2.306 3.898 1.00 95.94 729 GLY A CA 1
ATOM 5594 C C . GLY A 1 729 ? -14.905 3.835 3.898 1.00 95.94 729 GLY A C 1
ATOM 5595 O O . GLY A 1 729 ? -15.850 4.388 4.460 1.00 95.94 729 GLY A O 1
ATOM 5596 N N . LEU A 1 730 ? -13.938 4.510 3.268 1.00 96.62 730 LEU A N 1
ATOM 5597 C CA . LEU A 1 730 ? -13.954 5.962 3.068 1.00 96.62 730 LEU A CA 1
ATOM 5598 C C . LEU A 1 730 ? -15.067 6.390 2.106 1.00 96.62 730 LEU A C 1
ATOM 5600 O O . LEU A 1 730 ? -15.850 7.265 2.459 1.00 96.62 730 LEU A O 1
ATOM 5604 N N . ASP A 1 731 ? -15.204 5.717 0.962 1.00 96.12 731 ASP A N 1
ATOM 5605 C CA . ASP A 1 731 ? -16.242 5.996 -0.045 1.00 96.12 731 ASP A CA 1
ATOM 5606 C C . ASP A 1 731 ? -17.663 5.871 0.522 1.00 96.12 731 ASP A C 1
ATOM 5608 O O . ASP A 1 731 ? -18.603 6.522 0.067 1.00 96.12 731 ASP A O 1
ATOM 5612 N N . GLN A 1 732 ? -17.832 5.006 1.524 1.00 95.19 732 GLN A N 1
ATOM 5613 C CA . GLN A 1 732 ? -19.109 4.763 2.194 1.00 95.19 732 GLN A CA 1
ATOM 5614 C C . GLN A 1 732 ? -19.300 5.609 3.460 1.00 95.19 732 GLN A C 1
ATOM 5616 O O . GLN A 1 732 ? -20.338 5.469 4.113 1.00 95.19 732 GLN A O 1
ATOM 5621 N N . GLU A 1 733 ? -18.306 6.418 3.847 1.00 95.25 733 GLU A N 1
ATOM 5622 C CA . GLU A 1 733 ? -18.233 7.114 5.142 1.00 95.25 733 GLU A CA 1
ATOM 5623 C C . GLU A 1 733 ? -18.471 6.158 6.339 1.00 95.25 733 GLU A C 1
ATOM 5625 O O . GLU A 1 733 ? -18.976 6.535 7.397 1.00 95.25 733 GLU A O 1
ATOM 5630 N N . GLN A 1 734 ? -18.140 4.873 6.165 1.00 93.44 734 GLN A N 1
ATOM 5631 C CA . GLN A 1 734 ? -18.424 3.775 7.094 1.00 93.44 734 GLN A CA 1
ATOM 5632 C C . GLN A 1 734 ? -17.226 2.826 7.197 1.00 93.44 734 GLN A C 1
ATOM 5634 O O . GLN A 1 734 ? -17.310 1.629 6.921 1.00 93.44 734 GLN A O 1
ATOM 5639 N N . LEU A 1 735 ? -16.091 3.354 7.648 1.00 96.12 735 LEU A N 1
ATOM 5640 C CA . LEU A 1 735 ? -14.928 2.541 7.988 1.00 96.12 735 LEU A CA 1
ATOM 5641 C C . LEU A 1 735 ? -14.996 2.154 9.479 1.00 96.12 735 LEU A C 1
ATOM 5643 O O . LEU A 1 735 ? -14.859 3.002 10.357 1.00 96.12 735 LEU A O 1
ATOM 5647 N N . ASP A 1 736 ? -15.220 0.871 9.771 1.00 96.31 736 ASP A N 1
ATOM 5648 C CA . ASP A 1 736 ? -14.978 0.220 11.076 1.00 96.31 736 ASP A CA 1
ATOM 5649 C C . ASP A 1 736 ? -14.634 -1.251 10.796 1.00 96.31 736 ASP A C 1
ATOM 5651 O O . ASP A 1 736 ? -15.505 -2.125 10.791 1.00 96.31 736 ASP A O 1
ATOM 5655 N N . ALA A 1 737 ? -13.367 -1.508 10.466 1.00 95.94 737 ALA A N 1
ATOM 5656 C CA . ALA A 1 737 ? -12.874 -2.815 10.039 1.00 95.94 737 ALA A CA 1
ATOM 5657 C C . ALA A 1 737 ? -11.820 -3.348 11.009 1.00 95.94 737 ALA A C 1
ATOM 5659 O O . ALA A 1 737 ? -10.954 -2.604 11.476 1.00 95.94 737 ALA A O 1
ATOM 5660 N N . ARG A 1 738 ? -11.877 -4.652 11.309 1.00 96.25 738 ARG A N 1
ATOM 5661 C CA . ARG A 1 738 ? -10.960 -5.301 12.258 1.00 96.25 738 ARG A CA 1
ATOM 5662 C C . ARG A 1 738 ? -10.481 -6.633 11.735 1.00 96.25 738 ARG A C 1
ATOM 5664 O O . ARG A 1 738 ? -11.283 -7.551 11.552 1.00 96.25 738 ARG A O 1
ATOM 5671 N N . PHE A 1 739 ? -9.175 -6.756 11.562 1.00 96.12 739 PHE A N 1
ATOM 5672 C CA . PHE A 1 739 ? -8.568 -7.961 11.018 1.00 96.12 739 PHE A CA 1
ATOM 5673 C C . PHE A 1 739 ? -7.100 -8.080 11.445 1.00 96.12 739 PHE A C 1
ATOM 5675 O O . PHE A 1 739 ? -6.440 -7.066 11.676 1.00 96.12 739 PHE A O 1
ATOM 5682 N N . PRO A 1 740 ? -6.579 -9.304 11.612 1.00 96.81 740 PRO A N 1
ATOM 5683 C CA . PRO A 1 740 ? -5.143 -9.513 11.721 1.00 96.81 740 PRO A CA 1
ATOM 5684 C C . PRO A 1 740 ? -4.478 -9.250 10.364 1.00 96.81 740 PRO A C 1
ATOM 5686 O O . PRO A 1 740 ? -5.024 -9.629 9.331 1.00 96.81 740 PRO A O 1
ATOM 5689 N N . HIS A 1 741 ? -3.300 -8.629 10.372 1.00 97.06 741 HIS A N 1
ATOM 5690 C CA . HIS A 1 741 ? -2.482 -8.408 9.179 1.00 97.06 741 HIS A CA 1
ATOM 5691 C C . HIS A 1 741 ? -1.025 -8.779 9.453 1.00 97.06 741 HIS A C 1
ATOM 5693 O O . HIS A 1 741 ? -0.510 -8.522 10.547 1.00 97.06 741 HIS A O 1
ATOM 5699 N N . LEU A 1 742 ? -0.369 -9.393 8.468 1.00 97.19 742 LEU A N 1
ATOM 5700 C CA . LEU A 1 742 ? 1.055 -9.713 8.516 1.00 97.19 742 LEU A CA 1
ATOM 5701 C C . LEU A 1 742 ? 1.841 -8.552 7.905 1.00 97.19 742 LEU A C 1
ATOM 5703 O O . LEU A 1 742 ? 1.794 -8.324 6.701 1.00 97.19 742 LEU A O 1
ATOM 5707 N N . PHE A 1 743 ? 2.584 -7.828 8.733 1.00 97.75 743 PHE A N 1
ATOM 5708 C CA . PHE A 1 743 ? 3.453 -6.755 8.273 1.00 97.75 743 PHE A CA 1
ATOM 5709 C C . PHE A 1 743 ? 4.814 -7.322 7.884 1.00 97.75 743 PHE A C 1
ATOM 5711 O O . PHE A 1 743 ? 5.512 -7.928 8.703 1.00 97.75 743 PHE A O 1
ATOM 5718 N N . THR A 1 744 ? 5.208 -7.084 6.635 1.00 96.31 744 THR A N 1
ATOM 5719 C CA . THR A 1 744 ? 6.565 -7.324 6.143 1.00 96.31 744 THR A CA 1
ATOM 5720 C C . THR A 1 744 ? 7.264 -5.975 5.968 1.00 96.31 744 THR A C 1
ATOM 5722 O O . THR A 1 744 ? 6.712 -5.036 5.390 1.00 96.31 744 THR A O 1
ATOM 5725 N N . ALA A 1 745 ? 8.473 -5.856 6.518 1.00 92.94 745 ALA A N 1
ATOM 5726 C CA . ALA A 1 745 ? 9.316 -4.671 6.398 1.00 92.94 745 ALA A CA 1
ATOM 5727 C C . ALA A 1 745 ? 10.745 -5.110 6.072 1.00 92.94 745 ALA A C 1
ATOM 5729 O O . ALA A 1 745 ? 11.270 -6.049 6.674 1.00 92.94 745 ALA A O 1
ATOM 5730 N N . SER A 1 746 ? 11.392 -4.450 5.110 1.00 90.44 746 SER A N 1
ATOM 5731 C CA . SER A 1 746 ? 12.740 -4.843 4.695 1.00 90.44 746 SER A CA 1
ATOM 5732 C C . SER A 1 746 ? 13.726 -4.703 5.859 1.00 90.44 746 SER A C 1
ATOM 5734 O O . SER A 1 746 ? 13.902 -3.613 6.396 1.00 90.44 746 SER A O 1
ATOM 5736 N N . GLY A 1 747 ? 14.415 -5.792 6.203 1.00 93.00 747 GLY A N 1
ATOM 5737 C CA . GLY A 1 747 ? 15.399 -5.810 7.291 1.00 93.00 747 GLY A CA 1
ATOM 5738 C C . GLY A 1 747 ? 14.841 -6.209 8.659 1.00 93.00 747 GLY A C 1
ATOM 5739 O O . GLY A 1 747 ? 15.625 -6.349 9.596 1.00 93.00 747 GLY A O 1
ATOM 5740 N N . HIS A 1 748 ? 13.535 -6.469 8.769 1.00 94.19 748 HIS A N 1
ATOM 5741 C CA . HIS A 1 748 ? 12.899 -6.942 9.998 1.00 94.19 748 HIS A CA 1
ATOM 5742 C C . HIS A 1 748 ? 12.162 -8.265 9.763 1.00 94.19 748 HIS A C 1
ATOM 5744 O O . HIS A 1 748 ? 11.658 -8.500 8.663 1.00 94.19 748 HIS A O 1
ATOM 5750 N N . PRO A 1 749 ? 12.102 -9.157 10.770 1.00 95.94 749 PRO A N 1
ATOM 5751 C CA . PRO A 1 749 ? 11.267 -10.343 10.673 1.00 95.94 749 PRO A CA 1
ATOM 5752 C C . PRO A 1 749 ? 9.796 -9.923 10.527 1.00 95.94 749 PRO A C 1
ATOM 5754 O O . PRO A 1 749 ? 9.383 -8.941 11.155 1.00 95.94 749 PRO A O 1
ATOM 5757 N N . PRO A 1 750 ? 9.005 -10.648 9.721 1.00 96.62 750 PRO A N 1
ATOM 5758 C CA . PRO A 1 750 ? 7.590 -10.355 9.579 1.00 96.62 750 PRO A CA 1
ATOM 5759 C C . PRO A 1 750 ? 6.882 -10.517 10.927 1.00 96.62 750 PRO A C 1
ATOM 5761 O O . PRO A 1 750 ? 7.228 -11.400 11.718 1.00 96.62 750 PRO A O 1
ATOM 5764 N N . PHE A 1 751 ? 5.897 -9.664 11.200 1.00 97.00 751 PHE A N 1
ATOM 5765 C CA . PHE A 1 751 ? 5.143 -9.700 12.451 1.00 97.00 751 PHE A CA 1
ATOM 5766 C C . PHE A 1 751 ? 3.646 -9.560 12.196 1.00 97.00 751 PHE A C 1
ATOM 5768 O O . PHE A 1 751 ? 3.211 -8.836 11.304 1.00 97.00 751 PHE A O 1
ATOM 5775 N N . VAL A 1 752 ? 2.846 -10.264 12.994 1.00 96.69 752 VAL A N 1
ATOM 5776 C CA . VAL A 1 752 ? 1.386 -10.177 12.932 1.00 96.69 752 VAL A CA 1
ATOM 5777 C C . VAL A 1 752 ? 0.921 -9.095 13.899 1.00 96.69 752 VAL A C 1
ATOM 5779 O O . VAL A 1 752 ? 1.303 -9.089 15.072 1.00 96.69 752 VAL A O 1
ATOM 5782 N N . ALA A 1 753 ? 0.075 -8.190 13.422 1.00 97.12 753 ALA A N 1
ATOM 5783 C CA . ALA A 1 753 ? -0.613 -7.223 14.263 1.00 97.12 753 ALA A CA 1
ATOM 5784 C C . ALA A 1 753 ? -2.119 -7.299 14.025 1.00 97.12 753 ALA A C 1
ATOM 5786 O O . ALA A 1 753 ? -2.585 -7.520 12.909 1.00 97.12 753 ALA A O 1
ATOM 5787 N N . LEU A 1 754 ? -2.893 -7.107 15.089 1.00 97.44 754 LEU A N 1
ATOM 5788 C CA . LEU A 1 754 ? -4.316 -6.844 14.955 1.00 97.44 754 LEU A CA 1
ATOM 5789 C C . LEU A 1 754 ? -4.474 -5.389 14.508 1.00 97.44 754 LEU A C 1
ATOM 5791 O O . LEU A 1 754 ? -3.921 -4.492 15.148 1.00 97.44 754 LEU A O 1
ATOM 5795 N N . VAL A 1 755 ? -5.212 -5.182 13.422 1.00 97.75 755 VAL A N 1
ATOM 5796 C CA . VAL A 1 755 ? -5.509 -3.876 12.834 1.00 97.75 755 VAL A CA 1
ATOM 5797 C C . VAL A 1 755 ? -6.954 -3.517 13.145 1.00 97.75 755 VAL A C 1
ATOM 5799 O O . VAL A 1 755 ? -7.854 -4.351 13.012 1.00 97.75 755 VAL A O 1
ATOM 5802 N N . HIS A 1 756 ? -7.189 -2.271 13.545 1.00 97.69 756 HIS A N 1
ATOM 5803 C CA . HIS A 1 756 ? -8.520 -1.678 13.619 1.00 97.69 756 HIS A CA 1
ATOM 5804 C C . HIS A 1 756 ? -8.509 -0.355 12.855 1.00 97.69 756 HIS A C 1
ATOM 5806 O O . HIS A 1 756 ? -7.892 0.613 13.294 1.00 97.69 756 HIS A O 1
ATOM 5812 N N . LEU A 1 757 ? -9.180 -0.350 11.704 1.00 97.69 757 LEU A N 1
ATOM 5813 C CA . LEU A 1 757 ? -9.415 0.830 10.880 1.00 97.69 757 LEU A CA 1
ATOM 5814 C C . LEU A 1 757 ? -10.749 1.446 11.266 1.00 97.69 757 LEU A C 1
ATOM 5816 O O . LEU A 1 757 ? -11.749 0.726 11.317 1.00 97.69 757 LEU A O 1
ATOM 5820 N N . PHE A 1 758 ? -10.787 2.753 11.506 1.00 97.31 758 PHE A N 1
ATOM 5821 C CA . PHE A 1 758 ? -12.056 3.463 11.593 1.00 97.31 758 PHE A CA 1
ATOM 5822 C C . PHE A 1 758 ? -11.982 4.881 11.025 1.00 97.31 758 PHE A C 1
ATOM 5824 O O . PHE A 1 758 ? -10.921 5.495 11.043 1.00 97.31 758 PHE A O 1
ATOM 5831 N N . TYR A 1 759 ? -13.103 5.393 10.522 1.00 97.50 759 TYR A N 1
ATOM 5832 C CA . TYR A 1 759 ? -13.228 6.764 10.021 1.00 97.50 759 TYR A CA 1
ATOM 5833 C C . TYR A 1 759 ? -13.931 7.642 11.056 1.00 97.50 759 TYR A C 1
ATOM 5835 O O . TYR A 1 759 ? -14.893 7.206 11.692 1.00 97.50 759 TYR A O 1
ATOM 5843 N N . ASP A 1 760 ? -13.421 8.856 11.247 1.00 96.69 760 ASP A N 1
ATOM 5844 C CA . ASP A 1 760 ? -14.031 9.881 12.088 1.00 96.69 760 ASP A CA 1
ATOM 5845 C C . ASP A 1 760 ? -14.654 10.968 11.208 1.00 96.69 760 ASP A C 1
ATOM 5847 O O . ASP A 1 760 ? -13.948 11.754 10.574 1.00 96.69 760 ASP A O 1
ATOM 5851 N N . ASP A 1 761 ? -15.985 11.027 11.214 1.00 95.25 761 ASP A N 1
ATOM 5852 C CA . ASP A 1 761 ? -16.788 11.973 10.430 1.00 95.25 761 ASP A CA 1
ATOM 5853 C C . ASP A 1 761 ? -16.538 13.439 10.816 1.00 95.25 761 ASP A C 1
ATOM 5855 O O . ASP A 1 761 ? -16.701 14.351 10.012 1.00 95.25 761 ASP A O 1
ATOM 5859 N N . THR A 1 762 ? -16.125 13.679 12.059 1.00 94.88 762 THR A N 1
ATOM 5860 C CA . THR A 1 762 ? -15.977 15.024 12.613 1.00 94.88 762 THR A CA 1
ATOM 5861 C C . THR A 1 762 ? -14.696 15.698 12.134 1.00 94.88 762 THR A C 1
ATOM 5863 O O . THR A 1 762 ? -14.664 16.920 11.973 1.00 94.88 762 THR A O 1
ATOM 5866 N N . THR A 1 763 ? -13.629 14.921 11.941 1.00 95.50 763 THR A N 1
ATOM 5867 C CA . THR A 1 763 ? -12.340 15.421 11.445 1.00 95.50 763 THR A CA 1
ATOM 5868 C C . THR A 1 763 ? -12.074 15.085 9.986 1.00 95.50 763 THR A C 1
ATOM 5870 O O . THR A 1 763 ? -11.078 15.571 9.458 1.00 95.50 763 THR A O 1
ATOM 5873 N N . GLU A 1 764 ? -12.937 14.287 9.354 1.00 96.81 764 GLU A N 1
ATOM 5874 C CA . GLU A 1 764 ? -12.736 13.735 8.009 1.00 96.81 764 GLU A CA 1
ATOM 5875 C C . GLU A 1 764 ? -11.403 12.970 7.896 1.00 96.81 764 GLU A C 1
ATOM 5877 O O . GLU A 1 764 ? -10.734 12.987 6.865 1.00 96.81 764 GLU A O 1
ATOM 5882 N N . THR A 1 765 ? -10.989 12.300 8.980 1.00 97.69 765 THR A N 1
ATOM 5883 C CA . THR A 1 765 ? -9.735 11.533 9.022 1.00 97.69 765 THR A CA 1
ATOM 5884 C C . THR A 1 765 ? -9.980 10.066 9.322 1.00 97.69 765 THR A C 1
ATOM 5886 O O . THR A 1 765 ? -10.894 9.694 10.062 1.00 97.69 765 THR A O 1
ATOM 5889 N N . ALA A 1 766 ? -9.127 9.218 8.761 1.00 98.12 766 ALA A N 1
ATOM 5890 C CA . ALA A 1 766 ? -9.111 7.800 9.060 1.00 98.12 766 ALA A CA 1
ATOM 5891 C C . ALA A 1 766 ? -8.050 7.487 10.117 1.00 98.12 766 ALA A C 1
ATOM 5893 O O . ALA A 1 766 ? -6.988 8.102 10.185 1.00 98.12 766 ALA A O 1
ATOM 5894 N N . TRP A 1 767 ? -8.328 6.498 10.951 1.00 98.25 767 TRP A N 1
ATOM 5895 C CA . TRP A 1 767 ? -7.471 6.091 12.050 1.00 98.25 767 TRP A CA 1
ATOM 5896 C C . TRP A 1 767 ? -7.116 4.620 11.906 1.00 98.25 767 TRP A C 1
ATOM 5898 O O . TRP A 1 767 ? -7.988 3.764 11.750 1.00 98.25 767 TRP A O 1
ATOM 5908 N N . VAL A 1 768 ? -5.822 4.329 12.001 1.00 98.25 768 VAL A N 1
ATOM 5909 C CA . VAL A 1 768 ? -5.266 2.979 12.017 1.00 98.25 768 VAL A CA 1
ATOM 5910 C C . VAL A 1 768 ? -4.735 2.706 13.414 1.00 98.25 768 VAL A C 1
ATOM 5912 O O . VAL A 1 768 ? -3.779 3.338 13.871 1.00 98.25 768 VAL A O 1
ATOM 5915 N N . LEU A 1 769 ? -5.364 1.760 14.104 1.00 98.25 769 LEU A N 1
ATOM 5916 C CA . LEU A 1 769 ? -4.906 1.266 15.395 1.00 98.25 769 LEU A CA 1
ATOM 5917 C C . LEU A 1 769 ? -4.253 -0.097 15.211 1.00 98.25 769 LEU A C 1
ATOM 5919 O O . LEU A 1 769 ? -4.841 -0.993 14.601 1.00 98.25 769 LEU A O 1
ATOM 5923 N N . LEU A 1 770 ? -3.062 -0.266 15.774 1.00 97.94 770 LEU A N 1
ATOM 5924 C CA . LEU A 1 770 ? -2.287 -1.495 15.676 1.00 97.94 770 LEU A CA 1
ATOM 5925 C C . LEU A 1 770 ? -1.940 -2.007 17.072 1.00 97.94 770 LEU A C 1
ATOM 5927 O O . LEU A 1 770 ? -1.493 -1.257 17.945 1.00 97.94 770 LEU A O 1
ATOM 5931 N N . ARG A 1 771 ? -2.111 -3.314 17.271 1.00 97.38 771 ARG A N 1
ATOM 5932 C CA . ARG A 1 771 ? -1.581 -4.034 18.432 1.00 97.38 771 ARG A CA 1
ATOM 5933 C C . ARG A 1 771 ? -0.838 -5.265 17.944 1.00 97.38 771 ARG A C 1
ATOM 5935 O O . ARG A 1 771 ? -1.454 -6.156 17.358 1.00 97.38 771 ARG A O 1
ATOM 5942 N N . THR A 1 772 ? 0.467 -5.307 18.175 1.00 94.94 772 THR A N 1
ATOM 5943 C CA . THR A 1 772 ? 1.289 -6.485 17.887 1.00 94.94 772 THR A CA 1
ATOM 5944 C C . THR A 1 772 ? 0.810 -7.667 18.735 1.00 94.94 772 THR A C 1
ATOM 5946 O O . THR A 1 772 ? 0.405 -7.483 19.888 1.00 94.94 772 THR A O 1
ATOM 5949 N N . ALA A 1 773 ? 0.739 -8.850 18.119 1.00 84.38 773 ALA A N 1
ATOM 5950 C CA . ALA A 1 773 ? 0.211 -10.063 18.748 1.00 84.38 773 ALA A CA 1
ATOM 5951 C C . ALA A 1 773 ? 1.166 -10.679 19.782 1.00 84.38 773 ALA A C 1
ATOM 5953 O O . ALA A 1 773 ? 2.401 -10.550 19.609 1.00 84.38 773 ALA A O 1
#

pLDDT: mean 73.53, std 17.32, range [29.89, 98.56]

Mean predicted aligned error: 22.84 Å

Secondary structure (DSSP, 8-state):
-PPPPP---PPPPHHHHHHHHHHHHHHHT-SSHHHHHHHHHHHHHHHHHHHSTT---S-PPPHHHHHHHHHHHHHHHHHHHHHHHHHHHHHHHHHHSTT-HHHHHHHHHHTT-SSHHHHHHHHHHHHHHHHHHHHHHHHHHHS----HHHHHHHHHHHHHHHHHHHHHHHTSS--HHHHHHHHHHHHHHT--SHHHHHHHHHHHHHHHHHHHHHHHHTT----GGG-GGG-SSHHHHHHHHHHHHHHHHHS---TTTHHHHHHHHHHHHHHH---SHHHHHHHHHHHHHHHHHHHHHHHHHHHHHHTT--HHHHHHHHHHHHHHHHHHHHHHTTT--S--PPPHHHHHHH---SHHHHHHHHHHHHHHHHHHHHHHHHHHHHHHTT---HHHHHHHHHHHHHHHHHHHHHHHHHHHHHS---TTS-HHHHHHHHHHHHHHHHHHS----HHHHHHHHHHHHHHHHHHHHHHHHHHHH-TTS---GGGG--TTS-HHHHHHHHHHHHHHHHHHHHHHHHHHHHTT-SSHHHHHHHHHHHHHHHHHHHHHHHHHHS-GGGS---HHHHHHHHHHHHHTT--SHHHHHHHHHHT-PPPP----------------------------------------PPPP---B-S--SS-HHHHHHGGG--HHHHHT-SSEEEEE-TTSBEEEE-HHHHTSGGGTT-SSHHHHTTSBIIIII-GGG-SIIIIIHHHHHHHTT--EEEEEEEEEETTEEEEEEEEEEEEETTTTEEEEEEEE-

Foldseek 3Di:
DDDDDDDDPDDCPPVNVVVVQVVQCVLQVHPGNVRSVVSVVVVVVQVVVVVVPDDDDPDDDDVVVVVVNVVVVVVVLVVVVVVLVVLVVVLVVDVVDDDCVVVVVVSCVVQVHPDSVSSVVSSVVVVVVSVVVVVLVVVVVVPDDPDPVVVVVSVVVVVVVVVVVVVVVVVPDPPLLVFLLLVVVCVVQVHDGPVSSVVLVVLVVVLVVLLVVLCVVLVNPPPPVLPPLPQLDPLSVLLSVLVSLVCLVPDPDDPVSVVSSVVSLVSCCVSRVDNHSVSSVVVSVVVVVVVVVLVVVVVVVVVCVVVVNDLVNVVVVLVVLVVVVVVCVVVVVVPPPDDQFDDPVCCVVVVDGGPVRVVVVVVVSVVVVVVSVVVVVVCVVCVVSVNNDSVSVVVSVVVVSVVVNVVVVVVVVVVVVVPPPDPPDDVVVVVVVVVVVVVVVCVVVVPPDPVVVVVVVVVVVVVVVVVVVVVVVVVVVDPPDDPDPCVVVDPPDDPVVVVVVVVVVVVVVVVVVVVVCVVCVVVPHPDPVSVVVVVVVVVVVVVVVVVVVVVVVPDPPPDPDPVVVVVVVVVVCVVVVDPDPVVVVVVVVVVPDDDDDDDDDDDDDDDDDDDDDDDDDDDDDDDDDDDDDDDDPPPPDPDPDPQEPDDDPDDPVCVVCVVVDDQVRQQPDPKWKFKAALQQQTQFTHPNVCPDPLNPPPPDRVSSGRDRCCVRRFVQQVDCNHVVLSNVCLVVVHAFHWDWGWGDHPPDDIFIWIWTWDADPVVNIIMIIIDTD